Protein AF-0000000071815707 (afdb_homodimer)

Structure (mmCIF, N/CA/C/O backbone):
data_AF-0000000071815707-model_v1
#
loop_
_entity.id
_entity.type
_entity.pdbx_description
1 polymer 'SH3 domain-containing protein'
#
loop_
_atom_site.group_PDB
_atom_site.id
_atom_site.type_symbol
_atom_site.label_atom_id
_atom_site.label_alt_id
_atom_site.label_comp_id
_atom_site.label_asym_id
_atom_site.label_entity_id
_atom_site.label_seq_id
_atom_site.pdbx_PDB_ins_code
_atom_site.Cartn_x
_atom_site.Cartn_y
_atom_site.Cartn_z
_atom_site.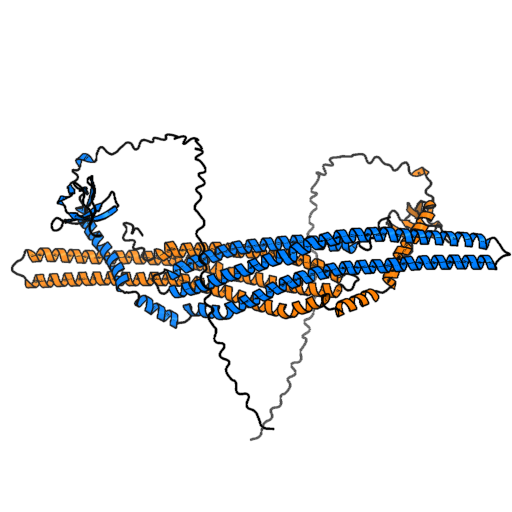occupancy
_atom_site.B_iso_or_equiv
_atom_site.auth_seq_id
_atom_site.auth_comp_id
_atom_site.auth_asym_id
_atom_site.auth_atom_id
_atom_site.pdbx_PDB_model_num
ATOM 1 N N . MET A 1 1 ? 10.055 40.281 7.887 1 21.92 1 MET A N 1
ATOM 2 C CA . MET A 1 1 ? 8.797 40.531 7.18 1 21.92 1 MET A CA 1
ATOM 3 C C . MET A 1 1 ? 8.508 42 7.051 1 21.92 1 MET A C 1
ATOM 5 O O . MET A 1 1 ? 8.578 42.75 8.031 1 21.92 1 MET A O 1
ATOM 9 N N . ASP A 1 2 ? 8.672 42.656 6.074 1 25.88 2 ASP A N 1
ATOM 10 C CA . ASP A 1 2 ? 8.359 44.031 5.66 1 25.88 2 ASP A CA 1
ATOM 11 C C . ASP A 1 2 ? 6.945 44.406 6.074 1 25.88 2 ASP A C 1
ATOM 13 O O . ASP A 1 2 ? 5.98 43.719 5.727 1 25.88 2 ASP A O 1
ATOM 17 N N . ILE A 1 3 ? 6.812 45.062 7.152 1 32 3 ILE A N 1
ATOM 18 C CA . ILE A 1 3 ? 5.512 45.531 7.594 1 32 3 ILE A CA 1
ATOM 19 C C . ILE A 1 3 ? 4.945 46.5 6.555 1 32 3 ILE A C 1
ATOM 21 O O . ILE A 1 3 ? 5.523 47.562 6.297 1 32 3 ILE A O 1
ATOM 25 N N . PRO A 1 4 ? 4.27 46.219 5.547 1 33.03 4 PRO A N 1
ATOM 26 C CA . PRO A 1 4 ? 3.746 47.188 4.59 1 33.03 4 PRO A CA 1
ATOM 27 C C . PRO A 1 4 ? 3.197 48.438 5.266 1 33.03 4 PRO A C 1
ATOM 29 O O . PRO A 1 4 ? 2.902 48.438 6.465 1 33.03 4 PRO A O 1
ATOM 32 N N . ASP A 1 5 ? 3.166 49.656 4.734 1 33.66 5 ASP A N 1
ATOM 33 C CA . ASP A 1 5 ? 2.643 51 5 1 33.66 5 ASP A CA 1
ATOM 34 C C . ASP A 1 5 ? 1.382 50.938 5.859 1 33.66 5 ASP A C 1
ATOM 36 O O . ASP A 1 5 ? 1.018 51.906 6.512 1 33.66 5 ASP A O 1
ATOM 40 N N . THR A 1 6 ? 0.234 50.312 5.41 1 34.72 6 THR A N 1
ATOM 41 C CA . THR A 1 6 ? -1.09 50.219 6.012 1 34.72 6 THR A CA 1
ATOM 42 C C . THR A 1 6 ? -1.019 49.469 7.344 1 34.72 6 THR A C 1
ATOM 44 O O . THR A 1 6 ? -0.213 48.562 7.508 1 34.72 6 THR A O 1
ATOM 47 N N . TYR A 1 7 ? -1.387 50.094 8.539 1 36.47 7 TYR A N 1
ATOM 48 C CA . TYR A 1 7 ? -1.727 49.5 9.828 1 36.47 7 TYR A CA 1
ATOM 49 C C . TYR A 1 7 ? -2.061 48 9.68 1 36.47 7 TYR A C 1
ATOM 51 O O . TYR A 1 7 ? -2.77 47.438 10.508 1 36.47 7 TYR A O 1
ATOM 59 N N . ASP A 1 8 ? -2.068 47.5 8.594 1 43.66 8 ASP A N 1
ATOM 60 C CA . ASP A 1 8 ? -2.684 46.188 8.414 1 43.66 8 ASP A CA 1
ATOM 61 C C . ASP A 1 8 ? -1.941 45.125 9.203 1 43.66 8 ASP A C 1
ATOM 63 O O . ASP A 1 8 ? -0.959 44.562 8.719 1 43.66 8 ASP A O 1
ATOM 67 N N . ILE A 1 9 ? -1.707 45.562 10.648 1 50.03 9 ILE A N 1
ATOM 68 C CA . ILE A 1 9 ? -1.281 44.469 11.523 1 50.03 9 ILE A CA 1
ATOM 69 C C . ILE A 1 9 ? -1.99 43.188 11.125 1 50.03 9 ILE A C 1
ATOM 71 O O . ILE A 1 9 ? -3.221 43.125 11.148 1 50.03 9 ILE A O 1
ATOM 75 N N . TYR A 1 10 ? -1.46 42.625 10.211 1 61.28 10 TYR A N 1
ATOM 76 C CA . TYR A 1 10 ? -2.074 41.344 9.852 1 61.28 10 TYR A CA 1
ATOM 77 C C . TYR A 1 10 ? -1.724 40.281 10.867 1 61.28 10 TYR A C 1
ATOM 79 O O . TYR A 1 10 ? -0.783 39.5 10.664 1 61.28 10 TYR A O 1
ATOM 87 N N . ILE A 1 11 ? -2.34 40.469 12.18 1 73.25 11 ILE A N 1
ATOM 88 C CA . ILE A 1 11 ? -2.17 39.531 13.297 1 73.25 11 ILE A CA 1
ATOM 89 C C . ILE A 1 11 ? -2.441 38.125 12.828 1 73.25 11 ILE A C 1
ATOM 91 O O . ILE A 1 11 ? -1.843 37.156 13.336 1 73.25 11 ILE A O 1
ATOM 95 N N . PHE A 1 12 ? -3.182 38.094 11.797 1 80.69 12 PHE A N 1
ATOM 96 C CA . PHE A 1 12 ? -3.529 36.781 11.312 1 80.69 12 PHE A CA 1
ATOM 97 C C . PHE A 1 12 ? -2.709 36.406 10.078 1 80.69 12 PHE A C 1
ATOM 99 O O . PHE A 1 12 ? -3.1 35.531 9.305 1 80.69 12 PHE A O 1
ATOM 106 N N . TRP A 1 13 ? -1.586 37.094 9.891 1 80.06 13 TRP A N 1
ATOM 107 C CA . TRP A 1 13 ? -0.756 36.875 8.703 1 80.06 13 TRP A CA 1
ATOM 108 C C . TRP A 1 13 ? -0.238 35.438 8.648 1 80.06 13 TRP A C 1
ATOM 110 O O . TRP A 1 13 ? -0.31 34.781 7.602 1 80.06 13 TRP A O 1
ATOM 120 N N . ASN A 1 14 ? 0.262 34.969 9.719 1 81.75 14 ASN A N 1
ATOM 121 C CA . ASN A 1 14 ? 0.83 33.625 9.734 1 81.75 14 ASN A CA 1
ATOM 122 C C . ASN A 1 14 ? -0.205 32.594 9.344 1 81.75 14 ASN A C 1
ATOM 124 O O . ASN A 1 14 ? 0.089 31.672 8.562 1 81.75 14 ASN A O 1
ATOM 128 N N . VAL A 1 15 ? -1.394 32.75 9.875 1 88.69 15 VAL A N 1
ATOM 129 C CA . VAL A 1 15 ? -2.457 31.781 9.594 1 88.69 15 VAL A CA 1
ATOM 130 C C . VAL A 1 15 ? -2.822 31.828 8.109 1 88.69 15 VAL A C 1
ATOM 132 O O . VAL A 1 15 ? -2.895 30.797 7.445 1 88.69 15 VAL A O 1
ATOM 135 N N . ASN A 1 16 ? -2.906 33.031 7.59 1 87.62 16 ASN A N 1
ATOM 136 C CA . ASN A 1 16 ? -3.422 33.219 6.238 1 87.62 16 ASN A CA 1
ATOM 137 C C . ASN A 1 16 ? -2.35 32.938 5.188 1 87.62 16 ASN A C 1
ATOM 139 O O . ASN A 1 16 ? -2.639 32.375 4.129 1 87.62 16 ASN A O 1
ATOM 143 N N . GLU A 1 17 ? -1.121 33.25 5.469 1 86.75 17 GLU A N 1
ATOM 144 C CA . GLU A 1 17 ? -0.116 33.219 4.41 1 86.75 17 GLU A CA 1
ATOM 145 C C . GLU A 1 17 ? 0.802 32.031 4.543 1 86.75 17 GLU A C 1
ATOM 147 O O . GLU A 1 17 ? 1.519 31.672 3.605 1 86.75 17 GLU A O 1
ATOM 152 N N . LYS A 1 18 ? 0.793 31.375 5.676 1 89.56 18 LYS A N 1
ATOM 153 C CA . LYS A 1 18 ? 1.687 30.234 5.855 1 89.56 18 LYS A CA 1
ATOM 154 C C . LYS A 1 18 ? 0.898 28.953 6.129 1 89.56 18 LYS A C 1
ATOM 156 O O . LYS A 1 18 ? 0.938 28.016 5.332 1 89.56 18 LYS A O 1
ATOM 161 N N . VAL A 1 19 ? 0.032 29.031 7.152 1 94.75 19 VAL A N 1
ATOM 162 C CA . VAL A 1 19 ? -0.631 27.797 7.598 1 94.75 19 VAL A CA 1
ATOM 163 C C . VAL A 1 19 ? -1.63 27.344 6.535 1 94.75 19 VAL A C 1
ATOM 165 O O . VAL A 1 19 ? -1.634 26.172 6.141 1 94.75 19 VAL A O 1
ATOM 168 N N . HIS A 1 20 ? -2.463 28.266 6.066 1 95.69 20 HIS A N 1
ATOM 169 C CA . HIS A 1 20 ? -3.502 27.891 5.113 1 95.69 20 HIS A CA 1
ATOM 170 C C . HIS A 1 20 ? -2.9 27.359 3.82 1 95.69 20 HIS A C 1
ATOM 172 O O . HIS A 1 20 ? -3.316 26.312 3.324 1 95.69 20 HIS A O 1
ATOM 178 N N . PRO A 1 21 ? -1.893 27.938 3.225 1 95.69 21 PRO A N 1
ATOM 179 C CA . PRO A 1 21 ? -1.265 27.359 2.031 1 95.69 21 PRO A CA 1
ATOM 180 C C . PRO A 1 21 ? -0.648 25.984 2.291 1 95.69 21 PRO A C 1
ATOM 182 O O . PRO A 1 21 ? -0.713 25.109 1.432 1 95.69 21 PRO A O 1
ATOM 185 N N . ALA A 1 22 ? -0.028 25.844 3.443 1 97.19 22 ALA A N 1
ATOM 186 C CA . ALA A 1 22 ? 0.542 24.547 3.793 1 97.19 22 ALA A CA 1
ATOM 187 C C . ALA A 1 22 ? -0.542 23.469 3.871 1 97.19 22 ALA A C 1
ATOM 189 O O . ALA A 1 22 ? -0.329 22.344 3.449 1 97.19 22 ALA A O 1
ATOM 190 N N . LEU A 1 23 ? -1.665 23.844 4.426 1 98.25 23 LEU A N 1
ATOM 191 C CA . LEU A 1 23 ? -2.785 22.906 4.516 1 98.25 23 LEU A CA 1
ATOM 192 C C . LEU A 1 23 ? -3.326 22.562 3.129 1 98.25 23 LEU A C 1
ATOM 194 O O . LEU A 1 23 ? -3.764 21.438 2.887 1 98.25 23 LEU A O 1
ATOM 198 N N . ARG A 1 24 ? -3.305 23.547 2.254 1 97.62 24 ARG A N 1
ATOM 199 C CA . ARG A 1 24 ? -3.715 23.297 0.877 1 97.62 24 ARG A CA 1
ATOM 200 C C . ARG A 1 24 ? -2.768 22.312 0.197 1 97.62 24 ARG A C 1
ATOM 202 O O . ARG A 1 24 ? -3.205 21.438 -0.562 1 97.62 24 ARG A O 1
ATOM 209 N N . GLU A 1 25 ? -1.526 22.484 0.428 1 98.12 25 GLU A N 1
ATOM 210 C CA . GLU A 1 25 ? -0.546 21.531 -0.096 1 98.12 25 GLU A CA 1
ATOM 211 C C . GLU A 1 25 ? -0.792 20.125 0.444 1 98.12 25 GLU A C 1
ATOM 213 O O . GLU A 1 25 ? -0.697 19.156 -0.297 1 98.12 25 GLU A O 1
ATOM 218 N N . LEU A 1 26 ? -1.066 20.078 1.724 1 98.56 26 LEU A N 1
ATOM 219 C CA . LEU A 1 26 ? -1.364 18.781 2.338 1 98.56 26 LEU A CA 1
ATOM 220 C C . LEU A 1 26 ? -2.588 18.141 1.69 1 98.56 26 LEU A C 1
ATOM 222 O O . LEU A 1 26 ? -2.605 16.938 1.444 1 98.56 26 LEU A O 1
ATOM 226 N N . LEU A 1 27 ? -3.551 19 1.434 1 98.38 27 LEU A N 1
ATOM 227 C CA . LEU A 1 27 ? -4.773 18.531 0.793 1 98.38 27 LEU A CA 1
ATOM 228 C C . LEU A 1 27 ? -4.469 17.922 -0.578 1 98.38 27 LEU A C 1
ATOM 230 O O . LEU A 1 27 ? -4.938 16.828 -0.9 1 98.38 27 LEU A O 1
ATOM 234 N N . ILE A 1 28 ? -3.695 18.594 -1.384 1 98.44 28 ILE A N 1
ATOM 235 C CA . ILE A 1 28 ? -3.332 18.125 -2.721 1 98.44 28 ILE A CA 1
ATOM 236 C C . ILE A 1 28 ? -2.531 16.828 -2.621 1 98.44 28 ILE A C 1
ATOM 238 O O . ILE A 1 28 ? -2.789 15.883 -3.359 1 98.44 28 ILE A O 1
ATOM 242 N N . ALA A 1 29 ? -1.584 16.812 -1.723 1 98.38 29 ALA A N 1
ATOM 243 C CA . ALA A 1 29 ? -0.765 15.609 -1.521 1 98.38 29 ALA A CA 1
ATOM 244 C C . ALA A 1 29 ? -1.621 14.43 -1.083 1 98.38 29 ALA A C 1
ATOM 246 O O . ALA A 1 29 ? -1.375 13.289 -1.492 1 98.38 29 ALA A O 1
ATOM 247 N N . SER A 1 30 ? -2.598 14.695 -0.208 1 98.44 30 SER A N 1
ATOM 248 C CA . SER A 1 30 ? -3.484 13.633 0.267 1 98.44 30 SER A CA 1
ATOM 249 C C . SER A 1 30 ? -4.297 13.039 -0.878 1 98.44 30 SER A C 1
ATOM 251 O O . SER A 1 30 ? -4.5 11.828 -0.934 1 98.44 30 SER A O 1
ATOM 253 N N . ARG A 1 31 ? -4.723 13.898 -1.757 1 97.94 31 ARG A N 1
ATOM 254 C CA . ARG A 1 31 ? -5.461 13.422 -2.924 1 97.94 31 ARG A CA 1
ATOM 255 C C . ARG A 1 31 ? -4.57 12.57 -3.824 1 97.94 31 ARG A C 1
ATOM 257 O O . ARG A 1 31 ? -5.016 11.555 -4.363 1 97.94 31 ARG A O 1
ATOM 264 N N . GLY A 1 32 ? -3.385 13.031 -4.031 1 98 32 GLY A N 1
ATOM 265 C CA . GLY A 1 32 ? -2.438 12.234 -4.801 1 98 32 GLY A CA 1
ATOM 266 C C . GLY A 1 32 ? -2.15 10.883 -4.18 1 98 32 GLY A C 1
ATOM 267 O O . GLY A 1 32 ? -2.066 9.875 -4.887 1 98 32 GLY A O 1
ATOM 268 N N . TYR A 1 33 ? -2.027 10.852 -2.898 1 97.88 33 TYR A N 1
ATOM 269 C CA . TYR A 1 33 ? -1.787 9.609 -2.17 1 97.88 33 TYR A CA 1
ATOM 270 C C . TYR A 1 33 ? -2.961 8.648 -2.326 1 97.88 33 TYR A C 1
ATOM 272 O O . TYR A 1 33 ? -2.768 7.457 -2.578 1 97.88 33 TYR A O 1
ATOM 280 N N . GLN A 1 34 ? -4.094 9.203 -2.201 1 97.06 34 GLN A N 1
ATOM 281 C CA . GLN A 1 34 ? -5.297 8.398 -2.357 1 97.06 34 GLN A CA 1
ATOM 282 C C . GLN A 1 34 ? -5.383 7.805 -3.762 1 97.06 34 GLN A C 1
ATOM 284 O O . GLN A 1 34 ? -5.75 6.641 -3.93 1 97.06 34 GLN A O 1
ATOM 289 N N . LYS A 1 35 ? -5.082 8.578 -4.719 1 97 35 LYS A N 1
ATOM 290 C CA . LYS A 1 35 ? -5.098 8.102 -6.098 1 97 35 LYS A CA 1
ATOM 291 C C . LYS A 1 35 ? -4.078 6.988 -6.309 1 97 35 LYS A C 1
ATOM 293 O O . LYS A 1 35 ? -4.363 6 -6.992 1 97 35 LYS A O 1
ATOM 298 N N . ALA A 1 36 ? -2.904 7.152 -5.816 1 97.38 36 ALA A N 1
ATOM 299 C CA . ALA A 1 36 ? -1.86 6.137 -5.93 1 97.38 36 ALA A CA 1
ATOM 300 C C . ALA A 1 36 ? -2.289 4.832 -5.266 1 97.38 36 ALA A C 1
ATOM 302 O O . ALA A 1 36 ? -1.949 3.746 -5.738 1 97.38 36 ALA A O 1
ATOM 303 N N . GLN A 1 37 ? -3.006 4.938 -4.152 1 96.31 37 GLN A N 1
ATOM 304 C CA . GLN A 1 37 ? -3.533 3.752 -3.482 1 96.31 37 GLN A CA 1
ATOM 305 C C . GLN A 1 37 ? -4.484 2.98 -4.395 1 96.31 37 GLN A C 1
ATOM 307 O O . GLN A 1 37 ? -4.445 1.748 -4.438 1 96.31 37 GLN A O 1
ATOM 312 N N . GLN A 1 38 ? -5.258 3.711 -5.086 1 95.5 38 GLN A N 1
ATOM 313 C CA . GLN A 1 38 ? -6.211 3.08 -5.992 1 95.5 38 GLN A CA 1
ATOM 314 C C . GLN A 1 38 ? -5.492 2.373 -7.141 1 95.5 38 GLN A C 1
ATOM 316 O O . GLN A 1 38 ? -5.902 1.289 -7.559 1 95.5 38 GLN A O 1
ATOM 321 N N . GLU A 1 39 ? -4.449 2.947 -7.625 1 96.69 39 GLU A N 1
ATOM 322 C CA . GLU A 1 39 ? -3.666 2.334 -8.695 1 96.69 39 GLU A CA 1
ATOM 323 C C . GLU A 1 39 ? -2.973 1.063 -8.211 1 96.69 39 GLU A C 1
ATOM 325 O O . GLU A 1 39 ? -2.861 0.089 -8.953 1 96.69 39 GLU A O 1
ATOM 330 N N . LEU A 1 40 ? -2.506 1.1 -7.012 1 96.88 40 LEU A N 1
ATOM 331 C CA . LEU A 1 40 ? -1.903 -0.097 -6.438 1 96.88 40 LEU A CA 1
ATOM 332 C C . LEU A 1 40 ? -2.924 -1.225 -6.332 1 96.88 40 LEU A C 1
ATOM 334 O O . LEU A 1 40 ? -2.604 -2.385 -6.598 1 96.88 40 LEU A O 1
ATOM 338 N N . ASP A 1 41 ? -4.086 -0.85 -5.93 1 96.19 41 ASP A N 1
ATOM 339 C CA . ASP A 1 41 ? -5.156 -1.833 -5.801 1 96.19 41 ASP A CA 1
ATOM 340 C C . ASP A 1 41 ? -5.438 -2.516 -7.137 1 96.19 41 ASP A C 1
ATOM 342 O O . ASP A 1 41 ? -5.645 -3.73 -7.188 1 96.19 41 ASP A O 1
ATOM 346 N N . LYS A 1 42 ? -5.434 -1.756 -8.188 1 96.75 42 LYS A N 1
ATOM 347 C CA . LYS A 1 42 ? -5.672 -2.314 -9.516 1 96.75 42 LYS A CA 1
ATOM 348 C C . LYS A 1 42 ? -4.582 -3.312 -9.898 1 96.75 42 LYS A C 1
ATOM 350 O O . LYS A 1 42 ? -4.879 -4.41 -10.375 1 96.75 42 LYS A O 1
ATOM 355 N N . ALA A 1 43 ? -3.326 -2.963 -9.695 1 97.69 43 ALA A N 1
ATOM 356 C CA . ALA A 1 43 ? -2.199 -3.836 -10.008 1 97.69 43 ALA A CA 1
ATOM 357 C C . ALA A 1 43 ? -2.23 -5.102 -9.156 1 97.69 43 ALA A C 1
ATOM 359 O O . ALA A 1 43 ? -1.935 -6.195 -9.648 1 97.69 43 ALA A O 1
ATOM 360 N N . HIS A 1 44 ? -2.576 -4.949 -7.91 1 97.56 44 HIS A N 1
ATOM 361 C CA . HIS A 1 44 ? -2.652 -6.09 -7.004 1 97.56 44 HIS A CA 1
ATOM 362 C C . HIS A 1 44 ? -3.742 -7.062 -7.434 1 97.56 44 HIS A C 1
ATOM 364 O O . HIS A 1 44 ? -3.561 -8.281 -7.348 1 97.56 44 HIS A O 1
ATOM 370 N N . ASN A 1 45 ? -4.816 -6.523 -7.91 1 97.5 45 ASN A N 1
ATOM 371 C CA . ASN A 1 45 ? -5.902 -7.379 -8.375 1 97.5 45 ASN A CA 1
ATOM 372 C C . ASN A 1 45 ? -5.477 -8.234 -9.562 1 97.5 45 ASN A C 1
ATOM 374 O O . ASN A 1 45 ? -5.832 -9.414 -9.641 1 97.5 45 ASN A O 1
ATOM 378 N N . VAL A 1 46 ? -4.734 -7.664 -10.469 1 98.38 46 VAL A N 1
ATOM 379 C CA . VAL A 1 46 ? -4.23 -8.414 -11.617 1 98.38 46 VAL A CA 1
ATOM 380 C C . VAL A 1 46 ? -3.324 -9.547 -11.133 1 98.38 46 VAL A C 1
ATOM 382 O O . VAL A 1 46 ? -3.424 -10.68 -11.617 1 98.38 46 VAL A O 1
ATOM 385 N N . PHE A 1 47 ? -2.512 -9.25 -10.133 1 98.5 47 PHE A N 1
ATOM 386 C CA . PHE A 1 47 ? -1.619 -10.234 -9.531 1 98.5 47 PHE A CA 1
ATOM 387 C C . PHE A 1 47 ? -2.412 -11.375 -8.898 1 98.5 47 PHE A C 1
ATOM 389 O O . PHE A 1 47 ? -2.109 -12.547 -9.117 1 98.5 47 PHE A O 1
ATOM 396 N N . VAL A 1 48 ? -3.432 -11.023 -8.203 1 98.44 48 VAL A N 1
ATOM 397 C CA . VAL A 1 48 ? -4.254 -12 -7.5 1 98.44 48 VAL A CA 1
ATOM 398 C C . VAL A 1 48 ? -5.02 -12.852 -8.508 1 98.44 48 VAL A C 1
ATOM 400 O O . VAL A 1 48 ? -5.188 -14.055 -8.312 1 98.44 48 VAL A O 1
ATOM 403 N N . ASP A 1 49 ? -5.434 -12.242 -9.562 1 98.25 49 ASP A N 1
ATOM 404 C CA . ASP A 1 49 ? -6.133 -12.984 -10.609 1 98.25 49 ASP A CA 1
ATOM 405 C C . ASP A 1 49 ? -5.234 -14.047 -11.227 1 98.25 49 ASP A C 1
ATOM 407 O O . ASP A 1 49 ? -5.688 -15.148 -11.547 1 98.25 49 ASP A O 1
ATOM 411 N N . CYS A 1 50 ? -3.998 -13.703 -11.406 1 98.56 50 CYS A N 1
ATOM 412 C CA . CYS A 1 50 ? -3.051 -14.672 -11.953 1 98.56 50 CYS A CA 1
ATOM 413 C C . CYS A 1 50 ? -2.82 -15.812 -10.977 1 98.56 50 CYS A C 1
ATOM 415 O O . CYS A 1 50 ? -2.709 -16.969 -11.383 1 98.56 50 CYS A O 1
ATOM 417 N N . LEU A 1 51 ? -2.785 -15.539 -9.695 1 98.5 51 LEU A N 1
ATOM 418 C CA . LEU A 1 51 ? -2.672 -16.594 -8.688 1 98.5 51 LEU A CA 1
ATOM 419 C C . LEU A 1 51 ? -3.902 -17.484 -8.695 1 98.5 51 LEU A C 1
ATOM 421 O O . LEU A 1 51 ? -3.785 -18.703 -8.547 1 98.5 51 LEU A O 1
ATOM 425 N N . ALA A 1 52 ? -5.043 -16.828 -8.867 1 98.25 52 ALA A N 1
ATOM 426 C CA . ALA A 1 52 ? -6.293 -17.578 -8.914 1 98.25 52 ALA A CA 1
ATOM 427 C C . ALA A 1 52 ? -6.309 -18.547 -10.094 1 98.25 52 ALA A C 1
ATOM 429 O O . ALA A 1 52 ? -6.852 -19.656 -10 1 98.25 52 ALA A O 1
ATOM 430 N N . LYS A 1 53 ? -5.734 -18.062 -11.188 1 97.81 53 LYS A N 1
ATOM 431 C CA . LYS A 1 53 ? -5.621 -18.938 -12.352 1 97.81 53 LYS A CA 1
ATOM 432 C C . LYS A 1 53 ? -4.777 -20.172 -12.031 1 97.81 53 LYS A C 1
ATOM 434 O O . LYS A 1 53 ? -5.156 -21.297 -12.383 1 97.81 53 LYS A O 1
ATOM 439 N N . ILE A 1 54 ? -3.697 -20.016 -11.359 1 97.81 54 ILE A N 1
ATOM 440 C CA . ILE A 1 54 ? -2.811 -21.109 -10.977 1 97.81 54 ILE A CA 1
ATOM 441 C C . ILE A 1 54 ? -3.52 -22.016 -9.977 1 97.81 54 ILE A C 1
ATOM 443 O O . ILE A 1 54 ? -3.379 -23.25 -10.039 1 97.81 54 ILE A O 1
ATOM 447 N N . GLU A 1 55 ? -4.215 -21.406 -9.094 1 97.81 55 GLU A N 1
ATOM 448 C CA . GLU A 1 55 ? -5.031 -22.156 -8.141 1 97.81 55 GLU A CA 1
ATOM 449 C C . GLU A 1 55 ? -5.961 -23.125 -8.859 1 97.81 55 GLU A C 1
ATOM 451 O O . GLU A 1 55 ? -6.027 -24.297 -8.508 1 97.81 55 GLU A O 1
ATOM 456 N N . ARG A 1 56 ? -6.699 -22.609 -9.852 1 96.31 56 ARG A N 1
ATOM 457 C CA . ARG A 1 56 ? -7.648 -23.438 -10.586 1 96.31 56 ARG A CA 1
ATOM 458 C C . ARG A 1 56 ? -6.938 -24.562 -11.328 1 96.31 56 ARG A C 1
ATOM 460 O O . ARG A 1 56 ? -7.414 -25.703 -11.344 1 96.31 56 ARG A O 1
ATOM 467 N N . MET A 1 57 ? -5.797 -24.234 -11.867 1 94.12 57 MET A N 1
ATOM 468 C CA . MET A 1 57 ? -5.027 -25.25 -12.594 1 94.12 57 MET A CA 1
ATOM 469 C C . MET A 1 57 ? -4.551 -26.344 -11.648 1 94.12 57 MET A C 1
ATOM 471 O O . MET A 1 57 ? -4.633 -27.531 -11.977 1 94.12 57 MET A O 1
ATOM 475 N N . ALA A 1 58 ? -4.117 -25.969 -10.531 1 94 58 ALA A N 1
ATOM 476 C CA . ALA A 1 58 ? -3.639 -26.953 -9.547 1 94 58 ALA A CA 1
ATOM 477 C C . ALA A 1 58 ? -4.785 -27.812 -9.031 1 94 58 ALA A C 1
ATOM 479 O O . ALA A 1 58 ? -4.629 -29.016 -8.852 1 94 58 ALA A O 1
ATOM 480 N N . LYS A 1 59 ? -5.938 -27.25 -8.867 1 92.25 59 LYS A N 1
ATOM 481 C CA . LYS A 1 59 ? -7.09 -27.953 -8.32 1 92.25 59 LYS A CA 1
ATOM 482 C C . LYS A 1 59 ? -7.66 -28.938 -9.336 1 92.25 59 LYS A C 1
ATOM 484 O O . LYS A 1 59 ? -8.25 -29.969 -8.961 1 92.25 59 LYS A O 1
ATOM 489 N N . THR A 1 60 ? -7.508 -28.578 -10.578 1 86.69 60 THR A N 1
ATOM 490 C CA . THR A 1 60 ? -8.086 -29.422 -11.625 1 86.69 60 THR A CA 1
ATOM 491 C C . THR A 1 60 ? -7.047 -30.406 -12.164 1 86.69 60 THR A C 1
ATOM 493 O O . THR A 1 60 ? -7.359 -31.25 -13.008 1 86.69 60 THR A O 1
ATOM 496 N N . SER A 1 61 ? -5.828 -30.344 -11.656 1 80.94 61 SER A N 1
ATOM 497 C CA . SER A 1 61 ? -4.773 -31.25 -12.117 1 80.94 61 SER A CA 1
ATOM 498 C C . SER A 1 61 ? -5.031 -32.688 -11.664 1 80.94 61 SER A C 1
ATOM 500 O O . SER A 1 61 ? -5.629 -32.906 -10.609 1 80.94 61 SER A O 1
ATOM 502 N N . SER A 1 62 ? -4.805 -33.688 -12.375 1 69.19 62 SER A N 1
ATOM 503 C CA . SER A 1 62 ? -5.035 -35.094 -12.094 1 69.19 62 SER A CA 1
ATOM 504 C C . SER A 1 62 ? -4.07 -35.625 -11.031 1 69.19 62 SER A C 1
ATOM 506 O O . SER A 1 62 ? -4.34 -36.625 -10.383 1 69.19 62 SER A O 1
ATOM 508 N N . GLY A 1 63 ? -3.188 -34.844 -10.523 1 68.38 63 GLY A N 1
ATOM 509 C CA . GLY A 1 63 ? -2.172 -35.312 -9.594 1 68.38 63 GLY A CA 1
ATOM 510 C C . GLY A 1 63 ? -2.355 -34.781 -8.188 1 68.38 63 GLY A C 1
ATOM 511 O O . GLY A 1 63 ? -3.451 -34.344 -7.82 1 68.38 63 GLY A O 1
ATOM 512 N N . PRO A 1 64 ? -1.428 -35.156 -7.34 1 75.94 64 PRO A N 1
ATOM 513 C CA . PRO A 1 64 ? -1.478 -34.75 -5.938 1 75.94 64 PRO A CA 1
ATOM 514 C C . PRO A 1 64 ? -1.265 -33.25 -5.754 1 75.94 64 PRO A C 1
ATOM 516 O O . PRO A 1 64 ? -0.468 -32.812 -4.91 1 75.94 64 PRO A O 1
ATOM 519 N N . SER A 1 65 ? -1.826 -32.5 -6.738 1 86.94 65 SER A N 1
ATOM 520 C CA . SER A 1 65 ? -1.614 -31.047 -6.676 1 86.94 65 SER A CA 1
ATOM 521 C C . SER A 1 65 ? -2.828 -30.328 -6.09 1 86.94 65 SER A C 1
ATOM 523 O O . SER A 1 65 ? -2.811 -29.109 -5.906 1 86.94 65 SER A O 1
ATOM 525 N N . LYS A 1 66 ? -3.857 -31.047 -5.691 1 87.81 66 LYS A N 1
ATOM 526 C CA . LYS A 1 66 ? -5.098 -30.453 -5.207 1 87.81 66 LYS A CA 1
ATOM 527 C C . LYS A 1 66 ? -4.875 -29.734 -3.883 1 87.81 66 LYS A C 1
ATOM 529 O O . LYS A 1 66 ? -5.418 -28.641 -3.664 1 87.81 66 LYS A O 1
ATOM 534 N N . GLU A 1 67 ? -4.117 -30.328 -3.055 1 89.56 67 GLU A N 1
ATOM 535 C CA . GLU A 1 67 ? -3.834 -29.719 -1.76 1 89.56 67 GLU A CA 1
ATOM 536 C C . GLU A 1 67 ? -3.059 -28.406 -1.922 1 89.56 67 GLU A C 1
ATOM 538 O O . GLU A 1 67 ? -3.271 -27.453 -1.169 1 89.56 67 GLU A O 1
ATOM 543 N N . ILE A 1 68 ? -2.176 -28.453 -2.91 1 94.06 68 ILE A N 1
ATOM 544 C CA . ILE A 1 68 ? -1.43 -27.234 -3.197 1 94.06 68 ILE A CA 1
ATOM 545 C C . ILE A 1 68 ? -2.375 -26.156 -3.74 1 94.06 68 ILE A C 1
ATOM 547 O O . ILE A 1 68 ? -2.277 -24.984 -3.369 1 94.06 68 ILE A O 1
ATOM 551 N N . GLY A 1 69 ? -3.275 -26.578 -4.598 1 96.06 69 GLY A N 1
ATOM 552 C CA . GLY A 1 69 ? -4.297 -25.656 -5.09 1 96.06 69 GLY A CA 1
ATOM 553 C C . GLY A 1 69 ? -5.152 -25.078 -3.984 1 96.06 69 GLY A C 1
ATOM 554 O O . GLY A 1 69 ? -5.48 -23.891 -4.012 1 96.06 69 GLY A O 1
ATOM 555 N N . ASP A 1 70 ? -5.488 -25.875 -3.039 1 95.5 70 ASP A N 1
ATOM 556 C CA . ASP A 1 70 ? -6.281 -25.406 -1.905 1 95.5 70 ASP A CA 1
ATOM 557 C C . ASP A 1 70 ? -5.516 -24.359 -1.096 1 95.5 70 ASP A C 1
ATOM 559 O O . ASP A 1 70 ? -6.094 -23.375 -0.64 1 95.5 70 ASP A O 1
ATOM 563 N N . ALA A 1 71 ? -4.266 -24.672 -0.9 1 96.31 71 ALA A N 1
ATOM 564 C CA . ALA A 1 71 ? -3.439 -23.719 -0.164 1 96.31 71 ALA A CA 1
ATOM 565 C C . ALA A 1 71 ? -3.336 -22.391 -0.91 1 96.31 71 ALA A C 1
ATOM 567 O O . ALA A 1 71 ? -3.508 -21.312 -0.316 1 96.31 71 ALA A O 1
ATOM 568 N N . ILE A 1 72 ? -3.129 -22.422 -2.197 1 97.94 72 ILE A N 1
ATOM 569 C CA . ILE A 1 72 ? -3.092 -21.203 -3.002 1 97.94 72 ILE A CA 1
ATOM 570 C C . ILE A 1 72 ? -4.453 -20.516 -2.955 1 97.94 72 ILE A C 1
ATOM 572 O O . ILE A 1 72 ? -4.527 -19.281 -2.916 1 97.94 72 ILE A O 1
ATOM 576 N N . GLY A 1 73 ? -5.457 -21.328 -2.953 1 97.75 73 GLY A N 1
ATOM 577 C CA . GLY A 1 73 ? -6.797 -20.781 -2.814 1 97.75 73 GLY A CA 1
ATOM 578 C C . GLY A 1 73 ? -7 -20.016 -1.516 1 97.75 73 GLY A C 1
ATOM 579 O O . GLY A 1 73 ? -7.656 -18.969 -1.495 1 97.75 73 GLY A O 1
ATOM 580 N N . GLY A 1 74 ? -6.461 -20.531 -0.436 1 97.69 74 GLY A N 1
ATOM 581 C CA . GLY A 1 74 ? -6.496 -19.812 0.827 1 97.69 74 GLY A CA 1
ATOM 582 C C . GLY A 1 74 ? -5.801 -18.453 0.765 1 97.69 74 GLY A C 1
ATOM 583 O O . GLY A 1 74 ? -6.281 -17.484 1.338 1 97.69 74 GLY A O 1
ATOM 584 N N . ILE A 1 75 ? -4.758 -18.438 0.08 1 98.31 75 ILE A N 1
ATOM 585 C CA . ILE A 1 75 ? -4.008 -17.203 -0.09 1 98.31 75 ILE A CA 1
ATOM 586 C C . ILE A 1 75 ? -4.812 -16.219 -0.942 1 98.31 75 ILE A C 1
ATOM 588 O O . ILE A 1 75 ? -4.891 -15.031 -0.626 1 98.31 75 ILE A O 1
ATOM 592 N N . VAL A 1 76 ? -5.375 -16.734 -2 1 98.31 76 VAL A N 1
ATOM 593 C CA . VAL A 1 76 ? -6.195 -15.906 -2.881 1 98.31 76 VAL A CA 1
ATOM 594 C C . VAL A 1 76 ? -7.359 -15.312 -2.096 1 98.31 76 VAL A C 1
ATOM 596 O O . VAL A 1 76 ? -7.656 -14.117 -2.219 1 98.31 76 VAL A O 1
ATOM 599 N N . ASP A 1 77 ? -7.961 -16.094 -1.308 1 97.62 77 ASP A N 1
ATOM 600 C CA . ASP A 1 77 ? -9.062 -15.617 -0.472 1 97.62 77 ASP A CA 1
ATOM 601 C C . ASP A 1 77 ? -8.586 -14.523 0.484 1 97.62 77 ASP A C 1
ATOM 603 O O . ASP A 1 77 ? -9.273 -13.516 0.673 1 97.62 77 ASP A O 1
ATOM 607 N N . TYR A 1 78 ? -7.523 -14.781 1.064 1 98.12 78 TYR A N 1
ATOM 608 C CA . TYR A 1 78 ? -6.953 -13.766 1.943 1 98.12 78 TYR A CA 1
ATOM 609 C C . TYR A 1 78 ? -6.738 -12.453 1.195 1 98.12 78 TYR A C 1
ATOM 611 O O . TYR A 1 78 ? -7.102 -11.383 1.688 1 98.12 78 TYR A O 1
ATOM 619 N N . TYR A 1 79 ? -6.102 -12.547 0.027 1 97.75 79 TYR A N 1
ATOM 620 C CA . TYR A 1 79 ? -5.812 -11.344 -0.745 1 97.75 79 TYR A CA 1
ATOM 621 C C . TYR A 1 79 ? -7.094 -10.602 -1.097 1 97.75 79 TYR A C 1
ATOM 623 O O . TYR A 1 79 ? -7.145 -9.367 -1.025 1 97.75 79 TYR A O 1
ATOM 631 N N . LYS A 1 80 ? -8.062 -11.289 -1.439 1 96.88 80 LYS A N 1
ATOM 632 C CA . LYS A 1 80 ? -9.328 -10.656 -1.785 1 96.88 80 LYS A CA 1
ATOM 633 C C . LYS A 1 80 ? -9.938 -9.938 -0.58 1 96.88 80 LYS A C 1
ATOM 635 O O . LYS A 1 80 ? -10.422 -8.812 -0.699 1 96.88 80 LYS A O 1
ATOM 640 N N . GLU A 1 81 ? -9.891 -10.539 0.525 1 96.12 81 GLU A N 1
ATOM 641 C CA . GLU A 1 81 ? -10.391 -9.914 1.745 1 96.12 81 GLU A CA 1
ATOM 642 C C . GLU A 1 81 ? -9.547 -8.703 2.133 1 96.12 81 GLU A C 1
ATOM 644 O O . GLU A 1 81 ? -10.086 -7.668 2.525 1 96.12 81 GLU A O 1
ATOM 649 N N . SER A 1 82 ? -8.281 -8.938 2.09 1 96.06 82 SER A N 1
ATOM 650 C CA . SER A 1 82 ? -7.367 -7.848 2.412 1 96.06 82 SER A CA 1
ATOM 651 C C . SER A 1 82 ? -7.574 -6.656 1.483 1 96.06 82 SER A C 1
ATOM 653 O O . SER A 1 82 ? -7.496 -5.504 1.917 1 96.06 82 SER A O 1
ATOM 655 N N . GLU A 1 83 ? -7.844 -6.941 0.24 1 94.69 83 GLU A N 1
ATOM 656 C CA . GLU A 1 83 ? -8.094 -5.879 -0.73 1 94.69 83 GLU A CA 1
ATOM 657 C C . GLU A 1 83 ? -9.375 -5.121 -0.404 1 94.69 83 GLU A C 1
ATOM 659 O O . GLU A 1 83 ? -9.43 -3.895 -0.523 1 94.69 83 GLU A O 1
ATOM 664 N N . LYS A 1 84 ? -10.383 -5.793 -0.046 1 94.94 84 LYS A N 1
ATOM 665 C CA . LYS A 1 84 ? -11.625 -5.148 0.378 1 94.94 84 LYS A CA 1
ATOM 666 C C . LYS A 1 84 ? -11.375 -4.207 1.554 1 94.94 84 LYS A C 1
ATOM 668 O O . LYS A 1 84 ? -11.898 -3.09 1.581 1 94.94 84 LYS A O 1
ATOM 673 N N . SER A 1 85 ? -10.609 -4.664 2.479 1 95.81 85 SER A N 1
ATOM 674 C CA . SER A 1 85 ? -10.266 -3.844 3.635 1 95.81 85 SER A CA 1
ATOM 675 C C . SER A 1 85 ? -9.492 -2.598 3.217 1 95.81 85 SER A C 1
ATOM 677 O O . SER A 1 85 ? -9.734 -1.506 3.736 1 95.81 85 SER A O 1
ATOM 679 N N . LYS A 1 86 ? -8.586 -2.766 2.303 1 94.94 86 LYS A N 1
ATOM 680 C CA . LYS A 1 86 ? -7.793 -1.637 1.819 1 94.94 86 LYS A CA 1
ATOM 681 C C . LYS A 1 86 ? -8.672 -0.621 1.096 1 94.94 86 LYS A C 1
ATOM 683 O O . LYS A 1 86 ? -8.461 0.588 1.217 1 94.94 86 LYS A O 1
ATOM 688 N N . GLN A 1 87 ? -9.602 -1.096 0.385 1 94.81 87 GLN A N 1
ATOM 689 C CA . GLN A 1 87 ? -10.539 -0.207 -0.294 1 94.81 87 GLN A CA 1
ATOM 690 C C . GLN A 1 87 ? -11.375 0.583 0.709 1 94.81 87 GLN A C 1
ATOM 692 O O . GLN A 1 87 ? -11.609 1.779 0.522 1 94.81 87 GLN A O 1
ATOM 697 N N . GLN A 1 88 ? -11.789 -0.096 1.709 1 95.44 88 GLN A N 1
ATOM 698 C CA . GLN A 1 88 ? -12.539 0.58 2.762 1 95.44 88 GLN A CA 1
ATOM 699 C C . GLN A 1 88 ? -11.688 1.644 3.449 1 95.44 88 GLN A C 1
ATOM 701 O O . GLN A 1 88 ? -12.18 2.721 3.785 1 95.44 88 GLN A O 1
ATOM 706 N N . LEU A 1 89 ? -10.453 1.31 3.662 1 95.31 89 LEU A N 1
ATOM 707 C CA . LEU A 1 89 ? -9.53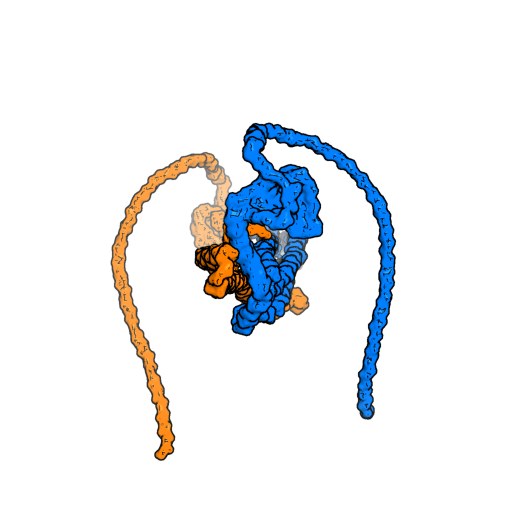1 2.264 4.266 1 95.31 89 LEU A CA 1
ATOM 708 C C . LEU A 1 89 ? -9.336 3.477 3.361 1 95.31 89 LEU A C 1
ATOM 710 O O . LEU A 1 89 ? -9.297 4.613 3.842 1 95.31 89 LEU A O 1
ATOM 714 N N . SER A 1 90 ? -9.227 3.25 2.092 1 95.19 90 SER A N 1
ATOM 715 C CA . SER A 1 90 ? -9.078 4.336 1.129 1 95.19 90 SER A CA 1
ATOM 716 C C . SER A 1 90 ? -10.32 5.227 1.104 1 95.19 90 SER A C 1
ATOM 718 O O . SER A 1 90 ? -10.203 6.453 1.051 1 95.19 90 SER A O 1
ATOM 720 N N . LYS A 1 91 ? -11.43 4.648 1.173 1 95.06 91 LYS A N 1
ATOM 721 C CA . LYS A 1 91 ? -12.672 5.406 1.214 1 95.06 91 LYS A CA 1
ATOM 722 C C . LYS A 1 91 ? -12.781 6.223 2.498 1 95.06 91 LYS A C 1
ATOM 724 O O . LYS A 1 91 ? -13.219 7.375 2.473 1 95.06 91 LYS A O 1
ATOM 729 N N . ALA A 1 92 ? -12.414 5.613 3.582 1 95.94 92 ALA A N 1
ATOM 730 C CA . ALA A 1 92 ? -12.406 6.316 4.859 1 95.94 92 ALA A CA 1
ATOM 731 C C . ALA A 1 92 ? -11.422 7.48 4.844 1 95.94 92 ALA A C 1
ATOM 733 O O . ALA A 1 92 ? -11.703 8.547 5.398 1 95.94 92 ALA A O 1
ATOM 734 N N . PHE A 1 93 ? -10.328 7.262 4.27 1 97.62 93 PHE A N 1
ATOM 735 C CA . PHE A 1 93 ? -9.336 8.328 4.145 1 97.62 93 PHE A CA 1
ATOM 736 C C . PHE A 1 93 ? -9.914 9.508 3.365 1 97.62 93 PHE A C 1
ATOM 738 O O . PHE A 1 93 ? -9.703 10.664 3.736 1 97.62 93 PHE A O 1
ATOM 745 N N . TYR A 1 94 ? -10.617 9.219 2.342 1 96.94 94 TYR A N 1
ATOM 746 C CA . TYR A 1 94 ? -11.258 10.281 1.564 1 96.94 94 TYR A CA 1
ATOM 747 C C . TYR A 1 94 ? -12.344 10.969 2.375 1 96.94 94 TYR A C 1
ATOM 749 O O . TYR A 1 94 ? -12.375 12.195 2.469 1 96.94 94 TYR A O 1
ATOM 757 N N . GLY A 1 95 ? -13.125 10.211 3.002 1 96 95 GLY A N 1
ATOM 758 C CA . GLY A 1 95 ? -14.312 10.742 3.658 1 96 95 GLY A CA 1
ATOM 759 C C . GLY A 1 95 ? -14.008 11.398 4.992 1 96 95 GLY A C 1
ATOM 760 O O . GLY A 1 95 ? -14.727 12.305 5.422 1 96 95 GLY A O 1
ATOM 761 N N . GLU A 1 96 ? -12.969 11 5.625 1 95.44 96 GLU A N 1
ATOM 762 C CA . GLU A 1 96 ? -12.727 11.453 6.992 1 95.44 96 GLU A CA 1
ATOM 763 C C . GLU A 1 96 ? -11.461 12.305 7.078 1 95.44 96 GLU A C 1
ATOM 765 O O . GLU A 1 96 ? -11.18 12.898 8.125 1 95.44 96 GLU A O 1
ATOM 770 N N . TYR A 1 97 ? -10.742 12.336 6.074 1 97.38 97 TYR A N 1
ATOM 771 C CA . TYR A 1 97 ? -9.531 13.141 6.082 1 97.38 97 TYR A CA 1
ATOM 772 C C . TYR A 1 97 ? -9.57 14.203 4.988 1 97.38 97 TYR A C 1
ATOM 774 O O . TYR A 1 97 ? -9.586 15.398 5.277 1 97.38 97 TYR A O 1
ATOM 782 N N . ILE A 1 98 ? -9.75 13.773 3.734 1 97.88 98 ILE A N 1
ATOM 783 C CA . ILE A 1 98 ? -9.609 14.672 2.588 1 97.88 98 ILE A CA 1
ATOM 784 C C . ILE A 1 98 ? -10.805 15.617 2.521 1 97.88 98 ILE A C 1
ATOM 786 O O . ILE A 1 98 ? -10.633 16.844 2.504 1 97.88 98 ILE A O 1
ATOM 790 N N . LEU A 1 99 ? -11.953 15.086 2.559 1 96.88 99 LEU A N 1
ATOM 791 C CA . LEU A 1 99 ? -13.156 15.891 2.4 1 96.88 99 LEU A CA 1
ATOM 792 C C . LEU A 1 99 ? -13.312 16.875 3.561 1 96.88 99 LEU A C 1
ATOM 794 O O . LEU A 1 99 ? -13.492 18.078 3.346 1 96.88 99 LEU A O 1
ATOM 798 N N . PRO A 1 100 ? -13.18 16.406 4.816 1 96.31 100 PRO A N 1
ATOM 799 C CA . PRO A 1 100 ? -13.273 17.359 5.93 1 96.31 100 PRO A CA 1
ATOM 800 C C . PRO A 1 100 ? -12.172 18.406 5.891 1 96.31 100 PRO A C 1
ATOM 802 O O . PRO A 1 100 ? -12.422 19.578 6.215 1 96.31 100 PRO A O 1
ATOM 805 N N . LEU A 1 101 ? -10.969 18 5.555 1 97.12 101 LEU A N 1
ATOM 806 C CA . LEU A 1 101 ? -9.883 18.969 5.449 1 97.12 101 LEU A CA 1
ATOM 807 C C . LEU A 1 101 ? -10.203 20.047 4.43 1 97.12 101 LEU A C 1
ATOM 809 O O . LEU A 1 101 ? -9.969 21.234 4.684 1 97.12 101 LEU A O 1
ATOM 813 N N . GLU A 1 102 ? -10.773 19.656 3.363 1 97 102 GLU A N 1
ATOM 814 C CA . GLU A 1 102 ? -11.141 20.594 2.303 1 97 102 GLU A CA 1
ATOM 815 C C . GLU A 1 102 ? -12.258 21.531 2.75 1 97 102 GLU A C 1
ATOM 817 O O . GLU A 1 102 ? -12.133 22.75 2.623 1 97 102 GLU A O 1
ATOM 822 N N . THR A 1 103 ? -13.289 21.047 3.322 1 96.06 103 THR A N 1
ATOM 823 C CA . THR A 1 103 ? -14.461 21.828 3.711 1 96.06 103 THR A CA 1
ATOM 824 C C . THR A 1 103 ? -14.141 22.719 4.902 1 96.06 103 THR A C 1
ATOM 826 O O . THR A 1 103 ? -14.5 23.906 4.91 1 96.06 103 THR A O 1
ATOM 829 N N . THR A 1 104 ? -13.469 22.141 5.875 1 95.5 104 THR A N 1
ATOM 830 C CA . THR A 1 104 ? -13.117 22.906 7.066 1 95.5 104 THR A CA 1
ATOM 831 C C . THR A 1 104 ? -12.117 24.016 6.727 1 95.5 104 THR A C 1
ATOM 833 O O . THR A 1 104 ? -12.203 25.125 7.262 1 95.5 104 THR A O 1
ATOM 836 N N . LEU A 1 105 ? -11.164 23.688 5.863 1 95.19 105 LEU A N 1
ATOM 837 C CA . LEU A 1 105 ? -10.172 24.688 5.461 1 95.19 105 LEU A CA 1
ATOM 838 C C . LEU A 1 105 ? -10.844 25.891 4.797 1 95.19 105 LEU A C 1
ATOM 840 O O . LEU A 1 105 ? -10.523 27.031 5.117 1 95.19 105 LEU A O 1
ATOM 844 N N . GLU A 1 106 ? -11.805 25.625 3.938 1 94.25 106 GLU A N 1
ATOM 845 C CA . GLU A 1 106 ? -12.516 26.703 3.264 1 94.25 106 GLU A CA 1
ATOM 846 C C . GLU A 1 106 ? -13.312 27.547 4.258 1 94.25 106 GLU A C 1
ATOM 848 O O . GLU A 1 106 ? -13.297 28.781 4.191 1 94.25 106 GLU A O 1
ATOM 853 N N . ALA A 1 107 ? -13.945 26.906 5.152 1 93.88 107 ALA A N 1
ATOM 854 C CA . ALA A 1 107 ? -14.695 27.609 6.188 1 93.88 107 ALA A CA 1
ATOM 855 C C . ALA A 1 107 ? -13.773 28.453 7.062 1 93.88 107 ALA A C 1
ATOM 857 O O . ALA A 1 107 ? -14.109 29.594 7.426 1 93.88 107 ALA A O 1
ATOM 858 N N . GLN A 1 108 ? -12.625 27.938 7.398 1 92.94 108 GLN A N 1
ATOM 859 C CA . GLN A 1 108 ? -11.664 28.625 8.25 1 92.94 108 GLN A CA 1
ATOM 860 C C . GLN A 1 108 ? -11.078 29.844 7.543 1 92.94 108 GLN A C 1
ATOM 862 O O . GLN A 1 108 ? -10.867 30.891 8.164 1 92.94 108 GLN A O 1
ATOM 867 N N . ILE A 1 109 ? -10.82 29.688 6.254 1 93.19 109 ILE A N 1
ATOM 868 C CA . ILE A 1 109 ? -10.297 30.797 5.473 1 93.19 109 ILE A CA 1
ATOM 869 C C . ILE A 1 109 ? -11.32 31.938 5.453 1 93.19 109 ILE A C 1
ATOM 871 O O . ILE A 1 109 ? -10.977 33.094 5.68 1 93.19 109 ILE A O 1
ATOM 875 N N . HIS A 1 110 ? -12.609 31.594 5.312 1 92.88 110 HIS A N 1
ATOM 876 C CA . HIS A 1 110 ? -13.68 32.594 5.309 1 92.88 110 HIS A CA 1
ATOM 877 C C . HIS A 1 110 ? -13.828 33.25 6.676 1 92.88 110 HIS A C 1
ATOM 879 O O . HIS A 1 110 ? -13.93 34.469 6.77 1 92.88 110 HIS A O 1
ATOM 885 N N . ASN A 1 111 ? -13.75 32.469 7.668 1 92.5 111 ASN A N 1
ATOM 886 C CA . ASN A 1 111 ? -13.883 32.969 9.031 1 92.5 111 ASN A CA 1
ATOM 887 C C . ASN A 1 111 ? -12.742 33.906 9.398 1 92.5 111 ASN A C 1
ATOM 889 O O . ASN A 1 111 ? -12.977 34.938 10.008 1 92.5 111 ASN A O 1
ATOM 893 N N . ILE A 1 112 ? -11.492 33.594 9.062 1 91.44 112 ILE A N 1
ATOM 894 C CA . ILE A 1 112 ? -10.336 34.406 9.391 1 91.44 112 ILE A CA 1
ATOM 895 C C . ILE A 1 112 ? -10.414 35.719 8.625 1 91.44 112 ILE A C 1
ATOM 897 O O . ILE A 1 112 ? -10.023 36.781 9.148 1 91.44 112 ILE A O 1
ATOM 901 N N . THR A 1 113 ? -10.953 35.656 7.398 1 87.94 113 THR A N 1
ATOM 902 C CA . THR A 1 113 ? -11.141 36.875 6.617 1 87.94 113 THR A CA 1
ATOM 903 C C . THR A 1 113 ? -12.117 37.812 7.309 1 87.94 113 THR A C 1
ATOM 905 O O . THR A 1 113 ? -11.867 39.031 7.402 1 87.94 113 THR A O 1
ATOM 908 N N . LYS A 1 114 ? -13.172 37.312 7.848 1 91.06 114 LYS A N 1
ATOM 909 C CA . LYS A 1 114 ? -14.164 38.094 8.562 1 91.06 114 LYS A CA 1
ATOM 910 C C . LYS A 1 114 ? -13.586 38.656 9.852 1 91.06 114 LYS A C 1
ATOM 912 O O . LYS A 1 114 ? -13.758 39.844 10.141 1 91.06 114 LYS A O 1
ATOM 917 N N . ILE A 1 115 ? -12.914 37.812 10.586 1 90 115 ILE A N 1
ATOM 918 C CA . ILE A 1 115 ? -12.32 38.219 11.852 1 90 115 ILE A CA 1
ATOM 919 C C . ILE A 1 115 ? -11.297 39.312 11.602 1 90 115 ILE A C 1
ATOM 921 O O . ILE A 1 115 ? -11.219 40.281 12.367 1 90 115 ILE A O 1
ATOM 925 N N . ASN A 1 116 ? -10.516 39.156 10.547 1 85.38 116 ASN A N 1
ATOM 926 C CA . ASN A 1 116 ? -9.492 40.125 10.219 1 85.38 116 ASN A CA 1
ATOM 927 C C . ASN A 1 116 ? -10.102 41.469 9.836 1 85.38 116 ASN A C 1
ATOM 929 O O . ASN A 1 116 ? -9.539 42.531 10.141 1 85.38 116 ASN A O 1
ATOM 933 N N . LYS A 1 117 ? -11.266 41.438 9.18 1 87.5 117 LYS A N 1
ATOM 934 C CA . LYS A 1 117 ? -11.961 42.688 8.82 1 87.5 117 LYS A CA 1
ATOM 935 C C . LYS A 1 117 ? -12.453 43.406 10.062 1 87.5 117 LYS A C 1
ATOM 937 O O . LYS A 1 117 ? -12.289 44.625 10.188 1 87.5 117 LYS A O 1
ATOM 942 N N . VAL A 1 118 ? -13.023 42.688 10.984 1 90.81 118 VAL A N 1
ATOM 943 C CA . VAL A 1 118 ? -13.523 43.25 12.234 1 90.81 118 VAL A CA 1
ATOM 944 C C . VAL A 1 118 ? -12.367 43.812 13.047 1 90.81 118 VAL A C 1
ATOM 946 O O . VAL A 1 118 ? -12.453 44.906 13.586 1 90.81 118 VAL A O 1
ATOM 949 N N . PHE A 1 119 ? -11.305 43.094 13.109 1 87.62 119 PHE A N 1
ATOM 950 C CA . PHE A 1 119 ? -10.117 43.531 13.836 1 87.62 119 PHE A CA 1
ATOM 951 C C . PHE A 1 119 ? -9.57 44.812 13.258 1 87.62 119 PHE A C 1
ATOM 953 O O . PHE A 1 119 ? -9.289 45.75 14 1 87.62 119 PHE A O 1
ATOM 960 N N . SER A 1 120 ? -9.453 44.844 11.938 1 83.62 120 SER A N 1
ATOM 961 C CA . SER A 1 120 ? -8.891 46.031 11.273 1 83.62 120 SER A CA 1
ATOM 962 C C . SER A 1 120 ? -9.734 47.281 11.547 1 83.62 120 SER A C 1
ATOM 964 O O . SER A 1 120 ? -9.203 48.344 11.805 1 83.62 120 SER A O 1
ATOM 966 N N . SER A 1 121 ? -11.078 47.125 11.57 1 88.69 121 SER A N 1
ATOM 967 C CA . SER A 1 121 ? -11.992 48.219 11.82 1 88.69 121 SER A CA 1
ATOM 968 C C . SER A 1 121 ? -11.891 48.719 13.258 1 88.69 121 SER A C 1
ATOM 970 O O . SER A 1 121 ? -11.773 49.906 13.5 1 88.69 121 SER A O 1
ATOM 972 N N . ASN A 1 122 ? -11.914 47.688 14.188 1 90.12 122 ASN A N 1
ATOM 973 C CA . ASN A 1 122 ? -11.828 48.031 15.602 1 90.12 122 ASN A CA 1
ATOM 974 C C . ASN A 1 122 ? -10.469 48.656 15.953 1 90.12 122 ASN A C 1
ATOM 976 O O . ASN A 1 122 ? -10.391 49.562 16.75 1 90.12 122 ASN A O 1
ATOM 980 N N . PHE A 1 123 ? -9.438 48.094 15.406 1 85.94 123 PHE A N 1
ATOM 981 C CA . PHE A 1 123 ? -8.086 48.594 15.648 1 85.94 123 PHE A CA 1
ATOM 982 C C . PHE A 1 123 ? -7.938 50.031 15.172 1 85.94 123 PHE A C 1
ATOM 984 O O . PHE A 1 123 ? -7.375 50.875 15.883 1 85.94 123 PHE A O 1
ATOM 991 N N . LYS A 1 124 ? -8.539 50.312 13.992 1 84.75 124 LYS A N 1
ATOM 992 C CA . LYS A 1 124 ? -8.508 51.656 13.453 1 84.75 124 LYS A CA 1
ATOM 993 C C . LYS A 1 124 ? -9.273 52.625 14.352 1 84.75 124 LYS A C 1
ATOM 995 O O . LYS A 1 124 ? -8.797 53.719 14.625 1 84.75 124 LYS A O 1
ATOM 1000 N N . ALA A 1 125 ? -10.406 52.25 14.844 1 90.19 125 ALA A N 1
ATOM 1001 C CA . ALA A 1 125 ? -11.227 53.094 15.711 1 90.19 125 ALA A CA 1
ATOM 1002 C C . ALA A 1 125 ? -10.492 53.406 17.016 1 90.1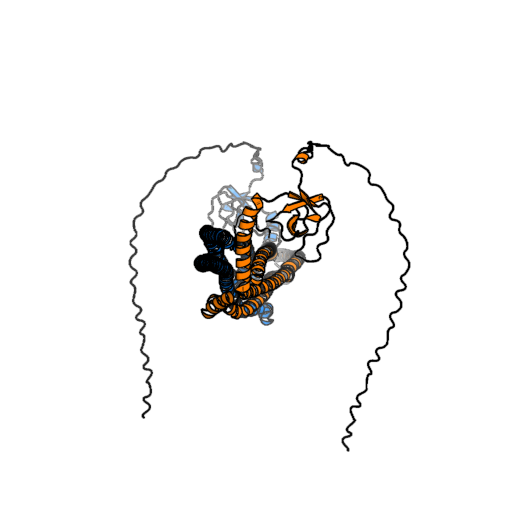9 125 ALA A C 1
ATOM 1004 O O . ALA A 1 125 ? -10.539 54.562 17.484 1 90.19 125 ALA A O 1
ATOM 1005 N N . LYS A 1 126 ? -9.82 52.406 17.516 1 88.38 126 LYS A N 1
ATOM 1006 C CA . LYS A 1 126 ? -9.086 52.625 18.766 1 88.38 126 LYS A CA 1
ATOM 1007 C C . LYS A 1 126 ? -7.859 53.5 18.562 1 88.38 126 LYS A C 1
ATOM 1009 O O . LYS A 1 126 ? -7.469 54.25 19.453 1 88.38 126 LYS A O 1
ATOM 1014 N N . CYS A 1 127 ? -7.207 53.344 17.391 1 82.12 127 CYS A N 1
ATOM 1015 C CA . CYS A 1 127 ? -6.078 54.188 17.047 1 82.12 127 CYS A CA 1
ATOM 1016 C C . CYS A 1 127 ? -6.512 55.656 16.906 1 82.12 127 CYS A C 1
ATOM 1018 O O . CYS A 1 127 ? -5.832 56.562 17.391 1 82.12 127 CYS A O 1
ATOM 1020 N N . ASP A 1 128 ? -7.711 55.844 16.344 1 88 128 ASP A N 1
ATOM 1021 C CA . ASP A 1 128 ? -8.25 57.188 16.188 1 88 128 ASP A CA 1
ATOM 1022 C C . ASP A 1 128 ? -8.57 57.812 17.531 1 88 128 ASP A C 1
ATOM 1024 O O . ASP A 1 128 ? -8.336 59 17.75 1 88 128 ASP A O 1
ATOM 1028 N N . GLY A 1 129 ? -9.117 56.969 18.375 1 90.62 129 GLY A N 1
ATOM 1029 C CA . GLY A 1 129 ? -9.391 57.438 19.719 1 90.62 129 GLY A CA 1
ATOM 1030 C C . GLY A 1 129 ? -8.148 57.875 20.484 1 90.62 129 GLY A C 1
ATOM 1031 O O . GLY A 1 129 ? -8.141 58.875 21.188 1 90.62 129 GLY A O 1
ATOM 1032 N N . LEU A 1 130 ? -7.117 57.125 20.344 1 88.69 130 LEU A N 1
ATOM 1033 C CA . LEU A 1 130 ? -5.844 57.406 20.984 1 88.69 130 LEU A CA 1
ATOM 1034 C C . LEU A 1 130 ? -5.234 58.688 20.422 1 88.69 130 LEU A C 1
ATOM 1036 O O . LEU A 1 130 ? -4.707 59.531 21.156 1 88.69 130 LEU A O 1
ATOM 1040 N N . ASP A 1 131 ? -5.352 58.938 19.125 1 87.31 131 ASP A N 1
ATOM 1041 C CA . ASP A 1 131 ? -4.832 60.125 18.453 1 87.31 131 ASP A CA 1
ATOM 1042 C C . ASP A 1 131 ? -5.566 61.375 18.922 1 87.31 131 ASP A C 1
ATOM 1044 O O . ASP A 1 131 ? -4.953 62.438 19.109 1 87.31 131 ASP A O 1
ATOM 1048 N N . LYS A 1 132 ? -6.871 61.188 19.094 1 92.12 132 LYS A N 1
ATOM 1049 C CA . LYS A 1 132 ? -7.672 62.312 19.594 1 92.12 132 LYS A CA 1
ATOM 1050 C C . LYS A 1 132 ? -7.258 62.719 21 1 92.12 132 LYS A C 1
ATOM 1052 O O . LYS A 1 132 ? -7.137 63.906 21.312 1 92.12 132 LYS A O 1
ATOM 1057 N N . ALA A 1 133 ? -7.047 61.719 21.781 1 92.19 133 ALA A N 1
ATOM 1058 C CA . ALA A 1 133 ? -6.625 61.969 23.156 1 92.19 133 ALA A CA 1
ATOM 1059 C C . ALA A 1 133 ? -5.234 62.625 23.203 1 92.19 133 ALA A C 1
ATOM 1061 O O . ALA A 1 133 ? -4.965 63.5 24.031 1 92.19 133 ALA A O 1
ATOM 1062 N N . ARG A 1 134 ? -4.359 62.156 22.344 1 88.69 134 ARG A N 1
ATOM 1063 C CA . ARG A 1 134 ? -3.012 62.719 22.25 1 88.69 134 ARG A CA 1
ATOM 1064 C C . ARG A 1 134 ? -3.051 64.188 21.812 1 88.69 134 ARG A C 1
ATOM 1066 O O . ARG A 1 134 ? -2.307 65 22.328 1 88.69 134 ARG A O 1
ATOM 1073 N N . GLY A 1 135 ? -3.91 64.5 20.875 1 89.19 135 GLY A N 1
ATOM 1074 C CA . GLY A 1 135 ? -4.074 65.875 20.406 1 89.19 135 GLY A CA 1
ATOM 1075 C C . GLY A 1 135 ? -4.598 66.812 21.469 1 89.19 135 GLY A C 1
ATOM 1076 O O . GLY A 1 135 ? -4.105 67.938 21.625 1 89.19 135 GLY A O 1
ATOM 1077 N N . GLU A 1 136 ? -5.543 66.312 22.219 1 93.06 136 GLU A N 1
ATOM 1078 C CA . GLU A 1 136 ? -6.102 67.125 23.312 1 93.06 136 GLU A CA 1
ATOM 1079 C C . GLU A 1 136 ? -5.062 67.375 24.391 1 93.06 136 GLU A C 1
ATOM 1081 O O . GLU A 1 136 ? -5.012 68.5 24.969 1 93.06 136 GLU A O 1
ATOM 1086 N N . LEU A 1 137 ? -4.293 66.375 24.688 1 91.44 137 LEU A N 1
ATOM 1087 C CA . LEU A 1 137 ? -3.24 66.562 25.688 1 91.44 137 LEU A CA 1
ATOM 1088 C C . LEU A 1 137 ? -2.195 67.562 25.234 1 91.44 137 LEU A C 1
ATOM 1090 O O . LEU A 1 137 ? -1.764 68.375 26.031 1 91.44 137 LEU A O 1
ATOM 1094 N N . LYS A 1 138 ? -1.858 67.5 23.969 1 88.19 138 LYS A N 1
ATOM 1095 C CA . LYS A 1 138 ? -0.895 68.438 23.422 1 88.19 138 LYS A CA 1
ATOM 1096 C C . LYS A 1 138 ? -1.436 69.875 23.469 1 88.19 138 LYS A C 1
ATOM 1098 O O . LYS A 1 138 ? -0.707 70.812 23.812 1 88.19 138 LYS A O 1
ATOM 1103 N N . LYS A 1 139 ? -2.686 70 23.188 1 89.75 139 LYS A N 1
ATOM 1104 C CA . LYS A 1 139 ? -3.336 71.312 23.172 1 89.75 139 LYS A CA 1
ATOM 1105 C C . LYS A 1 139 ? -3.371 71.938 24.578 1 89.75 139 LYS A C 1
ATOM 1107 O O . LYS A 1 139 ? -3.051 73.125 24.766 1 89.75 139 LYS A O 1
ATOM 1112 N N . VAL A 1 140 ? -3.707 71.125 25.562 1 89.69 140 VAL A N 1
ATOM 1113 C CA . VAL A 1 140 ? -3.838 71.625 26.922 1 89.69 140 VAL A CA 1
ATOM 1114 C C . VAL A 1 140 ? -2.457 71.938 27.5 1 89.69 140 VAL A C 1
ATOM 1116 O O . VAL A 1 140 ? -2.299 72.875 28.266 1 89.69 140 VAL A O 1
ATOM 1119 N N . LYS A 1 141 ? -1.476 71.188 27.125 1 85.75 141 LYS A N 1
ATOM 1120 C CA . LYS A 1 141 ? -0.115 71.438 27.594 1 85.75 141 LYS A CA 1
ATOM 1121 C C . LYS A 1 141 ? 0.445 72.688 27.031 1 85.75 141 LYS A C 1
ATOM 1123 O O . LYS A 1 141 ? 1.154 73.438 27.719 1 85.75 141 LYS A O 1
ATOM 1128 N N . ARG A 1 142 ? 0.129 73 25.766 1 83.38 142 ARG A N 1
ATOM 1129 C CA . ARG A 1 142 ? 0.572 74.25 25.125 1 83.38 142 ARG A CA 1
ATOM 1130 C C . ARG A 1 142 ? -0.068 75.5 25.797 1 83.38 142 ARG A C 1
ATOM 1132 O O . ARG A 1 142 ? 0.592 76.5 26 1 83.38 142 ARG A O 1
ATOM 1139 N N . LYS A 1 143 ? -1.323 75.312 26.203 1 81.19 143 LYS A N 1
ATOM 1140 C CA . LYS A 1 143 ? -2.059 76.438 26.828 1 81.19 143 LYS A CA 1
ATOM 1141 C C . LYS A 1 143 ? -1.604 76.625 28.266 1 81.19 143 LYS A C 1
ATOM 1143 O O . LYS A 1 143 ? -1.635 77.75 28.766 1 81.19 143 LYS A O 1
ATOM 1148 N N . SER A 1 144 ? -1.171 75.625 28.938 1 77.19 144 SER A N 1
ATOM 1149 C CA . SER A 1 144 ? -0.741 75.688 30.328 1 77.19 144 SER A CA 1
ATOM 1150 C C . SER A 1 144 ? 0.63 76.375 30.438 1 77.19 144 SER A C 1
ATOM 1152 O O . SER A 1 144 ? 0.936 77 31.453 1 77.19 144 SER A O 1
ATOM 1154 N N . GLN A 1 145 ? 1.601 76.25 29.578 1 70.81 145 GLN A N 1
ATOM 1155 C CA . GLN A 1 145 ? 2.93 76.812 29.641 1 70.81 145 GLN A CA 1
ATOM 1156 C C . GLN A 1 145 ? 2.854 78.375 29.484 1 70.81 145 GLN A C 1
ATOM 1158 O O . GLN A 1 145 ? 3.693 79.062 30.031 1 70.81 145 GLN A O 1
ATOM 1163 N N . GLY A 1 146 ? 1.965 78.938 28.719 1 62.59 146 GLY A N 1
ATOM 1164 C CA . GLY A 1 146 ? 1.891 80.375 28.531 1 62.59 146 GLY A CA 1
ATOM 1165 C C . GLY A 1 146 ? 1.177 81.062 29.656 1 62.59 146 GLY A C 1
ATOM 1166 O O . GLY A 1 146 ? 1.265 82.312 29.781 1 62.59 146 GLY A O 1
ATOM 1167 N N . LYS A 1 147 ? 0.236 80.438 30.547 1 61.59 147 LYS A N 1
ATOM 1168 C CA . LYS A 1 147 ? -0.551 81.188 31.5 1 61.59 147 LYS A CA 1
ATOM 1169 C C . LYS A 1 147 ? -0.012 81 32.906 1 61.59 147 LYS A C 1
ATOM 1171 O O . LYS A 1 147 ? 0.002 79.938 33.438 1 61.59 147 LYS A O 1
ATOM 1176 N N . LYS A 1 148 ? 0.934 81.875 33.375 1 61.47 148 LYS A N 1
ATOM 1177 C CA . LYS A 1 148 ? 1.647 81.938 34.656 1 61.47 148 LYS A CA 1
ATOM 1178 C C . LYS A 1 148 ? 0.695 81.75 35.812 1 61.47 148 LYS A C 1
ATOM 1180 O O . LYS A 1 148 ? 1.066 81.188 36.844 1 61.47 148 LYS A O 1
ATOM 1185 N N . GLY A 1 149 ? -0.548 82.375 35.969 1 55 149 GLY A N 1
ATOM 1186 C CA . GLY A 1 149 ? -1.225 82.688 37.25 1 55 149 GLY A CA 1
ATOM 1187 C C . GLY A 1 149 ? -2.234 81.625 37.625 1 55 149 GLY A C 1
ATOM 1188 O O . GLY A 1 149 ? -2.666 81.5 38.781 1 55 149 GLY A O 1
ATOM 1189 N N . ILE A 1 150 ? -3 81.062 36.812 1 57.06 150 ILE A N 1
ATOM 1190 C CA . ILE A 1 150 ? -4.102 80.188 37.188 1 57.06 150 ILE A CA 1
ATOM 1191 C C . ILE A 1 150 ? -3.646 78.75 37.094 1 57.06 150 ILE A C 1
ATOM 1193 O O . ILE A 1 150 ? -4.125 77.938 36.25 1 57.06 150 ILE A O 1
ATOM 1197 N N . THR A 1 151 ? -2.6 78.375 37.75 1 63.25 151 THR A N 1
ATOM 1198 C CA . THR A 1 151 ? -1.703 77.25 37.656 1 63.25 151 THR A CA 1
ATOM 1199 C C . THR A 1 151 ? -2.43 75.938 38.031 1 63.25 151 THR A C 1
ATOM 1201 O O . THR A 1 151 ? -2.252 74.938 37.375 1 63.25 151 THR A O 1
ATOM 1204 N N . GLY A 1 152 ? -3.318 75.938 39 1 69.94 152 GLY A N 1
ATOM 1205 C CA . GLY A 1 152 ? -3.877 74.75 39.562 1 69.94 152 GLY A CA 1
ATOM 1206 C C . GLY A 1 152 ? -4.906 74.062 38.688 1 69.94 152 GLY A C 1
ATOM 1207 O O . GLY A 1 152 ? -4.883 72.812 38.5 1 69.94 152 GLY A O 1
ATOM 1208 N N . LYS A 1 153 ? -5.871 74.875 38.031 1 75.38 153 LYS A N 1
ATOM 1209 C CA . LYS A 1 153 ? -6.941 74.375 37.188 1 75.38 153 LYS A CA 1
ATOM 1210 C C . LYS A 1 153 ? -6.383 73.812 35.906 1 75.38 153 LYS A C 1
ATOM 1212 O O . LYS A 1 153 ? -6.852 72.75 35.438 1 75.38 153 LYS A O 1
ATOM 1217 N N . TYR A 1 154 ? -5.359 74.312 35.406 1 78.69 154 TYR A N 1
ATOM 1218 C CA . TYR A 1 154 ? -4.75 73.812 34.188 1 78.69 154 TYR A CA 1
ATOM 1219 C C . TYR A 1 154 ? -3.973 72.562 34.438 1 78.69 154 TYR A C 1
ATOM 1221 O O . TYR A 1 154 ? -3.967 71.625 33.594 1 78.69 154 TYR A O 1
ATOM 1229 N N . GLU A 1 155 ? -3.482 72.562 35.625 1 80.38 155 GLU A N 1
ATOM 1230 C CA . GLU A 1 155 ? -2.771 71.375 36 1 80.38 155 GLU A CA 1
ATOM 1231 C C . GLU A 1 155 ? -3.73 70.188 36.125 1 80.38 155 GLU A C 1
ATOM 1233 O O . GLU A 1 155 ? -3.393 69.062 35.75 1 80.38 155 GLU A O 1
ATOM 1238 N N . GLU A 1 156 ? -4.926 70.438 36.688 1 86.31 156 GLU A N 1
ATOM 1239 C CA . GLU A 1 156 ? -5.949 69.375 36.812 1 86.31 156 GLU A CA 1
ATOM 1240 C C . GLU A 1 156 ? -6.422 68.938 35.438 1 86.31 156 GLU A C 1
ATOM 1242 O O . GLU A 1 156 ? -6.641 67.75 35.219 1 86.31 156 GLU A O 1
ATOM 1247 N N . LYS A 1 157 ? -6.516 69.875 34.5 1 89.12 157 LYS A N 1
ATOM 1248 C CA . LYS A 1 157 ? -6.957 69.562 33.156 1 89.12 157 LYS A CA 1
ATOM 1249 C C . LYS A 1 157 ? -5.895 68.75 32.406 1 89.12 157 LYS A C 1
ATOM 1251 O O . LYS A 1 157 ? -6.219 67.875 31.641 1 89.12 157 LYS A O 1
ATOM 1256 N N . VAL A 1 158 ? -4.664 69.062 32.656 1 88.06 158 VAL A N 1
ATOM 1257 C CA . VAL A 1 158 ? -3.562 68.312 32.031 1 88.06 158 VAL A CA 1
ATOM 1258 C C . VAL A 1 158 ? -3.541 66.875 32.562 1 88.06 158 VAL A C 1
ATOM 1260 O O . VAL A 1 158 ? -3.373 65.938 31.797 1 88.06 158 VAL A O 1
ATOM 1263 N N . ASN A 1 159 ? -3.732 66.75 33.844 1 89.44 159 ASN A N 1
ATOM 1264 C CA . ASN A 1 159 ? -3.766 65.438 34.469 1 89.44 159 ASN A CA 1
ATOM 1265 C C . ASN A 1 159 ? -4.926 64.562 33.938 1 89.44 159 ASN A C 1
ATOM 1267 O O . ASN A 1 159 ? -4.777 63.375 33.688 1 89.44 159 ASN A O 1
ATOM 1271 N N . ASP A 1 160 ? -6.113 65.25 33.688 1 93 160 ASP A N 1
ATOM 1272 C CA . ASP A 1 160 ? -7.281 64.562 33.156 1 93 160 ASP A CA 1
ATOM 1273 C C . ASP A 1 160 ? -7.02 64.125 31.734 1 93 160 ASP A C 1
ATOM 1275 O O . ASP A 1 160 ? -7.383 62.969 31.375 1 93 160 ASP A O 1
ATOM 1279 N N . CYS A 1 161 ? -6.332 64.938 30.984 1 91.69 161 CYS A N 1
ATOM 1280 C CA . CYS A 1 161 ? -6.047 64.562 29.594 1 91.69 161 CYS A CA 1
ATOM 1281 C C . CYS A 1 161 ? -4.992 63.469 29.531 1 91.69 161 CYS A C 1
ATOM 1283 O O . CYS A 1 161 ? -5.062 62.594 28.656 1 91.69 161 CYS A O 1
ATOM 1285 N N . GLU A 1 162 ? -4.035 63.469 30.438 1 90.12 162 GLU A N 1
ATOM 1286 C CA . GLU A 1 162 ? -3.021 62.406 30.516 1 90.12 162 GLU A CA 1
ATOM 1287 C C . GLU A 1 162 ? -3.639 61.094 30.922 1 90.12 162 GLU A C 1
ATOM 1289 O O . GLU A 1 162 ? -3.262 60.031 30.391 1 90.12 162 GLU A O 1
ATOM 1294 N N . ALA A 1 163 ? -4.574 61.125 31.875 1 92.94 163 ALA A N 1
ATOM 1295 C CA . ALA A 1 163 ? -5.277 59.938 32.312 1 92.94 163 ALA A CA 1
ATOM 1296 C C . ALA A 1 163 ? -6.094 59.344 31.172 1 92.94 163 ALA A C 1
ATOM 1298 O O . ALA A 1 163 ? -6.148 58.125 31.016 1 92.94 163 ALA A O 1
ATOM 1299 N N . GLU A 1 164 ? -6.691 60.219 30.359 1 93.5 164 GLU A N 1
ATOM 1300 C CA . GLU A 1 164 ? -7.484 59.75 29.234 1 93.5 164 GLU A CA 1
ATOM 1301 C C . GLU A 1 164 ? -6.598 59.125 28.141 1 93.5 164 GLU A C 1
ATOM 1303 O O . GLU A 1 164 ? -6.949 58.125 27.547 1 93.5 164 GLU A O 1
ATOM 1308 N N . TYR A 1 165 ? -5.449 59.719 27.922 1 91.81 165 TYR A N 1
ATOM 1309 C CA . TYR A 1 165 ? -4.496 59.188 26.953 1 91.81 165 TYR A CA 1
ATOM 1310 C C . TYR A 1 165 ? -3.992 57.812 27.391 1 91.81 165 TYR A C 1
ATOM 1312 O O . TYR A 1 165 ? -3.941 56.875 26.578 1 91.81 165 TYR A O 1
ATOM 1320 N N . ASN A 1 166 ? -3.643 57.719 28.641 1 90.94 166 ASN A N 1
ATOM 1321 C CA . ASN A 1 166 ? -3.168 56.438 29.172 1 90.94 166 ASN A CA 1
ATOM 1322 C C . ASN A 1 166 ? -4.258 55.375 29.109 1 90.94 166 ASN A C 1
ATOM 1324 O O . ASN A 1 166 ? -3.971 54.219 28.828 1 90.94 166 ASN A O 1
ATOM 1328 N N . LYS A 1 167 ? -5.5 55.812 29.375 1 93.69 167 LYS A N 1
ATOM 1329 C CA . LYS A 1 167 ? -6.625 54.875 29.312 1 93.69 167 LYS A CA 1
ATOM 1330 C C . LYS A 1 167 ? -6.805 54.344 27.891 1 93.69 167 LYS A C 1
ATOM 1332 O O . LYS A 1 167 ? -6.949 53.125 27.688 1 93.69 167 LYS A O 1
ATOM 1337 N N . LYS A 1 168 ? -6.727 55.219 26.891 1 92.12 168 LYS A N 1
ATOM 1338 C CA . LYS A 1 168 ? -6.883 54.812 25.484 1 92.12 168 LYS A CA 1
ATOM 1339 C C . LYS A 1 168 ? -5.719 53.938 25.031 1 92.12 168 LYS A C 1
ATOM 1341 O O . LYS A 1 168 ? -5.91 53 24.266 1 92.12 168 LYS A O 1
ATOM 1346 N N . GLN A 1 169 ? -4.535 54.281 25.547 1 85.56 169 GLN A N 1
ATOM 1347 C CA . GLN A 1 169 ? -3.355 53.469 25.234 1 85.56 169 GLN A CA 1
ATOM 1348 C C . GLN A 1 169 ? -3.475 52.062 25.797 1 85.56 169 GLN A C 1
ATOM 1350 O O . GLN A 1 169 ? -3.176 51.094 25.109 1 85.56 169 GLN A O 1
ATOM 1355 N N . ASN A 1 170 ? -3.938 51.969 27.016 1 88.44 170 ASN A N 1
ATOM 1356 C CA . ASN A 1 170 ? -4.117 50.656 27.656 1 88.44 170 ASN A CA 1
ATOM 1357 C C . ASN A 1 170 ? -5.195 49.844 26.953 1 88.44 170 ASN A C 1
ATOM 1359 O O . ASN A 1 170 ? -5.059 48.625 26.828 1 88.44 170 ASN A O 1
ATOM 1363 N N . GLU A 1 171 ? -6.266 50.531 26.5 1 88.94 171 GLU A N 1
ATOM 1364 C CA . GLU A 1 171 ? -7.332 49.844 25.781 1 88.94 171 GLU A CA 1
ATOM 1365 C C . GLU A 1 171 ? -6.828 49.25 24.453 1 88.94 171 GLU A C 1
ATOM 1367 O O . GLU A 1 171 ? -7.18 48.125 24.078 1 88.94 171 GLU A O 1
ATOM 1372 N N . LEU A 1 172 ? -6.016 50 23.75 1 84.69 172 LEU A N 1
ATOM 1373 C CA . LEU A 1 172 ? -5.469 49.562 22.484 1 84.69 172 LEU A CA 1
ATOM 1374 C C . LEU A 1 172 ? -4.516 48.375 22.672 1 84.69 172 LEU A C 1
ATOM 1376 O O . LEU A 1 172 ? -4.555 47.406 21.906 1 84.69 172 LEU A O 1
ATOM 1380 N N . GLU A 1 173 ? -3.699 48.438 23.703 1 80.38 173 GLU A N 1
ATOM 1381 C CA . GLU A 1 173 ? -2.758 47.344 24 1 80.38 173 GLU A CA 1
ATOM 1382 C C . GLU A 1 173 ? -3.488 46.062 24.391 1 80.38 173 GLU A C 1
ATOM 1384 O O . GLU A 1 173 ? -3.16 44.969 23.906 1 80.38 173 GLU A O 1
ATOM 1389 N N . ALA A 1 174 ? -4.512 46.312 25.266 1 84.19 174 ALA A N 1
ATOM 1390 C CA . ALA A 1 174 ? -5.289 45.156 25.703 1 84.19 174 ALA A CA 1
ATOM 1391 C C . ALA A 1 174 ? -5.996 44.5 24.531 1 84.19 174 ALA A C 1
ATOM 1393 O O . ALA A 1 174 ? -6.059 43.25 24.438 1 84.19 174 ALA A O 1
ATOM 1394 N N . TYR A 1 175 ? -6.477 45.281 23.609 1 86 175 TYR A N 1
ATOM 1395 C CA . TYR A 1 175 ? -7.164 44.781 22.422 1 86 175 TYR A CA 1
ATOM 1396 C C . TYR A 1 175 ? -6.203 44 21.516 1 86 175 TYR A C 1
ATOM 1398 O O . TYR A 1 175 ? -6.551 42.938 20.984 1 86 175 TYR A O 1
ATOM 1406 N N . THR A 1 176 ? -5.035 44.469 21.328 1 80.56 176 THR A N 1
ATOM 1407 C CA . THR A 1 176 ? -4.039 43.844 20.469 1 80.56 176 THR A CA 1
ATOM 1408 C C . THR A 1 176 ? -3.592 42.5 21.031 1 80.56 176 THR A C 1
ATOM 1410 O O . THR A 1 176 ? -3.443 41.531 20.297 1 80.56 176 THR A O 1
ATOM 1413 N N . VAL A 1 177 ? -3.402 42.5 22.359 1 80.12 177 VAL A N 1
ATOM 1414 C CA . VAL A 1 177 ? -2.988 41.281 23 1 80.12 177 VAL A CA 1
ATOM 1415 C C . VAL A 1 177 ? -4.082 40.219 22.844 1 80.12 177 VAL A C 1
ATOM 1417 O O . VAL A 1 177 ? -3.793 39.062 22.531 1 80.12 177 VAL A O 1
ATOM 1420 N N . LEU A 1 178 ? -5.344 40.656 23.016 1 83.5 178 LEU A N 1
ATOM 1421 C CA . LEU A 1 178 ? -6.473 39.75 22.906 1 83.5 178 LEU A CA 1
ATOM 1422 C C . LEU A 1 178 ? -6.555 39.156 21.5 1 83.5 178 LEU A C 1
ATOM 1424 O O . LEU A 1 178 ? -6.773 37.969 21.344 1 83.5 178 LEU A O 1
ATOM 1428 N N . GLU A 1 179 ? -6.348 40 20.562 1 85 179 GLU A N 1
ATOM 1429 C CA . GLU A 1 179 ? -6.449 39.531 19.172 1 85 179 GLU A CA 1
ATOM 1430 C C . GLU A 1 179 ? -5.254 38.656 18.797 1 85 179 GLU A C 1
ATOM 1432 O O . GLU A 1 179 ? -5.383 37.75 18 1 85 179 GLU A O 1
ATOM 1437 N N . PHE A 1 180 ? -4.156 38.938 19.281 1 81.06 180 PHE A N 1
ATOM 1438 C CA . PHE A 1 180 ? -2.986 38.094 19.031 1 81.06 180 PHE A CA 1
ATOM 1439 C C . PHE A 1 180 ? -3.195 36.719 19.609 1 81.06 180 PHE A C 1
ATOM 1441 O O . PHE A 1 180 ? -2.855 35.719 18.969 1 81.06 180 PHE A O 1
ATOM 1448 N N . GLU A 1 181 ? -3.725 36.656 20.844 1 81.56 181 GLU A N 1
ATOM 1449 C CA . GLU A 1 181 ? -4.059 35.375 21.438 1 81.56 181 GLU A CA 1
ATOM 1450 C C . GLU A 1 181 ? -5.051 34.594 20.578 1 81.56 181 GLU A C 1
ATOM 1452 O O . GLU A 1 181 ? -4.934 33.406 20.422 1 81.56 181 GLU A O 1
ATOM 1457 N N . ARG A 1 182 ? -5.984 35.344 20.094 1 84.62 182 ARG A N 1
ATOM 1458 C CA . ARG A 1 182 ? -6.973 34.719 19.203 1 84.62 182 ARG A CA 1
ATOM 1459 C C . ARG A 1 182 ? -6.309 34.125 17.969 1 84.62 182 ARG A C 1
ATOM 1461 O O . ARG A 1 182 ? -6.672 33.062 17.516 1 84.62 182 ARG A O 1
ATOM 1468 N N . ALA A 1 183 ? -5.34 34.875 17.406 1 85.38 183 ALA A N 1
ATOM 1469 C CA . ALA A 1 183 ? -4.625 34.406 16.219 1 85.38 183 ALA A CA 1
ATOM 1470 C C . ALA A 1 183 ? -3.852 33.125 16.516 1 85.38 183 ALA A C 1
ATOM 1472 O O . ALA A 1 183 ? -3.846 32.188 15.695 1 85.38 183 ALA A O 1
ATOM 1473 N N . LEU A 1 184 ? -3.205 33.031 17.672 1 84.25 184 LEU A N 1
ATOM 1474 C CA . LEU A 1 184 ? -2.451 31.844 18.062 1 84.25 184 LEU A CA 1
ATOM 1475 C C . LEU A 1 184 ? -3.379 30.656 18.25 1 84.25 184 LEU A C 1
ATOM 1477 O O . LEU A 1 184 ? -3.041 29.531 17.875 1 84.25 184 LEU A O 1
ATOM 1481 N N . ASN A 1 185 ? -4.523 30.969 18.859 1 86.56 185 ASN A N 1
ATOM 1482 C CA . ASN A 1 185 ? -5.5 29.906 19.062 1 86.56 185 ASN A CA 1
ATOM 1483 C C . ASN A 1 185 ? -6.047 29.375 17.75 1 86.56 185 ASN A C 1
ATOM 1485 O O . ASN A 1 185 ? -6.254 28.172 17.594 1 86.56 185 ASN A O 1
ATOM 1489 N N . GLU A 1 186 ? -6.242 30.312 16.875 1 89.69 186 GLU A N 1
ATOM 1490 C CA . GLU A 1 186 ? -6.719 29.906 15.547 1 89.69 186 GLU A CA 1
ATOM 1491 C C . GLU A 1 186 ? -5.68 29.047 14.828 1 89.69 186 GLU A C 1
ATOM 1493 O O . GLU A 1 186 ? -6.031 28.094 14.141 1 89.69 186 GLU A O 1
ATOM 1498 N N . GLU A 1 187 ? -4.484 29.375 14.93 1 88.62 187 GLU A N 1
ATOM 1499 C CA . GLU A 1 187 ? -3.393 28.609 14.344 1 88.62 187 GLU A CA 1
ATOM 1500 C C . GLU A 1 187 ? -3.322 27.203 14.945 1 88.62 187 GLU A C 1
ATOM 1502 O O . GLU A 1 187 ? -3.227 26.219 14.211 1 88.62 187 GLU A O 1
ATOM 1507 N N . ARG A 1 188 ? -3.398 27.156 16.234 1 90.06 188 ARG A N 1
ATOM 1508 C CA . ARG A 1 188 ? -3.334 25.875 16.922 1 90.06 188 ARG A CA 1
ATOM 1509 C C . ARG A 1 188 ? -4.48 24.969 16.5 1 90.06 188 ARG A C 1
ATOM 1511 O O . ARG A 1 188 ? -4.297 23.766 16.344 1 90.06 188 ARG A O 1
ATOM 1518 N N . LYS A 1 189 ? -5.656 25.547 16.375 1 91.06 189 LYS A N 1
ATOM 1519 C CA . LYS A 1 189 ? -6.828 24.781 15.969 1 91.06 189 LYS A CA 1
ATOM 1520 C C . LYS A 1 189 ? -6.566 24.047 14.656 1 91.06 189 LYS A C 1
ATOM 1522 O O . LYS A 1 189 ? -7.016 22.906 14.469 1 91.06 189 LYS A O 1
ATOM 1527 N N . ARG A 1 190 ? -5.832 24.656 13.836 1 94.19 190 ARG A N 1
ATOM 1528 C CA . ARG A 1 190 ? -5.547 24.062 12.539 1 94.19 190 ARG A CA 1
ATOM 1529 C C . ARG A 1 190 ? -4.578 22.891 12.664 1 94.19 190 ARG A C 1
ATOM 1531 O O . ARG A 1 190 ? -4.75 21.859 12.016 1 94.19 190 ARG A O 1
ATOM 1538 N N . TYR A 1 191 ? -3.568 23.016 13.477 1 94.75 191 TYR A N 1
ATOM 1539 C CA . TYR A 1 191 ? -2.645 21.906 13.719 1 94.75 191 TYR A CA 1
ATOM 1540 C C . TYR A 1 191 ? -3.354 20.734 14.383 1 94.75 191 TYR A C 1
ATOM 1542 O O . TYR A 1 191 ? -3.102 19.578 14.047 1 94.75 191 TYR A O 1
ATOM 1550 N N . CYS A 1 192 ? -4.227 21.094 15.328 1 93.12 192 CYS A N 1
ATOM 1551 C CA . CYS A 1 192 ? -4.984 20.047 16.016 1 93.12 192 CYS A CA 1
ATOM 1552 C C . CYS A 1 192 ? -5.875 19.281 15.039 1 93.12 192 CYS A C 1
ATOM 1554 O O . CYS A 1 192 ? -6.027 18.078 15.148 1 93.12 192 CYS A O 1
ATOM 1556 N N . MET A 1 193 ? -6.41 19.969 14.141 1 94.62 193 MET A N 1
ATOM 1557 C CA . MET A 1 193 ? -7.25 19.344 13.125 1 94.62 193 MET A CA 1
ATOM 1558 C C . MET A 1 193 ? -6.461 18.328 12.32 1 94.62 193 MET A C 1
ATOM 1560 O O . MET A 1 193 ? -6.918 17.188 12.133 1 94.62 193 MET A O 1
ATOM 1564 N N . VAL A 1 194 ? -5.293 18.703 11.891 1 97.12 194 VAL A N 1
ATOM 1565 C CA . VAL A 1 194 ? -4.449 17.797 11.102 1 97.12 194 VAL A CA 1
ATOM 1566 C C . VAL A 1 194 ? -4.086 16.578 11.938 1 97.12 194 VAL A C 1
ATOM 1568 O O . VAL A 1 194 ? -4.148 15.445 11.445 1 97.12 194 VAL A O 1
ATOM 1571 N N . LEU A 1 195 ? -3.717 16.828 13.156 1 96.69 195 LEU A N 1
ATOM 1572 C CA . LEU A 1 195 ? -3.352 15.727 14.039 1 96.69 195 LEU A CA 1
ATOM 1573 C C . LEU A 1 195 ? -4.527 14.773 14.242 1 96.69 195 LEU A C 1
ATOM 1575 O O . LEU A 1 195 ? -4.359 13.555 14.18 1 96.69 195 LEU A O 1
ATOM 1579 N N . ASP A 1 196 ? -5.625 15.336 14.438 1 95.56 196 ASP A N 1
ATOM 1580 C CA . ASP A 1 196 ? -6.82 14.539 14.68 1 95.56 196 ASP A CA 1
ATOM 1581 C C . ASP A 1 196 ? -7.137 13.648 13.477 1 95.56 196 ASP A C 1
ATOM 1583 O O . ASP A 1 196 ? -7.312 12.438 13.625 1 95.56 196 ASP A O 1
ATOM 1587 N N . TYR A 1 197 ? -7.215 14.289 12.359 1 96.62 197 TYR A N 1
ATOM 1588 C CA . TYR A 1 197 ? -7.535 13.539 11.148 1 96.62 197 TYR A CA 1
ATOM 1589 C C . TYR A 1 197 ? -6.5 12.453 10.891 1 96.62 197 TYR A C 1
ATOM 1591 O O . TYR A 1 197 ? -6.852 11.328 10.508 1 96.62 197 TYR A O 1
ATOM 1599 N N . THR A 1 198 ? -5.246 12.734 11.078 1 97.62 198 THR A N 1
ATOM 1600 C CA . THR A 1 198 ? -4.18 11.766 10.836 1 97.62 198 THR A CA 1
ATOM 1601 C C . THR A 1 198 ? -4.262 10.609 11.828 1 97.62 198 THR A C 1
ATOM 1603 O O . THR A 1 198 ? -4.074 9.453 11.461 1 97.62 198 THR A O 1
ATOM 1606 N N . CYS A 1 199 ? -4.547 10.969 13.086 1 96.62 199 CYS A N 1
ATOM 1607 C CA . CYS A 1 199 ? -4.68 9.93 14.102 1 96.62 199 CYS A CA 1
ATOM 1608 C C . CYS A 1 199 ? -5.836 8.992 13.773 1 96.62 199 CYS A C 1
ATOM 1610 O O . CYS A 1 199 ? -5.738 7.781 13.977 1 96.62 199 CYS A O 1
ATOM 1612 N N . GLU A 1 200 ? -6.883 9.539 13.273 1 95.62 200 GLU A N 1
ATOM 1613 C CA . GLU A 1 200 ? -8.023 8.711 12.883 1 95.62 200 GLU A CA 1
ATOM 1614 C C . GLU A 1 200 ? -7.641 7.746 11.766 1 95.62 200 GLU A C 1
ATOM 1616 O O . GLU A 1 200 ? -7.961 6.555 11.828 1 95.62 200 GLU A O 1
ATOM 1621 N N . ALA A 1 201 ? -7.02 8.242 10.773 1 96.19 201 ALA A N 1
ATOM 1622 C CA . ALA A 1 201 ? -6.574 7.422 9.656 1 96.19 201 ALA A CA 1
ATOM 1623 C C . ALA A 1 201 ? -5.617 6.328 10.125 1 96.19 201 ALA A C 1
ATOM 1625 O O . ALA A 1 201 ? -5.746 5.168 9.727 1 96.19 201 ALA A O 1
ATOM 1626 N N . LEU A 1 202 ? -4.684 6.668 10.969 1 97.12 202 LEU A N 1
ATOM 1627 C CA . LEU A 1 202 ? -3.695 5.723 11.477 1 97.12 202 LEU A CA 1
ATOM 1628 C C . LEU A 1 202 ? -4.359 4.641 12.32 1 97.12 202 LEU A C 1
ATOM 1630 O O . LEU A 1 202 ? -3.934 3.484 12.305 1 97.12 202 LEU A O 1
ATOM 1634 N N . SER A 1 203 ? -5.332 5.09 13.078 1 97.06 203 SER A N 1
ATOM 1635 C CA . SER A 1 203 ? -6.035 4.121 13.922 1 97.06 203 SER A CA 1
ATOM 1636 C C . SER A 1 203 ? -6.691 3.033 13.078 1 97.06 203 SER A C 1
ATOM 1638 O O . SER A 1 203 ? -6.633 1.853 13.43 1 97.06 203 SER A O 1
ATOM 1640 N N . ARG A 1 204 ? -7.285 3.393 12.039 1 96.75 204 ARG A N 1
ATOM 1641 C CA . ARG A 1 204 ? -7.91 2.432 11.141 1 96.75 204 ARG A CA 1
ATOM 1642 C C . ARG A 1 204 ? -6.863 1.52 10.5 1 96.75 204 ARG A C 1
ATOM 1644 O O . ARG A 1 204 ? -7.078 0.311 10.383 1 96.75 204 ARG A O 1
ATOM 1651 N N . GLU A 1 205 ? -5.785 2.076 10.047 1 96.31 205 GLU A N 1
ATOM 1652 C CA . GLU A 1 205 ? -4.699 1.286 9.477 1 96.31 205 GLU A CA 1
ATOM 1653 C C . GLU A 1 205 ? -4.152 0.284 10.484 1 96.31 205 GLU A C 1
ATOM 1655 O O . GLU A 1 205 ? -3.898 -0.874 10.148 1 96.31 205 GLU A O 1
ATOM 1660 N N . SER A 1 206 ? -3.955 0.794 11.703 1 97.62 206 SER A N 1
ATOM 1661 C CA . SER A 1 206 ? -3.42 -0.053 12.758 1 97.62 206 SER A CA 1
ATOM 1662 C C . SER A 1 206 ? -4.324 -1.254 13.016 1 97.62 206 SER A C 1
ATOM 1664 O O . SER A 1 206 ? -3.846 -2.381 13.148 1 97.62 206 SER A O 1
ATOM 1666 N N . THR A 1 207 ? -5.57 -1.014 13.031 1 97.25 207 THR A N 1
ATOM 1667 C CA . THR A 1 207 ? -6.535 -2.092 13.219 1 97.25 207 THR A CA 1
ATOM 1668 C C . THR A 1 207 ? -6.438 -3.111 12.094 1 97.25 207 THR A C 1
ATOM 1670 O O . THR A 1 207 ? -6.496 -4.32 12.328 1 97.25 207 THR A O 1
ATOM 1673 N N . ASN A 1 208 ? -6.32 -2.613 10.961 1 97.38 208 ASN A N 1
ATOM 1674 C CA . ASN A 1 208 ? -6.191 -3.496 9.805 1 97.38 208 ASN A CA 1
ATOM 1675 C C . ASN A 1 208 ? -4.91 -4.324 9.883 1 97.38 208 ASN A C 1
ATOM 1677 O O . ASN A 1 208 ? -4.898 -5.492 9.484 1 97.38 208 ASN A O 1
ATOM 1681 N N . TYR A 1 209 ? -3.766 -3.748 10.305 1 97.25 209 TYR A N 1
ATOM 1682 C CA . TYR A 1 209 ? -2.52 -4.484 10.492 1 97.25 209 TYR A CA 1
ATOM 1683 C C . TYR A 1 209 ? -2.727 -5.672 11.43 1 97.25 209 TYR A C 1
ATOM 1685 O O . TYR A 1 209 ? -2.299 -6.789 11.125 1 97.25 209 TYR A O 1
ATOM 1693 N N . ALA A 1 210 ? -3.375 -5.379 12.492 1 97.25 210 ALA A N 1
ATOM 1694 C CA . ALA A 1 210 ? -3.619 -6.426 13.477 1 97.25 210 ALA A CA 1
ATOM 1695 C C . ALA A 1 210 ? -4.469 -7.547 12.883 1 97.25 210 ALA A C 1
ATOM 1697 O O . ALA A 1 210 ? -4.168 -8.727 13.07 1 97.25 210 ALA A O 1
ATOM 1698 N N . LYS A 1 211 ? -5.469 -7.184 12.203 1 97.38 211 LYS A N 1
ATOM 1699 C CA . LYS A 1 211 ? -6.363 -8.148 11.57 1 97.38 211 LYS A CA 1
ATOM 1700 C C . LYS A 1 211 ? -5.602 -9.047 10.594 1 97.38 211 LYS A C 1
ATOM 1702 O O . LYS A 1 211 ? -5.73 -10.273 10.633 1 97.38 211 LYS A O 1
ATOM 1707 N N . ASN A 1 212 ? -4.816 -8.445 9.742 1 97.44 212 ASN A N 1
ATOM 1708 C CA . ASN A 1 212 ? -4.07 -9.188 8.734 1 97.44 212 ASN A CA 1
ATOM 1709 C C . ASN A 1 212 ? -3.027 -10.102 9.375 1 97.44 212 ASN A C 1
ATOM 1711 O O . ASN A 1 212 ? -2.885 -11.258 8.977 1 97.44 212 ASN A O 1
ATOM 1715 N N . HIS A 1 213 ? -2.361 -9.617 10.344 1 97.88 213 HIS A N 1
ATOM 1716 C CA . HIS A 1 213 ? -1.363 -10.438 11.023 1 97.88 213 HIS A CA 1
ATOM 1717 C C . HIS A 1 213 ? -2.006 -11.641 11.695 1 97.88 213 HIS A C 1
ATOM 1719 O O . HIS A 1 213 ? -1.491 -12.758 11.602 1 97.88 213 HIS A O 1
ATOM 1725 N N . ASN A 1 214 ? -3.092 -11.406 12.32 1 97 214 ASN A N 1
ATOM 1726 C CA . ASN A 1 214 ? -3.791 -12.477 13.023 1 97 214 ASN A CA 1
ATOM 1727 C C . ASN A 1 214 ? -4.293 -13.547 12.055 1 97 214 ASN A C 1
ATOM 1729 O O . ASN A 1 214 ? -4.312 -14.727 12.391 1 97 214 ASN A O 1
ATOM 1733 N N . PHE A 1 215 ? -4.586 -13.195 10.906 1 97.12 215 PHE A N 1
ATOM 1734 C CA . PHE A 1 215 ? -5.055 -14.133 9.891 1 97.12 215 PHE A CA 1
ATOM 1735 C C . PHE A 1 215 ? -3.902 -14.969 9.359 1 97.12 215 PHE A C 1
ATOM 1737 O O . PHE A 1 215 ? -4.039 -16.188 9.18 1 97.12 215 PHE A O 1
ATOM 1744 N N . LEU A 1 216 ? -2.787 -14.398 9.172 1 97.69 216 LEU A N 1
ATOM 1745 C CA . LEU A 1 216 ? -1.694 -15.008 8.422 1 97.69 216 LEU A CA 1
ATOM 1746 C C . LEU A 1 216 ? -0.794 -15.82 9.344 1 97.69 216 LEU A C 1
ATOM 1748 O O . LEU A 1 216 ? -0.185 -16.812 8.914 1 97.69 216 LEU A O 1
ATOM 1752 N N . LYS A 1 217 ? -0.669 -15.422 10.562 1 96.38 217 LYS A N 1
ATOM 1753 C CA . LYS A 1 217 ? 0.363 -15.914 11.469 1 96.38 217 LYS A CA 1
ATOM 1754 C C . LYS A 1 217 ? 0.311 -17.438 11.578 1 96.38 217 LYS A C 1
ATOM 1756 O O . LYS A 1 217 ? 1.35 -18.094 11.578 1 96.38 217 LYS A O 1
ATOM 1761 N N . ASP A 1 218 ? -0.874 -18.062 11.531 1 96.12 218 ASP A N 1
ATOM 1762 C CA . ASP A 1 218 ? -0.977 -19.516 11.695 1 96.12 218 ASP A CA 1
ATOM 1763 C C . ASP A 1 218 ? -1.191 -20.203 10.352 1 96.12 218 ASP A C 1
ATOM 1765 O O . ASP A 1 218 ? -0.934 -21.406 10.211 1 96.12 218 ASP A O 1
ATOM 1769 N N . ARG A 1 219 ? -1.637 -19.531 9.445 1 97 219 ARG A N 1
ATOM 1770 C CA . ARG A 1 219 ? -1.991 -20.125 8.156 1 97 219 ARG A CA 1
ATOM 1771 C C . ARG A 1 219 ? -0.758 -20.312 7.281 1 97 219 ARG A C 1
ATOM 1773 O O . ARG A 1 219 ? -0.642 -21.297 6.562 1 97 219 ARG A O 1
ATOM 1780 N N . ILE A 1 220 ? 0.218 -19.406 7.375 1 97.19 220 ILE A N 1
ATOM 1781 C CA . ILE A 1 220 ? 1.405 -19.469 6.527 1 97.19 220 ILE A CA 1
ATOM 1782 C C . ILE A 1 220 ? 2.197 -20.734 6.844 1 97.19 220 ILE A C 1
ATOM 1784 O O . ILE A 1 220 ? 2.535 -21.5 5.941 1 97.19 220 ILE A O 1
ATOM 1788 N N . PRO A 1 221 ? 2.404 -21.016 8.148 1 95.06 221 PRO A N 1
ATOM 1789 C CA . PRO A 1 221 ? 3.102 -22.266 8.445 1 95.06 221 PRO A CA 1
ATOM 1790 C C . PRO A 1 221 ? 2.322 -23.5 7.988 1 95.06 221 PRO A C 1
ATOM 1792 O O . PRO A 1 221 ? 2.918 -24.484 7.547 1 95.06 221 PRO A O 1
ATOM 1795 N N . ALA A 1 222 ? 1.06 -23.453 8.023 1 94.69 222 ALA A N 1
ATOM 1796 C CA . ALA A 1 222 ? 0.228 -24.562 7.586 1 94.69 222 ALA A CA 1
ATOM 1797 C C . ALA A 1 222 ? 0.336 -24.766 6.074 1 94.69 222 ALA A C 1
ATOM 1799 O O . ALA A 1 222 ? 0.427 -25.906 5.598 1 94.69 222 ALA A O 1
ATOM 1800 N N . TRP A 1 223 ? 0.327 -23.688 5.32 1 95 223 TRP A N 1
ATOM 1801 C CA . TRP A 1 223 ? 0.48 -23.766 3.869 1 95 223 TRP A CA 1
ATOM 1802 C C . TRP A 1 223 ? 1.861 -24.281 3.494 1 95 223 TRP A C 1
ATOM 1804 O O . TRP A 1 223 ? 1.993 -25.109 2.594 1 95 223 TRP A O 1
ATOM 1814 N N . ARG A 1 224 ? 2.932 -23.922 4.215 1 91.69 224 ARG A N 1
ATOM 1815 C CA . ARG A 1 224 ? 4.309 -24.297 3.924 1 91.69 224 ARG A CA 1
ATOM 1816 C C . ARG A 1 224 ? 4.547 -25.766 4.234 1 91.69 224 ARG A C 1
ATOM 1818 O O . ARG A 1 224 ? 5.395 -26.422 3.611 1 91.69 224 ARG A O 1
ATOM 1825 N N . ALA A 1 225 ? 3.803 -26.281 5.145 1 90.25 225 ALA A N 1
ATOM 1826 C CA . ALA A 1 225 ? 3.965 -27.672 5.566 1 90.25 225 ALA A CA 1
ATOM 1827 C C . ALA A 1 225 ? 3.568 -28.625 4.449 1 90.25 225 ALA A C 1
ATOM 1829 O O . ALA A 1 225 ? 3.998 -29.781 4.438 1 90.25 225 ALA A O 1
ATOM 1830 N N . LEU A 1 226 ? 2.828 -28.156 3.482 1 87.44 226 LEU A N 1
ATOM 1831 C CA . LEU A 1 226 ? 2.324 -29 2.406 1 87.44 226 LEU A CA 1
ATOM 1832 C C . LEU A 1 226 ? 3.449 -29.406 1.459 1 87.44 226 LEU A C 1
ATOM 1834 O O . LEU A 1 226 ? 3.334 -30.391 0.741 1 87.44 226 LEU A O 1
ATOM 1838 N N . PHE A 1 227 ? 4.543 -28.656 1.41 1 79 227 PHE A N 1
ATOM 1839 C CA . PHE A 1 227 ? 5.582 -29.016 0.454 1 79 227 PHE A CA 1
ATOM 1840 C C . PHE A 1 227 ? 6.93 -29.172 1.151 1 79 227 PHE A C 1
ATOM 1842 O O . PHE A 1 227 ? 7.91 -29.594 0.536 1 79 227 PHE A O 1
ATOM 1849 N N . ARG A 1 228 ? 7.098 -28.875 2.295 1 73.75 228 ARG A N 1
ATOM 1850 C CA . ARG A 1 228 ? 8.375 -28.984 2.99 1 73.75 228 ARG A CA 1
ATOM 1851 C C . ARG A 1 228 ? 8.43 -30.266 3.822 1 73.75 228 ARG A C 1
ATOM 1853 O O . ARG A 1 228 ? 9.508 -30.828 4.031 1 73.75 228 ARG A O 1
ATOM 1860 N N . ASP A 1 229 ? 7.25 -30.75 4.184 1 66.88 229 ASP A N 1
ATOM 1861 C CA . ASP A 1 229 ? 7.23 -31.891 5.102 1 66.88 229 ASP A CA 1
ATOM 1862 C C . ASP A 1 229 ? 7.418 -33.188 4.348 1 66.88 229 ASP A C 1
ATOM 1864 O O . ASP A 1 229 ? 6.809 -33.406 3.293 1 66.88 229 ASP A O 1
ATOM 1868 N N . GLU A 1 230 ? 8.445 -34 4.707 1 61.31 230 GLU A N 1
ATOM 1869 C CA . GLU A 1 230 ? 8.758 -35.312 4.16 1 61.31 230 GLU A CA 1
ATOM 1870 C C . GLU A 1 230 ? 7.512 -36.188 4.059 1 61.31 230 GLU A C 1
ATOM 1872 O O . GLU A 1 230 ? 7.344 -36.938 3.088 1 61.31 230 GLU A O 1
ATOM 1877 N N . ALA A 1 231 ? 6.703 -36.094 4.965 1 58.44 231 ALA A N 1
ATOM 1878 C CA . ALA A 1 231 ? 5.477 -36.875 4.984 1 58.44 231 ALA A CA 1
ATOM 1879 C C . ALA A 1 231 ? 4.57 -36.5 3.812 1 58.44 231 ALA A C 1
ATOM 1881 O O . ALA A 1 231 ? 3.992 -37.406 3.172 1 58.44 231 ALA A O 1
ATOM 1882 N N . SER A 1 232 ? 4.598 -35.281 3.527 1 60.53 232 SER A N 1
A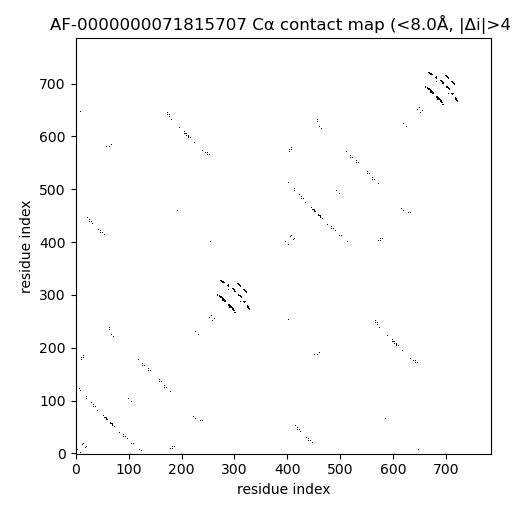TOM 1883 C CA . SER A 1 232 ? 3.762 -34.844 2.42 1 60.53 232 SER A CA 1
ATOM 1884 C C . SER A 1 232 ? 4.32 -35.312 1.079 1 60.53 232 SER A C 1
ATOM 1886 O O . SER A 1 232 ? 3.562 -35.719 0.195 1 60.53 232 SER A O 1
ATOM 1888 N N . MET A 1 233 ? 5.625 -35.281 1.09 1 62.22 233 MET A N 1
ATOM 1889 C CA . MET A 1 233 ? 6.27 -35.75 -0.132 1 62.22 233 MET A CA 1
ATOM 1890 C C . MET A 1 233 ? 6.031 -37.25 -0.325 1 62.22 233 MET A C 1
ATOM 1892 O O . MET A 1 233 ? 5.848 -37.719 -1.451 1 62.22 233 MET A O 1
ATOM 1896 N N . ALA A 1 234 ? 5.977 -37.938 0.771 1 61.91 234 ALA A N 1
ATOM 1897 C CA . ALA A 1 234 ? 5.707 -39.375 0.73 1 61.91 234 ALA A CA 1
ATOM 1898 C C . ALA A 1 234 ? 4.266 -39.656 0.309 1 61.91 234 ALA A C 1
ATOM 1900 O O . ALA A 1 234 ? 4.008 -40.562 -0.48 1 61.91 234 ALA A O 1
ATOM 1901 N N . GLN A 1 235 ? 3.332 -38.969 0.837 1 59.03 235 GLN A N 1
ATOM 1902 C CA . GLN A 1 235 ? 1.92 -39.094 0.504 1 59.03 235 GLN A CA 1
ATOM 1903 C C . GLN A 1 235 ? 1.667 -38.812 -0.97 1 59.03 235 GLN A C 1
ATOM 1905 O O . GLN A 1 235 ? 0.835 -39.438 -1.609 1 59.03 235 GLN A O 1
ATOM 1910 N N . GLN A 1 236 ? 2.41 -37.938 -1.487 1 61.34 236 GLN A N 1
ATOM 1911 C CA . GLN A 1 236 ? 2.326 -37.562 -2.895 1 61.34 236 GLN A CA 1
ATOM 1912 C C . GLN A 1 236 ? 2.691 -38.75 -3.799 1 61.34 236 GLN A C 1
ATOM 1914 O O . GLN A 1 236 ? 2.016 -39 -4.797 1 61.34 236 GLN A O 1
ATOM 1919 N N . LYS A 1 237 ? 3.781 -39.312 -3.332 1 60.75 237 LYS A N 1
ATOM 1920 C CA . LYS A 1 237 ? 4.227 -40.469 -4.09 1 60.75 237 LYS A CA 1
ATOM 1921 C C . LYS A 1 237 ? 3.16 -41.562 -4.098 1 60.75 237 LYS A C 1
ATOM 1923 O O . LYS A 1 237 ? 2.922 -42.219 -5.125 1 60.75 237 LYS A O 1
ATOM 1928 N N . GLN A 1 238 ? 2.479 -41.656 -2.967 1 58.81 238 GLN A N 1
ATOM 1929 C CA . GLN A 1 238 ? 1.431 -42.656 -2.855 1 58.81 238 GLN A CA 1
ATOM 1930 C C . GLN A 1 238 ? 0.225 -42.312 -3.719 1 58.81 238 GLN A C 1
ATOM 1932 O O . GLN A 1 238 ? -0.394 -43.188 -4.328 1 58.81 238 GLN A O 1
ATOM 1937 N N . SER A 1 239 ? -0.108 -41.094 -3.799 1 57.75 239 SER A N 1
ATOM 1938 C CA . SER A 1 239 ? -1.272 -40.656 -4.559 1 57.75 239 SER A CA 1
ATOM 1939 C C . SER A 1 239 ? -1.059 -40.812 -6.055 1 57.75 239 SER A C 1
ATOM 1941 O O . SER A 1 239 ? -1.979 -41.219 -6.777 1 57.75 239 SER A O 1
ATOM 1943 N N . ILE A 1 240 ? 0.117 -40.5 -6.41 1 59.56 240 ILE A N 1
ATOM 1944 C CA . ILE A 1 240 ? 0.431 -40.719 -7.82 1 59.56 240 ILE A CA 1
ATOM 1945 C C . ILE A 1 240 ? 0.325 -42.188 -8.156 1 59.56 240 ILE A C 1
ATOM 1947 O O . ILE A 1 240 ? -0.204 -42.562 -9.203 1 59.56 240 ILE A O 1
ATOM 1951 N N . ASP A 1 241 ? 0.756 -42.969 -7.07 1 57.12 241 ASP A N 1
ATOM 1952 C CA . ASP A 1 241 ? 0.708 -44.406 -7.258 1 57.12 241 ASP A CA 1
ATOM 1953 C C . ASP A 1 241 ? -0.734 -44.906 -7.328 1 57.12 241 ASP A C 1
ATOM 1955 O O . ASP A 1 241 ? -1.021 -45.906 -7.992 1 57.12 241 ASP A O 1
ATOM 1959 N N . SER A 1 242 ? -1.581 -44.188 -6.488 1 50.81 242 SER A N 1
ATOM 1960 C CA . SER A 1 242 ? -2.982 -44.594 -6.445 1 50.81 242 SER A CA 1
ATOM 1961 C C . SER A 1 242 ? -3.742 -44.094 -7.664 1 50.81 242 SER A C 1
ATOM 1963 O O . SER A 1 242 ? -4.902 -44.438 -7.875 1 50.81 242 SER A O 1
ATOM 1965 N N . LEU A 1 243 ? -3.301 -42.969 -8.125 1 51.62 243 LEU A N 1
ATOM 1966 C CA . LEU A 1 243 ? -3.955 -42.594 -9.375 1 51.62 243 LEU A CA 1
ATOM 1967 C C . LEU A 1 243 ? -4.16 -43.812 -10.266 1 51.62 243 LEU A C 1
ATOM 1969 O O . LEU A 1 243 ? -3.277 -44.688 -10.367 1 51.62 243 LEU A O 1
ATOM 1973 N N . ASP A 1 244 ? -5.227 -44.469 -10.312 1 43.03 244 ASP A N 1
ATOM 1974 C CA . ASP A 1 244 ? -5.648 -45.688 -11.016 1 43.03 244 ASP A CA 1
ATOM 1975 C C . ASP A 1 244 ? -4.742 -45.969 -12.211 1 43.03 244 ASP A C 1
ATOM 1977 O O . ASP A 1 244 ? -4.719 -45.219 -13.172 1 43.03 244 ASP A O 1
ATOM 1981 N N . SER A 1 245 ? -3.566 -46.594 -11.969 1 43.75 245 SER A N 1
ATOM 1982 C CA . SER A 1 245 ? -2.734 -47.344 -12.914 1 43.75 245 SER A CA 1
ATOM 1983 C C . SER A 1 245 ? -3.506 -47.656 -14.195 1 43.75 245 SER A C 1
ATOM 1985 O O . SER A 1 245 ? -2.924 -47.719 -15.273 1 43.75 245 SER A O 1
ATOM 1987 N N . ASN A 1 246 ? -4.715 -47.938 -13.867 1 43.03 246 ASN A N 1
ATOM 1988 C CA . ASN A 1 246 ? -5.59 -48.344 -14.969 1 43.03 246 ASN A CA 1
ATOM 1989 C C . ASN A 1 246 ? -5.875 -47.156 -15.906 1 43.03 246 ASN A C 1
ATOM 1991 O O . ASN A 1 246 ? -5.859 -47.312 -17.125 1 43.03 246 ASN A O 1
ATOM 1995 N N . ASP A 1 247 ? -6.141 -46 -15.344 1 48.59 247 ASP A N 1
ATOM 1996 C CA . ASP A 1 247 ? -6.449 -44.875 -16.219 1 48.59 247 ASP A CA 1
ATOM 1997 C C . ASP A 1 247 ? -5.211 -44.406 -16.984 1 48.59 247 ASP A C 1
ATOM 1999 O O . ASP A 1 247 ? -5.277 -44.125 -18.172 1 48.59 247 ASP A O 1
ATOM 2003 N N . MET A 1 248 ? -4.129 -44.219 -16.281 1 49.47 248 MET A N 1
ATOM 2004 C CA . MET A 1 248 ? -2.871 -43.969 -16.953 1 49.47 248 MET A CA 1
ATOM 2005 C C . MET A 1 248 ? -2.514 -45.094 -17.922 1 49.47 248 MET A C 1
ATOM 2007 O O . MET A 1 248 ? -2.051 -44.844 -19.031 1 49.47 248 MET A O 1
ATOM 2011 N N . LEU A 1 249 ? -2.705 -46.312 -17.344 1 49.78 249 LEU A N 1
ATOM 2012 C CA . LEU A 1 249 ? -2.566 -47.5 -18.188 1 49.78 249 LEU A CA 1
ATOM 2013 C C . LEU A 1 249 ? -3.562 -47.469 -19.344 1 49.78 249 LEU A C 1
ATOM 2015 O O . LEU A 1 249 ? -3.217 -47.812 -20.469 1 49.78 249 LEU A O 1
ATOM 2019 N N . LEU A 1 250 ? -4.719 -47.062 -18.891 1 49.19 250 LEU A N 1
ATOM 2020 C CA . LEU A 1 250 ? -5.734 -46.969 -19.938 1 49.19 250 LEU A CA 1
ATOM 2021 C C . LEU A 1 250 ? -5.387 -45.875 -20.953 1 49.19 250 LEU A C 1
ATOM 2023 O O . LEU A 1 250 ? -5.551 -46.094 -22.156 1 49.19 250 LEU A O 1
ATOM 2027 N N . ARG A 1 251 ? -4.922 -44.812 -20.422 1 50.78 251 ARG A N 1
ATOM 2028 C CA . ARG A 1 251 ? -4.535 -43.719 -21.312 1 50.78 251 ARG A CA 1
ATOM 2029 C C . ARG A 1 251 ? -3.271 -44.094 -22.094 1 50.78 251 ARG A C 1
ATOM 2031 O O . ARG A 1 251 ? -3.162 -43.781 -23.281 1 50.78 251 ARG A O 1
ATOM 2038 N N . SER A 1 252 ? -2.367 -44.656 -21.25 1 49.25 252 SER A N 1
ATOM 2039 C CA . SER A 1 252 ? -1.195 -45.219 -21.922 1 49.25 252 SER A CA 1
ATOM 2040 C C . SER A 1 252 ? -1.589 -46.281 -22.953 1 49.25 252 SER A C 1
ATOM 2042 O O . SER A 1 252 ? -1.071 -46.281 -24.062 1 49.25 252 SER A O 1
ATOM 2044 N N . HIS A 1 253 ? -2.494 -47.156 -22.422 1 48.56 253 HIS A N 1
ATOM 2045 C CA . HIS A 1 253 ? -3.016 -48.156 -23.328 1 48.56 253 HIS A CA 1
ATOM 2046 C C . HIS A 1 253 ? -3.699 -47.531 -24.531 1 48.56 253 HIS A C 1
ATOM 2048 O O . HIS A 1 253 ? -3.516 -47.969 -25.672 1 48.56 253 HIS A O 1
ATOM 2054 N N . SER A 1 254 ? -4.434 -46.531 -24.141 1 49.12 254 SER A N 1
ATOM 2055 C CA . SER A 1 254 ? -5.137 -45.844 -25.219 1 49.12 254 SER A CA 1
ATOM 2056 C C . SER A 1 254 ? -4.164 -45.156 -26.156 1 49.12 254 SER A C 1
ATOM 2058 O O . SER A 1 254 ? -4.359 -45.125 -27.359 1 49.12 254 SER A O 1
ATOM 2060 N N . LEU A 1 255 ? -3.176 -44.594 -25.531 1 48.53 255 LEU A N 1
ATOM 2061 C CA . LEU A 1 255 ? -2.164 -43.938 -26.344 1 48.53 255 LEU A CA 1
ATOM 2062 C C . LEU A 1 255 ? -1.336 -44.938 -27.125 1 48.53 255 LEU A C 1
ATOM 2064 O O . LEU A 1 255 ? -1.089 -44.75 -28.312 1 48.53 255 LEU A O 1
ATOM 2068 N N . VAL A 1 256 ? -0.926 -45.969 -26.391 1 51.22 256 VAL A N 1
ATOM 2069 C CA . VAL A 1 256 ? -0.182 -47.031 -27.047 1 51.22 256 VAL A CA 1
ATOM 2070 C C . VAL A 1 256 ? -1.071 -47.719 -28.094 1 51.22 256 VAL A C 1
ATOM 2072 O O . VAL A 1 256 ? -0.631 -48 -29.203 1 51.22 256 VAL A O 1
ATOM 2075 N N . HIS A 1 257 ? -2.273 -48 -27.562 1 49.28 257 HIS A N 1
ATOM 2076 C CA . HIS A 1 257 ? -3.221 -48.625 -28.484 1 49.28 257 HIS A CA 1
ATOM 2077 C C . HIS A 1 257 ? -3.488 -47.719 -29.688 1 49.28 257 HIS A C 1
ATOM 2079 O O . HIS A 1 257 ? -3.561 -48.156 -30.828 1 49.28 257 HIS A O 1
ATOM 2085 N N . ALA A 1 258 ? -3.629 -46.5 -29.344 1 46.97 258 ALA A N 1
ATOM 2086 C CA . ALA A 1 258 ? -3.871 -45.531 -30.422 1 46.97 258 ALA A CA 1
ATOM 2087 C C . ALA A 1 258 ? -2.672 -45.438 -31.359 1 46.97 258 ALA A C 1
ATOM 2089 O O . ALA A 1 258 ? -2.836 -45.375 -32.594 1 46.97 258 ALA A O 1
ATOM 2090 N N . LEU A 1 259 ? -1.601 -45.531 -30.828 1 47.09 259 LEU A N 1
ATOM 2091 C CA . LEU A 1 259 ? -0.378 -45.5 -31.625 1 47.09 259 LEU A CA 1
ATOM 2092 C C . LEU A 1 259 ? -0.187 -46.812 -32.375 1 47.09 259 LEU A C 1
ATOM 2094 O O . LEU A 1 259 ? 0.205 -46.781 -33.562 1 47.09 259 LEU A O 1
ATOM 2098 N N . THR A 1 260 ? -0.446 -47.844 -31.641 1 46.84 260 THR A N 1
ATOM 2099 C CA . THR A 1 260 ? -0.325 -49.156 -32.281 1 46.84 260 THR A CA 1
ATOM 2100 C C . THR A 1 260 ? -1.441 -49.344 -33.312 1 46.84 260 THR A C 1
ATOM 2102 O O . THR A 1 260 ? -1.223 -49.938 -34.375 1 46.84 260 THR A O 1
ATOM 2105 N N . GLN A 1 261 ? -2.564 -48.969 -32.875 1 44.66 261 GLN A N 1
ATOM 2106 C CA . GLN A 1 261 ? -3.668 -49.094 -33.812 1 44.66 261 GLN A CA 1
ATOM 2107 C C . GLN A 1 261 ? -3.459 -48.156 -35 1 44.66 261 GLN A C 1
ATOM 2109 O O . GLN A 1 261 ? -3.812 -48.531 -36.125 1 44.66 261 GLN A O 1
ATOM 2114 N N . ARG A 1 262 ? -3.004 -47.062 -34.781 1 41.12 262 ARG A N 1
ATOM 2115 C CA . ARG A 1 262 ? -2.754 -46.156 -35.875 1 41.12 262 ARG A CA 1
ATOM 2116 C C . ARG A 1 262 ? -1.712 -46.719 -36.844 1 41.12 262 ARG A C 1
ATOM 2118 O O . ARG A 1 262 ? -1.825 -46.562 -38.062 1 41.12 262 ARG A O 1
ATOM 2125 N N . LYS A 1 263 ? -0.691 -47.312 -36.344 1 43.25 263 LYS A N 1
ATOM 2126 C CA . LYS A 1 263 ? 0.236 -47.969 -37.25 1 43.25 263 LYS A CA 1
ATOM 2127 C C . LYS A 1 263 ? -0.453 -49.125 -38 1 43.25 263 LYS A C 1
ATOM 2129 O O . LYS A 1 263 ? -0.177 -49.375 -39.188 1 43.25 263 LYS A O 1
ATOM 2134 N N . GLU A 1 264 ? -1.217 -49.812 -37.281 1 40.94 264 GLU A N 1
ATOM 2135 C CA . GLU A 1 264 ? -2 -50.812 -38 1 40.94 264 GLU A CA 1
ATOM 2136 C C . GLU A 1 264 ? -2.916 -50.156 -39.031 1 40.94 264 GLU A C 1
ATOM 2138 O O . GLU A 1 264 ? -3.07 -50.656 -40.156 1 40.94 264 GLU A O 1
ATOM 2143 N N . VAL A 1 265 ? -3.49 -49.062 -38.656 1 39.09 265 VAL A N 1
ATOM 2144 C CA . VAL A 1 265 ? -4.355 -48.344 -39.562 1 39.09 265 VAL A CA 1
ATOM 2145 C C . VAL A 1 265 ? -3.518 -47.75 -40.688 1 39.09 265 VAL A C 1
ATOM 2147 O O . VAL A 1 265 ? -3.924 -47.75 -41.875 1 39.09 265 VAL A O 1
ATOM 2150 N N . THR A 1 266 ? -2.367 -47.188 -40.438 1 37.66 266 THR A N 1
ATOM 2151 C CA . THR A 1 266 ? -1.528 -46.719 -41.531 1 37.66 266 THR A CA 1
ATOM 2152 C C . THR A 1 266 ? -1.051 -47.875 -42.375 1 37.66 266 THR A C 1
ATOM 2154 O O . THR A 1 266 ? -0.947 -47.75 -43.625 1 37.66 266 THR A O 1
ATOM 2157 N N . ASP A 1 267 ? -0.669 -48.969 -41.812 1 37.38 267 ASP A N 1
ATOM 2158 C CA . ASP A 1 267 ? -0.448 -50.125 -42.656 1 37.38 267 ASP A CA 1
ATOM 2159 C C . ASP A 1 267 ? -1.738 -50.562 -43.344 1 37.38 267 ASP A C 1
ATOM 2161 O O . ASP A 1 267 ? -1.716 -51 -44.5 1 37.38 267 ASP A O 1
ATOM 2165 N N . LEU A 1 268 ? -2.768 -50.438 -42.656 1 37.69 268 LEU A N 1
ATOM 2166 C CA . LEU A 1 268 ? -4.062 -50.625 -43.281 1 37.69 268 LEU A CA 1
ATOM 2167 C C . LEU A 1 268 ? -4.426 -49.438 -44.188 1 37.69 268 LEU A C 1
ATOM 2169 O O . LEU A 1 268 ? -5.199 -49.562 -45.125 1 37.69 268 LEU A O 1
ATOM 2173 N N . ALA A 1 269 ? -4.059 -48.281 -43.906 1 42.34 269 ALA A N 1
ATOM 2174 C CA . ALA A 1 269 ? -4.289 -47.125 -44.75 1 42.34 269 ALA A CA 1
ATOM 2175 C C . ALA A 1 269 ? -3.541 -47.25 -46.062 1 42.34 269 ALA A C 1
ATOM 2177 O O . ALA A 1 269 ? -3.91 -46.594 -47.062 1 42.34 269 ALA A O 1
ATOM 2178 N N . GLN A 1 270 ? -2.527 -47.812 -46.125 1 40.38 270 GLN A N 1
ATOM 2179 C CA . GLN A 1 270 ? -2.088 -48.062 -47.5 1 40.38 270 GLN A CA 1
ATOM 2180 C C . GLN A 1 270 ? -3.176 -48.75 -48.312 1 40.38 270 GLN A C 1
ATOM 2182 O O . GLN A 1 270 ? -3.254 -48.594 -49.531 1 40.38 270 GLN A O 1
ATOM 2187 N N . ASN A 1 271 ? -4.039 -49.562 -47.625 1 42.44 271 ASN A N 1
ATOM 2188 C CA . ASN A 1 271 ? -5.215 -50.062 -48.344 1 42.44 271 ASN A CA 1
ATOM 2189 C C . ASN A 1 271 ? -6.445 -49.219 -48.031 1 42.44 271 ASN A C 1
ATOM 2191 O O . ASN A 1 271 ? -7.574 -49.719 -48.125 1 42.44 271 ASN A O 1
ATOM 2195 N N . SER A 1 272 ? -6.352 -48.062 -47.531 1 50.31 272 SER A N 1
ATOM 2196 C CA . SER A 1 272 ? -7.422 -47.125 -47.219 1 50.31 272 SER A CA 1
ATOM 2197 C C . SER A 1 272 ? -8.086 -46.562 -48.469 1 50.31 272 SER A C 1
ATOM 2199 O O . SER A 1 272 ? -7.41 -46.062 -49.375 1 50.31 272 SER A O 1
ATOM 2201 N N . GLN A 1 273 ? -9.148 -47.094 -48.719 1 62.16 273 GLN A N 1
ATOM 2202 C CA . GLN A 1 273 ? -9.953 -46.625 -49.844 1 62.16 273 GLN A CA 1
ATOM 2203 C C . GLN A 1 273 ? -10.953 -45.562 -49.438 1 62.16 273 GLN A C 1
ATOM 2205 O O . GLN A 1 273 ? -11.352 -45.5 -48.25 1 62.16 273 GLN A O 1
ATOM 2210 N N . THR A 1 274 ? -11.086 -44.469 -50.094 1 73.44 274 THR A N 1
ATOM 2211 C CA . THR A 1 274 ? -12.164 -43.5 -49.906 1 73.44 274 THR A CA 1
ATOM 2212 C C . THR A 1 274 ? -13.484 -44.062 -50.438 1 73.44 274 THR A C 1
ATOM 2214 O O . THR A 1 274 ? -13.586 -44.406 -51.594 1 73.44 274 THR A O 1
ATOM 2217 N N . LEU A 1 275 ? -14.383 -44.25 -49.5 1 75.06 275 LEU A N 1
ATOM 2218 C CA . LEU A 1 275 ? -15.719 -44.688 -49.875 1 75.06 275 LEU A CA 1
ATOM 2219 C C . LEU A 1 275 ? -16.719 -43.531 -49.844 1 75.06 275 LEU A C 1
ATOM 2221 O O . LEU A 1 275 ? -16.484 -42.531 -49.156 1 75.06 275 LEU A O 1
ATOM 2225 N N . VAL A 1 276 ? -17.641 -43.562 -50.625 1 82.12 276 VAL A N 1
ATOM 2226 C CA . VAL A 1 276 ? -18.734 -42.594 -50.625 1 82.12 276 VAL A CA 1
ATOM 2227 C C . VAL A 1 276 ? -20 -43.219 -50.062 1 82.12 276 VAL A C 1
ATOM 2229 O O . VAL A 1 276 ? -20.359 -44.344 -50.406 1 82.12 276 VAL A O 1
ATOM 2232 N N . ALA A 1 277 ? -20.562 -42.531 -49.031 1 85.81 277 ALA A N 1
ATOM 2233 C CA . ALA A 1 277 ? -21.844 -43 -48.5 1 85.81 277 ALA A CA 1
ATOM 2234 C C . ALA A 1 277 ? -22.938 -43 -49.562 1 85.81 277 ALA A C 1
ATOM 2236 O O . ALA A 1 277 ? -23.219 -41.938 -50.156 1 85.81 277 ALA A O 1
ATOM 2237 N N . LEU A 1 278 ? -23.516 -44.156 -49.781 1 80.94 278 LEU A N 1
ATOM 2238 C CA . LEU A 1 278 ? -24.562 -44.281 -50.781 1 80.94 278 LEU A CA 1
ATOM 2239 C C . LEU A 1 278 ? -25.938 -44.031 -50.156 1 80.94 278 LEU A C 1
ATOM 2241 O O . LEU A 1 278 ? -26.875 -43.656 -50.875 1 80.94 278 LEU A O 1
ATOM 2245 N N . TYR A 1 279 ? -26.062 -44.281 -48.781 1 82.69 279 TYR A N 1
ATOM 2246 C CA . TYR A 1 279 ? -27.312 -44.125 -48.062 1 82.69 279 TYR A CA 1
ATOM 2247 C C . TYR A 1 279 ? -27.094 -43.5 -46.719 1 82.69 279 TYR A C 1
ATOM 2249 O O . TYR A 1 279 ? -25.984 -43.531 -46.156 1 82.69 279 TYR A O 1
ATOM 2257 N N . ASP A 1 280 ? -28.125 -42.906 -46.25 1 84.5 280 ASP A N 1
ATOM 2258 C CA . ASP A 1 280 ? -28.094 -42.375 -44.875 1 84.5 280 ASP A CA 1
ATOM 2259 C C . ASP A 1 280 ? -28.078 -43.5 -43.875 1 84.5 280 ASP A C 1
ATOM 2261 O O . ASP A 1 280 ? -28.734 -44.531 -44.031 1 84.5 280 ASP A O 1
ATOM 2265 N N . LEU A 1 281 ? -27.25 -43.375 -42.844 1 83.19 281 LEU A N 1
ATOM 2266 C CA . LEU A 1 281 ? -27.156 -44.281 -41.719 1 83.19 281 LEU A CA 1
ATOM 2267 C C . LEU A 1 281 ? -27.125 -43.5 -40.406 1 83.19 281 LEU A C 1
ATOM 2269 O O . LEU A 1 281 ? -26.281 -42.625 -40.219 1 83.19 281 LEU A O 1
ATOM 2273 N N . ASP A 1 282 ? -27.984 -43.781 -39.531 1 81.56 282 ASP A N 1
ATOM 2274 C CA . ASP A 1 282 ? -28 -43.188 -38.188 1 81.56 282 ASP A CA 1
ATOM 2275 C C . ASP A 1 282 ? -27.141 -44 -37.219 1 81.56 282 ASP A C 1
ATOM 2277 O O . ASP A 1 282 ? -27.188 -45.25 -37.25 1 81.56 282 ASP A O 1
ATOM 2281 N N . ALA A 1 283 ? -26.297 -43.344 -36.438 1 74.75 283 ALA A N 1
ATOM 2282 C CA . ALA A 1 283 ? -25.484 -43.969 -35.438 1 74.75 283 ALA A CA 1
ATOM 2283 C C . ALA A 1 283 ? -26.281 -44.219 -34.156 1 74.75 283 ALA A C 1
ATOM 2285 O O . ALA A 1 283 ? -26.75 -43.281 -33.531 1 74.75 283 ALA A O 1
ATOM 2286 N N . ASP A 1 284 ? -26.578 -45.438 -33.781 1 72.19 284 ASP A N 1
ATOM 2287 C CA . ASP A 1 284 ? -27.375 -45.75 -32.594 1 72.19 284 ASP A CA 1
ATOM 2288 C C . ASP A 1 284 ? -26.484 -45.844 -31.344 1 72.19 284 ASP A C 1
ATOM 2290 O O . ASP A 1 284 ? -26.984 -45.812 -30.219 1 72.19 284 ASP A O 1
ATOM 2294 N N . THR A 1 285 ? -25.312 -46 -31.625 1 68.38 285 THR A N 1
ATOM 2295 C CA . THR A 1 285 ? -24.328 -46.062 -30.547 1 68.38 285 THR A CA 1
ATOM 2296 C C . THR A 1 285 ? -23.125 -45.188 -30.859 1 68.38 285 THR A C 1
ATOM 2298 O O . THR A 1 285 ? -22.891 -44.875 -32.031 1 68.38 285 THR A O 1
ATOM 2301 N N . GLN A 1 286 ? -22.391 -44.875 -29.859 1 73.5 286 GLN A N 1
ATOM 2302 C CA . GLN A 1 286 ? -21.266 -43.969 -30 1 73.5 286 GLN A CA 1
ATOM 2303 C C . GLN A 1 286 ? -20.156 -44.594 -30.844 1 73.5 286 GLN A C 1
ATOM 2305 O O . GLN A 1 286 ? -19.359 -43.906 -31.469 1 73.5 286 GLN A O 1
ATOM 2310 N N . ASP A 1 287 ? -20.234 -45.875 -31.156 1 73.69 287 ASP A N 1
ATOM 2311 C CA . ASP A 1 287 ? -19.188 -46.594 -31.891 1 73.69 287 ASP A CA 1
ATOM 2312 C C . ASP A 1 287 ? -19.531 -46.688 -33.375 1 73.69 287 ASP A C 1
ATOM 2314 O O . ASP A 1 287 ? -18.703 -47.094 -34.188 1 73.69 287 ASP A O 1
ATOM 2318 N N . LYS A 1 288 ? -20.719 -46.312 -33.688 1 80.19 288 LYS A N 1
ATOM 2319 C CA . LYS A 1 288 ? -21.156 -46.375 -35.062 1 80.19 288 LYS A CA 1
ATOM 2320 C C . LYS A 1 288 ? -21.047 -45 -35.75 1 80.19 288 LYS A C 1
ATOM 2322 O O . LYS A 1 288 ? -21.25 -43.969 -35.094 1 80.19 288 LYS A O 1
ATOM 2327 N N . LEU A 1 289 ? -20.703 -45.031 -36.906 1 81.31 289 LEU A N 1
ATOM 2328 C CA . LEU A 1 289 ? -20.594 -43.812 -37.688 1 81.31 289 LEU A CA 1
ATOM 2329 C C . LEU A 1 289 ? -21.906 -43.5 -38.375 1 81.31 289 LEU A C 1
ATOM 2331 O O . LEU A 1 289 ? -22.484 -44.312 -39.062 1 81.31 289 LEU A O 1
ATOM 2335 N N . ALA A 1 290 ? -22.359 -42.281 -38.094 1 86 290 ALA A N 1
ATOM 2336 C CA . ALA A 1 290 ? -23.5 -41.781 -38.844 1 86 290 ALA A CA 1
ATOM 2337 C C . ALA A 1 290 ? -23.078 -41.375 -40.25 1 86 290 ALA A C 1
ATOM 2339 O O . ALA A 1 290 ? -22.016 -40.75 -40.438 1 86 290 ALA A O 1
ATOM 2340 N N . LEU A 1 291 ? -23.844 -41.75 -41.281 1 82.5 291 LEU A N 1
ATOM 2341 C CA . LEU A 1 291 ? -23.562 -41.438 -42.688 1 82.5 291 LEU A CA 1
ATOM 2342 C C . LEU A 1 291 ? -24.719 -40.688 -43.312 1 82.5 291 LEU A C 1
ATOM 2344 O O . LEU A 1 291 ? -25.891 -40.969 -43.031 1 82.5 291 LEU A O 1
ATOM 2348 N N . HIS A 1 292 ? -24.375 -39.688 -44.031 1 86.69 292 HIS A N 1
ATOM 2349 C CA . HIS A 1 292 ? -25.281 -39.062 -45 1 86.69 292 HIS A CA 1
ATOM 2350 C C . HIS A 1 292 ? -24.844 -39.375 -46.438 1 86.69 292 HIS A C 1
ATOM 2352 O O . HIS A 1 292 ? -23.641 -39.406 -46.719 1 86.69 292 HIS A O 1
ATOM 2358 N N . GLU A 1 293 ? -25.828 -39.656 -47.25 1 84.06 293 GLU A N 1
ATOM 2359 C CA . GLU A 1 293 ? -25.516 -39.906 -48.656 1 84.06 293 GLU A CA 1
ATOM 2360 C C . GLU A 1 293 ? -24.562 -38.844 -49.219 1 84.06 293 GLU A C 1
ATOM 2362 O O . GLU A 1 293 ? -24.812 -37.656 -49.062 1 84.06 293 GLU A O 1
ATOM 2367 N N . GLY A 1 294 ? -23.422 -39.25 -49.812 1 82.38 294 GLY A N 1
ATOM 2368 C CA . GLY A 1 294 ? -22.438 -38.375 -50.406 1 82.38 294 GLY A CA 1
ATOM 2369 C C . GLY A 1 294 ? -21.234 -38.125 -49.5 1 82.38 294 GLY A C 1
ATOM 2370 O O . GLY A 1 294 ? -20.25 -37.5 -49.938 1 82.38 294 GLY A O 1
ATOM 2371 N N . ASP A 1 295 ? -21.359 -38.594 -48.344 1 82 295 ASP A N 1
ATOM 2372 C CA . ASP A 1 295 ? -20.234 -38.406 -47.438 1 82 295 ASP A CA 1
ATOM 2373 C C . ASP A 1 295 ? -19 -39.188 -47.875 1 82 295 ASP A C 1
ATOM 2375 O O . ASP A 1 295 ? -19.125 -40.312 -48.375 1 82 295 ASP A O 1
ATOM 2379 N N . ASN A 1 296 ? -17.953 -38.531 -47.844 1 83.12 296 ASN A N 1
ATOM 2380 C CA . ASN A 1 296 ? -16.672 -39.219 -48.062 1 83.12 296 ASN A CA 1
ATOM 2381 C C . ASN A 1 296 ? -16.141 -39.844 -46.75 1 83.12 296 ASN A C 1
ATOM 2383 O O . ASN A 1 296 ? -16.047 -39.156 -45.75 1 83.12 296 ASN A O 1
ATOM 2387 N N . ILE A 1 297 ? -15.914 -41.094 -46.906 1 79.69 297 ILE A N 1
ATOM 2388 C CA . ILE A 1 297 ? -15.445 -41.844 -45.719 1 79.69 297 ILE A CA 1
ATOM 2389 C C . ILE A 1 297 ? -14.047 -42.406 -46 1 79.69 297 ILE A C 1
ATOM 2391 O O . ILE A 1 297 ? -13.836 -43.125 -47 1 79.69 297 ILE A O 1
ATOM 2395 N N . LYS A 1 298 ? -13.234 -42.031 -45.312 1 79.5 298 LYS A N 1
ATOM 2396 C CA . LYS A 1 298 ? -11.906 -42.625 -45.375 1 79.5 298 LYS A CA 1
ATOM 2397 C C . LYS A 1 298 ? -11.812 -43.875 -44.469 1 79.5 298 LYS A C 1
ATOM 2399 O O . LYS A 1 298 ? -12.023 -43.781 -43.281 1 79.5 298 LYS A O 1
ATOM 2404 N N . THR A 1 299 ? -11.695 -45.031 -45.219 1 73.81 299 THR A N 1
ATOM 2405 C CA . THR A 1 299 ? -11.703 -46.281 -44.469 1 73.81 299 THR A CA 1
ATOM 2406 C C . THR A 1 299 ? -10.414 -46.469 -43.688 1 73.81 299 THR A C 1
ATOM 2408 O O . THR A 1 299 ? -9.359 -45.969 -44.094 1 73.81 299 THR A O 1
ATOM 2411 N N . LEU A 1 300 ? -10.695 -47.031 -42.531 1 68.75 300 LEU A N 1
ATOM 2412 C CA . LEU A 1 300 ? -9.562 -47.312 -41.656 1 68.75 300 LEU A CA 1
ATOM 2413 C C . LEU A 1 300 ? -9.516 -48.781 -41.312 1 68.75 300 LEU A C 1
ATOM 2415 O O . LEU A 1 300 ? -10.438 -49.312 -40.688 1 68.75 300 LEU A O 1
ATOM 2419 N N . GLY A 1 301 ? -8.578 -49.5 -41.969 1 65.88 301 GLY A N 1
ATOM 2420 C CA . GLY A 1 301 ? -8.43 -50.938 -41.719 1 65.88 301 GLY A CA 1
ATOM 2421 C C . GLY A 1 301 ? -9.18 -51.812 -42.688 1 65.88 301 GLY A C 1
ATOM 2422 O O . GLY A 1 301 ? -9.641 -51.312 -43.719 1 65.88 301 GLY A O 1
ATOM 2423 N N . GLN A 1 302 ? -9.297 -53.156 -42.5 1 63.06 302 GLN A N 1
ATOM 2424 C CA . GLN A 1 302 ? -9.992 -54.094 -43.375 1 63.06 302 GLN A CA 1
ATOM 2425 C C . GLN A 1 302 ? -11.43 -54.312 -42.906 1 63.06 302 GLN A C 1
ATOM 2427 O O . GLN A 1 302 ? -11.711 -54.25 -41.688 1 63.06 302 GLN A O 1
ATOM 2432 N N . PRO A 1 303 ? -12.289 -54.344 -43.844 1 63.06 303 PRO A N 1
ATOM 2433 C CA . PRO A 1 303 ? -13.672 -54.688 -43.5 1 63.06 303 PRO A CA 1
ATOM 2434 C C . PRO A 1 303 ? -13.781 -56 -42.75 1 63.06 303 PRO A C 1
ATOM 2436 O O . PRO A 1 303 ? -12.969 -56.906 -42.969 1 63.06 303 PRO A O 1
ATOM 2439 N N . ALA A 1 304 ? -14.602 -56.094 -41.688 1 59.94 304 ALA A N 1
ATOM 2440 C CA . ALA A 1 304 ? -14.93 -57.312 -40.969 1 59.94 304 ALA A CA 1
ATOM 2441 C C . ALA A 1 304 ? -16.438 -57.562 -40.969 1 59.94 304 ALA A C 1
ATOM 2443 O O . ALA A 1 304 ? -17.203 -56.719 -40.5 1 59.94 304 ALA A O 1
ATOM 2444 N N . ASN A 1 305 ? -16.766 -58.719 -41.406 1 63.34 305 ASN A N 1
ATOM 2445 C CA . ASN A 1 305 ? -18.141 -59.188 -41.469 1 63.34 305 ASN A CA 1
ATOM 2446 C C . ASN A 1 305 ? -19.062 -58.125 -42.094 1 63.34 305 ASN A C 1
ATOM 2448 O O . ASN A 1 305 ? -20.156 -57.875 -41.562 1 63.34 305 ASN A O 1
ATOM 2452 N N . GLY A 1 306 ? -18.531 -57.375 -43.031 1 73.19 306 GLY A N 1
ATOM 2453 C CA . GLY A 1 306 ? -19.359 -56.438 -43.75 1 73.19 306 GLY A CA 1
ATOM 2454 C C . GLY A 1 306 ? -19.328 -55.031 -43.188 1 73.19 306 GLY A C 1
ATOM 2455 O O . GLY A 1 306 ? -19.938 -54.125 -43.75 1 73.19 306 GLY A O 1
ATOM 2456 N N . TRP A 1 307 ? -18.625 -55 -41.938 1 78.44 307 TRP A N 1
ATOM 2457 C CA . TRP A 1 307 ? -18.531 -53.688 -41.312 1 78.44 307 TRP A CA 1
ATOM 2458 C C . TRP A 1 307 ? -17.125 -53.094 -41.531 1 78.44 307 TRP A C 1
ATOM 2460 O O . TRP A 1 307 ? -16.156 -53.844 -41.625 1 78.44 307 TRP A O 1
ATOM 2470 N N . GLN A 1 308 ? -17.078 -51.812 -41.75 1 75 308 GLN A N 1
ATOM 2471 C CA . GLN A 1 308 ? -15.852 -51.062 -41.969 1 75 308 GLN A CA 1
ATOM 2472 C C . GLN A 1 308 ? -15.75 -49.906 -41 1 75 308 GLN A C 1
ATOM 2474 O O . GLN A 1 308 ? -16.734 -49.219 -40.719 1 75 308 GLN A O 1
ATOM 2479 N N . TYR A 1 309 ? -14.672 -49.812 -40.344 1 79.56 309 TYR A N 1
ATOM 2480 C CA . TYR A 1 309 ? -14.43 -48.625 -39.531 1 79.56 309 TYR A CA 1
ATOM 2481 C C . TYR A 1 309 ? -13.859 -47.5 -40.375 1 79.56 309 TYR A C 1
ATOM 2483 O O . TYR A 1 309 ? -13.008 -47.75 -41.219 1 79.56 309 TYR A O 1
ATOM 2491 N N . GLY A 1 310 ? -14.32 -46.312 -40.188 1 79.25 310 GLY A N 1
ATOM 2492 C CA . GLY A 1 310 ? -13.883 -45.156 -40.969 1 79.25 310 GLY A CA 1
ATOM 2493 C C . GLY A 1 310 ? -14.227 -43.844 -40.344 1 79.25 310 GLY A C 1
ATOM 2494 O O . GLY A 1 310 ? -14.852 -43.781 -39.281 1 79.25 310 GLY A O 1
ATOM 2495 N N . THR A 1 311 ? -13.727 -42.875 -41 1 83.62 311 THR A N 1
ATOM 2496 C CA . THR A 1 311 ? -13.977 -41.469 -40.594 1 83.62 311 THR A CA 1
ATOM 2497 C C . THR A 1 311 ? -14.711 -40.719 -41.719 1 83.62 311 THR A C 1
ATOM 2499 O O . THR A 1 311 ? -14.305 -40.75 -42.875 1 83.62 311 THR A O 1
ATOM 2502 N N . ASN A 1 312 ? -15.789 -40.062 -41.281 1 80.88 312 ASN A N 1
ATOM 2503 C CA . ASN A 1 312 ? -16.484 -39.156 -42.188 1 80.88 312 ASN A CA 1
ATOM 2504 C C . ASN A 1 312 ? -15.742 -37.844 -42.375 1 80.88 312 ASN A C 1
ATOM 2506 O O . ASN A 1 312 ? -15.578 -37.094 -41.438 1 80.88 312 ASN A O 1
ATOM 2510 N N . THR A 1 313 ? -15.242 -37.625 -43.531 1 80.38 313 THR A N 1
ATOM 2511 C CA . THR A 1 313 ? -14.398 -36.469 -43.781 1 80.38 313 THR A CA 1
ATOM 2512 C C . THR A 1 313 ? -15.203 -35.188 -43.656 1 80.38 313 THR A C 1
ATOM 2514 O O . THR A 1 313 ? -14.633 -34.125 -43.406 1 80.38 313 THR A O 1
ATOM 2517 N N . ASN A 1 314 ? -16.562 -35.281 -43.812 1 80.06 314 ASN A N 1
ATOM 2518 C CA . ASN A 1 314 ? -17.422 -34.094 -43.688 1 80.06 314 ASN A CA 1
ATOM 2519 C C . ASN A 1 314 ? -17.703 -33.75 -42.25 1 80.06 314 ASN A C 1
ATOM 2521 O O . ASN A 1 314 ? -17.688 -32.562 -41.875 1 80.06 314 ASN A O 1
ATOM 2525 N N . THR A 1 315 ? -17.844 -34.719 -41.375 1 78.12 315 THR A N 1
ATOM 2526 C CA . THR A 1 315 ? -18.25 -34.438 -40 1 78.12 315 THR A CA 1
ATOM 2527 C C . THR A 1 315 ? -17.078 -34.594 -39.062 1 78.12 315 THR A C 1
ATOM 2529 O O . THR A 1 315 ? -17.125 -34.125 -37.906 1 78.12 315 THR A O 1
ATOM 2532 N N . GLY A 1 316 ? -16.062 -35.344 -39.5 1 79.38 316 GLY A N 1
ATOM 2533 C CA . GLY A 1 316 ? -14.883 -35.625 -38.688 1 79.38 316 GLY A CA 1
ATOM 2534 C C . GLY A 1 316 ? -15.094 -36.75 -37.688 1 79.38 316 GLY A C 1
ATOM 2535 O O . GLY A 1 316 ? -14.227 -37 -36.875 1 79.38 316 GLY A O 1
ATOM 2536 N N . ARG A 1 317 ? -16.203 -37.375 -37.781 1 81.5 317 ARG A N 1
ATOM 2537 C CA . ARG A 1 317 ? -16.531 -38.438 -36.844 1 81.5 317 ARG A CA 1
ATOM 2538 C C . ARG A 1 317 ? -16.062 -39.781 -37.375 1 81.5 317 ARG A C 1
ATOM 2540 O O . ARG A 1 317 ? -16.047 -40 -38.594 1 81.5 317 ARG A O 1
ATOM 2547 N N . SER A 1 318 ? -15.766 -40.625 -36.406 1 79.94 318 SER A N 1
ATOM 2548 C CA . SER A 1 318 ? -15.312 -41.969 -36.781 1 79.94 318 SER A CA 1
ATOM 2549 C C . SER A 1 318 ? -16.188 -43.062 -36.125 1 79.94 318 SER A C 1
ATOM 2551 O O . SER A 1 318 ? -16.75 -42.844 -35.062 1 79.94 318 SER A O 1
ATOM 2553 N N . GLY A 1 319 ? -16.344 -44.156 -36.75 1 82.19 319 GLY A N 1
ATOM 2554 C CA . GLY A 1 319 ? -17.141 -45.25 -36.25 1 82.19 319 GLY A CA 1
ATOM 2555 C C . GLY A 1 319 ? -17.234 -46.406 -37.25 1 82.19 319 GLY A C 1
ATOM 2556 O O . GLY A 1 319 ? -16.719 -46.312 -38.375 1 82.19 319 GLY A O 1
ATOM 2557 N N . TRP A 1 320 ? -17.891 -47.375 -36.781 1 80.62 320 TRP A N 1
ATOM 2558 C CA . TRP A 1 320 ? -18.156 -48.531 -37.625 1 80.62 320 TRP A CA 1
ATOM 2559 C C . TRP A 1 320 ? -19.391 -48.312 -38.5 1 80.62 320 TRP A C 1
ATOM 2561 O O . TRP A 1 320 ? -20.375 -47.719 -38.062 1 80.62 320 TRP A O 1
ATOM 2571 N N . PHE A 1 321 ? -19.312 -48.719 -39.719 1 84.69 321 PHE A N 1
ATOM 2572 C CA . PHE A 1 321 ? -20.438 -48.625 -40.625 1 84.69 321 PHE A CA 1
ATOM 2573 C C . PHE A 1 321 ? -20.484 -49.844 -41.531 1 84.69 321 PHE A C 1
ATOM 2575 O O . PHE A 1 321 ? -19.453 -50.438 -41.844 1 84.69 321 PHE A O 1
ATOM 2582 N N . PRO A 1 322 ? -21.625 -50.344 -41.906 1 80.56 322 PRO A N 1
ATOM 2583 C CA . PRO A 1 322 ? -21.719 -51.438 -42.844 1 80.56 322 PRO A CA 1
ATOM 2584 C C . PRO A 1 322 ? -21.266 -51.062 -44.25 1 80.56 322 PRO A C 1
ATOM 2586 O O . PRO A 1 322 ? -21.641 -50 -44.781 1 80.56 322 PRO A O 1
ATOM 2589 N N . LEU A 1 323 ? -20.5 -51.844 -44.938 1 77.81 323 LEU A N 1
ATOM 2590 C CA . LEU A 1 323 ? -19.922 -51.562 -46.25 1 77.81 323 LEU A CA 1
ATOM 2591 C C . LEU A 1 323 ? -21.031 -51.5 -47.312 1 77.81 323 LEU A C 1
ATOM 2593 O O . LEU A 1 323 ? -20.844 -50.844 -48.344 1 77.81 323 LEU A O 1
ATOM 2597 N N . THR A 1 324 ? -22.219 -52.062 -47.062 1 80.75 324 THR A N 1
ATOM 2598 C CA . THR A 1 324 ? -23.328 -52.062 -48 1 80.75 324 THR A CA 1
ATOM 2599 C C . THR A 1 324 ? -23.875 -50.656 -48.188 1 80.75 324 THR A C 1
ATOM 2601 O O . THR A 1 324 ? -24.562 -50.344 -49.156 1 80.75 324 THR A O 1
ATOM 2604 N N . TYR A 1 325 ? -23.422 -49.719 -47.188 1 83.56 325 TYR A N 1
ATOM 2605 C CA . TYR A 1 325 ? -23.906 -48.344 -47.25 1 83.56 325 TYR A CA 1
ATOM 2606 C C . TYR A 1 325 ? -22.922 -47.469 -48.031 1 83.56 325 TYR A C 1
ATOM 2608 O O . TYR A 1 325 ? -23.141 -46.25 -48.156 1 83.56 325 TYR A O 1
ATOM 2616 N N . THR A 1 326 ? -21.812 -48.062 -48.438 1 80.19 326 THR A N 1
ATOM 2617 C CA . THR A 1 326 ? -20.766 -47.25 -49.062 1 80.19 326 THR A CA 1
ATOM 2618 C C . THR A 1 326 ? -20.328 -47.844 -50.406 1 80.19 326 THR A C 1
ATOM 2620 O O . THR A 1 326 ? -20.578 -49.031 -50.656 1 80.19 326 THR A O 1
ATOM 2623 N N . GLY A 1 327 ? -19.75 -47.031 -51.344 1 80.5 327 GLY A N 1
ATOM 2624 C CA . GLY A 1 327 ? -19.188 -47.438 -52.625 1 80.5 327 GLY A CA 1
ATOM 2625 C C . GLY A 1 327 ? -17.797 -46.875 -52.875 1 80.5 327 GLY A C 1
ATOM 2626 O O . GLY A 1 327 ? -17.391 -45.938 -52.219 1 80.5 327 GLY A O 1
ATOM 2627 N N . ARG A 1 328 ? -16.953 -47.594 -53.688 1 73.5 328 ARG A N 1
ATOM 2628 C CA . ARG A 1 328 ? -15.625 -47.094 -54.062 1 73.5 328 ARG A CA 1
ATOM 2629 C C . ARG A 1 328 ? -15.727 -45.844 -54.906 1 73.5 328 ARG A C 1
ATOM 2631 O O . ARG A 1 328 ? -16.578 -45.75 -55.812 1 73.5 328 ARG A O 1
ATOM 2638 N N . GLU A 1 329 ? -15.039 -44.781 -54.438 1 60.31 329 GLU A N 1
ATOM 2639 C CA . GLU A 1 329 ? -14.969 -43.625 -55.344 1 60.31 329 GLU A CA 1
ATOM 2640 C C . GLU A 1 329 ? -14.273 -44 -56.656 1 60.31 329 GLU A C 1
ATOM 2642 O O . GLU A 1 329 ? -13.211 -44.625 -56.625 1 60.31 329 GLU A O 1
ATOM 2647 N N . SER A 1 330 ? -14.898 -44.25 -57.688 1 48.84 330 SER A N 1
ATOM 2648 C CA . SER A 1 330 ? -14.203 -44.375 -58.969 1 48.84 330 SER A CA 1
ATOM 2649 C C . SER A 1 330 ? -13.258 -43.188 -59.188 1 48.84 330 SER A C 1
ATOM 2651 O O . SER A 1 330 ? -13.594 -42.031 -58.875 1 48.84 330 SER A O 1
ATOM 2653 N N . PRO A 1 331 ? -11.859 -43.312 -59.344 1 44.91 331 PRO A N 1
ATOM 2654 C CA . PRO A 1 331 ? -10.898 -42.25 -59.625 1 44.91 331 PRO A CA 1
ATOM 2655 C C . PRO A 1 331 ? -11.461 -41.188 -60.594 1 44.91 331 PRO A C 1
ATOM 2657 O O . PRO A 1 331 ? -10.805 -40.188 -60.844 1 44.91 331 PRO A O 1
ATOM 2660 N N . SER A 1 332 ? -12.359 -41.469 -61.5 1 40.66 332 SER A N 1
ATOM 2661 C CA . SER A 1 332 ? -12.562 -40.531 -62.594 1 40.66 332 SER A CA 1
ATOM 2662 C C . SER A 1 332 ? -12.969 -39.156 -62.062 1 40.66 332 SER A C 1
ATOM 2664 O O . SER A 1 332 ? -12.805 -38.156 -62.75 1 40.66 332 SER A O 1
ATOM 2666 N N . ASN A 1 333 ? -13.867 -39.094 -61.125 1 36.5 333 ASN A N 1
ATOM 2667 C CA . ASN A 1 333 ? -14.594 -37.844 -61 1 36.5 333 ASN A CA 1
ATOM 2668 C C . ASN A 1 333 ? -13.844 -36.844 -60.125 1 36.5 333 ASN A C 1
ATOM 2670 O O . ASN A 1 333 ? -14.453 -35.969 -59.5 1 36.5 333 ASN A O 1
ATOM 2674 N N . ARG A 1 334 ? -12.578 -37.062 -59.844 1 36.69 334 ARG A N 1
ATOM 2675 C CA . ARG A 1 334 ? -11.93 -36 -59.062 1 36.69 334 ARG A CA 1
ATOM 2676 C C . ARG A 1 334 ? -11.797 -34.719 -59.906 1 36.69 334 ARG A C 1
ATOM 2678 O O . ARG A 1 334 ? -11.195 -33.75 -59.438 1 36.69 334 ARG A O 1
ATOM 2685 N N . THR A 1 335 ? -11.984 -34.75 -61.219 1 31.22 335 THR A N 1
ATOM 2686 C CA . THR A 1 335 ? -11.555 -33.594 -62 1 31.22 335 THR A CA 1
ATOM 2687 C C . THR A 1 335 ? -12.297 -32.344 -61.562 1 31.22 335 THR A C 1
ATOM 2689 O O . THR A 1 335 ? -11.734 -31.234 -61.562 1 31.22 335 THR A O 1
ATOM 2692 N N . LYS A 1 336 ? -13.648 -32.406 -61.781 1 33.38 336 LYS A N 1
ATOM 2693 C CA . LYS A 1 336 ? -14.188 -31.078 -62.031 1 33.38 336 LYS A CA 1
ATOM 2694 C C . LYS A 1 336 ? -14.164 -30.25 -60.719 1 33.38 336 LYS A C 1
ATOM 2696 O O . LYS A 1 336 ? -14.625 -29.109 -60.719 1 33.38 336 LYS A O 1
ATOM 2701 N N . ARG A 1 337 ? -14.227 -30.781 -59.656 1 27.78 337 ARG A N 1
ATOM 2702 C CA . ARG A 1 337 ? -14.625 -29.766 -58.688 1 27.78 337 ARG A CA 1
ATOM 2703 C C . ARG A 1 337 ? -13.43 -28.906 -58.281 1 27.78 337 ARG A C 1
ATOM 2705 O O . ARG A 1 337 ? -12.984 -28.953 -57.156 1 27.78 337 ARG A O 1
ATOM 2712 N N . GLY A 1 338 ? -12.281 -29 -59.062 1 29.22 338 GLY A N 1
ATOM 2713 C CA . GLY A 1 338 ? -11.32 -27.938 -58.812 1 29.22 338 GLY A CA 1
ATOM 2714 C C . GLY A 1 338 ? -11.883 -26.547 -59.062 1 29.22 338 GLY A C 1
ATOM 2715 O O . GLY A 1 338 ? -11.805 -26.016 -60.156 1 29.22 338 GLY A O 1
ATOM 2716 N N . GLY A 1 339 ? -13.156 -26.312 -58.594 1 25.83 339 GLY A N 1
ATOM 2717 C CA . GLY A 1 339 ? -13.648 -24.969 -58.875 1 25.83 339 GLY A CA 1
ATOM 2718 C C . GLY A 1 339 ? -12.609 -23.891 -58.656 1 25.83 339 GLY A C 1
ATOM 2719 O O . GLY A 1 339 ? -11.602 -24.125 -58 1 25.83 339 GLY A O 1
ATOM 2720 N N . SER A 1 340 ? -12.562 -22.922 -59.625 1 25.56 340 SER A N 1
ATOM 2721 C CA . SER A 1 340 ? -12.016 -21.578 -59.688 1 25.56 340 SER A CA 1
ATOM 2722 C C . SER A 1 340 ? -12.297 -20.797 -58.406 1 25.56 340 SER A C 1
ATOM 2724 O O . SER A 1 340 ? -13.445 -20.516 -58.094 1 25.56 340 SER A O 1
ATOM 2726 N N . LEU A 1 341 ? -11.797 -21.234 -57.281 1 23.52 341 LEU A N 1
ATOM 2727 C CA . LEU A 1 341 ? -11.805 -20.219 -56.219 1 23.52 341 LEU A CA 1
ATOM 2728 C C . LEU A 1 341 ? -11.344 -18.875 -56.781 1 23.52 341 LEU A C 1
ATOM 2730 O O . LEU A 1 341 ? -10.148 -18.656 -56.969 1 23.52 341 LEU A O 1
ATOM 2734 N N . ALA A 1 342 ? -12 -18.438 -57.875 1 22.7 342 ALA A N 1
ATOM 2735 C CA . ALA A 1 342 ? -11.844 -17.078 -58.344 1 22.7 342 ALA A CA 1
ATOM 2736 C C . ALA A 1 342 ? -11.891 -16.078 -57.188 1 22.7 342 ALA A C 1
ATOM 2738 O O . ALA A 1 342 ? -12.547 -16.344 -56.188 1 22.7 342 ALA A O 1
ATOM 2739 N N . GLU A 1 343 ? -10.906 -15.109 -57.156 1 21.47 343 GLU A N 1
ATOM 2740 C CA . GLU A 1 343 ? -10.625 -13.883 -56.438 1 21.47 343 GLU A CA 1
ATOM 2741 C C . GLU A 1 343 ? -11.859 -12.992 -56.312 1 21.47 343 GLU A C 1
ATOM 2743 O O . GLU A 1 343 ? -12.086 -12.133 -57.188 1 21.47 343 GLU A O 1
ATOM 2748 N N . VAL A 1 344 ? -13.117 -13.562 -56.281 1 20.02 344 VAL A N 1
ATOM 2749 C CA . VAL A 1 344 ? -14.094 -12.477 -56.281 1 20.02 344 VAL A CA 1
ATOM 2750 C C . VAL A 1 344 ? -13.836 -11.547 -55.094 1 20.02 344 VAL A C 1
ATOM 2752 O O . VAL A 1 344 ? -13.977 -11.945 -53.938 1 20.02 344 VAL A O 1
ATOM 2755 N N . GLY A 1 345 ? -12.844 -10.586 -55.156 1 20.75 345 GLY A N 1
ATOM 2756 C CA . GLY A 1 345 ? -12.625 -9.344 -54.438 1 20.75 345 GLY A CA 1
ATOM 2757 C C . GLY A 1 345 ? -13.898 -8.547 -54.219 1 20.75 345 GLY A C 1
ATOM 2758 O O . GLY A 1 345 ? -13.844 -7.371 -53.844 1 20.75 345 GLY A O 1
ATOM 2759 N N . GLN A 1 346 ? -15.109 -9.078 -54.562 1 19.53 346 GLN A N 1
ATOM 2760 C CA . GLN A 1 346 ? -16.031 -7.945 -54.562 1 19.53 346 GLN A CA 1
ATOM 2761 C C . GLN A 1 346 ? -16.141 -7.316 -53.156 1 19.53 346 GLN A C 1
ATOM 2763 O O . GLN A 1 346 ? -16.141 -8.023 -52.156 1 19.53 346 GLN A O 1
ATOM 2768 N N . THR A 1 347 ? -15.938 -5.957 -53.094 1 21.44 347 THR A N 1
ATOM 2769 C CA . THR A 1 347 ? -16.078 -4.801 -52.219 1 21.44 347 THR A CA 1
ATOM 2770 C C . THR A 1 347 ? -17.469 -4.746 -51.594 1 21.44 347 THR A C 1
ATOM 2772 O O . THR A 1 347 ? -18.438 -4.383 -52.281 1 21.44 347 THR A O 1
ATOM 2775 N N . ILE A 1 348 ? -18.062 -5.945 -51.188 1 18.81 348 ILE A N 1
ATOM 2776 C CA . ILE A 1 348 ? -19.422 -5.664 -50.781 1 18.81 348 ILE A CA 1
ATOM 2777 C C . ILE A 1 348 ? -19.422 -4.59 -49.719 1 18.81 348 ILE A C 1
ATOM 2779 O O . ILE A 1 348 ? -18.797 -4.754 -48.656 1 18.81 348 ILE A O 1
ATOM 2783 N N . ASP A 1 349 ? -19.781 -3.342 -50.125 1 19.5 349 ASP A N 1
ATOM 2784 C CA . ASP A 1 349 ? -20.141 -2.105 -49.438 1 19.5 349 ASP A CA 1
ATOM 2785 C C . ASP A 1 349 ? -21.281 -2.338 -48.438 1 19.5 349 ASP A C 1
ATOM 2787 O O . ASP A 1 349 ? -22.422 -2.518 -48.844 1 19.5 349 ASP A O 1
ATOM 2791 N N . TYR A 1 350 ? -21.109 -3.371 -47.531 1 17.11 350 TYR A N 1
ATOM 2792 C CA . TYR A 1 350 ? -22.188 -3.525 -46.562 1 17.11 350 TYR A CA 1
ATOM 2793 C C . TYR A 1 350 ? -22.578 -2.18 -45.969 1 17.11 350 TYR A C 1
ATOM 2795 O O . TYR A 1 350 ? -21.812 -1.595 -45.188 1 17.11 350 TYR A O 1
ATOM 2803 N N . ALA A 1 351 ? -23.203 -1.32 -46.781 1 17.44 351 ALA A N 1
ATOM 2804 C CA . ALA A 1 351 ? -23.797 -0.041 -46.406 1 17.44 351 ALA A CA 1
ATOM 2805 C C . ALA A 1 351 ? -24.609 -0.168 -45.125 1 17.44 351 ALA A C 1
ATOM 2807 O O . ALA A 1 351 ? -24.906 -1.278 -44.656 1 17.44 351 ALA A O 1
ATOM 2808 N N . SER A 1 352 ? -25.703 0.683 -44.938 1 18 352 SER A N 1
ATOM 2809 C CA . SER A 1 352 ? -26.266 1.721 -44.062 1 18 352 SER A CA 1
ATOM 2810 C C . SER A 1 352 ? -27.328 1.152 -43.125 1 18 352 SER A C 1
ATOM 2812 O O . SER A 1 352 ? -27.453 1.606 -42 1 18 352 SER A O 1
ATOM 2814 N N . HIS A 1 353 ? -28.375 0.348 -43.562 1 18.22 353 HIS A N 1
ATOM 2815 C CA . HIS A 1 353 ? -29.656 0.852 -43.094 1 18.22 353 HIS A CA 1
ATOM 2816 C C . HIS A 1 353 ? -29.922 0.39 -41.656 1 18.22 353 HIS A C 1
ATOM 2818 O O . HIS A 1 353 ? -29.812 -0.799 -41.375 1 18.22 353 HIS A O 1
ATOM 2824 N N . ARG A 1 354 ? -29.844 1.378 -40.656 1 18.42 354 ARG A N 1
ATOM 2825 C CA . ARG A 1 354 ? -30.25 1.588 -39.281 1 18.42 354 ARG A CA 1
ATOM 2826 C C . ARG A 1 354 ? -31.688 1.138 -39.062 1 18.42 354 ARG A C 1
ATOM 2828 O O . ARG A 1 354 ? -32.625 1.867 -39.375 1 18.42 354 ARG A O 1
ATOM 2835 N N . ARG A 1 355 ? -32.031 -0.123 -39.438 1 17.75 355 ARG A N 1
ATOM 2836 C CA . ARG A 1 355 ? -33.469 -0.309 -39.219 1 17.75 355 ARG A CA 1
ATOM 2837 C C . ARG A 1 355 ? -33.844 -0.095 -37.781 1 17.75 355 ARG A C 1
ATOM 2839 O O . ARG A 1 355 ? -33.156 -0.564 -36.875 1 17.75 355 ARG A O 1
ATOM 2846 N N . GLN A 1 356 ? -34.875 0.796 -37.312 1 17.56 356 GLN A N 1
ATOM 2847 C CA . GLN A 1 356 ? -35.625 1.499 -36.281 1 17.56 356 GLN A CA 1
ATOM 2848 C C . GLN A 1 356 ? -36.5 0.531 -35.469 1 17.56 356 GLN A C 1
ATOM 2850 O O . GLN A 1 356 ? -37.406 0.953 -34.75 1 17.56 356 GLN A O 1
ATOM 2855 N N . SER A 1 357 ? -36.281 -0.859 -35.406 1 17.39 357 SER A N 1
ATOM 2856 C CA . SER A 1 357 ? -37.5 -1.509 -34.906 1 17.39 357 SER A CA 1
ATOM 2857 C C . SER A 1 357 ? -37.781 -1.137 -33.469 1 17.39 357 SER A C 1
ATOM 2859 O O . SER A 1 357 ? -36.844 -0.933 -32.688 1 17.39 357 SER A O 1
ATOM 2861 N N . SER A 1 358 ? -39.125 -1.005 -33 1 18.7 358 SER A N 1
ATOM 2862 C CA . SER A 1 358 ? -40.125 -0.469 -32.094 1 18.7 358 SER A CA 1
ATOM 2863 C C . SER A 1 358 ? -40.188 -1.253 -30.797 1 18.7 358 SER A C 1
ATOM 2865 O O . SER A 1 358 ? -39.812 -2.432 -30.766 1 18.7 358 SER A O 1
ATOM 2867 N N . SER A 1 359 ? -40.688 -0.624 -29.547 1 19 359 SER A N 1
ATOM 2868 C CA . SER A 1 359 ? -40.781 -0.387 -28.109 1 19 359 SER A CA 1
ATOM 2869 C C . SER A 1 359 ? -41.719 -1.369 -27.438 1 19 359 SER A C 1
ATOM 2871 O O . SER A 1 359 ? -42.031 -1.234 -26.25 1 19 359 SER A O 1
ATOM 2873 N N . ARG A 1 360 ? -42.156 -2.564 -27.828 1 17.53 360 ARG A N 1
ATOM 2874 C CA . ARG A 1 360 ? -43.406 -2.93 -27.188 1 17.53 360 ARG A CA 1
ATOM 2875 C C . ARG A 1 360 ? -43.219 -3.281 -25.719 1 17.53 360 ARG A C 1
ATOM 2877 O O . ARG A 1 360 ? -42.312 -4.07 -25.391 1 17.53 360 ARG A O 1
ATOM 2884 N N . ILE A 1 361 ? -44.031 -2.701 -24.641 1 19.8 361 ILE A N 1
ATOM 2885 C CA . ILE A 1 361 ? -44.281 -2.344 -23.25 1 19.8 361 ILE A CA 1
ATOM 2886 C C . ILE A 1 361 ? -44.844 -3.553 -22.5 1 19.8 361 ILE A C 1
ATOM 2888 O O . ILE A 1 361 ? -45.125 -3.467 -21.297 1 19.8 361 ILE A O 1
ATOM 2892 N N . GLU A 1 362 ? -44.781 -4.895 -22.875 1 18.88 362 GLU A N 1
ATOM 2893 C CA . GLU A 1 362 ? -45.875 -5.621 -22.234 1 18.88 362 GLU A CA 1
ATOM 2894 C C . GLU A 1 362 ? -45.656 -5.695 -20.734 1 18.88 362 GLU A C 1
ATOM 2896 O O . GLU A 1 362 ? -44.531 -5.805 -20.25 1 18.88 362 GLU A O 1
ATOM 2901 N N . GLN A 1 363 ? -46.781 -5.656 -19.828 1 18.8 363 GLN A N 1
ATOM 2902 C CA . GLN A 1 363 ? -47.375 -5.355 -18.531 1 18.8 363 GLN A CA 1
ATOM 2903 C C . GLN A 1 363 ? -47.25 -6.535 -17.578 1 18.8 363 GLN A C 1
ATOM 2905 O O . GLN A 1 363 ? -48.156 -7.332 -17.422 1 18.8 363 GLN A O 1
ATOM 2910 N N . VAL A 1 364 ? -46.188 -7.344 -17.578 1 19.86 364 VAL A N 1
ATOM 2911 C CA . VAL A 1 364 ? -46.375 -8.586 -16.828 1 19.86 364 VAL A CA 1
ATOM 2912 C C . VAL A 1 364 ? -46.531 -8.289 -15.344 1 19.86 364 VAL A C 1
ATOM 2914 O O . VAL A 1 364 ? -45.719 -7.562 -14.766 1 19.86 364 VAL A O 1
ATOM 2917 N N . GLY A 1 365 ? -47.719 -8.617 -14.711 1 19.56 365 GLY A N 1
ATOM 2918 C CA . GLY A 1 365 ? -48.438 -8.344 -13.477 1 19.56 365 GLY A CA 1
ATOM 2919 C C . GLY A 1 365 ? -47.688 -8.844 -12.242 1 19.56 365 GLY A C 1
ATOM 2920 O O . GLY A 1 365 ? -46.75 -9.602 -12.352 1 19.56 365 GLY A O 1
ATOM 2921 N N . PRO A 1 366 ? -48.156 -8.516 -10.984 1 20.45 366 PRO A N 1
ATOM 2922 C CA . PRO A 1 366 ? -47.719 -8.234 -9.617 1 20.45 366 PRO A CA 1
ATOM 2923 C C . PRO A 1 366 ? -47.562 -9.5 -8.781 1 20.45 366 PRO A C 1
ATOM 2925 O O . PRO A 1 366 ? -48.562 -10.188 -8.5 1 20.45 366 PRO A O 1
ATOM 2928 N N . ALA A 1 367 ? -46.719 -10.469 -9.117 1 20.88 367 ALA A N 1
ATOM 2929 C CA . ALA A 1 367 ? -46.844 -11.75 -8.438 1 20.88 367 ALA A CA 1
ATOM 2930 C C . ALA A 1 367 ? -46.688 -11.586 -6.926 1 20.88 367 ALA A C 1
ATOM 2932 O O . ALA A 1 367 ? -45.812 -10.852 -6.461 1 20.88 367 ALA A O 1
ATOM 2933 N N . THR A 1 368 ? -47.688 -11.891 -6.168 1 19.89 368 THR A N 1
ATOM 2934 C CA . THR A 1 368 ? -48.125 -11.727 -4.777 1 19.89 368 THR A CA 1
ATOM 2935 C C . THR A 1 368 ? -47.219 -12.516 -3.842 1 19.89 368 THR A C 1
ATOM 2937 O O . THR A 1 368 ? -46.969 -13.703 -4.047 1 19.89 368 THR A O 1
ATOM 2940 N N . ILE A 1 369 ? -46.281 -11.852 -3.109 1 21.06 369 ILE A N 1
ATOM 2941 C CA . ILE A 1 369 ? -45.188 -12.141 -2.203 1 21.06 369 ILE A CA 1
ATOM 2942 C C . ILE A 1 369 ? -45.688 -12.859 -0.963 1 21.06 369 ILE A C 1
ATOM 2944 O O . ILE A 1 369 ? -46.406 -12.273 -0.149 1 21.06 369 ILE A O 1
ATOM 2948 N N . SER A 1 370 ? -46.188 -14.133 -1.15 1 20.58 370 SER A N 1
ATOM 2949 C CA . SER A 1 370 ? -46.875 -14.758 -0.017 1 20.58 370 SER A CA 1
ATOM 2950 C C . SER A 1 370 ? -45.969 -14.781 1.218 1 20.58 370 SER A C 1
ATOM 2952 O O . SER A 1 370 ? -44.781 -14.977 1.109 1 20.58 370 SER A O 1
ATOM 2954 N N . PRO A 1 371 ? -46.438 -14.289 2.348 1 20.92 371 PRO A N 1
ATOM 2955 C CA . PRO A 1 371 ? -45.875 -13.891 3.639 1 20.92 371 PRO A CA 1
ATOM 2956 C C . PRO A 1 371 ? -45.281 -15.07 4.414 1 20.92 371 PRO A C 1
ATOM 2958 O O . PRO A 1 371 ? -45.969 -16.062 4.652 1 20.92 371 PRO A O 1
ATOM 2961 N N . ILE A 1 372 ? -44.125 -15.484 4.016 1 21.42 372 ILE A N 1
ATOM 2962 C CA . ILE A 1 372 ? -43.5 -16.672 4.586 1 21.42 372 ILE A CA 1
ATOM 2963 C C . ILE A 1 372 ? -43.5 -16.578 6.109 1 21.42 372 ILE A C 1
ATOM 2965 O O . ILE A 1 372 ? -43 -15.602 6.672 1 21.42 372 ILE A O 1
ATOM 2969 N N . GLY A 1 373 ? -44.406 -17.266 6.793 1 19.84 373 GLY A N 1
ATOM 2970 C CA . GLY A 1 373 ? -44.812 -17.359 8.188 1 19.84 373 GLY A CA 1
ATOM 2971 C C . GLY A 1 373 ? -43.656 -17.609 9.125 1 19.84 373 GLY A C 1
ATOM 2972 O O . GLY A 1 373 ? -42.688 -18.281 8.758 1 19.84 373 GLY A O 1
ATOM 2973 N N . THR A 1 374 ? -43.312 -16.625 9.977 1 21.69 374 THR A N 1
ATOM 2974 C CA . THR A 1 374 ? -42.344 -16.281 11.016 1 21.69 374 THR A CA 1
ATOM 2975 C C . THR A 1 374 ? -42.344 -17.344 12.117 1 21.69 374 THR A C 1
ATOM 2977 O O . THR A 1 374 ? -43.219 -17.359 12.969 1 21.69 374 THR A O 1
ATOM 2980 N N . THR A 1 375 ? -42.25 -18.641 11.75 1 21.84 375 THR A N 1
ATOM 2981 C CA . THR A 1 375 ? -42.5 -19.547 12.867 1 21.84 375 THR A CA 1
ATOM 2982 C C . THR A 1 375 ? -41.531 -19.25 14.016 1 21.84 375 THR A C 1
ATOM 2984 O O . THR A 1 375 ? -40.312 -19.141 13.805 1 21.84 375 THR A O 1
ATOM 2987 N N . PRO A 1 376 ? -42 -18.672 15.109 1 22.2 376 PRO A N 1
ATOM 2988 C CA . PRO A 1 376 ? -41.406 -18.141 16.344 1 22.2 376 PRO A CA 1
ATOM 2989 C C . PRO A 1 376 ? -40.594 -19.172 17.109 1 22.2 376 PRO A C 1
ATOM 2991 O O . PRO A 1 376 ? -41.125 -20.234 17.484 1 22.2 376 PRO A O 1
ATOM 2994 N N . PHE A 1 377 ? -39.438 -19.547 16.531 1 20.81 377 PHE A N 1
ATOM 2995 C CA . PHE A 1 377 ? -38.688 -20.609 17.188 1 20.81 377 PHE A CA 1
ATOM 2996 C C . PHE A 1 377 ? -38.5 -20.281 18.672 1 20.81 377 PHE A C 1
ATOM 2998 O O . PHE A 1 377 ? -37.969 -19.219 19.016 1 20.81 377 PHE A O 1
ATOM 3005 N N . GLN A 1 378 ? -39.375 -20.719 19.484 1 20.27 378 GLN A N 1
ATOM 3006 C CA . GLN A 1 378 ? -39.5 -20.562 20.938 1 20.27 378 GLN A CA 1
ATOM 3007 C C . GLN A 1 378 ? -38.281 -21.062 21.656 1 20.27 378 GLN A C 1
ATOM 3009 O O . GLN A 1 378 ? -37.938 -22.25 21.594 1 20.27 378 GLN A O 1
ATOM 3014 N N . TYR A 1 379 ? -37.156 -20.281 21.438 1 20.56 379 TYR A N 1
ATOM 3015 C CA . TYR A 1 379 ? -35.938 -20.625 22.141 1 20.56 379 TYR A CA 1
ATOM 3016 C C . TYR A 1 379 ? -36.188 -20.828 23.625 1 20.56 379 TYR A C 1
ATOM 3018 O O . TYR A 1 379 ? -36.75 -19.953 24.297 1 20.56 379 TYR A O 1
ATOM 3026 N N . ASP A 1 380 ? -36.594 -22.016 23.969 1 21.42 380 ASP A N 1
ATOM 3027 C CA . ASP A 1 380 ? -36.875 -22.406 25.359 1 21.42 380 ASP A CA 1
ATOM 3028 C C . ASP A 1 380 ? -35.688 -22.141 26.25 1 21.42 380 ASP A C 1
ATOM 3030 O O . ASP A 1 380 ? -34.594 -22.688 26.031 1 21.42 380 ASP A O 1
ATOM 3034 N N . ILE A 1 381 ? -35.531 -20.891 26.656 1 23.97 381 ILE A N 1
ATOM 3035 C CA . ILE A 1 381 ? -34.562 -20.328 27.594 1 23.97 381 ILE A CA 1
ATOM 3036 C C . ILE A 1 381 ? -34.594 -21.125 28.906 1 23.97 381 ILE A C 1
ATOM 3038 O O . ILE A 1 381 ? -35.469 -20.922 29.734 1 23.97 381 ILE A O 1
ATOM 3042 N N . SER A 1 382 ? -34.5 -22.453 28.75 1 21.81 382 SER A N 1
ATOM 3043 C CA . SER A 1 382 ? -34.656 -23.125 30.031 1 21.81 382 SER A CA 1
ATOM 3044 C C . SER A 1 382 ? -33.688 -22.562 31.078 1 21.81 382 SER A C 1
ATOM 3046 O O . SER A 1 382 ? -32.562 -22.219 30.75 1 21.81 382 SER A O 1
ATOM 3048 N N . SER A 1 383 ? -34.219 -21.969 32.125 1 23.34 383 SER A N 1
ATOM 3049 C CA . SER A 1 383 ? -33.906 -21.266 33.375 1 23.34 383 SER A CA 1
ATOM 3050 C C . SER A 1 383 ? -32.969 -22.078 34.25 1 23.34 383 SER A C 1
ATOM 3052 O O . SER A 1 383 ? -32.625 -21.688 35.344 1 23.34 383 SER A O 1
ATOM 3054 N N . PRO A 1 384 ? -31.828 -22.547 33.594 1 23.08 384 PRO A N 1
ATOM 3055 C CA . PRO A 1 384 ? -31.297 -23.5 34.594 1 23.08 384 PRO A CA 1
ATOM 3056 C C . PRO A 1 384 ? -31.156 -22.891 35.969 1 23.08 384 PRO A C 1
ATOM 3058 O O . PRO A 1 384 ? -30.938 -21.688 36.094 1 23.08 384 PRO A O 1
ATOM 3061 N N . SER A 1 385 ? -31.781 -23.453 36.969 1 22.8 385 SER A N 1
ATOM 3062 C CA . SER A 1 385 ? -32.062 -23.312 38.406 1 22.8 385 SER A CA 1
ATOM 3063 C C . SER A 1 385 ? -30.766 -23.281 39.219 1 22.8 385 SER A C 1
ATOM 3065 O O . SER A 1 385 ? -30.172 -24.328 39.5 1 22.8 385 SER A O 1
ATOM 3067 N N . THR A 1 386 ? -29.766 -22.469 38.719 1 22.81 386 THR A N 1
ATOM 3068 C CA . THR A 1 386 ? -28.594 -22.609 39.594 1 22.81 386 THR A CA 1
ATOM 3069 C C . THR A 1 386 ? -28.953 -22.312 41.031 1 22.81 386 THR A C 1
ATOM 3071 O O . THR A 1 386 ? -29.547 -21.266 41.344 1 22.81 386 THR A O 1
ATOM 3074 N N . SER A 1 387 ? -29.109 -23.359 41.812 1 23.11 387 SER A N 1
ATOM 3075 C CA . SER A 1 387 ? -29.391 -23.531 43.219 1 23.11 387 SER A CA 1
ATOM 3076 C C . SER A 1 387 ? -28.422 -22.719 44.094 1 23.11 387 SER A C 1
ATOM 3078 O O . SER A 1 387 ? -27.219 -22.953 44.031 1 23.11 387 SER A O 1
ATOM 3080 N N . PRO A 1 388 ? -28.656 -21.422 44.125 1 23.38 388 PRO A N 1
ATOM 3081 C CA . PRO A 1 388 ? -27.828 -20.719 45.125 1 23.38 388 PRO A CA 1
ATOM 3082 C C . PRO A 1 388 ? -27.859 -21.375 46.5 1 23.38 388 PRO A C 1
ATOM 3084 O O . PRO A 1 388 ? -28.938 -21.688 47 1 23.38 388 PRO A O 1
ATOM 3087 N N . VAL A 1 389 ? -26.922 -22.203 46.812 1 23.67 389 VAL A N 1
ATOM 3088 C CA . VAL A 1 389 ? -26.734 -22.797 48.125 1 23.67 389 VAL A CA 1
ATOM 3089 C C . VAL A 1 389 ? -26.797 -21.719 49.219 1 23.67 389 VAL A C 1
ATOM 3091 O O . VAL A 1 389 ? -26.141 -20.672 49.094 1 23.67 389 VAL A O 1
ATOM 3094 N N . ILE A 1 390 ? -27.781 -21.719 50 1 23.8 390 ILE A N 1
ATOM 3095 C CA . ILE A 1 390 ? -28.281 -21.047 51.188 1 23.8 390 ILE A CA 1
ATOM 3096 C C . ILE A 1 390 ? -27.25 -21.172 52.312 1 23.8 390 ILE A C 1
ATOM 3098 O O . ILE A 1 390 ? -27.047 -22.266 52.875 1 23.8 390 ILE A O 1
ATOM 3102 N N . TYR A 1 391 ? -25.891 -20.875 52.125 1 22.56 391 TYR A N 1
ATOM 3103 C CA . TYR A 1 391 ? -25.281 -21.062 53.438 1 22.56 391 TYR A CA 1
ATOM 3104 C C . TYR A 1 391 ? -26.047 -20.297 54.5 1 22.56 391 TYR A C 1
ATOM 3106 O O . TYR A 1 391 ? -26.625 -19.25 54.219 1 22.56 391 TYR A O 1
ATOM 3114 N N . THR A 1 392 ? -26.328 -20.938 55.688 1 23.52 392 THR A N 1
ATOM 3115 C CA . THR A 1 392 ? -26.859 -20.875 57.062 1 23.52 392 THR A CA 1
ATOM 3116 C C . THR A 1 392 ? -26.172 -19.75 57.844 1 23.52 392 THR A C 1
ATOM 3118 O O . THR A 1 392 ? -26.734 -19.234 58.781 1 23.52 392 THR A O 1
ATOM 3121 N N . ASN A 1 393 ? -25.469 -18.656 57.719 1 23.12 393 ASN A N 1
ATOM 3122 C CA . ASN A 1 393 ? -25.734 -18 58.969 1 23.12 393 ASN A CA 1
ATOM 3123 C C . ASN A 1 393 ? -27.109 -17.359 59.031 1 23.12 393 ASN A C 1
ATOM 3125 O O . ASN A 1 393 ? -27.547 -16.781 58.031 1 23.12 393 ASN A O 1
ATOM 3129 N N . MET B 1 1 ? -9.172 -32.188 -26.531 1 22.34 1 MET B N 1
ATOM 3130 C CA . MET B 1 1 ? -7.855 -31.828 -27.062 1 22.34 1 MET B CA 1
ATOM 3131 C C . MET B 1 1 ? -7.527 -32.656 -28.297 1 22.34 1 MET B C 1
ATOM 3133 O O . MET B 1 1 ? -7.641 -33.906 -28.266 1 22.34 1 MET B O 1
ATOM 3137 N N . ASP B 1 2 ? -7.621 -32.312 -29.422 1 26.11 2 ASP B N 1
ATOM 3138 C CA . ASP B 1 2 ? -7.273 -32.844 -30.719 1 26.11 2 ASP B CA 1
ATOM 3139 C C . ASP B 1 2 ? -5.863 -33.438 -30.719 1 26.11 2 ASP B C 1
ATOM 3141 O O . ASP B 1 2 ? -4.898 -32.75 -30.375 1 26.11 2 ASP B O 1
ATOM 3145 N N . ILE B 1 3 ? -5.75 -34.688 -30.531 1 32.25 3 ILE B N 1
ATOM 3146 C CA . ILE B 1 3 ? -4.457 -35.344 -30.578 1 32.25 3 ILE B CA 1
ATOM 3147 C C . ILE B 1 3 ? -3.832 -35.156 -31.969 1 32.25 3 ILE B C 1
ATOM 3149 O O . ILE B 1 3 ? -4.383 -35.625 -32.969 1 32.25 3 ILE B O 1
ATOM 3153 N N . PRO B 1 4 ? -3.125 -34.188 -32.344 1 33.22 4 PRO B N 1
ATOM 3154 C CA . PRO B 1 4 ? -2.539 -34.094 -33.656 1 33.22 4 PRO B CA 1
ATOM 3155 C C . PRO B 1 4 ? -1.986 -35.406 -34.188 1 33.22 4 PRO B C 1
ATOM 3157 O O . PRO B 1 4 ? -1.734 -36.312 -33.406 1 33.22 4 PRO B O 1
ATOM 3160 N N . ASP B 1 5 ? -1.92 -35.75 -35.438 1 33.72 5 ASP B N 1
ATOM 3161 C CA . ASP B 1 5 ? -1.383 -36.812 -36.281 1 33.72 5 ASP B CA 1
ATOM 3162 C C . ASP B 1 5 ? -0.149 -37.438 -35.656 1 33.72 5 ASP B C 1
ATOM 3164 O O . ASP B 1 5 ? 0.216 -38.594 -35.969 1 33.72 5 ASP B O 1
ATOM 3168 N N . THR B 1 6 ? 0.992 -36.719 -35.406 1 34.5 6 THR B N 1
ATOM 3169 C CA . THR B 1 6 ? 2.283 -37.156 -34.875 1 34.5 6 THR B CA 1
ATOM 3170 C C . THR B 1 6 ? 2.137 -37.719 -33.469 1 34.5 6 THR B C 1
ATOM 3172 O O . THR B 1 6 ? 1.3 -37.25 -32.688 1 34.5 6 THR B O 1
ATOM 3175 N N . TYR B 1 7 ? 2.482 -39.031 -33.188 1 36.22 7 TYR B N 1
ATOM 3176 C CA . TYR B 1 7 ? 2.746 -39.656 -31.906 1 36.22 7 TYR B CA 1
ATOM 3177 C C . TYR B 1 7 ? 3.049 -38.625 -30.828 1 36.22 7 TYR B C 1
ATOM 3179 O O . TYR B 1 7 ? 3.672 -38.938 -29.812 1 36.22 7 TYR B O 1
ATOM 3187 N N . ASP B 1 8 ? 3.119 -37.469 -31.094 1 43.72 8 ASP B N 1
ATOM 3188 C CA . ASP B 1 8 ? 3.721 -36.5 -30.172 1 43.72 8 ASP B CA 1
ATOM 3189 C C . ASP B 1 8 ? 2.902 -36.406 -28.891 1 43.72 8 ASP B C 1
ATOM 3191 O O . ASP B 1 8 ? 1.929 -35.656 -28.812 1 43.72 8 ASP B O 1
ATOM 3195 N N . ILE B 1 9 ? 2.6 -37.781 -28.328 1 50.06 9 ILE B N 1
ATOM 3196 C CA . ILE B 1 9 ? 2.092 -37.75 -26.969 1 50.06 9 ILE B CA 1
ATOM 3197 C C . ILE B 1 9 ? 2.787 -36.656 -26.172 1 50.06 9 ILE B C 1
ATOM 3199 O O . ILE B 1 9 ? 4.012 -36.656 -26.031 1 50.06 9 ILE B O 1
ATOM 3203 N N . TYR B 1 10 ? 2.299 -35.562 -26.359 1 61.22 10 TYR B N 1
ATOM 3204 C CA . TYR B 1 10 ? 2.902 -34.5 -25.562 1 61.22 10 TYR B CA 1
ATOM 3205 C C . TYR B 1 10 ? 2.459 -34.594 -24.109 1 61.22 10 TYR B C 1
ATOM 3207 O O . TYR B 1 10 ? 1.523 -33.906 -23.688 1 61.22 10 TYR B O 1
ATOM 3215 N N . ILE B 1 11 ? 3.006 -35.719 -23.375 1 73.25 11 ILE B N 1
ATOM 3216 C CA . ILE B 1 11 ? 2.742 -36 -21.969 1 73.25 11 ILE B CA 1
ATOM 3217 C C . ILE B 1 11 ? 3.008 -34.719 -21.156 1 73.25 11 ILE B C 1
ATOM 3219 O O . ILE B 1 11 ? 2.354 -34.5 -20.125 1 73.25 11 ILE B O 1
ATOM 3223 N N . PHE B 1 12 ? 3.812 -33.938 -21.75 1 80.94 12 PHE B N 1
ATOM 3224 C CA . PHE B 1 12 ? 4.156 -32.75 -21.016 1 80.94 12 PHE B CA 1
ATOM 3225 C C . PHE B 1 12 ? 3.412 -31.531 -21.578 1 80.94 12 PHE B C 1
ATOM 3227 O O . PHE B 1 12 ? 3.83 -30.391 -21.375 1 80.94 12 PHE B O 1
ATOM 3234 N N . TRP B 1 13 ? 2.33 -31.781 -22.281 1 80.25 13 TRP B N 1
ATOM 3235 C CA . TRP B 1 13 ? 1.579 -30.703 -22.938 1 80.25 13 TRP B CA 1
ATOM 3236 C C . TRP B 1 13 ? 1.022 -29.734 -21.906 1 80.25 13 TRP B C 1
ATOM 3238 O O . TRP B 1 13 ? 1.143 -28.516 -22.062 1 80.25 13 TRP B O 1
ATOM 3248 N N . ASN B 1 14 ? 0.438 -30.25 -20.906 1 81.75 14 ASN B N 1
ATOM 3249 C CA . ASN B 1 14 ? -0.173 -29.375 -19.906 1 81.75 14 ASN B CA 1
ATOM 3250 C C . ASN B 1 14 ? 0.852 -28.438 -19.266 1 81.75 14 ASN B C 1
ATOM 3252 O O . ASN B 1 14 ? 0.581 -27.25 -19.094 1 81.75 14 ASN B O 1
ATOM 3256 N N . VAL B 1 15 ? 2.018 -28.984 -18.969 1 89.12 15 VAL B N 1
ATOM 3257 C CA . VAL B 1 15 ? 3.066 -28.188 -18.344 1 89.12 15 VAL B CA 1
ATOM 3258 C C . VAL B 1 15 ? 3.535 -27.109 -19.312 1 89.12 15 VAL B C 1
ATOM 3260 O O . VAL B 1 15 ? 3.621 -25.938 -18.938 1 89.12 15 VAL B O 1
ATOM 3263 N N . ASN B 1 16 ? 3.684 -27.453 -20.547 1 87.88 16 ASN B N 1
ATOM 3264 C CA . ASN B 1 16 ? 4.293 -26.547 -21.516 1 87.88 16 ASN B CA 1
ATOM 3265 C C . ASN B 1 16 ? 3.285 -25.531 -22.047 1 87.88 16 ASN B C 1
ATOM 3267 O O . ASN B 1 16 ? 3.627 -24.375 -22.266 1 87.88 16 ASN B O 1
ATOM 3271 N N . GLU B 1 17 ? 2.047 -25.906 -22.188 1 86.94 17 GLU B N 1
ATOM 3272 C CA . GLU B 1 17 ? 1.116 -25.047 -22.906 1 86.94 17 GLU B CA 1
ATOM 3273 C C . GLU B 1 17 ? 0.155 -24.344 -21.953 1 86.94 17 GLU B C 1
ATOM 3275 O O . GLU B 1 17 ? -0.507 -23.375 -22.328 1 86.94 17 GLU B O 1
ATOM 3280 N N . LYS B 1 18 ? 0.075 -24.812 -20.734 1 89.62 18 LYS B N 1
ATOM 3281 C CA . LYS B 1 18 ? -0.863 -24.203 -19.797 1 89.62 18 LYS B CA 1
ATOM 3282 C C . LYS B 1 18 ? -0.134 -23.609 -18.594 1 89.62 18 LYS B C 1
ATOM 3284 O O . LYS B 1 18 ? -0.148 -22.406 -18.375 1 89.62 18 LYS B O 1
ATOM 3289 N N . VAL B 1 19 ? 0.667 -24.469 -17.938 1 94.81 19 VAL B N 1
ATOM 3290 C CA . VAL B 1 19 ? 1.261 -24.047 -16.672 1 94.81 19 VAL B CA 1
ATOM 3291 C C . VAL B 1 19 ? 2.314 -22.969 -16.938 1 94.81 19 VAL B C 1
ATOM 3293 O O . VAL B 1 19 ? 2.309 -21.922 -16.281 1 94.81 19 VAL B O 1
ATOM 3296 N N . HIS B 1 20 ? 3.203 -23.234 -17.891 1 95.81 20 HIS B N 1
ATOM 3297 C CA . HIS B 1 20 ? 4.297 -22.297 -18.141 1 95.81 20 HIS B CA 1
ATOM 3298 C C . HIS B 1 20 ? 3.768 -20.938 -18.594 1 95.81 20 HIS B C 1
ATOM 3300 O O . HIS B 1 20 ? 4.184 -19.906 -18.062 1 95.81 20 HIS B O 1
ATOM 3306 N N . PRO B 1 21 ? 2.816 -20.812 -19.469 1 95.88 21 PRO B N 1
ATOM 3307 C CA . PRO B 1 21 ? 2.254 -19.5 -19.844 1 95.88 21 PRO B CA 1
ATOM 3308 C C . PRO B 1 21 ? 1.58 -18.812 -18.656 1 95.88 21 PRO B C 1
ATOM 3310 O O . PRO B 1 21 ? 1.678 -17.594 -18.516 1 95.88 21 PRO B O 1
ATOM 3313 N N . ALA B 1 22 ? 0.888 -19.578 -17.859 1 97.19 22 ALA B N 1
ATOM 3314 C CA . ALA B 1 22 ? 0.257 -19 -16.672 1 97.19 22 ALA B CA 1
ATOM 3315 C C . ALA B 1 22 ? 1.302 -18.422 -15.727 1 97.19 22 ALA B C 1
ATOM 3317 O O . ALA B 1 22 ? 1.084 -17.359 -15.133 1 97.19 22 ALA B O 1
ATOM 3318 N N . LEU B 1 23 ? 2.389 -19.109 -15.578 1 98.31 23 LEU B N 1
ATOM 3319 C CA . LEU B 1 23 ? 3.469 -18.625 -14.727 1 98.31 23 LEU B CA 1
ATOM 3320 C C . LEU B 1 23 ? 4.094 -17.359 -15.312 1 98.31 23 LEU B C 1
ATOM 3322 O O . LEU B 1 23 ? 4.516 -16.469 -14.57 1 98.31 23 LEU B O 1
ATOM 3326 N N . ARG B 1 24 ? 4.16 -17.312 -16.625 1 97.69 24 ARG B N 1
ATOM 3327 C CA . ARG B 1 24 ? 4.656 -16.109 -17.281 1 97.69 24 ARG B CA 1
ATOM 3328 C C . ARG B 1 24 ? 3.73 -14.922 -17.031 1 97.69 24 ARG B C 1
ATOM 3330 O O . ARG B 1 24 ? 4.195 -13.805 -16.812 1 97.69 24 ARG B O 1
ATOM 3337 N N . GLU B 1 25 ? 2.482 -15.172 -17.094 1 98.12 25 GLU B N 1
ATOM 3338 C CA . GLU B 1 25 ? 1.511 -14.133 -16.766 1 98.12 25 GLU B CA 1
ATOM 3339 C C . GLU B 1 25 ? 1.674 -13.656 -15.32 1 98.12 25 GLU B C 1
ATOM 3341 O O . GLU B 1 25 ? 1.599 -12.461 -15.047 1 98.12 25 GLU B O 1
ATOM 3346 N N . LEU B 1 26 ? 1.867 -14.609 -14.445 1 98.62 26 LEU B N 1
ATOM 3347 C CA . LEU B 1 26 ? 2.082 -14.266 -13.039 1 98.62 26 LEU B CA 1
ATOM 3348 C C . LEU B 1 26 ? 3.328 -13.406 -12.875 1 98.62 26 LEU B C 1
ATOM 3350 O O . LEU B 1 26 ? 3.326 -12.445 -12.102 1 98.62 26 LEU B O 1
ATOM 3354 N N . LEU B 1 27 ? 4.32 -13.781 -13.633 1 98.38 27 LEU B N 1
ATOM 3355 C CA . LEU B 1 27 ? 5.57 -13.023 -13.594 1 98.38 27 LEU B CA 1
ATOM 3356 C C . LEU B 1 27 ? 5.348 -11.578 -14.031 1 98.38 27 LEU B C 1
ATOM 3358 O O . LEU B 1 27 ? 5.797 -10.648 -13.359 1 98.38 27 LEU B O 1
ATOM 3362 N N . ILE B 1 28 ? 4.645 -11.359 -15.094 1 98.44 28 ILE B N 1
ATOM 3363 C CA . ILE B 1 28 ? 4.363 -10.023 -15.617 1 98.44 28 ILE B CA 1
ATOM 3364 C C . ILE B 1 28 ? 3.516 -9.242 -14.609 1 98.44 28 ILE B C 1
ATOM 3366 O O . ILE B 1 28 ? 3.795 -8.078 -14.328 1 98.44 28 ILE B O 1
ATOM 3370 N N . ALA B 1 29 ? 2.51 -9.891 -14.086 1 98.38 29 ALA B N 1
ATOM 3371 C CA . ALA B 1 29 ? 1.643 -9.258 -13.094 1 98.38 29 ALA B CA 1
ATOM 3372 C C . ALA B 1 29 ? 2.43 -8.867 -11.844 1 98.38 29 ALA B C 1
ATOM 3374 O O . ALA B 1 29 ? 2.18 -7.816 -11.25 1 98.38 29 ALA B O 1
ATOM 3375 N N . SER B 1 30 ? 3.352 -9.742 -11.43 1 98.44 30 SER B N 1
ATOM 3376 C CA . SER B 1 30 ? 4.172 -9.461 -10.258 1 98.44 30 SER B CA 1
ATOM 3377 C C . SER B 1 30 ? 5.039 -8.227 -10.469 1 98.44 30 SER B C 1
ATOM 3379 O O . SER B 1 30 ? 5.211 -7.414 -9.555 1 98.44 30 SER B O 1
ATOM 3381 N N . ARG B 1 31 ? 5.555 -8.102 -11.656 1 98 31 ARG B N 1
ATOM 3382 C CA . ARG B 1 31 ? 6.355 -6.926 -11.984 1 98 31 ARG B CA 1
ATOM 3383 C C . ARG B 1 31 ? 5.5 -5.66 -11.969 1 98 31 ARG B C 1
ATOM 3385 O O . ARG B 1 31 ? 5.945 -4.613 -11.5 1 98 31 ARG B O 1
ATOM 3392 N N . GLY B 1 32 ? 4.348 -5.766 -12.523 1 98.06 32 GLY B N 1
ATOM 3393 C CA . GLY B 1 32 ? 3.428 -4.641 -12.469 1 98.06 32 GLY B CA 1
ATOM 3394 C C . GLY B 1 32 ? 3.055 -4.238 -11.055 1 98.06 32 GLY B C 1
ATOM 3395 O O . GLY B 1 32 ? 2.988 -3.051 -10.742 1 98.06 32 GLY B O 1
ATOM 3396 N N . TYR B 1 33 ? 2.85 -5.203 -10.227 1 97.94 33 TYR B N 1
ATOM 3397 C CA . TYR B 1 33 ? 2.521 -4.965 -8.828 1 97.94 33 TYR B CA 1
ATOM 3398 C C . TYR B 1 33 ? 3.67 -4.27 -8.109 1 97.94 33 TYR B C 1
ATOM 3400 O O . TYR B 1 33 ? 3.455 -3.307 -7.367 1 97.94 33 TYR B O 1
ATOM 3408 N N . GLN B 1 34 ? 4.816 -4.75 -8.375 1 97.19 34 GLN B N 1
ATOM 3409 C CA . GLN B 1 34 ? 6 -4.152 -7.773 1 97.19 34 GLN B CA 1
ATOM 3410 C C . GLN B 1 34 ? 6.168 -2.697 -8.211 1 97.19 34 GLN B C 1
ATOM 3412 O O . GLN B 1 34 ? 6.512 -1.837 -7.395 1 97.19 34 GLN B O 1
ATOM 3417 N N . LYS B 1 35 ? 5.953 -2.445 -9.422 1 97.06 35 LYS B N 1
ATOM 3418 C CA . LYS B 1 35 ? 6.047 -1.083 -9.938 1 97.06 35 LYS B CA 1
ATOM 3419 C C . LYS B 1 35 ? 5.012 -0.174 -9.281 1 97.06 35 LYS B C 1
ATOM 3421 O O . LYS B 1 35 ? 5.309 0.972 -8.945 1 97.06 35 LYS B O 1
ATOM 3426 N N . ALA B 1 36 ? 3.811 -0.618 -9.18 1 97.38 36 ALA B N 1
ATOM 3427 C CA . ALA B 1 36 ? 2.742 0.15 -8.539 1 97.38 36 ALA B CA 1
ATOM 3428 C C . ALA B 1 36 ? 3.082 0.46 -7.086 1 97.38 36 ALA B C 1
ATOM 3430 O O . ALA B 1 36 ? 2.74 1.529 -6.578 1 97.38 36 ALA B O 1
ATOM 3431 N N . GLN B 1 37 ? 3.738 -0.485 -6.414 1 96.38 37 GLN B N 1
ATOM 3432 C CA . GLN B 1 37 ? 4.18 -0.26 -5.039 1 96.38 37 GLN B CA 1
ATOM 3433 C C . GLN B 1 37 ? 5.164 0.903 -4.965 1 96.38 37 GLN B C 1
ATOM 3435 O O . GLN B 1 37 ? 5.094 1.724 -4.047 1 96.38 37 GLN B O 1
ATOM 3440 N N . GLN B 1 38 ? 6.008 0.948 -5.914 1 95.69 38 GLN B N 1
ATOM 3441 C CA . GLN B 1 38 ? 7 2.018 -5.945 1 95.69 38 GLN B CA 1
ATOM 3442 C C . GLN B 1 38 ? 6.34 3.373 -6.18 1 95.69 38 GLN B C 1
ATOM 3444 O O . GLN B 1 38 ? 6.742 4.375 -5.59 1 95.69 38 GLN B O 1
ATOM 3449 N N . GLU B 1 39 ? 5.34 3.406 -6.996 1 96.69 39 GLU B N 1
ATOM 3450 C CA . GLU B 1 39 ? 4.609 4.645 -7.258 1 96.69 39 GLU B CA 1
ATOM 3451 C C . GLU B 1 39 ? 3.844 5.105 -6.023 1 96.69 39 GLU B C 1
ATOM 3453 O O . GLU B 1 39 ? 3.754 6.305 -5.754 1 96.69 39 GLU B O 1
ATOM 3458 N N . LEU B 1 40 ? 3.307 4.18 -5.316 1 96.88 40 LEU B N 1
ATOM 3459 C CA . LEU B 1 40 ? 2.627 4.516 -4.07 1 96.88 40 LEU B CA 1
ATOM 3460 C C . LEU B 1 40 ? 3.6 5.121 -3.066 1 96.88 40 LEU B C 1
ATOM 3462 O O . LEU B 1 40 ? 3.26 6.078 -2.363 1 96.88 40 LEU B O 1
ATOM 3466 N N . ASP B 1 41 ? 4.75 4.547 -3.021 1 96.25 41 ASP B N 1
ATOM 3467 C CA . ASP B 1 41 ? 5.781 5.043 -2.113 1 96.25 41 ASP B CA 1
ATOM 3468 C C . ASP B 1 41 ? 6.129 6.5 -2.418 1 96.25 41 ASP B C 1
ATOM 3470 O O . ASP B 1 41 ? 6.301 7.305 -1.503 1 96.25 41 ASP B O 1
ATOM 3474 N N . LYS B 1 42 ? 6.207 6.82 -3.672 1 96.75 42 LYS B N 1
ATOM 3475 C CA . LYS B 1 42 ? 6.52 8.188 -4.074 1 96.75 42 LYS B CA 1
ATOM 3476 C C . LYS B 1 42 ? 5.426 9.156 -3.625 1 96.75 42 LYS B C 1
ATOM 3478 O O . LYS B 1 42 ? 5.715 10.211 -3.062 1 96.75 42 LYS B O 1
ATOM 3483 N N . ALA B 1 43 ? 4.176 8.805 -3.844 1 97.69 43 ALA B N 1
ATOM 3484 C CA . ALA B 1 43 ? 3.041 9.641 -3.453 1 97.69 43 ALA B CA 1
ATOM 3485 C C . ALA B 1 43 ? 2.973 9.797 -1.937 1 97.69 43 ALA B C 1
ATOM 3487 O O . ALA B 1 43 ? 2.674 10.883 -1.431 1 97.69 43 ALA B O 1
ATOM 3488 N N . HIS B 1 44 ? 3.244 8.734 -1.24 1 97.62 44 HIS B N 1
ATOM 3489 C CA . HIS B 1 44 ? 3.221 8.758 0.218 1 97.62 44 HIS B CA 1
ATOM 3490 C C . HIS B 1 44 ? 4.305 9.68 0.769 1 97.62 44 HIS B C 1
ATOM 3492 O O . HIS B 1 44 ? 4.074 10.398 1.745 1 97.62 44 HIS B O 1
ATOM 3498 N N . ASN B 1 45 ? 5.422 9.688 0.115 1 97.56 45 ASN B N 1
ATOM 3499 C CA . ASN B 1 45 ? 6.512 10.555 0.549 1 97.56 45 ASN B CA 1
ATOM 3500 C C . ASN B 1 45 ? 6.137 12.031 0.425 1 97.56 45 ASN B C 1
ATOM 3502 O O . ASN B 1 45 ? 6.461 12.836 1.303 1 97.56 45 ASN B O 1
ATOM 3506 N N . VAL B 1 46 ? 5.469 12.383 -0.634 1 98.31 46 VAL B N 1
ATOM 3507 C CA . VAL B 1 46 ? 5.02 13.758 -0.82 1 98.31 46 VAL B CA 1
ATOM 3508 C C . VAL B 1 46 ? 4.047 14.141 0.293 1 98.31 46 VAL B C 1
ATOM 3510 O O . VAL B 1 46 ? 4.141 15.227 0.863 1 98.31 46 VAL B O 1
ATOM 3513 N N . PHE B 1 47 ? 3.182 13.203 0.648 1 98.5 47 PHE B N 1
ATOM 3514 C CA . PHE B 1 47 ? 2.217 13.391 1.725 1 98.5 47 PHE B CA 1
ATOM 3515 C C . PHE B 1 47 ? 2.926 13.609 3.057 1 98.5 47 PHE B C 1
ATOM 3517 O O . PHE B 1 47 ? 2.598 14.539 3.799 1 98.5 47 PHE B O 1
ATOM 3524 N N . VAL B 1 48 ? 3.912 12.812 3.297 1 98.5 48 VAL B N 1
ATOM 3525 C CA . VAL B 1 48 ? 4.652 12.875 4.555 1 98.5 48 VAL B CA 1
ATOM 3526 C C . VAL B 1 48 ? 5.457 14.172 4.621 1 98.5 48 VAL B C 1
ATOM 3528 O O . VAL B 1 48 ? 5.57 14.781 5.684 1 98.5 48 VAL B O 1
ATOM 3531 N N . ASP B 1 49 ? 5.953 14.594 3.516 1 98.25 49 ASP B N 1
ATOM 3532 C CA . ASP B 1 49 ? 6.699 15.844 3.461 1 98.25 49 ASP B CA 1
ATOM 3533 C C . ASP B 1 49 ? 5.805 17.031 3.822 1 98.25 49 ASP B C 1
ATOM 3535 O O . ASP B 1 49 ? 6.246 17.969 4.496 1 98.25 49 ASP B O 1
ATOM 3539 N N . CYS B 1 50 ? 4.594 16.969 3.363 1 98.56 50 CYS B N 1
ATOM 3540 C CA . CYS B 1 50 ? 3.652 18.031 3.693 1 98.56 50 CYS B CA 1
ATOM 3541 C C . CYS B 1 50 ? 3.316 18.031 5.18 1 98.56 50 CYS B C 1
ATOM 3543 O O . CYS B 1 50 ? 3.197 19.078 5.801 1 98.56 50 CYS B O 1
ATOM 3545 N N . LEU B 1 51 ? 3.213 16.875 5.773 1 98.5 51 LEU B N 1
ATOM 3546 C CA . LEU B 1 51 ? 2.996 16.766 7.215 1 98.5 51 LEU B CA 1
ATOM 3547 C C . LEU B 1 51 ? 4.195 17.312 7.984 1 98.5 51 LEU B C 1
ATOM 3549 O O . LEU B 1 51 ? 4.027 17.969 9.008 1 98.5 51 LEU B O 1
ATOM 3553 N N . ALA B 1 52 ? 5.367 17 7.453 1 98.25 52 AL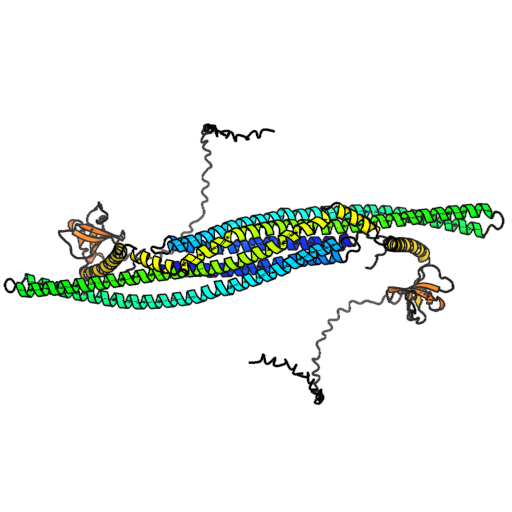A B N 1
ATOM 3554 C CA . ALA B 1 52 ? 6.59 17.469 8.086 1 98.25 52 ALA B CA 1
ATOM 3555 C C . ALA B 1 52 ? 6.652 19 8.078 1 98.25 52 ALA B C 1
ATOM 3557 O O . ALA B 1 52 ? 7.152 19.609 9.023 1 98.25 52 ALA B O 1
ATOM 3558 N N . LYS B 1 53 ? 6.168 19.547 6.98 1 97.81 53 LYS B N 1
ATOM 3559 C CA . LYS B 1 53 ? 6.105 21 6.902 1 97.81 53 LYS B CA 1
ATOM 3560 C C . LYS B 1 53 ? 5.199 21.578 7.988 1 97.81 53 LYS B C 1
ATOM 3562 O O . LYS B 1 53 ? 5.562 22.547 8.656 1 97.81 53 LYS B O 1
ATOM 3567 N N . ILE B 1 54 ? 4.086 20.984 8.219 1 97.88 54 ILE B N 1
ATOM 3568 C CA . ILE B 1 54 ? 3.141 21.422 9.242 1 97.88 54 ILE B CA 1
ATOM 3569 C C . ILE B 1 54 ? 3.748 21.203 10.633 1 97.88 54 ILE B C 1
ATOM 3571 O O . ILE B 1 54 ? 3.568 22.031 11.523 1 97.88 54 ILE B O 1
ATOM 3575 N N . GLU B 1 55 ? 4.406 20.109 10.766 1 97.81 55 GLU B N 1
ATOM 3576 C CA . GLU B 1 55 ? 5.133 19.828 12 1 97.81 55 GLU B CA 1
ATOM 3577 C C . GLU B 1 55 ? 6.078 20.984 12.352 1 97.81 55 GLU B C 1
ATOM 3579 O O . GLU B 1 55 ? 6.082 21.453 13.492 1 97.81 55 GLU B O 1
ATOM 3584 N N . ARG B 1 56 ? 6.883 21.406 11.391 1 96.25 56 ARG B N 1
ATOM 3585 C CA . ARG B 1 56 ? 7.855 22.469 11.617 1 96.25 56 ARG B CA 1
ATOM 3586 C C . ARG B 1 56 ? 7.16 23.781 11.961 1 96.25 56 ARG B C 1
ATOM 3588 O O . ARG B 1 56 ? 7.598 24.5 12.859 1 96.25 56 ARG B O 1
ATOM 3595 N N . MET B 1 57 ? 6.066 24 11.289 1 94 57 MET B N 1
ATOM 3596 C CA . MET B 1 57 ? 5.312 25.219 11.547 1 94 57 MET B CA 1
ATOM 3597 C C . MET B 1 57 ? 4.734 25.219 12.961 1 94 57 MET B C 1
ATOM 3599 O O . MET B 1 57 ? 4.801 26.234 13.664 1 94 57 MET B O 1
ATOM 3603 N N . ALA B 1 58 ? 4.254 24.141 13.352 1 94.06 58 ALA B N 1
ATOM 3604 C CA . ALA B 1 58 ? 3.678 24.031 14.695 1 94.06 58 ALA B CA 1
ATOM 3605 C C . ALA B 1 58 ? 4.758 24.141 15.766 1 94.06 58 ALA B C 1
ATOM 3607 O O . ALA B 1 58 ? 4.547 24.781 16.797 1 94.06 58 ALA B O 1
ATOM 3608 N N . LYS B 1 59 ? 5.902 23.641 15.508 1 92.31 59 LYS B N 1
ATOM 3609 C CA . LYS B 1 59 ? 6.996 23.625 16.484 1 92.31 59 LYS B CA 1
ATOM 3610 C C . LYS B 1 59 ? 7.598 25.031 16.625 1 92.31 59 LYS B C 1
ATOM 3612 O O . LYS B 1 59 ? 8.133 25.359 17.688 1 92.31 59 LYS B O 1
ATOM 3617 N N . THR B 1 60 ? 7.539 25.75 15.562 1 86.75 60 THR B N 1
ATOM 3618 C CA . THR B 1 60 ? 8.156 27.078 15.586 1 86.75 60 THR B CA 1
ATOM 3619 C C . THR B 1 60 ? 7.121 28.141 15.914 1 86.75 60 THR B C 1
ATOM 3621 O O . THR B 1 60 ? 7.457 29.328 16.047 1 86.75 60 THR B O 1
ATOM 3624 N N . SER B 1 61 ? 5.875 27.734 16.125 1 81.06 61 SER B N 1
ATOM 3625 C CA . SER B 1 61 ? 4.82 28.703 16.453 1 81.06 61 SER B CA 1
ATOM 3626 C C . SER B 1 61 ? 4.996 29.25 17.859 1 81.06 61 SER B C 1
ATOM 3628 O O . SER B 1 61 ? 5.508 28.562 18.75 1 81.06 61 SER B O 1
ATOM 3630 N N . SER B 1 62 ? 4.805 30.453 18.156 1 68.69 62 SER B N 1
ATOM 3631 C CA . SER B 1 62 ? 4.969 31.125 19.453 1 68.69 62 SER B CA 1
ATOM 3632 C C . SER B 1 62 ? 3.908 30.688 20.453 1 68.69 62 SER B C 1
ATOM 3634 O O . SER B 1 62 ? 4.098 30.812 21.656 1 68.69 62 SER B O 1
ATOM 3636 N N . GLY B 1 63 ? 3.029 29.812 20.125 1 67.94 63 GLY B N 1
ATOM 3637 C CA . GLY B 1 63 ? 1.935 29.422 21 1 67.94 63 GLY B CA 1
ATOM 3638 C C . GLY B 1 63 ? 2.035 27.984 21.484 1 67.94 63 GLY B C 1
ATOM 3639 O O . GLY B 1 63 ? 3.115 27.391 21.453 1 67.94 63 GLY B O 1
ATOM 3640 N N . PRO B 1 64 ? 1.044 27.609 22.25 1 75.62 64 PRO B N 1
ATOM 3641 C CA . PRO B 1 64 ? 1.006 26.266 22.828 1 75.62 64 PRO B CA 1
ATOM 3642 C C . PRO B 1 64 ? 0.833 25.172 21.766 1 75.62 64 PRO B C 1
ATOM 3644 O O . PRO B 1 64 ? 0.007 24.281 21.922 1 75.62 64 PRO B O 1
ATOM 3647 N N . SER B 1 65 ? 1.471 25.453 20.609 1 86.94 65 SER B N 1
ATOM 3648 C CA . SER B 1 65 ? 1.308 24.5 19.516 1 86.94 65 SER B CA 1
ATOM 3649 C C . SER B 1 65 ? 2.502 23.547 19.422 1 86.94 65 SER B C 1
ATOM 3651 O O . SER B 1 65 ? 2.512 22.625 18.609 1 86.94 65 SER B O 1
ATOM 3653 N N . LYS B 1 66 ? 3.49 23.688 20.312 1 87.88 66 LYS B N 1
ATOM 3654 C CA . LYS B 1 66 ? 4.715 22.891 20.234 1 87.88 66 LYS B CA 1
ATOM 3655 C C . LYS B 1 66 ? 4.43 21.406 20.516 1 87.88 66 LYS B C 1
ATOM 3657 O O . LYS B 1 66 ? 4.988 20.531 19.859 1 87.88 66 LYS B O 1
ATOM 3662 N N . GLU B 1 67 ? 3.594 21.188 21.453 1 89.62 67 GLU B N 1
ATOM 3663 C CA . GLU B 1 67 ? 3.248 19.797 21.781 1 89.62 67 GLU B CA 1
ATOM 3664 C C . GLU B 1 67 ? 2.529 19.109 20.625 1 89.62 67 GLU B C 1
ATOM 3666 O O . GLU B 1 67 ? 2.725 17.922 20.391 1 89.62 67 GLU B O 1
ATOM 3671 N N . ILE B 1 68 ? 1.703 19.922 19.984 1 94.06 68 ILE B N 1
ATOM 3672 C CA . ILE B 1 68 ? 1.019 19.391 18.812 1 94.06 68 ILE B CA 1
ATOM 3673 C C . ILE B 1 68 ? 2.033 19.094 17.703 1 94.06 68 ILE B C 1
ATOM 3675 O O . ILE B 1 68 ? 1.951 18.062 17.031 1 94.06 68 ILE B O 1
ATOM 3679 N N . GLY B 1 69 ? 2.982 20 17.531 1 96.06 69 GLY B N 1
ATOM 3680 C CA . GLY B 1 69 ? 4.062 19.766 16.578 1 96.06 69 GLY B CA 1
ATOM 3681 C C . GLY B 1 69 ? 4.863 18.5 16.891 1 96.06 69 GLY B C 1
ATOM 3682 O O . GLY B 1 69 ? 5.23 17.75 15.984 1 96.06 69 GLY B O 1
ATOM 3683 N N . ASP B 1 70 ? 5.105 18.281 18.141 1 95.56 70 ASP B N 1
ATOM 3684 C CA . ASP B 1 70 ? 5.836 17.094 18.562 1 95.56 70 ASP B CA 1
ATOM 3685 C C . ASP B 1 70 ? 5.051 15.828 18.219 1 95.56 70 ASP B C 1
ATOM 3687 O O . ASP B 1 70 ? 5.629 14.828 17.797 1 95.56 70 ASP B O 1
ATOM 3691 N N . ALA B 1 71 ? 3.785 15.898 18.5 1 96.38 71 ALA B N 1
ATOM 3692 C CA . ALA B 1 71 ? 2.943 14.75 18.172 1 96.38 71 ALA B CA 1
ATOM 3693 C C . ALA B 1 71 ? 2.936 14.477 16.672 1 96.38 71 ALA B C 1
ATOM 3695 O O . ALA B 1 71 ? 3.102 13.336 16.25 1 96.38 71 ALA B O 1
ATOM 3696 N N . ILE B 1 72 ? 2.803 15.5 15.852 1 97.94 72 ILE B N 1
ATOM 3697 C CA . ILE B 1 72 ? 2.861 15.336 14.406 1 97.94 72 ILE B CA 1
ATOM 3698 C C . ILE B 1 72 ? 4.238 14.812 14 1 97.94 72 ILE B C 1
ATOM 3700 O O . ILE B 1 72 ? 4.352 14 13.078 1 97.94 72 ILE B O 1
ATOM 3704 N N . GLY B 1 73 ? 5.219 15.312 14.695 1 97.81 73 GLY B N 1
ATOM 3705 C CA . GLY B 1 73 ? 6.562 14.812 14.453 1 97.81 73 GLY B CA 1
ATOM 3706 C C . GLY B 1 73 ? 6.703 13.32 14.711 1 97.81 73 GLY B C 1
ATOM 3707 O O . GLY B 1 73 ? 7.391 12.617 13.969 1 97.81 73 GLY B O 1
ATOM 3708 N N . GLY B 1 74 ? 6.082 12.836 15.758 1 97.69 74 GLY B N 1
ATOM 3709 C CA . GLY B 1 74 ? 6.055 11.398 16.016 1 97.69 74 GLY B CA 1
ATOM 3710 C C . GLY B 1 74 ? 5.41 10.609 14.891 1 97.69 74 GLY B C 1
ATOM 3711 O O . GLY B 1 74 ? 5.879 9.531 14.531 1 97.69 74 GLY B O 1
ATOM 3712 N N . ILE B 1 75 ? 4.414 11.156 14.367 1 98.31 75 ILE B N 1
ATOM 3713 C CA . ILE B 1 75 ? 3.719 10.516 13.25 1 98.31 75 ILE B CA 1
ATOM 3714 C C . ILE B 1 75 ? 4.613 10.523 12.016 1 98.31 75 ILE B C 1
ATOM 3716 O O . ILE B 1 75 ? 4.707 9.516 11.305 1 98.31 75 ILE B O 1
ATOM 3720 N N . VAL B 1 76 ? 5.219 11.648 11.766 1 98.31 76 VAL B N 1
ATOM 3721 C CA . VAL B 1 76 ? 6.121 11.773 10.625 1 98.31 76 VAL B CA 1
ATOM 3722 C C . VAL B 1 76 ? 7.25 10.75 10.75 1 98.31 76 VAL B C 1
ATOM 3724 O O . VAL B 1 76 ? 7.59 10.078 9.773 1 98.31 76 VAL B O 1
ATOM 3727 N N . ASP B 1 77 ? 7.785 10.625 11.898 1 97.62 77 ASP B N 1
ATOM 3728 C CA . ASP B 1 77 ? 8.836 9.641 12.133 1 97.62 77 ASP B CA 1
ATOM 3729 C C . ASP B 1 77 ? 8.336 8.219 11.867 1 97.62 77 ASP B C 1
ATOM 3731 O O . ASP B 1 77 ? 9.039 7.414 11.266 1 97.62 77 ASP B O 1
ATOM 3735 N N . TYR B 1 78 ? 7.223 7.973 12.367 1 98.19 78 TYR B N 1
ATOM 3736 C CA . TYR B 1 78 ? 6.629 6.664 12.102 1 98.19 78 TYR B CA 1
ATOM 3737 C C . TYR B 1 78 ? 6.508 6.414 10.602 1 98.19 78 TYR B C 1
ATOM 3739 O O . TYR B 1 78 ? 6.871 5.34 10.117 1 98.19 78 TYR B O 1
ATOM 3747 N N . TYR B 1 79 ? 5.945 7.395 9.891 1 97.75 79 TYR B N 1
ATOM 3748 C CA . TYR B 1 79 ? 5.746 7.23 8.453 1 97.75 79 TYR B CA 1
ATOM 3749 C C . TYR B 1 79 ? 7.074 6.984 7.75 1 97.75 79 TYR B C 1
ATOM 3751 O O . TYR B 1 79 ? 7.16 6.141 6.852 1 97.75 79 TYR B O 1
ATOM 3759 N N . LYS B 1 80 ? 8.039 7.66 8.133 1 96.94 80 LYS B N 1
ATOM 3760 C CA . LYS B 1 80 ? 9.352 7.48 7.512 1 96.94 80 LYS B CA 1
ATOM 3761 C C . LYS B 1 80 ? 9.891 6.078 7.77 1 96.94 80 LYS B C 1
ATOM 3763 O O . LYS B 1 80 ? 10.422 5.434 6.859 1 96.94 80 LYS B O 1
ATOM 3768 N N . GLU B 1 81 ? 9.758 5.605 8.93 1 96.25 81 GLU B N 1
ATOM 3769 C CA . GLU B 1 81 ? 10.195 4.254 9.258 1 96.25 81 GLU B CA 1
ATOM 3770 C C . GLU B 1 81 ? 9.367 3.211 8.516 1 96.25 81 GLU B C 1
ATOM 3772 O O . GLU B 1 81 ? 9.906 2.227 8 1 96.25 81 GLU B O 1
ATOM 3777 N N . SER B 1 82 ? 8.094 3.422 8.586 1 96.12 82 SER B N 1
ATOM 3778 C CA . SER B 1 82 ? 7.195 2.508 7.887 1 96.12 82 SER B CA 1
ATOM 3779 C C . SER B 1 82 ? 7.508 2.455 6.395 1 96.12 82 SER B C 1
ATOM 3781 O O . SER B 1 82 ? 7.438 1.39 5.777 1 96.12 82 SER B O 1
ATOM 3783 N N . GLU B 1 83 ? 7.855 3.58 5.832 1 94.69 83 GLU B N 1
ATOM 3784 C CA . GLU B 1 83 ? 8.203 3.639 4.418 1 94.69 83 GLU B CA 1
ATOM 3785 C C . GLU B 1 83 ? 9.484 2.861 4.133 1 94.69 83 GLU B C 1
ATOM 3787 O O . GLU B 1 83 ? 9.586 2.17 3.117 1 94.69 83 GLU B O 1
ATOM 3792 N N . LYS B 1 84 ? 10.445 2.992 4.941 1 95.06 84 LYS B N 1
ATOM 3793 C CA . LYS B 1 84 ? 11.672 2.213 4.801 1 95.06 84 LYS B CA 1
ATOM 3794 C C . LYS B 1 84 ? 11.375 0.716 4.809 1 95.06 84 LYS B C 1
ATOM 3796 O O . LYS B 1 84 ? 11.93 -0.034 4.004 1 95.06 84 LYS B O 1
ATOM 3801 N N . SER B 1 85 ? 10.547 0.318 5.707 1 95.94 85 SER B N 1
ATOM 3802 C CA . SER B 1 85 ? 10.148 -1.084 5.785 1 95.94 85 SER B CA 1
ATOM 3803 C C . SER B 1 85 ? 9.445 -1.533 4.508 1 95.94 85 SER B C 1
ATOM 3805 O O . SER B 1 85 ? 9.695 -2.637 4.016 1 95.94 85 SER B O 1
ATOM 3807 N N . LYS B 1 86 ? 8.586 -0.7 4 1 95.06 86 LYS B N 1
ATOM 3808 C CA . LYS B 1 86 ? 7.871 -1.023 2.77 1 95.06 86 LYS B CA 1
ATOM 3809 C C . LYS B 1 86 ? 8.828 -1.145 1.589 1 95.06 86 LYS B C 1
ATOM 3811 O O . LYS B 1 86 ? 8.648 -2.002 0.722 1 95.06 86 LYS B O 1
ATOM 3816 N N . GLN B 1 87 ? 9.789 -0.312 1.559 1 94.94 87 GLN B N 1
ATOM 3817 C CA . GLN B 1 87 ? 10.805 -0.389 0.508 1 94.94 87 GLN B CA 1
ATOM 3818 C C . GLN B 1 87 ? 11.586 -1.692 0.596 1 94.94 87 GLN B C 1
ATOM 3820 O O . GLN B 1 87 ? 11.875 -2.322 -0.425 1 94.94 87 GLN B O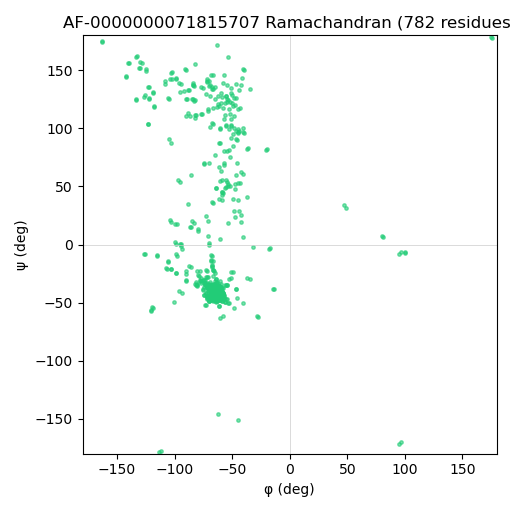 1
ATOM 3825 N N . GLN B 1 88 ? 11.914 -2.047 1.785 1 95.5 88 GLN B N 1
ATOM 3826 C CA . GLN B 1 88 ? 12.609 -3.314 1.986 1 95.5 88 GLN B CA 1
ATOM 3827 C C . GLN B 1 88 ? 11.742 -4.492 1.546 1 95.5 88 GLN B C 1
ATOM 3829 O O . GLN B 1 88 ? 12.25 -5.453 0.964 1 95.5 88 GLN B O 1
ATOM 3834 N N . LEU B 1 89 ? 10.5 -4.414 1.852 1 95.44 89 LEU B N 1
ATOM 3835 C CA . LEU B 1 89 ? 9.57 -5.457 1.438 1 95.44 89 LEU B CA 1
ATOM 3836 C C . LEU B 1 89 ? 9.477 -5.531 -0.083 1 95.44 89 LEU B C 1
ATOM 3838 O O . LEU B 1 89 ? 9.438 -6.621 -0.655 1 95.44 89 LEU B O 1
ATOM 3842 N N . SER B 1 90 ? 9.438 -4.398 -0.721 1 95.31 90 SER B N 1
ATOM 3843 C CA . SER B 1 90 ? 9.398 -4.352 -2.18 1 95.31 90 SER B CA 1
ATOM 3844 C C . SER B 1 90 ? 10.656 -4.945 -2.791 1 95.31 90 SER B C 1
ATOM 3846 O O . SER B 1 90 ? 10.586 -5.684 -3.775 1 95.31 90 SER B O 1
ATOM 3848 N N . LYS B 1 91 ? 11.742 -4.656 -2.223 1 95.31 91 LYS B N 1
ATOM 3849 C CA . LYS B 1 91 ? 13.008 -5.215 -2.691 1 95.31 91 LYS B CA 1
ATOM 3850 C C . LYS B 1 91 ? 13.047 -6.73 -2.494 1 95.31 91 LYS B C 1
ATOM 3852 O O . LYS B 1 91 ? 13.516 -7.461 -3.363 1 95.31 91 LYS B O 1
ATOM 3857 N N . ALA B 1 92 ? 12.586 -7.164 -1.363 1 96 92 ALA B N 1
ATOM 3858 C CA . ALA B 1 92 ? 12.516 -8.594 -1.09 1 96 92 ALA B CA 1
ATOM 3859 C C . ALA B 1 92 ? 11.57 -9.289 -2.066 1 96 92 ALA B C 1
ATOM 3861 O O . ALA B 1 92 ? 11.844 -10.406 -2.514 1 96 92 ALA B O 1
ATOM 3862 N N . PHE B 1 93 ? 10.5 -8.672 -2.33 1 97.69 93 PHE B N 1
ATOM 3863 C CA . PHE B 1 93 ? 9.562 -9.227 -3.299 1 97.69 93 PHE B CA 1
ATOM 3864 C C . PHE B 1 93 ? 10.227 -9.406 -4.656 1 97.69 93 PHE B C 1
ATOM 3866 O O . PHE B 1 93 ? 10.031 -10.422 -5.324 1 97.69 93 PHE B O 1
ATOM 3873 N N . TYR B 1 94 ? 10.992 -8.453 -5.047 1 97.12 94 TYR B N 1
ATOM 3874 C CA . TYR B 1 94 ? 11.719 -8.555 -6.309 1 97.12 94 TYR B CA 1
ATOM 3875 C C . TYR B 1 94 ? 12.766 -9.656 -6.25 1 97.12 94 TYR B C 1
ATOM 3877 O O . TYR B 1 94 ? 12.82 -10.516 -7.129 1 97.12 94 TYR B O 1
ATOM 3885 N N . GLY B 1 95 ? 13.477 -9.68 -5.219 1 96.19 95 GLY B N 1
ATOM 3886 C CA . GLY B 1 95 ? 14.633 -10.562 -5.125 1 96.19 95 GLY B CA 1
ATOM 3887 C C . GLY B 1 95 ? 14.258 -12 -4.805 1 96.19 95 GLY B C 1
ATOM 3888 O O . GLY B 1 95 ? 14.977 -12.93 -5.168 1 96.19 95 GLY B O 1
ATOM 3889 N N . GLU B 1 96 ? 13.164 -12.195 -4.16 1 95.69 96 GLU B N 1
ATOM 3890 C CA . GLU B 1 96 ? 12.844 -13.523 -3.656 1 95.69 96 GLU B CA 1
ATOM 3891 C C . GLU B 1 96 ? 11.602 -14.086 -4.344 1 95.69 96 GLU B C 1
ATOM 3893 O O . GLU B 1 96 ? 11.258 -15.258 -4.16 1 95.69 96 GLU B O 1
ATOM 3898 N N . TYR B 1 97 ? 10.961 -13.32 -5.059 1 97.44 97 TYR B N 1
ATOM 3899 C CA . TYR B 1 97 ? 9.773 -13.797 -5.758 1 97.44 97 TYR B CA 1
ATOM 3900 C C . TYR B 1 97 ? 9.93 -13.633 -7.266 1 97.44 97 TYR B C 1
ATOM 3902 O O . TYR B 1 97 ? 9.969 -14.625 -8 1 97.44 97 TYR B O 1
ATOM 3910 N N . ILE B 1 98 ? 10.172 -12.406 -7.723 1 98 98 ILE B N 1
ATOM 3911 C CA . ILE B 1 98 ? 10.141 -12.094 -9.148 1 98 98 ILE B CA 1
ATOM 3912 C C . ILE B 1 98 ? 11.367 -12.688 -9.836 1 98 98 ILE B C 1
ATOM 3914 O O . ILE B 1 98 ? 11.242 -13.453 -10.789 1 98 98 ILE B O 1
ATOM 3918 N N . LEU B 1 99 ? 12.5 -12.406 -9.328 1 97.12 99 LEU B N 1
ATOM 3919 C CA . LEU B 1 99 ? 13.742 -12.852 -9.969 1 97.12 99 LEU B CA 1
ATOM 3920 C C . LEU B 1 99 ? 13.836 -14.375 -9.969 1 97.12 99 LEU B C 1
ATOM 3922 O O . LEU B 1 99 ? 14.07 -14.984 -11.016 1 97.12 99 LEU B O 1
ATOM 3926 N N . PRO B 1 100 ? 13.617 -15.031 -8.812 1 96.62 100 PRO B N 1
ATOM 3927 C CA . PRO B 1 100 ? 13.656 -16.5 -8.828 1 96.62 100 PRO B CA 1
ATOM 3928 C C . PRO B 1 100 ? 12.594 -17.109 -9.742 1 96.62 100 PRO B C 1
ATOM 3930 O O . PRO B 1 100 ? 12.859 -18.109 -10.414 1 96.62 100 PRO B O 1
ATOM 3933 N N . LEU B 1 101 ? 11.414 -16.562 -9.719 1 97.31 101 LEU B N 1
ATOM 3934 C CA . LEU B 1 101 ? 10.359 -17.062 -10.602 1 97.31 101 LEU B CA 1
ATOM 3935 C C . LEU B 1 101 ? 10.789 -16.984 -12.062 1 97.31 101 LEU B C 1
ATOM 3937 O O . LEU B 1 101 ? 10.586 -17.922 -12.828 1 97.31 101 LEU B O 1
ATOM 3941 N N . GLU B 1 102 ? 11.406 -15.922 -12.414 1 97.12 102 GLU B N 1
ATOM 3942 C CA . GLU B 1 102 ? 11.867 -15.711 -13.781 1 97.12 102 GLU B CA 1
ATOM 3943 C C . GLU B 1 102 ? 12.977 -16.703 -14.141 1 97.12 102 GLU B C 1
ATOM 3945 O O . GLU B 1 102 ? 12.906 -17.375 -15.164 1 97.12 102 GLU B O 1
ATOM 3950 N N . THR B 1 103 ? 13.961 -16.859 -13.336 1 96.31 103 THR B N 1
ATOM 3951 C CA . THR B 1 103 ? 15.125 -17.703 -13.609 1 96.31 103 THR B CA 1
ATOM 3952 C C . THR B 1 103 ? 14.75 -19.172 -13.562 1 96.31 103 THR B C 1
ATOM 3954 O O . THR B 1 103 ? 15.141 -19.953 -14.445 1 96.31 103 THR B O 1
ATOM 3957 N N . THR B 1 104 ? 13.992 -19.531 -12.539 1 95.69 104 THR B N 1
ATOM 3958 C CA . THR B 1 104 ? 13.586 -20.938 -12.391 1 95.69 104 THR B CA 1
ATOM 3959 C C . THR B 1 104 ? 12.648 -21.344 -13.523 1 95.69 104 THR B C 1
ATOM 3961 O O . THR B 1 104 ? 12.734 -22.453 -14.031 1 95.69 104 THR B O 1
ATOM 3964 N N . LEU B 1 105 ? 11.75 -20.438 -13.891 1 95.5 105 LEU B N 1
ATOM 3965 C CA . LEU B 1 105 ? 10.82 -20.734 -14.977 1 95.5 105 LEU B CA 1
ATOM 3966 C C . LEU B 1 105 ? 11.578 -21.016 -16.281 1 95.5 105 LEU B C 1
ATOM 3968 O O . LEU B 1 105 ? 11.281 -21.984 -16.969 1 95.5 105 LEU B O 1
ATOM 3972 N N . GLU B 1 106 ? 12.586 -20.203 -16.562 1 94.5 106 GLU B N 1
ATOM 3973 C CA . GLU B 1 106 ? 13.375 -20.406 -17.781 1 94.5 106 GLU B CA 1
ATOM 3974 C C . GLU B 1 106 ? 14.125 -21.734 -17.734 1 94.5 106 GLU B C 1
ATOM 3976 O O . GLU B 1 106 ? 14.148 -22.469 -18.719 1 94.5 106 GLU B O 1
ATOM 3981 N N . ALA B 1 107 ? 14.68 -22.031 -16.625 1 94.25 107 ALA B N 1
ATOM 3982 C CA . ALA B 1 107 ? 15.383 -23.312 -16.453 1 94.25 107 ALA B CA 1
ATOM 3983 C C . ALA B 1 107 ? 14.43 -24.484 -16.609 1 94.25 107 ALA B C 1
ATOM 3985 O O . ALA B 1 107 ? 14.773 -25.5 -17.234 1 94.25 107 ALA B O 1
ATOM 3986 N N . GLN B 1 108 ? 13.25 -24.375 -16.078 1 93.44 108 GLN B N 1
ATOM 3987 C CA . GLN B 1 108 ? 12.258 -25.438 -16.125 1 93.44 108 GLN B CA 1
ATOM 3988 C C . GLN B 1 108 ? 11.758 -25.656 -17.562 1 93.44 108 GLN B C 1
ATOM 3990 O O . GLN B 1 108 ? 11.547 -26.797 -17.984 1 93.44 108 GLN B O 1
ATOM 3995 N N . ILE B 1 109 ? 11.57 -24.562 -18.281 1 93.56 109 ILE B N 1
ATOM 3996 C CA . ILE B 1 109 ? 11.141 -24.656 -19.672 1 93.56 109 ILE B CA 1
ATOM 3997 C C . ILE B 1 109 ? 12.195 -25.406 -20.484 1 93.56 109 ILE B C 1
ATOM 3999 O O . ILE B 1 109 ? 11.867 -26.312 -21.25 1 93.56 109 ILE B O 1
ATOM 4003 N N . HIS B 1 110 ? 13.484 -25.125 -20.219 1 93.25 110 HIS B N 1
ATOM 4004 C CA . HIS B 1 110 ? 14.586 -25.781 -20.906 1 93.25 110 HIS B CA 1
ATOM 4005 C C . HIS B 1 110 ? 14.656 -27.266 -20.547 1 93.25 110 HIS B C 1
ATOM 4007 O O . HIS B 1 110 ? 14.789 -28.125 -21.422 1 93.25 110 HIS B O 1
ATOM 4013 N N . ASN B 1 111 ? 14.477 -27.516 -19.312 1 92.81 111 ASN B N 1
ATOM 4014 C CA . ASN B 1 111 ? 14.539 -28.891 -18.812 1 92.81 111 ASN B CA 1
ATOM 4015 C C . ASN B 1 111 ? 13.406 -29.734 -19.391 1 92.81 111 ASN B C 1
ATOM 4017 O O . ASN B 1 111 ? 13.625 -30.875 -19.797 1 92.81 111 ASN B O 1
ATOM 4021 N N . ILE B 1 112 ? 12.172 -29.234 -19.438 1 91.81 112 ILE B N 1
ATOM 4022 C CA . ILE B 1 112 ? 11.031 -29.969 -19.953 1 91.81 112 ILE B CA 1
ATOM 4023 C C . ILE B 1 112 ? 11.203 -30.234 -21.453 1 91.81 112 ILE B C 1
ATOM 4025 O O . ILE B 1 112 ? 10.82 -31.297 -21.953 1 91.81 112 ILE B O 1
ATOM 4029 N N . THR B 1 113 ? 11.82 -29.25 -22.156 1 88.38 113 THR B N 1
ATOM 4030 C CA . THR B 1 113 ? 12.094 -29.438 -23.578 1 88.38 113 THR B CA 1
ATOM 4031 C C . THR B 1 113 ? 13.055 -30.609 -23.781 1 88.38 113 THR B C 1
ATOM 4033 O O . THR B 1 113 ? 12.836 -31.438 -24.672 1 88.38 113 THR B O 1
ATOM 4036 N N . LYS B 1 114 ? 14.055 -30.719 -22.969 1 91.44 114 LYS B N 1
ATOM 4037 C CA . LYS B 1 114 ? 15.016 -31.812 -23.047 1 91.44 114 LYS B CA 1
ATOM 4038 C C . LYS B 1 114 ? 14.359 -33.156 -22.719 1 91.44 114 LYS B C 1
ATOM 4040 O O . LYS B 1 114 ? 14.539 -34.125 -23.438 1 91.44 114 LYS B O 1
ATOM 4045 N N . ILE B 1 115 ? 13.609 -33.125 -21.625 1 90.31 115 ILE B N 1
ATOM 4046 C CA . ILE B 1 115 ? 12.945 -34.344 -21.188 1 90.31 115 ILE B CA 1
ATOM 4047 C C . ILE B 1 115 ? 11.977 -34.844 -22.266 1 90.31 115 ILE B C 1
ATOM 4049 O O . ILE B 1 115 ? 11.875 -36.031 -22.531 1 90.31 115 ILE B O 1
ATOM 4053 N N . ASN B 1 116 ? 11.266 -33.906 -22.859 1 85.5 116 ASN B N 1
ATOM 4054 C CA . ASN B 1 116 ? 10.297 -34.25 -23.906 1 85.5 116 ASN B CA 1
ATOM 4055 C C . ASN B 1 116 ? 10.984 -34.812 -25.125 1 85.5 116 ASN B C 1
ATOM 4057 O O . ASN B 1 116 ? 10.438 -35.719 -25.781 1 85.5 116 ASN B O 1
ATOM 4061 N N . LYS B 1 117 ? 12.188 -34.344 -25.453 1 87.75 117 LYS B N 1
ATOM 4062 C CA . LYS B 1 117 ? 12.945 -34.875 -26.578 1 87.75 117 LYS B CA 1
ATOM 4063 C C . LYS B 1 117 ? 13.375 -36.312 -26.312 1 87.75 117 LYS B C 1
ATOM 4065 O O . LYS B 1 117 ? 13.242 -37.188 -27.188 1 87.75 117 LYS B O 1
ATOM 4070 N N . VAL B 1 118 ? 13.859 -36.594 -25.125 1 91.06 118 VAL B N 1
ATOM 4071 C CA . VAL B 1 118 ? 14.289 -37.906 -24.734 1 91.06 118 VAL B CA 1
ATOM 4072 C C . VAL B 1 118 ? 13.086 -38.875 -24.719 1 91.06 118 VAL B C 1
ATOM 4074 O O . VAL B 1 118 ? 13.172 -40 -25.219 1 91.06 118 VAL B O 1
ATOM 4077 N N . PHE B 1 119 ? 12 -38.406 -24.203 1 87.75 119 PHE B N 1
ATOM 4078 C CA . PHE B 1 119 ? 10.781 -39.219 -24.156 1 87.75 119 PHE B CA 1
ATOM 4079 C C . PHE B 1 119 ? 10.328 -39.594 -25.562 1 87.75 119 PHE B C 1
ATOM 4081 O O . PHE B 1 119 ? 10.023 -40.75 -25.828 1 87.75 119 PHE B O 1
ATOM 4088 N N . SER B 1 120 ? 10.289 -38.594 -26.438 1 83.69 120 SER B N 1
ATOM 4089 C CA . SER B 1 120 ? 9.82 -38.812 -27.812 1 83.69 120 SER B CA 1
ATOM 4090 C C . SER B 1 120 ? 10.688 -39.844 -28.531 1 83.69 120 SER B C 1
ATOM 4092 O O . SER B 1 120 ? 10.172 -40.719 -29.219 1 83.69 120 SER B O 1
ATOM 4094 N N . SER B 1 121 ? 12.016 -39.781 -28.297 1 89.12 121 SER B N 1
ATOM 4095 C CA . SER B 1 121 ? 12.945 -40.719 -28.922 1 89.12 121 SER B CA 1
ATOM 4096 C C . SER B 1 121 ? 12.766 -42.156 -28.391 1 89.12 121 SER B C 1
ATOM 4098 O O . SER B 1 121 ? 12.664 -43.094 -29.172 1 89.12 121 SER B O 1
ATOM 4100 N N . ASN B 1 122 ? 12.688 -42.219 -27.031 1 90.38 122 ASN B N 1
ATOM 4101 C CA . ASN B 1 122 ? 12.508 -43.531 -26.391 1 90.38 122 ASN B CA 1
ATOM 4102 C C . ASN B 1 122 ? 11.156 -44.125 -26.734 1 90.38 122 ASN B C 1
ATOM 4104 O O . ASN B 1 122 ? 11.047 -45.344 -26.953 1 90.38 122 ASN B O 1
ATOM 4108 N N . PHE B 1 123 ? 10.141 -43.344 -26.719 1 86.06 123 PHE B N 1
ATOM 4109 C CA . PHE B 1 123 ? 8.789 -43.781 -27.047 1 86.06 123 PHE B CA 1
ATOM 4110 C C . PHE B 1 123 ? 8.727 -44.344 -28.469 1 86.06 123 PHE B C 1
ATOM 4112 O O . PHE B 1 123 ? 8.141 -45.406 -28.703 1 86.06 123 PHE B O 1
ATOM 4119 N N . LYS B 1 124 ? 9.406 -43.625 -29.375 1 84.88 124 LYS B N 1
ATOM 4120 C CA . LYS B 1 124 ? 9.461 -44.062 -30.766 1 84.88 124 LYS B CA 1
ATOM 4121 C C . LYS B 1 124 ? 10.188 -45.406 -30.875 1 84.88 124 LYS B C 1
ATOM 4123 O O . LYS B 1 124 ? 9.727 -46.312 -31.578 1 84.88 124 LYS B O 1
ATOM 4128 N N . ALA B 1 125 ? 11.281 -45.594 -30.203 1 90.44 125 ALA B N 1
ATOM 4129 C CA . ALA B 1 125 ? 12.062 -46.812 -30.234 1 90.44 125 ALA B CA 1
ATOM 4130 C C . ALA B 1 125 ? 11.242 -48 -29.719 1 90.44 125 ALA B C 1
ATOM 4132 O O . ALA B 1 125 ? 11.289 -49.094 -30.281 1 90.44 125 ALA B O 1
ATOM 4133 N N . LYS B 1 126 ? 10.516 -47.75 -28.672 1 88.69 126 LYS B N 1
ATOM 4134 C CA . LYS B 1 126 ? 9.703 -48.781 -28.078 1 88.69 126 LYS B CA 1
ATOM 4135 C C . LYS B 1 126 ? 8.516 -49.156 -28.969 1 88.69 126 LYS B C 1
ATOM 4137 O O . LYS B 1 126 ? 8.094 -50.312 -29.016 1 88.69 126 LYS B O 1
ATOM 4142 N N . CYS B 1 127 ? 7.93 -48.125 -29.641 1 82.25 127 CYS B N 1
ATOM 4143 C CA . CYS B 1 127 ? 6.855 -48.375 -30.594 1 82.25 127 CYS B CA 1
ATOM 4144 C C . CYS B 1 127 ? 7.352 -49.219 -31.766 1 82.25 127 CYS B C 1
ATOM 4146 O O . CYS B 1 127 ? 6.672 -50.156 -32.188 1 82.25 127 CYS B O 1
ATOM 4148 N N . ASP B 1 128 ? 8.602 -48.938 -32.188 1 88.06 128 ASP B N 1
ATOM 4149 C CA . ASP B 1 128 ? 9.195 -49.688 -33.281 1 88.06 128 ASP B CA 1
ATOM 4150 C C . ASP B 1 128 ? 9.438 -51.156 -32.875 1 88.06 128 ASP B C 1
ATOM 4152 O O . ASP B 1 128 ? 9.219 -52.062 -33.656 1 88.06 128 ASP B O 1
ATOM 4156 N N . GLY B 1 129 ? 9.898 -51.281 -31.672 1 90.81 129 GLY B N 1
ATOM 4157 C CA . GLY B 1 129 ? 10.102 -52.625 -31.156 1 90.81 129 GLY B CA 1
ATOM 4158 C C . GLY B 1 129 ? 8.82 -53.438 -31.078 1 90.81 129 GLY B C 1
ATOM 4159 O O . GLY B 1 129 ? 8.797 -54.625 -31.406 1 90.81 129 GLY B O 1
ATOM 4160 N N . LEU B 1 130 ? 7.781 -52.812 -30.656 1 88.75 130 LEU B N 1
ATOM 4161 C CA . LEU B 1 130 ? 6.477 -53.469 -30.562 1 88.75 130 LEU B CA 1
ATOM 4162 C C . LEU B 1 130 ? 5.949 -53.812 -31.953 1 88.75 130 LEU B C 1
ATOM 4164 O O . LEU B 1 130 ? 5.398 -54.906 -32.156 1 88.75 130 LEU B O 1
ATOM 4168 N N . ASP B 1 131 ? 6.16 -52.969 -32.938 1 87.19 131 ASP B N 1
ATOM 4169 C CA . ASP B 1 131 ? 5.723 -53.219 -34.312 1 87.19 131 ASP B CA 1
ATOM 4170 C C . ASP B 1 131 ? 6.465 -54.375 -34.938 1 87.19 131 ASP B C 1
ATOM 4172 O O . ASP B 1 131 ? 5.871 -55.188 -35.656 1 87.19 131 ASP B O 1
ATOM 4176 N N . LYS B 1 132 ? 7.75 -54.469 -34.594 1 92.44 132 LYS B N 1
ATOM 4177 C CA . LYS B 1 132 ? 8.547 -55.594 -35.094 1 92.44 132 LYS B CA 1
ATOM 4178 C C . LYS B 1 132 ? 8.047 -56.906 -34.531 1 92.44 132 LYS B C 1
ATOM 4180 O O . LYS B 1 132 ? 7.938 -57.906 -35.25 1 92.44 132 LYS B O 1
ATOM 4185 N N . ALA B 1 133 ? 7.762 -56.875 -33.281 1 92.19 133 ALA B N 1
ATOM 4186 C CA . ALA B 1 133 ? 7.254 -58.094 -32.625 1 92.19 133 ALA B CA 1
ATOM 4187 C C . ALA B 1 133 ? 5.883 -58.469 -33.188 1 92.19 133 ALA B C 1
ATOM 4189 O O . ALA B 1 133 ? 5.586 -59.656 -33.344 1 92.19 133 ALA B O 1
ATOM 4190 N N . ARG B 1 134 ? 5.051 -57.5 -33.438 1 88.56 134 ARG B N 1
ATOM 4191 C CA . ARG B 1 134 ? 3.732 -57.719 -34.031 1 88.56 134 ARG B CA 1
ATOM 4192 C C . ARG B 1 134 ? 3.85 -58.344 -35.438 1 88.56 134 ARG B C 1
ATOM 4194 O O . ARG B 1 134 ? 3.102 -59.25 -35.781 1 88.56 134 ARG B O 1
ATOM 4201 N N . GLY B 1 135 ? 4.773 -57.844 -36.219 1 89.06 135 GLY B N 1
ATOM 4202 C CA . GLY B 1 135 ? 5.016 -58.375 -37.562 1 89.06 135 GLY B CA 1
ATOM 4203 C C . GLY B 1 135 ? 5.492 -59.812 -37.562 1 89.06 135 GLY B C 1
ATOM 4204 O O . GLY B 1 135 ? 5.027 -60.625 -38.375 1 89.06 135 GLY B O 1
ATOM 4205 N N . GLU B 1 136 ? 6.363 -60.125 -36.656 1 93.19 136 GLU B N 1
ATOM 4206 C CA . GLU B 1 136 ? 6.871 -61.5 -36.531 1 93.19 136 GLU B CA 1
ATOM 4207 C C . GLU B 1 136 ? 5.766 -62.438 -36.125 1 93.19 136 GLU B C 1
ATOM 4209 O O . GLU B 1 136 ? 5.707 -63.594 -36.594 1 93.19 136 GLU B O 1
ATOM 4214 N N . LEU B 1 137 ? 4.961 -62.031 -35.219 1 91.56 137 LEU B N 1
ATOM 4215 C CA . LEU B 1 137 ? 3.844 -62.844 -34.75 1 91.56 137 LEU B CA 1
ATOM 4216 C C . LEU B 1 137 ? 2.869 -63.125 -35.906 1 91.56 137 LEU B C 1
ATOM 4218 O O . LEU B 1 137 ? 2.412 -64.25 -36.062 1 91.56 137 LEU B O 1
ATOM 4222 N N . LYS B 1 138 ? 2.611 -62.094 -36.688 1 88.31 138 LYS B N 1
ATOM 4223 C CA . LYS B 1 138 ? 1.723 -62.25 -37.844 1 88.31 138 LYS B CA 1
ATOM 4224 C C . LYS B 1 138 ? 2.307 -63.219 -38.875 1 88.31 138 LYS B C 1
ATOM 4226 O O . LYS B 1 138 ? 1.589 -64.062 -39.406 1 88.31 138 LYS B O 1
ATOM 4231 N N . LYS B 1 139 ? 3.58 -63.125 -39.062 1 89.94 139 LYS B N 1
ATOM 4232 C CA . LYS B 1 139 ? 4.273 -63.969 -40.031 1 89.94 139 LYS B CA 1
ATOM 4233 C C . LYS B 1 139 ? 4.23 -65.438 -39.594 1 89.94 139 LYS B C 1
ATOM 4235 O O . LYS B 1 139 ? 3.936 -66.312 -40.406 1 89.94 139 LYS B O 1
ATOM 4240 N N . VAL B 1 140 ? 4.477 -65.688 -38.344 1 89.81 140 VAL B N 1
ATOM 4241 C CA . VAL B 1 140 ? 4.527 -67.062 -37.844 1 89.81 140 VAL B CA 1
ATOM 4242 C C . VAL B 1 140 ? 3.121 -67.625 -37.812 1 89.81 140 VAL B C 1
ATOM 4244 O O . VAL B 1 140 ? 2.941 -68.812 -38.062 1 89.81 140 VAL B O 1
ATOM 4247 N N . LYS B 1 141 ? 2.135 -66.875 -37.531 1 85.69 141 LYS B N 1
ATOM 4248 C CA . LYS B 1 141 ? 0.752 -67.312 -37.5 1 85.69 141 LYS B CA 1
ATOM 4249 C C . LYS B 1 141 ? 0.277 -67.688 -38.906 1 85.69 141 LYS B C 1
ATOM 4251 O O . LYS B 1 141 ? -0.448 -68.688 -39.094 1 85.69 141 LYS B O 1
ATOM 4256 N N . ARG B 1 142 ? 0.688 -66.938 -39.938 1 83.62 142 ARG B N 1
ATOM 4257 C CA . ARG B 1 142 ? 0.333 -67.25 -41.312 1 83.62 142 ARG B CA 1
ATOM 4258 C C . ARG B 1 142 ? 0.965 -68.562 -41.781 1 83.62 142 ARG B C 1
ATOM 4260 O O . ARG B 1 142 ? 0.323 -69.312 -42.469 1 83.62 142 ARG B O 1
ATOM 4267 N N . LYS B 1 143 ? 2.189 -68.812 -41.312 1 81.31 143 LYS B N 1
ATOM 4268 C CA . LYS B 1 143 ? 2.914 -70 -41.688 1 81.31 143 LYS B CA 1
ATOM 4269 C C . LYS B 1 143 ? 2.367 -71.25 -41 1 81.31 143 LYS B C 1
ATOM 4271 O O . LYS B 1 143 ? 2.385 -72.375 -41.531 1 81.31 143 LYS B O 1
ATOM 4276 N N . SER B 1 144 ? 1.882 -71.125 -39.781 1 77.38 144 SER B N 1
ATOM 4277 C CA . SER B 1 144 ? 1.359 -72.188 -39 1 77.38 144 SER B CA 1
ATOM 4278 C C . SER B 1 144 ? 0.007 -72.688 -39.531 1 77.38 144 SER B C 1
ATOM 4280 O O . SER B 1 144 ? -0.347 -73.875 -39.406 1 77.38 144 SER B O 1
ATOM 4282 N N . GLN B 1 145 ? -0.915 -71.938 -40.031 1 70.81 145 GLN B N 1
ATOM 4283 C CA . GLN B 1 145 ? -2.223 -72.312 -40.562 1 70.81 145 GLN B CA 1
ATOM 4284 C C . GLN B 1 145 ? -2.088 -73.188 -41.812 1 70.81 145 GLN B C 1
ATOM 4286 O O . GLN B 1 145 ? -2.941 -74 -42.094 1 70.81 145 GLN B O 1
ATOM 4291 N N . GLY B 1 146 ? -1.129 -72.938 -42.688 1 62.28 146 GLY B N 1
ATOM 4292 C CA . GLY B 1 146 ? -0.991 -73.688 -43.875 1 62.28 146 GLY B CA 1
ATOM 4293 C C . GLY B 1 146 ? -0.329 -75.062 -43.656 1 62.28 146 GLY B C 1
ATOM 4294 O O . GLY B 1 146 ? -0.365 -75.938 -44.531 1 62.28 146 GLY B O 1
ATOM 4295 N N . LYS B 1 147 ? 0.489 -75.312 -42.531 1 62.53 147 LYS B N 1
ATOM 4296 C CA . LYS B 1 147 ? 1.232 -76.562 -42.438 1 62.53 147 LYS B CA 1
ATOM 4297 C C . LYS B 1 147 ? 0.573 -77.562 -41.469 1 62.53 147 LYS B C 1
ATOM 4299 O O . LYS B 1 147 ? 0.483 -77.25 -40.281 1 62.53 147 LYS B O 1
ATOM 4304 N N . LYS B 1 148 ? -0.337 -78.375 -41.875 1 61.34 148 LYS B N 1
ATOM 4305 C CA . LYS B 1 148 ? -1.123 -79.438 -41.188 1 61.34 148 LYS B CA 1
ATOM 4306 C C . LYS B 1 148 ? -0.251 -80.25 -40.219 1 61.34 148 LYS B C 1
ATOM 4308 O O . LYS B 1 148 ? -0.699 -80.625 -39.156 1 61.34 148 LYS B O 1
ATOM 4313 N N . GLY B 1 149 ? 0.962 -80.812 -40.562 1 54.75 149 GLY B N 1
ATOM 4314 C CA . GLY B 1 149 ? 1.57 -82 -39.938 1 54.75 149 GLY B CA 1
ATOM 4315 C C . GLY B 1 149 ? 2.523 -81.625 -38.812 1 54.75 149 GLY B C 1
ATOM 4316 O O . GLY B 1 149 ? 2.877 -82.5 -38 1 54.75 149 GLY B O 1
ATOM 4317 N N . ILE B 1 150 ? 3.33 -80.688 -38.844 1 57.09 150 ILE B N 1
ATOM 4318 C CA . ILE B 1 150 ? 4.383 -80.438 -37.875 1 57.09 150 ILE B CA 1
ATOM 4319 C C . ILE B 1 150 ? 3.896 -79.438 -36.844 1 57.09 150 ILE B C 1
ATOM 4321 O O . ILE B 1 150 ? 4.418 -78.312 -36.75 1 57.09 150 ILE B O 1
ATOM 4325 N N . THR B 1 151 ? 2.791 -79.688 -36.219 1 63.12 151 THR B N 1
ATOM 4326 C CA . THR B 1 151 ? 1.865 -78.875 -35.438 1 63.12 151 THR B CA 1
ATOM 4327 C C . THR B 1 151 ? 2.527 -78.312 -34.188 1 63.12 151 THR B C 1
ATOM 4329 O O . THR B 1 151 ? 2.348 -77.188 -33.812 1 63.12 151 THR B O 1
ATOM 4332 N N . GLY B 1 152 ? 3.328 -79.125 -33.469 1 70 152 GLY B N 1
ATOM 4333 C CA . GLY B 1 152 ? 3.807 -78.812 -32.156 1 70 152 GLY B CA 1
ATOM 4334 C C . GLY B 1 152 ? 4.863 -77.688 -32.125 1 70 152 GLY B C 1
ATOM 4335 O O . GLY B 1 152 ? 4.812 -76.812 -31.312 1 70 152 GLY B O 1
ATOM 4336 N N . LYS B 1 153 ? 5.891 -77.75 -33.125 1 75.56 153 LYS B N 1
ATOM 4337 C CA . LYS B 1 153 ? 6.996 -76.812 -33.188 1 75.56 153 LYS B CA 1
ATOM 4338 C C . LYS B 1 153 ? 6.504 -75.438 -33.594 1 75.56 153 LYS B C 1
ATOM 4340 O O . LYS B 1 153 ? 6.965 -74.438 -33.031 1 75.56 153 LYS B O 1
ATOM 4345 N N . TYR B 1 154 ? 5.543 -75.375 -34.406 1 78.94 154 TYR B N 1
ATOM 4346 C CA . TYR B 1 154 ? 5.004 -74.062 -34.844 1 78.94 154 TYR B CA 1
ATOM 4347 C C . TYR B 1 154 ? 4.164 -73.438 -33.75 1 78.94 154 TYR B C 1
ATOM 4349 O O . TYR B 1 154 ? 4.18 -72.188 -33.594 1 78.94 154 TYR B O 1
ATOM 4357 N N . GLU B 1 155 ? 3.596 -74.375 -33.031 1 80.31 155 GLU B N 1
ATOM 4358 C CA . GLU B 1 155 ? 2.82 -73.812 -31.906 1 80.31 155 GLU B CA 1
ATOM 4359 C C . GLU B 1 155 ? 3.725 -73.188 -30.859 1 80.31 155 GLU B C 1
ATOM 4361 O O . GLU B 1 155 ? 3.379 -72.188 -30.281 1 80.31 155 GLU B O 1
ATOM 4366 N N . GLU B 1 156 ? 4.883 -73.812 -30.609 1 86.38 156 GLU B N 1
ATOM 4367 C CA . GLU B 1 156 ? 5.855 -73.25 -29.672 1 86.38 156 GLU B CA 1
ATOM 4368 C C . GLU B 1 156 ? 6.402 -71.938 -30.156 1 86.38 156 GLU B C 1
ATOM 4370 O O . GLU B 1 156 ? 6.594 -71 -29.359 1 86.38 156 GLU B O 1
ATOM 4375 N N . LYS B 1 157 ? 6.598 -71.875 -31.484 1 89.06 157 LYS B N 1
ATOM 4376 C CA . LYS B 1 157 ? 7.117 -70.625 -32.062 1 89.06 157 LYS B CA 1
ATOM 4377 C C . LYS B 1 157 ? 6.082 -69.5 -31.984 1 89.06 157 LYS B C 1
ATOM 4379 O O . LYS B 1 157 ? 6.426 -68.312 -31.75 1 89.06 157 LYS B O 1
ATOM 4384 N N . VAL B 1 158 ? 4.855 -69.812 -32.156 1 88.31 158 VAL B N 1
ATOM 4385 C CA . VAL B 1 158 ? 3.771 -68.875 -32.062 1 88.31 158 VAL B CA 1
ATOM 4386 C C . VAL B 1 158 ? 3.664 -68.375 -30.641 1 88.31 158 VAL B C 1
ATOM 4388 O O . VAL B 1 158 ? 3.521 -67.125 -30.406 1 88.31 158 VAL B O 1
ATOM 4391 N N . ASN B 1 159 ? 3.768 -69.25 -29.672 1 89.38 159 ASN B N 1
ATOM 4392 C CA . ASN B 1 159 ? 3.713 -68.875 -28.266 1 89.38 159 ASN B CA 1
ATOM 4393 C C . ASN B 1 159 ? 4.875 -67.938 -27.891 1 89.38 159 ASN B C 1
ATOM 4395 O O . ASN B 1 159 ? 4.699 -67 -27.109 1 89.38 159 ASN B O 1
ATOM 4399 N N . ASP B 1 160 ? 6.09 -68.25 -28.484 1 93 160 ASP B N 1
ATOM 4400 C CA . ASP B 1 160 ? 7.266 -67.438 -28.219 1 93 160 ASP B CA 1
ATOM 4401 C C . ASP B 1 160 ? 7.09 -66 -28.766 1 93 160 ASP B C 1
ATOM 4403 O O . ASP B 1 160 ? 7.438 -65.062 -28.109 1 93 160 ASP B O 1
ATOM 4407 N N . CYS B 1 161 ? 6.492 -65.938 -29.938 1 91.75 161 CYS B N 1
ATOM 4408 C CA . CYS B 1 161 ? 6.289 -64.688 -30.562 1 91.75 161 CYS B CA 1
ATOM 4409 C C . CYS B 1 161 ? 5.207 -63.875 -29.844 1 91.75 161 CYS B C 1
ATOM 4411 O O . CYS B 1 161 ? 5.309 -62.656 -29.703 1 91.75 161 CYS B O 1
ATOM 4413 N N . GLU B 1 162 ? 4.199 -64.562 -29.312 1 90.12 162 GLU B N 1
ATOM 4414 C CA . GLU B 1 162 ? 3.146 -63.906 -28.531 1 90.12 162 GLU B CA 1
ATOM 4415 C C . GLU B 1 162 ? 3.688 -63.375 -27.203 1 90.12 162 GLU B C 1
ATOM 4417 O O . GLU B 1 162 ? 3.314 -62.281 -26.766 1 90.12 162 GLU B O 1
ATOM 4422 N N . ALA B 1 163 ? 4.555 -64.188 -26.578 1 93 163 ALA B N 1
ATOM 4423 C CA . ALA B 1 163 ? 5.188 -63.781 -25.312 1 93 163 ALA B CA 1
ATOM 4424 C C . ALA B 1 163 ? 6.059 -62.531 -25.531 1 93 163 ALA B C 1
ATOM 4426 O O . ALA B 1 163 ? 6.082 -61.625 -24.688 1 93 163 ALA B O 1
ATOM 4427 N N . GLU B 1 164 ? 6.734 -62.469 -26.688 1 93.44 164 GLU B N 1
ATOM 4428 C CA . GLU B 1 164 ? 7.59 -61.344 -27 1 93.44 164 GLU B CA 1
ATOM 4429 C C . GLU B 1 164 ? 6.758 -60.094 -27.281 1 93.44 164 GLU B C 1
ATOM 4431 O O . GLU B 1 164 ? 7.117 -59 -26.844 1 93.44 164 GLU B O 1
ATOM 4436 N N . TYR B 1 165 ? 5.66 -60.25 -27.938 1 91.81 165 TYR B N 1
ATOM 4437 C CA . TYR B 1 165 ? 4.758 -59.156 -28.219 1 91.81 165 TYR B CA 1
ATOM 4438 C C . TYR B 1 165 ? 4.18 -58.562 -26.922 1 91.81 165 TYR B C 1
ATOM 4440 O O . TYR B 1 165 ? 4.16 -57.375 -26.719 1 91.81 165 TYR B O 1
ATOM 4448 N N . ASN B 1 166 ? 3.738 -59.469 -26.078 1 91 166 ASN B N 1
ATOM 4449 C CA . ASN B 1 166 ? 3.188 -59.031 -24.797 1 91 166 ASN B CA 1
ATOM 4450 C C . ASN B 1 166 ? 4.242 -58.344 -23.938 1 91 166 ASN B C 1
ATOM 4452 O O . ASN B 1 166 ? 3.939 -57.375 -23.234 1 91 166 ASN B O 1
ATOM 4456 N N . LYS B 1 167 ? 5.477 -58.875 -24.016 1 93.81 167 LYS B N 1
ATOM 4457 C CA . LYS B 1 167 ? 6.574 -58.25 -23.266 1 93.81 167 LYS B CA 1
ATOM 4458 C C . LYS B 1 167 ? 6.832 -56.844 -23.75 1 93.81 167 LYS B C 1
ATOM 4460 O O . LYS B 1 167 ? 6.953 -55.906 -22.922 1 93.81 167 LYS B O 1
ATOM 4465 N N . LYS B 1 168 ? 6.863 -56.625 -25.062 1 92.12 168 LYS B N 1
ATOM 4466 C CA . LYS B 1 168 ? 7.102 -55.281 -25.641 1 92.12 168 LYS B CA 1
ATOM 4467 C C . LYS B 1 168 ? 5.945 -54.344 -25.328 1 92.12 168 LYS B C 1
ATOM 4469 O O . LYS B 1 168 ? 6.16 -53.156 -25.094 1 92.12 168 LYS B O 1
ATOM 4474 N N . GLN B 1 169 ? 4.738 -54.906 -25.328 1 85.62 169 GLN B N 1
ATOM 4475 C CA . GLN B 1 169 ? 3.557 -54.125 -25.016 1 85.62 169 GLN B CA 1
ATOM 4476 C C . GLN B 1 169 ? 3.59 -53.656 -23.562 1 85.62 169 GLN B C 1
ATOM 4478 O O . GLN B 1 169 ? 3.309 -52.5 -23.266 1 85.62 169 GLN B O 1
ATOM 4483 N N . ASN B 1 170 ? 3.961 -54.562 -22.672 1 88.62 170 ASN B N 1
ATOM 4484 C CA . ASN B 1 170 ? 4.055 -54.219 -21.25 1 88.62 170 ASN B CA 1
ATOM 4485 C C . ASN B 1 170 ? 5.148 -53.188 -20.984 1 88.62 170 ASN B C 1
ATOM 4487 O O . ASN B 1 170 ? 4.98 -52.312 -20.156 1 88.62 170 ASN B O 1
ATOM 4491 N N . GLU B 1 171 ? 6.273 -53.312 -21.734 1 89.06 171 GLU B N 1
ATOM 4492 C CA . GLU B 1 171 ? 7.367 -52.344 -21.594 1 89.06 171 GLU B CA 1
ATOM 4493 C C . GLU B 1 171 ? 6.938 -50.938 -22.031 1 89.06 171 GLU B C 1
ATOM 4495 O O . GLU B 1 171 ? 7.273 -49.969 -21.375 1 89.06 171 GLU B O 1
ATOM 4500 N N . LEU B 1 172 ? 6.203 -50.844 -23.094 1 84.81 172 LEU B N 1
ATOM 4501 C CA . LEU B 1 172 ? 5.73 -49.562 -23.609 1 84.81 172 LEU B CA 1
ATOM 4502 C C . LEU B 1 172 ? 4.73 -48.938 -22.641 1 84.81 172 LEU B C 1
ATOM 4504 O O . LEU B 1 172 ? 4.793 -47.719 -22.375 1 84.81 172 LEU B O 1
ATOM 4508 N N . GLU B 1 173 ? 3.848 -49.719 -22.094 1 80.62 173 GLU B N 1
ATOM 4509 C CA . GLU B 1 173 ? 2.854 -49.219 -21.141 1 80.62 173 GLU B CA 1
ATOM 4510 C C . GLU B 1 173 ? 3.514 -48.75 -19.859 1 80.62 173 GLU B C 1
ATOM 4512 O O . GLU B 1 173 ? 3.186 -47.656 -19.359 1 80.62 173 GLU B O 1
ATOM 4517 N N . ALA B 1 174 ? 4.484 -49.594 -19.422 1 84.31 174 ALA B N 1
ATOM 4518 C CA . ALA B 1 174 ? 5.188 -49.219 -18.203 1 84.31 174 ALA B CA 1
ATOM 4519 C C . ALA B 1 174 ? 5.949 -47.906 -18.391 1 84.31 174 ALA B C 1
ATOM 4521 O O . ALA B 1 174 ? 5.98 -47.062 -17.5 1 84.31 174 ALA B O 1
ATOM 4522 N N . TYR B 1 175 ? 6.512 -47.719 -19.547 1 86.19 175 TYR B N 1
ATOM 4523 C CA . TYR B 1 175 ? 7.262 -46.5 -19.859 1 86.19 175 TYR B CA 1
ATOM 4524 C C . TYR B 1 175 ? 6.34 -45.281 -19.906 1 86.19 175 TYR B C 1
ATOM 4526 O O . TYR B 1 175 ? 6.688 -44.219 -19.422 1 86.19 175 TYR B O 1
ATOM 4534 N N . THR B 1 176 ? 5.203 -45.406 -20.469 1 80.69 176 THR B N 1
ATOM 4535 C CA . THR B 1 176 ? 4.25 -44.312 -20.609 1 80.69 176 THR B CA 1
ATOM 4536 C C . THR B 1 176 ? 3.723 -43.875 -19.25 1 80.69 176 THR B C 1
ATOM 4538 O O . THR B 1 176 ? 3.598 -42.688 -18.984 1 80.69 176 THR B O 1
ATOM 4541 N N . VAL B 1 177 ? 3.451 -44.875 -18.438 1 80.12 177 VAL B N 1
ATOM 4542 C CA . VAL B 1 177 ? 2.955 -44.594 -17.094 1 80.12 177 VAL B CA 1
ATOM 4543 C C . VAL B 1 177 ? 4.023 -43.812 -16.312 1 80.12 177 VAL B C 1
ATOM 4545 O O . VAL B 1 177 ? 3.723 -42.844 -15.641 1 80.12 177 VAL B O 1
ATOM 4548 N N . LEU B 1 178 ? 5.277 -44.281 -16.453 1 83.5 178 LEU B N 1
ATOM 4549 C CA . LEU B 1 178 ? 6.387 -43.656 -15.75 1 83.5 178 LEU B CA 1
ATOM 4550 C C . LEU B 1 178 ? 6.547 -42.188 -16.188 1 83.5 178 LEU B C 1
ATOM 4552 O O . LEU B 1 178 ? 6.73 -41.312 -15.344 1 83.5 178 LEU B O 1
ATOM 4556 N N . GLU B 1 179 ? 6.426 -42 -17.438 1 85.12 179 GLU B N 1
ATOM 4557 C CA . GLU B 1 179 ? 6.609 -40.625 -17.953 1 85.12 179 GLU B CA 1
ATOM 4558 C C . GLU B 1 179 ? 5.414 -39.75 -17.609 1 85.12 179 GLU B C 1
ATOM 4560 O O . GLU B 1 179 ? 5.57 -38.531 -17.391 1 85.12 179 GLU B O 1
ATOM 4565 N N . PHE B 1 180 ? 4.297 -40.25 -17.594 1 81.12 180 PHE B N 1
ATOM 4566 C CA . PHE B 1 180 ? 3.119 -39.5 -17.188 1 81.12 180 PHE B CA 1
ATOM 4567 C C . PHE B 1 180 ? 3.244 -39.062 -15.727 1 81.12 180 PHE B C 1
ATOM 4569 O O . PHE B 1 180 ? 2.922 -37.906 -15.398 1 81.12 180 PHE B O 1
ATOM 4576 N N . GLU B 1 18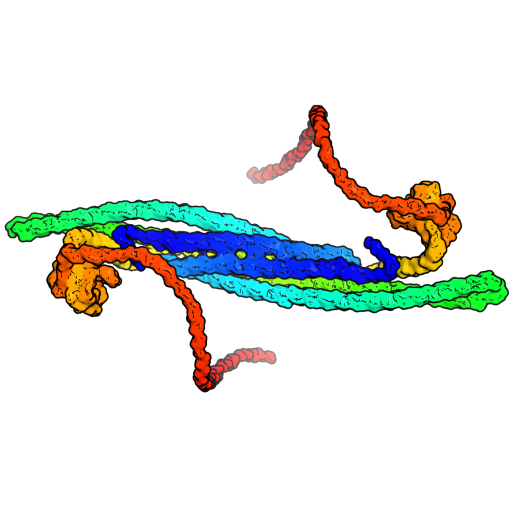1 ? 3.689 -40 -14.875 1 81.69 181 GLU B N 1
ATOM 4577 C CA . GLU B 1 181 ? 3.941 -39.656 -13.484 1 81.69 181 GLU B CA 1
ATOM 4578 C C . GLU B 1 181 ? 4.969 -38.531 -13.375 1 81.69 181 GLU B C 1
ATOM 4580 O O . GLU B 1 181 ? 4.824 -37.625 -12.547 1 81.69 181 GLU B O 1
ATOM 4585 N N . ARG B 1 182 ? 5.957 -38.656 -14.18 1 84.94 182 ARG B N 1
ATOM 4586 C CA . ARG B 1 182 ? 6.984 -37.625 -14.195 1 84.94 182 ARG B CA 1
ATOM 4587 C C . ARG B 1 182 ? 6.391 -36.281 -14.578 1 84.94 182 ARG B C 1
ATOM 4589 O O . ARG B 1 182 ? 6.746 -35.25 -14 1 84.94 182 ARG B O 1
ATOM 4596 N N . ALA B 1 183 ? 5.48 -36.281 -15.539 1 85.5 183 ALA B N 1
ATOM 4597 C CA . ALA B 1 183 ? 4.836 -35.031 -15.984 1 85.5 183 ALA B CA 1
ATOM 4598 C C . ALA B 1 183 ? 4.008 -34.406 -14.867 1 85.5 183 ALA B C 1
ATOM 4600 O O . ALA B 1 183 ? 4.027 -33.188 -14.672 1 85.5 183 ALA B O 1
ATOM 4601 N N . LEU B 1 184 ? 3.285 -35.219 -14.125 1 84.38 184 LEU B N 1
ATOM 4602 C CA . LEU B 1 184 ? 2.469 -34.75 -13.016 1 84.38 184 LEU B CA 1
ATOM 4603 C C . LEU B 1 184 ? 3.344 -34.156 -11.914 1 84.38 184 LEU B C 1
ATOM 4605 O O . LEU B 1 184 ? 2.996 -33.125 -11.312 1 84.38 184 LEU B O 1
ATOM 4609 N N . ASN B 1 185 ? 4.441 -34.875 -11.68 1 86.69 185 ASN B N 1
ATOM 4610 C CA . ASN B 1 185 ? 5.371 -34.375 -10.664 1 86.69 185 ASN B CA 1
ATOM 4611 C C . ASN B 1 185 ? 5.988 -33.031 -11.062 1 86.69 185 ASN B C 1
ATOM 4613 O O . ASN B 1 185 ? 6.168 -32.156 -10.219 1 86.69 185 ASN B O 1
ATOM 4617 N N . GLU B 1 186 ? 6.281 -32.969 -12.32 1 89.81 186 GLU B N 1
ATOM 4618 C CA . GLU B 1 186 ? 6.836 -31.719 -12.82 1 89.81 186 GLU B CA 1
ATOM 4619 C C . GLU B 1 186 ? 5.824 -30.578 -12.695 1 89.81 186 GLU B C 1
ATOM 4621 O O . GLU B 1 186 ? 6.191 -29.453 -12.359 1 89.81 186 GLU B O 1
ATOM 4626 N N . GLU B 1 187 ? 4.645 -30.828 -12.961 1 88.81 187 GLU B N 1
ATOM 4627 C CA . GLU B 1 187 ? 3.57 -29.844 -12.812 1 88.81 187 GLU B CA 1
ATOM 4628 C C . GLU B 1 187 ? 3.416 -29.406 -11.359 1 88.81 187 GLU B C 1
ATOM 4630 O O . GLU B 1 187 ? 3.344 -28.219 -11.07 1 88.81 187 GLU B O 1
ATOM 4635 N N . ARG B 1 188 ? 3.404 -30.359 -10.492 1 90.25 188 ARG B N 1
ATOM 4636 C CA . ARG B 1 188 ? 3.252 -30.078 -9.07 1 90.25 188 ARG B CA 1
ATOM 4637 C C . ARG B 1 188 ? 4.398 -29.219 -8.562 1 90.25 188 ARG B C 1
ATOM 4639 O O . ARG B 1 188 ? 4.188 -28.312 -7.746 1 90.25 188 ARG B O 1
ATOM 4646 N N . LYS B 1 189 ? 5.586 -29.531 -9.008 1 91.12 189 LYS B N 1
ATOM 4647 C CA . LYS B 1 189 ? 6.762 -28.766 -8.594 1 91.12 189 LYS B CA 1
ATOM 4648 C C . LYS B 1 189 ? 6.57 -27.266 -8.883 1 91.12 189 LYS B C 1
ATOM 4650 O O . LYS B 1 189 ? 7 -26.422 -8.102 1 91.12 189 LYS B O 1
ATOM 4655 N N . ARG B 1 190 ? 5.914 -27.016 -9.93 1 94.31 190 ARG B N 1
ATOM 4656 C CA . ARG B 1 190 ? 5.703 -25.625 -10.328 1 94.31 190 ARG B CA 1
ATOM 4657 C C . ARG B 1 190 ? 4.691 -24.938 -9.414 1 94.31 190 ARG B C 1
ATOM 4659 O O . ARG B 1 190 ? 4.879 -23.781 -9.023 1 94.31 190 ARG B O 1
ATOM 4666 N N . TYR B 1 191 ? 3.633 -25.609 -9.055 1 94.81 191 TYR B N 1
ATOM 4667 C CA . TYR B 1 191 ? 2.66 -25.062 -8.117 1 94.81 191 TYR B CA 1
ATOM 4668 C C . TYR B 1 191 ? 3.283 -24.859 -6.742 1 94.81 191 TYR B C 1
ATOM 4670 O O . TYR B 1 191 ? 3.02 -23.844 -6.082 1 94.81 191 TYR B O 1
ATOM 4678 N N . CYS B 1 192 ? 4.105 -25.828 -6.355 1 93.19 192 CYS B N 1
ATOM 4679 C CA . CYS B 1 192 ? 4.781 -25.719 -5.066 1 93.19 192 CYS B CA 1
ATOM 4680 C C . CYS B 1 192 ? 5.711 -24.5 -5.043 1 93.19 192 CYS B C 1
ATOM 4682 O O . CYS B 1 192 ? 5.82 -23.828 -4.023 1 93.19 192 CYS B O 1
ATOM 4684 N N . MET B 1 193 ? 6.324 -24.266 -6.102 1 94.75 193 MET B N 1
ATOM 4685 C CA . MET B 1 193 ? 7.215 -23.109 -6.215 1 94.75 193 MET B CA 1
ATOM 4686 C C . MET B 1 193 ? 6.453 -21.812 -5.988 1 94.75 193 MET B C 1
ATOM 4688 O O . MET B 1 193 ? 6.887 -20.953 -5.211 1 94.75 193 MET B O 1
ATOM 4692 N N . VAL B 1 194 ? 5.328 -21.672 -6.629 1 97.19 194 VAL B N 1
ATOM 4693 C CA . VAL B 1 194 ? 4.512 -20.484 -6.496 1 97.19 194 VAL B CA 1
ATOM 4694 C C . VAL B 1 194 ? 4.055 -20.328 -5.047 1 97.19 194 VAL B C 1
ATOM 4696 O O . VAL B 1 194 ? 4.113 -19.219 -4.484 1 97.19 194 VAL B O 1
ATOM 4699 N N . LEU B 1 195 ? 3.613 -21.406 -4.492 1 96.75 195 LEU B N 1
ATOM 4700 C CA . LEU B 1 195 ? 3.154 -21.375 -3.109 1 96.75 195 LEU B CA 1
ATOM 4701 C C . LEU B 1 195 ? 4.281 -20.953 -2.17 1 96.75 195 LEU B C 1
ATOM 4703 O O . LEU B 1 195 ? 4.082 -20.125 -1.283 1 96.75 195 LEU B O 1
ATOM 4707 N N . ASP B 1 196 ? 5.387 -21.5 -2.4 1 95.69 196 ASP B N 1
ATOM 4708 C CA . ASP B 1 196 ? 6.535 -21.203 -1.549 1 95.69 196 ASP B CA 1
ATOM 4709 C C . ASP B 1 196 ? 6.91 -19.734 -1.606 1 95.69 196 ASP B C 1
ATOM 4711 O O . ASP B 1 196 ? 7.039 -19.078 -0.569 1 95.69 196 ASP B O 1
ATOM 4715 N N . TYR B 1 197 ? 7.078 -19.281 -2.801 1 96.62 197 TYR B N 1
ATOM 4716 C CA . TYR B 1 197 ? 7.453 -17.891 -2.979 1 96.62 197 TYR B CA 1
ATOM 4717 C C . TYR B 1 197 ? 6.406 -16.953 -2.373 1 96.62 197 TYR B C 1
ATOM 4719 O O . TYR B 1 197 ? 6.746 -15.961 -1.735 1 96.62 197 TYR B O 1
ATOM 4727 N N . THR B 1 198 ? 5.152 -17.25 -2.555 1 97.62 198 THR B N 1
ATOM 4728 C CA . THR B 1 198 ? 4.074 -16.406 -2.039 1 97.62 198 THR B CA 1
ATOM 4729 C C . THR B 1 198 ? 4.051 -16.438 -0.514 1 97.62 198 THR B C 1
ATOM 4731 O O . THR B 1 198 ? 3.852 -15.398 0.127 1 97.62 198 THR B O 1
ATOM 4734 N N . CYS B 1 199 ? 4.266 -17.641 0.022 1 96.69 199 CYS B N 1
ATOM 4735 C CA . CYS B 1 199 ? 4.301 -17.766 1.476 1 96.69 199 CYS B CA 1
ATOM 4736 C C . CYS B 1 199 ? 5.441 -16.953 2.066 1 96.69 199 CYS B C 1
ATOM 4738 O O . CYS B 1 199 ? 5.293 -16.328 3.121 1 96.69 199 CYS B O 1
ATOM 4740 N N . GLU B 1 200 ? 6.539 -16.938 1.402 1 95.75 200 GLU B N 1
ATOM 4741 C CA . GLU B 1 200 ? 7.672 -16.141 1.871 1 95.75 200 GLU B CA 1
ATOM 4742 C C . GLU B 1 200 ? 7.34 -14.648 1.873 1 95.75 200 GLU B C 1
ATOM 4744 O O . GLU B 1 200 ? 7.613 -13.953 2.85 1 95.75 200 GLU B O 1
ATOM 4749 N N . ALA B 1 201 ? 6.793 -14.195 0.82 1 96.19 201 ALA B N 1
ATOM 4750 C CA . ALA B 1 201 ? 6.395 -12.797 0.708 1 96.19 201 ALA B CA 1
ATOM 4751 C C . ALA B 1 201 ? 5.375 -12.422 1.782 1 96.19 201 ALA B C 1
ATOM 4753 O O . ALA B 1 201 ? 5.496 -11.375 2.426 1 96.19 201 ALA B O 1
ATOM 4754 N N . LEU B 1 202 ? 4.41 -13.258 1.998 1 97.12 202 LEU B N 1
ATOM 4755 C CA . LEU B 1 202 ? 3.357 -13.008 2.979 1 97.12 202 LEU B CA 1
ATOM 4756 C C . LEU B 1 202 ? 3.926 -12.992 4.395 1 97.12 202 LEU B C 1
ATOM 4758 O O . LEU B 1 202 ? 3.465 -12.227 5.242 1 97.12 202 LEU B O 1
ATOM 4762 N N . SER B 1 203 ? 4.859 -13.891 4.598 1 97.12 203 SER B N 1
ATOM 4763 C CA . SER B 1 203 ? 5.469 -13.945 5.922 1 97.12 203 SER B CA 1
ATOM 4764 C C . SER B 1 203 ? 6.148 -12.617 6.27 1 97.12 203 SER B C 1
ATOM 4766 O O . SER B 1 203 ? 6.027 -12.133 7.395 1 97.12 203 SER B O 1
ATOM 4768 N N . ARG B 1 204 ? 6.824 -12.062 5.371 1 96.81 204 ARG B N 1
ATOM 4769 C CA . ARG B 1 204 ? 7.477 -10.773 5.574 1 96.81 204 ARG B CA 1
ATOM 4770 C C . ARG B 1 204 ? 6.449 -9.672 5.801 1 96.81 204 ARG B C 1
ATOM 4772 O O . ARG B 1 204 ? 6.629 -8.812 6.672 1 96.81 204 ARG B O 1
ATOM 4779 N N . GLU B 1 205 ? 5.422 -9.648 5.012 1 96.25 205 GLU B N 1
ATOM 4780 C CA . GLU B 1 205 ? 4.355 -8.672 5.18 1 96.25 205 GLU B CA 1
ATOM 4781 C C . GLU B 1 205 ? 3.705 -8.789 6.555 1 96.25 205 GLU B C 1
ATOM 4783 O O . GLU B 1 205 ? 3.441 -7.781 7.211 1 96.25 205 GLU B O 1
ATOM 4788 N N . SER B 1 206 ? 3.445 -10.047 6.922 1 97.62 206 SER B N 1
ATOM 4789 C CA . SER B 1 206 ? 2.811 -10.297 8.211 1 97.62 206 SER B CA 1
ATOM 4790 C C . SER B 1 206 ? 3.656 -9.758 9.359 1 97.62 206 SER B C 1
ATOM 4792 O O . SER B 1 206 ? 3.133 -9.133 10.281 1 97.62 206 SER B O 1
ATOM 4794 N N . THR B 1 207 ? 4.91 -9.961 9.266 1 97.31 207 THR B N 1
ATOM 4795 C CA . THR B 1 207 ? 5.824 -9.445 10.281 1 97.31 207 THR B CA 1
ATOM 4796 C C . THR B 1 207 ? 5.77 -7.926 10.344 1 97.31 207 THR B C 1
ATOM 4798 O O . THR B 1 207 ? 5.777 -7.34 11.43 1 97.31 207 THR B O 1
ATOM 4801 N N . ASN B 1 208 ? 5.742 -7.371 9.227 1 97.44 208 ASN B N 1
ATOM 4802 C CA . ASN B 1 208 ? 5.664 -5.914 9.156 1 97.44 208 ASN B CA 1
ATOM 4803 C C . ASN B 1 208 ? 4.355 -5.398 9.75 1 97.44 208 ASN B C 1
ATOM 4805 O O . ASN B 1 208 ? 4.336 -4.348 10.391 1 97.44 208 ASN B O 1
ATOM 4809 N N . TYR B 1 209 ? 3.211 -6.062 9.508 1 97.31 209 TYR B N 1
ATOM 4810 C CA . TYR B 1 209 ? 1.933 -5.703 10.117 1 97.31 209 TYR B CA 1
ATOM 4811 C C . TYR B 1 209 ? 2.037 -5.672 11.633 1 97.31 209 TYR B C 1
ATOM 4813 O O . TYR B 1 209 ? 1.596 -4.711 12.273 1 97.31 209 TYR B O 1
ATOM 4821 N N . ALA B 1 210 ? 2.623 -6.688 12.117 1 97.31 210 ALA B N 1
ATOM 4822 C CA . ALA B 1 210 ? 2.768 -6.785 13.57 1 97.31 210 ALA B CA 1
ATOM 4823 C C . ALA B 1 210 ? 3.621 -5.645 14.117 1 97.31 210 ALA B C 1
ATOM 4825 O O . ALA B 1 210 ? 3.268 -5.023 15.125 1 97.31 210 ALA B O 1
ATOM 4826 N N . LYS B 1 211 ? 4.668 -5.375 13.477 1 97.38 211 LYS B N 1
ATOM 4827 C CA . LYS B 1 211 ? 5.57 -4.297 13.875 1 97.38 211 LYS B CA 1
ATOM 4828 C C . LYS B 1 211 ? 4.852 -2.953 13.891 1 97.38 211 LYS B C 1
ATOM 4830 O O . LYS B 1 211 ? 4.938 -2.207 14.867 1 97.38 211 LYS B O 1
ATOM 4835 N N . ASN B 1 212 ? 4.137 -2.67 12.828 1 97.5 212 ASN B N 1
ATOM 4836 C CA . ASN B 1 212 ? 3.438 -1.395 12.711 1 97.5 212 ASN B CA 1
ATOM 4837 C C . ASN B 1 212 ? 2.326 -1.266 13.742 1 97.5 212 ASN B C 1
ATOM 4839 O O . ASN B 1 212 ? 2.176 -0.215 14.375 1 97.5 212 ASN B O 1
ATOM 4843 N N . HIS B 1 213 ? 1.62 -2.291 13.961 1 97.88 213 HIS B N 1
ATOM 4844 C CA . HIS B 1 213 ? 0.553 -2.262 14.953 1 97.88 213 HIS B CA 1
ATOM 4845 C C . HIS B 1 213 ? 1.109 -2.027 16.344 1 97.88 213 HIS B C 1
ATOM 4847 O O . HIS B 1 213 ? 0.568 -1.222 17.109 1 97.88 213 HIS B O 1
ATOM 4853 N N . ASN B 1 214 ? 2.158 -2.686 16.641 1 97 214 ASN B N 1
ATOM 4854 C CA . ASN B 1 214 ? 2.775 -2.562 17.953 1 97 214 ASN B CA 1
ATOM 4855 C C . ASN B 1 214 ? 3.307 -1.153 18.203 1 97 214 ASN B C 1
ATOM 4857 O O . ASN B 1 214 ? 3.264 -0.654 19.328 1 97 214 ASN B O 1
ATOM 4861 N N . PHE B 1 215 ? 3.686 -0.509 17.203 1 97.12 215 PHE B N 1
ATOM 4862 C CA . PHE B 1 215 ? 4.195 0.854 17.312 1 97.12 215 PHE B CA 1
ATOM 4863 C C . PHE B 1 215 ? 3.055 1.841 17.531 1 97.12 215 PHE B C 1
ATOM 4865 O O . PHE B 1 215 ? 3.166 2.748 18.359 1 97.12 215 PHE B O 1
ATOM 4872 N N . LEU B 1 216 ? 1.975 1.639 16.906 1 97.69 216 LEU B N 1
ATOM 4873 C CA . LEU B 1 216 ? 0.914 2.637 16.828 1 97.69 216 LEU B CA 1
ATOM 4874 C C . LEU B 1 216 ? -0.071 2.477 17.969 1 97.69 216 LEU B C 1
ATOM 4876 O O . LEU B 1 216 ? -0.684 3.451 18.422 1 97.69 216 LEU B O 1
ATOM 4880 N N . LYS B 1 217 ? -0.265 1.296 18.438 1 96.31 217 LYS B N 1
ATOM 4881 C CA . LYS B 1 217 ? -1.369 0.944 19.312 1 96.31 217 LYS B CA 1
ATOM 4882 C C . LYS B 1 217 ? -1.379 1.83 20.562 1 96.31 217 LYS B C 1
ATOM 4884 O O . LYS B 1 217 ? -2.438 2.289 21 1 96.31 217 LYS B O 1
ATOM 4889 N N . ASP B 1 218 ? -0.207 2.242 21.109 1 96.06 218 ASP B N 1
ATOM 4890 C CA . ASP B 1 218 ? -0.166 3.041 22.328 1 96.06 218 ASP B CA 1
ATOM 4891 C C . ASP B 1 218 ? 0.118 4.508 22 1 96.06 218 ASP B C 1
ATOM 4893 O O . ASP B 1 218 ? -0.166 5.391 22.828 1 96.06 218 ASP B O 1
ATOM 4897 N N . ARG B 1 219 ? 0.644 4.758 20.922 1 97 219 ARG B N 1
ATOM 4898 C CA . ARG B 1 219 ? 1.065 6.113 20.594 1 97 219 ARG B CA 1
ATOM 4899 C C . ARG B 1 219 ? -0.111 6.945 20.094 1 97 219 ARG B C 1
ATOM 4901 O O . ARG B 1 219 ? -0.209 8.141 20.391 1 97 219 ARG B O 1
ATOM 4908 N N . ILE B 1 220 ? -1.074 6.312 19.406 1 97.19 220 ILE B N 1
ATOM 4909 C CA . ILE B 1 220 ? -2.201 7.039 18.828 1 97.19 220 ILE B CA 1
ATOM 4910 C C . ILE B 1 220 ? -3.053 7.633 19.953 1 97.19 220 ILE B C 1
ATOM 4912 O O . ILE B 1 220 ? -3.354 8.828 19.938 1 97.19 220 ILE B O 1
ATOM 4916 N N . PRO B 1 221 ? -3.354 6.836 20.984 1 94.94 221 PRO B N 1
ATOM 4917 C CA . PRO B 1 221 ? -4.109 7.43 22.094 1 94.94 221 PRO B CA 1
ATOM 4918 C C . PRO B 1 221 ? -3.34 8.539 22.797 1 94.94 221 PRO B C 1
ATOM 4920 O O . PRO B 1 221 ? -3.938 9.531 23.234 1 94.94 221 PRO B O 1
ATOM 4923 N N . ALA B 1 222 ? -2.084 8.445 22.859 1 94.69 222 ALA B N 1
ATOM 4924 C CA . ALA B 1 222 ? -1.259 9.469 23.484 1 94.69 222 ALA B CA 1
ATOM 4925 C C . ALA B 1 222 ? -1.271 10.758 22.672 1 94.69 222 ALA B C 1
ATOM 4927 O O . ALA B 1 222 ? -1.36 11.852 23.234 1 94.69 222 ALA B O 1
ATOM 4928 N N . TRP B 1 223 ? -1.186 10.641 21.375 1 94.94 223 TRP B N 1
ATOM 4929 C CA . TRP B 1 223 ? -1.244 11.805 20.5 1 94.94 223 TRP B CA 1
ATOM 4930 C C . TRP B 1 223 ? -2.613 12.469 20.562 1 94.94 223 TRP B C 1
ATOM 4932 O O . TRP B 1 223 ? -2.711 13.695 20.625 1 94.94 223 TRP B O 1
ATOM 4942 N N . ARG B 1 224 ? -3.705 11.711 20.672 1 91.56 224 ARG B N 1
ATOM 4943 C CA . ARG B 1 224 ? -5.074 12.219 20.688 1 91.56 224 ARG B CA 1
ATOM 4944 C C . ARG B 1 224 ? -5.379 12.93 22 1 91.56 224 ARG B C 1
ATOM 4946 O O . ARG B 1 224 ? -6.199 13.852 22.031 1 91.56 224 ARG B O 1
ATOM 4953 N N . ALA B 1 225 ? -4.711 12.531 23.016 1 90.19 225 ALA B N 1
ATOM 4954 C CA . ALA B 1 225 ? -4.945 13.102 24.344 1 90.19 225 ALA B CA 1
ATOM 4955 C C . ALA B 1 225 ? -4.504 14.562 24.406 1 90.19 225 ALA B C 1
ATOM 4957 O O . ALA B 1 225 ? -4.977 15.328 25.25 1 90.19 225 ALA B O 1
ATOM 4958 N N . LEU B 1 226 ? -3.686 14.977 23.469 1 87.38 226 LEU B N 1
ATOM 4959 C CA . LEU B 1 226 ? -3.137 16.328 23.469 1 87.38 226 LEU B CA 1
ATOM 4960 C C . LEU B 1 226 ? -4.207 17.344 23.094 1 87.38 226 LEU B C 1
ATOM 4962 O O . LEU B 1 226 ? -4.074 18.531 23.406 1 87.38 226 LEU B O 1
ATOM 4966 N N . PHE B 1 227 ? -5.281 16.938 22.422 1 79 227 PHE B N 1
ATOM 4967 C CA . PHE B 1 227 ? -6.266 17.938 22.016 1 79 227 PHE B CA 1
ATOM 4968 C C . PHE B 1 227 ? -7.66 17.547 22.484 1 79 227 PHE B C 1
ATOM 4970 O O . PHE B 1 227 ? -8.609 18.328 22.359 1 79 227 PHE B O 1
ATOM 4977 N N . ARG B 1 228 ? -7.898 16.484 22.969 1 73.5 228 ARG B N 1
ATOM 4978 C CA . ARG B 1 228 ? -9.227 16.062 23.406 1 73.5 228 ARG B CA 1
ATOM 4979 C C . ARG B 1 228 ? -9.383 16.25 24.922 1 73.5 228 ARG B C 1
ATOM 4981 O O . ARG B 1 228 ? -10.484 16.5 25.406 1 73.5 228 ARG B O 1
ATOM 4988 N N . ASP B 1 229 ? -8.234 16.234 25.594 1 66.75 229 ASP B N 1
ATOM 4989 C CA . ASP B 1 229 ? -8.328 16.266 27.062 1 66.75 229 ASP B CA 1
ATOM 4990 C C . ASP B 1 229 ? -8.508 17.688 27.562 1 66.75 229 ASP B C 1
ATOM 4992 O O . ASP B 1 229 ? -7.848 18.609 27.094 1 66.75 229 ASP B O 1
ATOM 4996 N N . GLU B 1 230 ? -9.586 17.953 28.344 1 61.03 230 GLU B N 1
ATOM 4997 C CA . GLU B 1 230 ? -9.914 19.234 28.984 1 61.03 230 GLU B CA 1
ATOM 4998 C C . GLU B 1 230 ? -8.688 19.828 29.672 1 61.03 230 GLU B C 1
ATOM 5000 O O . GLU B 1 230 ? -8.484 21.047 29.641 1 61.03 230 GLU B O 1
ATOM 5005 N N . ALA B 1 231 ? -7.941 19.031 30.234 1 57.91 231 ALA B N 1
ATOM 5006 C CA . ALA B 1 231 ? -6.75 19.484 30.938 1 57.91 231 ALA B CA 1
ATOM 5007 C C . ALA B 1 231 ? -5.754 20.125 29.969 1 57.91 231 ALA B C 1
ATOM 5009 O O . ALA B 1 231 ? -5.164 21.172 30.281 1 57.91 231 ALA B O 1
ATOM 5010 N N . SER B 1 232 ? -5.719 19.562 28.859 1 60.12 232 SER B N 1
ATOM 5011 C CA . SER B 1 232 ? -4.793 20.094 27.859 1 60.12 232 SER B CA 1
ATOM 5012 C C . SER B 1 232 ? -5.273 21.438 27.312 1 60.12 232 SER B C 1
ATOM 5014 O O . SER B 1 232 ? -4.477 22.359 27.109 1 60.12 232 SER B O 1
ATOM 5016 N N . MET B 1 233 ? -6.578 21.469 27.203 1 61.62 233 MET B N 1
ATOM 5017 C CA . MET B 1 233 ? -7.152 22.734 26.75 1 61.62 233 MET B CA 1
ATOM 5018 C C . MET B 1 233 ? -6.953 23.828 27.781 1 61.62 233 MET B C 1
ATOM 5020 O O . MET B 1 233 ? -6.707 24.984 27.438 1 61.62 233 MET B O 1
ATOM 5024 N N . ALA B 1 234 ? -7.004 23.438 29.016 1 61.56 234 ALA B N 1
ATOM 5025 C CA . ALA B 1 234 ? -6.785 24.375 30.109 1 61.56 234 ALA B CA 1
ATOM 5026 C C . ALA B 1 234 ? -5.328 24.844 30.156 1 61.56 234 ALA B C 1
ATOM 5028 O O . ALA B 1 234 ? -5.051 26.016 30.375 1 61.56 234 ALA B O 1
ATOM 5029 N N . GLN B 1 235 ? -4.422 23.953 30.031 1 58.62 235 GLN B N 1
ATOM 5030 C CA . GLN B 1 235 ? -2.994 24.25 30.031 1 58.62 235 GLN B CA 1
ATOM 5031 C C . GLN B 1 235 ? -2.629 25.188 28.875 1 58.62 235 GLN B C 1
ATOM 5033 O O . GLN B 1 235 ? -1.777 26.062 29.016 1 58.62 235 GLN B O 1
ATOM 5038 N N . GLN B 1 236 ? -3.322 25.062 27.844 1 60.59 236 GLN B N 1
ATOM 5039 C CA . GLN B 1 236 ? -3.135 25.906 26.656 1 60.59 236 GLN B CA 1
ATOM 5040 C C . GLN B 1 236 ? -3.48 27.359 26.953 1 60.59 236 GLN B C 1
ATOM 5042 O O . GLN B 1 236 ? -2.754 28.266 26.547 1 60.59 236 GLN B O 1
ATOM 5047 N N . LYS B 1 237 ? -4.609 27.359 27.625 1 60 237 LYS B N 1
ATOM 5048 C CA . LYS B 1 237 ? -5.035 28.703 28.016 1 60 237 LYS B CA 1
ATOM 5049 C C . LYS B 1 237 ? -4.004 29.359 28.922 1 60 237 LYS B C 1
ATOM 5051 O O . LYS B 1 237 ? -3.717 30.562 28.766 1 60 237 LYS B O 1
ATOM 5056 N N . GLN B 1 238 ? -3.398 28.547 29.75 1 58.22 238 GLN B N 1
ATOM 5057 C CA . GLN B 1 238 ? -2.391 29.078 30.672 1 58.22 238 GLN B CA 1
ATOM 5058 C C . GLN B 1 238 ? -1.118 29.469 29.922 1 58.22 238 GLN B C 1
ATOM 5060 O O . GLN B 1 238 ? -0.485 30.469 30.25 1 58.22 238 GLN B O 1
ATOM 5065 N N . SER B 1 239 ? -0.742 28.75 28.969 1 57.16 239 SER B N 1
ATOM 5066 C CA . SER B 1 239 ? 0.484 29 28.219 1 57.16 239 SER B CA 1
ATOM 5067 C C . SER B 1 239 ? 0.368 30.281 27.391 1 57.16 239 SER B C 1
ATOM 5069 O O . SER B 1 239 ? 1.323 31.062 27.297 1 57.16 239 SER B O 1
ATOM 5071 N N . ILE B 1 240 ? -0.789 30.375 26.828 1 58.91 240 ILE B N 1
ATOM 5072 C CA . ILE B 1 240 ? -1.012 31.594 26.078 1 58.91 240 ILE B CA 1
ATOM 5073 C C . ILE B 1 240 ? -0.93 32.812 27.016 1 58.91 240 ILE B C 1
ATOM 5075 O O . ILE B 1 240 ? -0.341 33.812 26.672 1 58.91 240 ILE B O 1
ATOM 5079 N N . ASP B 1 241 ? -1.451 32.469 28.25 1 56.44 241 ASP B N 1
ATOM 5080 C CA . ASP B 1 241 ? -1.436 33.531 29.25 1 56.44 241 ASP B CA 1
ATOM 5081 C C . ASP B 1 241 ? -0.008 33.875 29.688 1 56.44 241 ASP B C 1
ATOM 5083 O O . ASP B 1 241 ? 0.295 35 30.047 1 56.44 241 ASP B O 1
ATOM 5087 N N . SER B 1 242 ? 0.8 32.75 29.75 1 50.16 242 SER B N 1
ATOM 5088 C CA . SER B 1 242 ? 2.18 32.938 30.188 1 50.16 242 SER B CA 1
ATOM 5089 C C . SER B 1 242 ? 3.039 33.5 29.062 1 50.16 242 SER B C 1
ATOM 5091 O O . SER B 1 242 ? 4.203 33.844 29.297 1 50.16 242 SER B O 1
ATOM 5093 N N . LEU B 1 243 ? 2.668 33.156 27.891 1 51.09 243 LEU B N 1
ATOM 5094 C CA . LEU B 1 243 ? 3.42 33.844 26.859 1 51.09 243 LEU B CA 1
ATOM 5095 C C . LEU B 1 243 ? 3.643 35.312 27.234 1 51.09 243 LEU B C 1
ATOM 5097 O O . LEU B 1 243 ? 2.742 35.969 27.766 1 51.09 243 LEU B O 1
ATOM 5101 N N . ASP B 1 244 ? 4.699 35.75 27.781 1 42.62 244 ASP B N 1
ATOM 5102 C CA . ASP B 1 244 ? 5.133 37.031 28.297 1 42.62 244 ASP B CA 1
ATOM 5103 C C . ASP B 1 244 ? 4.305 38.188 27.703 1 42.62 244 ASP B C 1
ATOM 5105 O O . ASP B 1 244 ? 4.359 38.438 26.5 1 42.62 244 ASP B O 1
ATOM 5109 N N . SER B 1 245 ? 3.096 38.438 28.25 1 43.06 245 SER B N 1
ATOM 5110 C CA . SER B 1 245 ? 2.314 39.656 28.156 1 43.06 245 SER B CA 1
ATOM 5111 C C . SER B 1 245 ? 3.164 40.812 27.641 1 43.06 245 SER B C 1
ATOM 5113 O O . SER B 1 245 ? 2.656 41.719 26.953 1 43.06 245 SER B O 1
ATOM 5115 N N . ASN B 1 246 ? 4.328 40.719 28.156 1 42.47 246 ASN B N 1
ATOM 5116 C CA . ASN B 1 246 ? 5.266 41.781 27.812 1 42.47 246 ASN B CA 1
ATOM 5117 C C . ASN B 1 246 ? 5.648 41.719 26.344 1 42.47 246 ASN B C 1
ATOM 5119 O O . ASN B 1 246 ? 5.715 42.781 25.672 1 42.47 246 ASN B O 1
ATOM 5123 N N . ASP B 1 247 ? 5.902 40.531 25.797 1 48.16 247 ASP B N 1
ATOM 5124 C CA . ASP B 1 247 ? 6.305 40.469 24.406 1 48.16 247 ASP B CA 1
ATOM 5125 C C . ASP B 1 247 ? 5.133 40.781 23.469 1 48.16 247 ASP B C 1
ATOM 5127 O O . ASP B 1 247 ? 5.289 41.5 22.484 1 48.16 247 ASP B O 1
ATOM 5131 N N . MET B 1 248 ? 4.031 40.188 23.719 1 48.84 248 MET B N 1
ATOM 5132 C CA . MET B 1 248 ? 2.826 40.562 23 1 48.84 248 MET B CA 1
ATOM 5133 C C . MET B 1 248 ? 2.502 42.031 23.219 1 48.84 248 MET B C 1
ATOM 5135 O O . MET B 1 248 ? 2.121 42.75 22.297 1 48.84 248 MET B O 1
ATOM 5139 N N . LEU B 1 249 ? 2.607 42.375 24.547 1 49.16 249 LEU B N 1
ATOM 5140 C CA . LEU B 1 249 ? 2.494 43.781 24.906 1 49.16 249 LEU B CA 1
ATOM 5141 C C . LEU B 1 249 ? 3.564 44.625 24.203 1 49.16 249 LEU B C 1
ATOM 5143 O O . LEU B 1 249 ? 3.285 45.719 23.703 1 49.16 249 LEU B O 1
ATOM 5147 N N . LEU B 1 250 ? 4.703 43.969 24.234 1 48.84 250 LEU B N 1
ATOM 5148 C CA . LEU B 1 250 ? 5.789 44.688 23.578 1 48.84 250 LEU B CA 1
ATOM 5149 C C . LEU B 1 250 ? 5.547 44.75 22.078 1 48.84 250 LEU B C 1
ATOM 5151 O O . LEU B 1 250 ? 5.785 45.812 21.469 1 48.84 250 LEU B O 1
ATOM 5155 N N . ARG B 1 251 ? 5.066 43.688 21.562 1 50.34 251 ARG B N 1
ATOM 5156 C CA . ARG B 1 251 ? 4.773 43.688 20.141 1 50.34 251 ARG B CA 1
ATOM 5157 C C . ARG B 1 251 ? 3.551 44.531 19.828 1 50.34 251 ARG B C 1
ATOM 5159 O O . ARG B 1 251 ? 3.521 45.25 18.828 1 50.34 251 ARG B O 1
ATOM 5166 N N . SER B 1 252 ? 2.574 44.281 20.75 1 48.5 252 SER B N 1
ATOM 5167 C CA . SER B 1 252 ? 1.435 45.188 20.656 1 48.5 252 SER B CA 1
ATOM 5168 C C . SER B 1 252 ? 1.863 46.656 20.844 1 48.5 252 SER B C 1
ATOM 5170 O O . SER B 1 252 ? 1.422 47.531 20.109 1 48.5 252 SER B O 1
ATOM 5172 N N . HIS B 1 253 ? 2.703 46.781 21.922 1 47.88 253 HIS B N 1
ATOM 5173 C CA . HIS B 1 253 ? 3.256 48.094 22.156 1 47.88 253 HIS B CA 1
ATOM 5174 C C . HIS B 1 253 ? 4.035 48.594 20.938 1 47.88 253 HIS B C 1
ATOM 5176 O O . HIS B 1 253 ? 3.912 49.75 20.531 1 47.88 253 HIS B O 1
ATOM 5182 N N . SER B 1 254 ? 4.77 47.625 20.484 1 48.5 254 SER B N 1
ATOM 5183 C CA . SER B 1 254 ? 5.562 48 19.312 1 48.5 254 SER B CA 1
ATOM 5184 C C . SER B 1 254 ? 4.672 48.281 18.109 1 48.5 254 SER B C 1
ATOM 5186 O O . SER B 1 254 ? 4.949 49.188 17.328 1 48.5 254 SER B O 1
ATOM 5188 N N . LEU B 1 255 ? 3.668 47.5 18.031 1 47.72 255 LEU B N 1
ATOM 5189 C CA . LEU B 1 255 ? 2.73 47.719 16.938 1 47.72 255 LEU B CA 1
ATOM 5190 C C . LEU B 1 255 ? 1.925 48.969 17.156 1 47.72 255 LEU B C 1
ATOM 5192 O O . LEU B 1 255 ? 1.759 49.781 16.234 1 47.72 255 LEU B O 1
ATOM 5196 N N . VAL B 1 256 ? 1.424 49.094 18.391 1 50.06 256 VAL B N 1
ATOM 5197 C CA . VAL B 1 256 ? 0.695 50.312 18.734 1 50.06 256 VAL B CA 1
ATOM 5198 C C . VAL B 1 256 ? 1.632 51.531 18.656 1 50.06 256 VAL B C 1
ATOM 5200 O O . VAL B 1 256 ? 1.262 52.562 18.125 1 50.06 256 VAL B O 1
ATOM 5203 N N . HIS B 1 257 ? 2.781 51.281 19.312 1 48.22 257 HIS B N 1
ATOM 5204 C CA . HIS B 1 257 ? 3.77 52.344 19.234 1 48.22 257 HIS B CA 1
ATOM 5205 C C . HIS B 1 257 ? 4.141 52.656 17.797 1 48.22 257 HIS B C 1
ATOM 5207 O O . HIS B 1 257 ? 4.273 53.812 17.422 1 48.22 257 HIS B O 1
ATOM 5213 N N . ALA B 1 258 ? 4.285 51.625 17.109 1 45.97 258 ALA B N 1
ATOM 5214 C CA . ALA B 1 258 ? 4.625 51.812 15.703 1 45.97 258 ALA B CA 1
ATOM 5215 C C . ALA B 1 258 ? 3.492 52.531 14.961 1 45.97 258 ALA B C 1
ATOM 5217 O O . ALA B 1 258 ? 3.734 53.406 14.141 1 45.97 258 ALA B O 1
ATOM 5218 N N . LEU B 1 259 ? 2.395 52.188 15.289 1 46.19 259 LEU B N 1
ATOM 5219 C CA . LEU B 1 259 ? 1.228 52.812 14.68 1 46.19 259 LEU B CA 1
ATOM 5220 C C . LEU B 1 259 ? 1.043 54.25 15.18 1 46.19 259 LEU B C 1
ATOM 5222 O O . LEU B 1 259 ? 0.721 55.156 14.406 1 46.19 259 LEU B O 1
ATOM 5226 N N . THR B 1 260 ? 1.212 54.344 16.484 1 45.88 260 THR B N 1
ATOM 5227 C CA . THR B 1 260 ? 1.099 55.688 17.062 1 45.88 260 THR B CA 1
ATOM 5228 C C . THR B 1 260 ? 2.279 56.562 16.641 1 45.88 260 THR B C 1
ATOM 5230 O O . THR B 1 260 ? 2.123 57.75 16.422 1 45.88 260 THR B O 1
ATOM 5233 N N . GLN B 1 261 ? 3.367 55.938 16.719 1 43.66 261 GLN B N 1
ATOM 5234 C CA . GLN B 1 261 ? 4.527 56.688 16.281 1 43.66 261 GLN B CA 1
ATOM 5235 C C . GLN B 1 261 ? 4.434 57.031 14.797 1 43.66 261 GLN B C 1
ATOM 5237 O O . GLN B 1 261 ? 4.859 58.094 14.367 1 43.66 261 GLN B O 1
ATOM 5242 N N . ARG B 1 262 ? 3.99 56.156 14.078 1 40.66 262 ARG B N 1
ATOM 5243 C CA . ARG B 1 262 ? 3.854 56.438 12.648 1 40.66 262 ARG B CA 1
ATOM 5244 C C . ARG B 1 262 ? 2.863 57.594 12.406 1 40.66 262 ARG B C 1
ATOM 5246 O O . ARG B 1 262 ? 3.062 58.406 11.508 1 40.66 262 ARG B O 1
ATOM 5253 N N . LYS B 1 263 ? 1.793 57.625 13.102 1 43.41 263 LYS B N 1
ATOM 5254 C CA . LYS B 1 263 ? 0.923 58.781 12.969 1 43.41 263 LYS B CA 1
ATOM 5255 C C . LYS B 1 263 ? 1.64 60.062 13.414 1 43.41 263 LYS B C 1
ATOM 5257 O O . LYS B 1 263 ? 1.446 61.125 12.82 1 43.41 263 LYS B O 1
ATOM 5262 N N . GLU B 1 264 ? 2.316 59.938 14.445 1 39.97 264 GLU B N 1
ATOM 5263 C CA . GLU B 1 264 ? 3.129 61.094 14.797 1 39.97 264 GLU B CA 1
ATOM 5264 C C . GLU B 1 264 ? 4.145 61.406 13.703 1 39.97 264 GLU B C 1
ATOM 5266 O O . GLU B 1 264 ? 4.379 62.562 13.375 1 39.97 264 GLU B O 1
ATOM 5271 N N . VAL B 1 265 ? 4.699 60.344 13.156 1 38.03 265 VAL B N 1
ATOM 5272 C CA . VAL B 1 265 ? 5.656 60.562 12.07 1 38.03 265 VAL B CA 1
ATOM 5273 C C . VAL B 1 265 ? 4.922 61.031 10.82 1 38.03 265 VAL B C 1
ATOM 5275 O O . VAL B 1 265 ? 5.418 61.906 10.094 1 38.03 265 VAL B O 1
ATOM 5278 N N . THR B 1 266 ? 3.783 60.531 10.484 1 36.97 266 THR B N 1
ATOM 5279 C CA . THR B 1 266 ? 3.053 61.094 9.352 1 36.97 266 THR B CA 1
ATOM 5280 C C . THR B 1 266 ? 2.611 62.531 9.648 1 36.97 266 THR B C 1
ATOM 5282 O O . THR B 1 266 ? 2.607 63.375 8.75 1 36.97 266 THR B O 1
ATOM 5285 N N . ASP B 1 267 ? 2.146 62.812 10.805 1 36.56 267 ASP B N 1
ATOM 5286 C CA . ASP B 1 267 ? 1.981 64.25 11.133 1 36.56 267 ASP B CA 1
ATOM 5287 C C . ASP B 1 267 ? 3.322 64.938 11.109 1 36.56 267 ASP B C 1
ATOM 5289 O O . ASP B 1 267 ? 3.398 66.125 10.68 1 36.56 267 ASP B O 1
ATOM 5293 N N . LEU B 1 268 ? 4.285 64.25 11.508 1 36.84 268 LEU B N 1
ATOM 5294 C CA . LEU B 1 268 ? 5.629 64.812 11.336 1 36.84 268 LEU B CA 1
ATOM 5295 C C . LEU B 1 268 ? 6.09 64.688 9.891 1 36.84 268 LEU B C 1
ATOM 5297 O O . LEU B 1 268 ? 6.945 65.438 9.422 1 36.84 268 LEU B O 1
ATOM 5301 N N . ALA B 1 269 ? 5.746 63.719 9.164 1 41.56 269 ALA B N 1
ATOM 5302 C CA . ALA B 1 269 ? 6.078 63.562 7.75 1 41.56 269 ALA B CA 1
ATOM 5303 C C . ALA B 1 269 ? 5.426 64.688 6.918 1 41.56 269 ALA B C 1
ATOM 5305 O O . ALA B 1 269 ? 5.887 65 5.816 1 41.56 269 ALA B O 1
ATOM 5306 N N . GLN B 1 270 ? 4.406 65.125 7.234 1 39.88 270 GLN B N 1
ATOM 5307 C CA . GLN B 1 270 ? 4.094 66.375 6.488 1 39.88 270 GLN B CA 1
ATOM 5308 C C . GLN B 1 270 ? 5.238 67.375 6.559 1 39.88 270 GLN B C 1
ATOM 5310 O O . GLN B 1 270 ? 5.422 68.188 5.648 1 39.88 270 GLN B O 1
ATOM 5315 N N . ASN B 1 271 ? 6.027 67.312 7.668 1 41.81 271 ASN B N 1
ATOM 5316 C CA . ASN B 1 271 ? 7.254 68.125 7.66 1 41.81 271 ASN B CA 1
ATOM 5317 C C . ASN B 1 271 ? 8.469 67.25 7.316 1 41.81 271 ASN B C 1
ATOM 5319 O O . ASN B 1 271 ? 9.594 67.562 7.711 1 41.81 271 ASN B O 1
ATOM 5323 N N . SER B 1 272 ? 8.367 66.125 6.77 1 49.75 272 SER B N 1
ATOM 5324 C CA . SER B 1 272 ? 9.438 65.188 6.352 1 49.75 272 SER B CA 1
ATOM 5325 C C . SER B 1 272 ? 10.219 65.812 5.176 1 49.75 272 SER B C 1
ATOM 5327 O O . SER B 1 272 ? 9.633 66.125 4.152 1 49.75 272 SER B O 1
ATOM 5329 N N . GLN B 1 273 ? 11.297 66.25 5.465 1 61.44 273 GLN B N 1
ATOM 5330 C CA . GLN B 1 273 ? 12.211 66.75 4.453 1 61.44 273 GLN B CA 1
ATOM 5331 C C . GLN B 1 273 ? 13.211 65.688 4.012 1 61.44 273 GLN B C 1
ATOM 5333 O O . GLN B 1 273 ? 13.508 64.75 4.762 1 61.44 273 GLN B O 1
ATOM 5338 N N . THR B 1 274 ? 13.438 65.438 2.779 1 73.31 274 THR B N 1
ATOM 5339 C CA . THR B 1 274 ? 14.531 64.625 2.27 1 73.31 274 THR B CA 1
ATOM 5340 C C . THR B 1 274 ? 15.867 65.375 2.451 1 73.31 274 THR B C 1
ATOM 5342 O O . THR B 1 274 ? 16.047 66.5 1.979 1 73.31 274 THR B O 1
ATOM 5345 N N . LEU B 1 275 ? 16.672 64.75 3.256 1 74.94 275 LEU B N 1
ATOM 5346 C CA . LEU B 1 275 ? 18.016 65.25 3.469 1 74.94 275 LEU B CA 1
ATOM 5347 C C . LEU B 1 275 ? 19.047 64.438 2.717 1 74.94 275 LEU B C 1
ATOM 5349 O O . LEU B 1 275 ? 18.812 63.281 2.389 1 74.94 275 LEU B O 1
ATOM 5353 N N . VAL B 1 276 ? 20.047 65 2.291 1 81.94 276 VAL B N 1
ATOM 5354 C CA . VAL B 1 276 ? 21.172 64.375 1.652 1 81.94 276 VAL B CA 1
ATOM 5355 C C . VAL B 1 276 ? 22.359 64.312 2.617 1 81.94 276 VAL B C 1
ATOM 5357 O O . VAL B 1 276 ? 22.703 65.312 3.25 1 81.94 276 VAL B O 1
ATOM 5360 N N . ALA B 1 277 ? 22.875 63.094 2.803 1 85.5 277 ALA B N 1
ATOM 5361 C CA . ALA B 1 277 ? 24.078 62.938 3.627 1 85.5 277 ALA B CA 1
ATOM 5362 C C . ALA B 1 277 ? 25.25 63.688 3.012 1 85.5 277 ALA B C 1
ATOM 5364 O O . ALA B 1 277 ? 25.625 63.438 1.866 1 85.5 277 ALA B O 1
ATOM 5365 N N . LEU B 1 278 ? 25.781 64.625 3.799 1 80.69 278 LEU B N 1
ATOM 5366 C CA . LEU B 1 278 ? 26.906 65.375 3.33 1 80.69 278 LEU B CA 1
ATOM 5367 C C . LEU B 1 278 ? 28.234 64.75 3.672 1 80.69 278 LEU B C 1
ATOM 5369 O O . LEU B 1 278 ? 29.25 64.938 3.014 1 80.69 278 LEU B O 1
ATOM 5373 N N . TYR B 1 279 ? 28.234 63.875 4.758 1 82.44 279 TYR B N 1
ATOM 5374 C CA . TYR B 1 279 ? 29.438 63.188 5.234 1 82.44 279 TYR B CA 1
ATOM 5375 C C . TYR B 1 279 ? 29.125 61.75 5.633 1 82.44 279 TYR B C 1
ATOM 5377 O O . TYR B 1 279 ? 27.969 61.406 5.914 1 82.44 279 TYR B O 1
ATOM 5385 N N . ASP B 1 280 ? 30.156 61 5.59 1 84.19 280 ASP B N 1
ATOM 5386 C CA . ASP B 1 280 ? 30.047 59.625 6.078 1 84.19 280 ASP B CA 1
ATOM 5387 C C . ASP B 1 280 ? 29.891 59.594 7.598 1 84.19 280 ASP B C 1
ATOM 5389 O O . ASP B 1 280 ? 30.516 60.375 8.305 1 84.19 280 ASP B O 1
ATOM 5393 N N . LEU B 1 281 ? 29 58.781 8.078 1 83.31 281 LEU B N 1
ATOM 5394 C CA . LEU B 1 281 ? 28.781 58.531 9.5 1 83.31 281 LEU B CA 1
ATOM 5395 C C . LEU B 1 281 ? 28.672 57.031 9.781 1 83.31 281 LEU B C 1
ATOM 5397 O O . LEU B 1 281 ? 27.875 56.312 9.164 1 83.31 281 LEU B O 1
ATOM 5401 N N . ASP B 1 282 ? 29.453 56.531 10.641 1 81.5 282 ASP B N 1
ATOM 5402 C CA . ASP B 1 282 ? 29.391 55.156 11.078 1 81.5 282 ASP B CA 1
ATOM 5403 C C . ASP B 1 282 ? 28.422 54.969 12.25 1 81.5 282 ASP B C 1
ATOM 5405 O O . ASP B 1 282 ? 28.406 55.812 13.164 1 81.5 282 ASP B O 1
ATOM 5409 N N . ALA B 1 283 ? 27.562 53.969 12.172 1 74.44 283 ALA B N 1
ATOM 5410 C CA . ALA B 1 283 ? 26.641 53.656 13.258 1 74.44 283 ALA B CA 1
ATOM 5411 C C . ALA B 1 283 ? 27.312 52.812 14.344 1 74.44 283 ALA B C 1
ATOM 5413 O O . ALA B 1 283 ? 27.766 51.688 14.086 1 74.44 283 ALA B O 1
ATOM 5414 N N . ASP B 1 284 ? 27.531 53.344 15.523 1 72.31 284 ASP B N 1
ATOM 5415 C CA . ASP B 1 284 ? 28.203 52.625 16.609 1 72.31 284 ASP B CA 1
ATOM 5416 C C . ASP B 1 284 ? 27.219 51.781 17.406 1 72.31 284 ASP B C 1
ATOM 5418 O O . ASP B 1 284 ? 27.609 50.906 18.188 1 72.31 284 ASP B O 1
ATOM 5422 N N . THR B 1 285 ? 26.078 52.156 17.234 1 68.25 285 THR B N 1
ATOM 5423 C CA . THR B 1 285 ? 25.016 51.406 17.906 1 68.25 285 THR B CA 1
ATOM 5424 C C . THR B 1 285 ? 23.875 51.094 16.922 1 68.25 285 THR B C 1
ATOM 5426 O O . THR B 1 285 ? 23.75 51.75 15.891 1 68.25 285 THR B O 1
ATOM 5429 N N . GLN B 1 286 ? 23.078 50.156 17.297 1 72.88 286 GLN B N 1
ATOM 5430 C CA . GLN B 1 286 ? 22 49.719 16.422 1 72.88 286 GLN B CA 1
ATOM 5431 C C . GLN B 1 286 ? 20.938 50.781 16.25 1 72.88 286 GLN B C 1
ATOM 5433 O O . GLN B 1 286 ? 20.219 50.812 15.242 1 72.88 286 GLN B O 1
ATOM 5438 N N . ASP B 1 287 ? 20.984 51.875 17.016 1 73.31 287 ASP B N 1
ATOM 5439 C CA . ASP B 1 287 ? 19.969 52.906 16.969 1 73.31 287 ASP B CA 1
ATOM 5440 C C . ASP B 1 287 ? 20.422 54.094 16.094 1 73.31 287 ASP B C 1
ATOM 5442 O O . ASP B 1 287 ? 19.656 55 15.805 1 73.31 287 ASP B O 1
ATOM 5446 N N . LYS B 1 288 ? 21.641 54.031 15.727 1 79.88 288 LYS B N 1
ATOM 5447 C CA . LYS B 1 288 ? 22.188 55.094 14.898 1 79.88 288 LYS B CA 1
ATOM 5448 C C . LYS B 1 288 ? 22.203 54.688 13.422 1 79.88 288 LYS B C 1
ATOM 5450 O O . LYS B 1 288 ? 22.375 53.531 13.086 1 79.88 288 LYS B O 1
ATOM 5455 N N . LEU B 1 289 ? 21.938 55.625 12.656 1 81.38 289 LEU B N 1
ATOM 5456 C CA . LEU B 1 289 ? 21.953 55.406 11.219 1 81.38 289 LEU B CA 1
ATOM 5457 C C . LEU B 1 289 ? 23.328 55.656 10.633 1 81.38 289 LEU B C 1
ATOM 5459 O O . LEU B 1 289 ? 23.922 56.719 10.867 1 81.38 289 LEU B O 1
ATOM 5463 N N . ALA B 1 290 ? 23.797 54.625 9.945 1 85.75 290 ALA B N 1
ATOM 5464 C CA . ALA B 1 290 ? 25.016 54.844 9.18 1 85.75 290 ALA B CA 1
ATOM 5465 C C . ALA B 1 290 ? 24.719 55.625 7.902 1 85.75 290 ALA B C 1
ATOM 5467 O O . ALA B 1 290 ? 23.703 55.406 7.238 1 85.75 290 ALA B O 1
ATOM 5468 N N . LEU B 1 291 ? 25.547 56.625 7.586 1 82.12 291 LEU B N 1
ATOM 5469 C CA . LEU B 1 291 ? 25.391 57.469 6.406 1 82.12 291 LEU B CA 1
ATOM 5470 C C . LEU B 1 291 ? 26.641 57.438 5.535 1 82.12 291 LEU B C 1
ATOM 5472 O O . LEU B 1 291 ? 27.75 57.344 6.051 1 82.12 291 LEU B O 1
ATOM 5476 N N . HIS B 1 292 ? 26.391 57.312 4.27 1 86.44 292 HIS B N 1
ATOM 5477 C CA . HIS B 1 292 ? 27.406 57.625 3.258 1 86.44 292 HIS B CA 1
ATOM 5478 C C . HIS B 1 292 ? 27.062 58.906 2.51 1 86.44 292 HIS B C 1
ATOM 5480 O O . HIS B 1 292 ? 25.891 59.156 2.24 1 86.44 292 HIS B O 1
ATOM 5486 N N . GLU B 1 293 ? 28.109 59.656 2.268 1 83.69 293 GLU B N 1
ATOM 5487 C CA . GLU B 1 293 ? 27.891 60.906 1.516 1 83.69 293 GLU B CA 1
ATOM 5488 C C . GLU B 1 293 ? 27.047 60.656 0.277 1 83.69 293 GLU B C 1
ATOM 5490 O O . GLU B 1 293 ? 27.328 59.75 -0.508 1 83.69 293 GLU B O 1
ATOM 5495 N N . GLY B 1 294 ? 25.922 61.406 0.095 1 81.88 294 GLY B N 1
ATOM 5496 C CA . GLY B 1 294 ? 25.031 61.312 -1.042 1 81.88 294 GLY B CA 1
ATOM 5497 C C . GLY B 1 294 ? 23.781 60.5 -0.742 1 81.88 294 GLY B C 1
ATOM 5498 O O . GLY B 1 294 ? 22.859 60.438 -1.56 1 81.88 294 GLY B O 1
ATOM 5499 N N . ASP B 1 295 ? 23.781 59.938 0.383 1 81.94 295 ASP B N 1
ATOM 5500 C CA . ASP B 1 295 ? 22.609 59.125 0.732 1 81.94 295 ASP B CA 1
ATOM 5501 C C . ASP B 1 295 ? 21.375 60.031 0.914 1 81.94 295 ASP B C 1
ATOM 5503 O O . ASP B 1 295 ? 21.484 61.125 1.457 1 81.94 295 ASP B O 1
ATOM 5507 N N . ASN B 1 296 ? 20.359 59.625 0.362 1 83 296 ASN B N 1
ATOM 5508 C CA . ASN B 1 296 ? 19.078 60.281 0.625 1 83 296 ASN B CA 1
ATOM 5509 C C . ASN B 1 296 ? 18.422 59.719 1.885 1 83 296 ASN B C 1
ATOM 5511 O O . ASN B 1 296 ? 18.266 58.5 2.031 1 83 296 ASN B O 1
ATOM 5515 N N . ILE B 1 297 ? 18.141 60.656 2.73 1 79.44 297 ILE B N 1
ATOM 5516 C CA . ILE B 1 297 ? 17.547 60.281 4.012 1 79.44 297 ILE B CA 1
ATOM 5517 C C . ILE B 1 297 ? 16.156 60.906 4.129 1 79.44 297 ILE B C 1
ATOM 5519 O O . ILE B 1 297 ? 15.992 62.125 4 1 79.44 297 ILE B O 1
ATOM 5523 N N . LYS B 1 298 ? 15.32 60.156 4.242 1 79.38 298 LYS B N 1
ATOM 5524 C CA . LYS B 1 298 ? 13.977 60.656 4.535 1 79.38 298 LYS B CA 1
ATOM 5525 C C . LYS B 1 298 ? 13.758 60.781 6.035 1 79.38 298 LYS B C 1
ATOM 5527 O O . LYS B 1 298 ? 13.875 59.812 6.789 1 79.38 298 LYS B O 1
ATOM 5532 N N . THR B 1 299 ? 13.633 62.094 6.406 1 73.25 299 THR B N 1
ATOM 5533 C CA . THR B 1 299 ? 13.531 62.406 7.832 1 73.25 299 THR B CA 1
ATOM 5534 C C . THR B 1 299 ? 12.164 61.969 8.375 1 73.25 299 THR B C 1
ATOM 5536 O O . THR B 1 299 ? 11.172 61.969 7.645 1 73.25 299 THR B O 1
ATOM 5539 N N . LEU B 1 300 ? 12.344 61.469 9.578 1 68.5 300 LEU B N 1
ATOM 5540 C CA . LEU B 1 300 ? 11.125 61.031 10.266 1 68.5 300 LEU B CA 1
ATOM 5541 C C . LEU B 1 300 ? 10.977 61.75 11.602 1 68.5 300 LEU B C 1
ATOM 5543 O O . LEU B 1 300 ? 11.828 61.594 12.484 1 68.5 300 LEU B O 1
ATOM 5547 N N . GLY B 1 301 ? 10.078 62.75 11.648 1 65.25 301 GLY B N 1
ATOM 5548 C CA . GLY B 1 301 ? 9.844 63.5 12.875 1 65.25 301 GLY B CA 1
ATOM 5549 C C . GLY B 1 301 ? 10.641 64.812 12.945 1 65.25 301 GLY B C 1
ATOM 5550 O O . GLY B 1 301 ? 11.195 65.25 11.938 1 65.25 301 GLY B O 1
ATOM 5551 N N . GLN B 1 302 ? 10.688 65.5 14.094 1 62.44 302 GLN B N 1
ATOM 5552 C CA . GLN B 1 302 ? 11.414 66.75 14.289 1 62.44 302 GLN B CA 1
ATOM 5553 C C . GLN B 1 302 ? 12.789 66.5 14.891 1 62.44 302 GLN B C 1
ATOM 5555 O O . GLN B 1 302 ? 12.977 65.562 15.648 1 62.44 302 GLN B O 1
ATOM 5560 N N . PRO B 1 303 ? 13.703 67.25 14.359 1 62.53 303 PRO B N 1
ATOM 5561 C CA . PRO B 1 303 ? 15.031 67.125 14.961 1 62.53 303 PRO B CA 1
ATOM 5562 C C . PRO B 1 303 ? 15.031 67.438 16.453 1 62.53 303 PRO B C 1
ATOM 5564 O O . PRO B 1 303 ? 14.188 68.188 16.938 1 62.53 303 PRO B O 1
ATOM 5567 N N . ALA B 1 304 ? 15.758 66.688 17.281 1 59.72 304 ALA B N 1
ATOM 5568 C CA . ALA B 1 304 ? 15.977 66.938 18.703 1 59.72 304 ALA B CA 1
ATOM 5569 C C . ALA B 1 304 ? 17.469 67.062 19.016 1 59.72 304 ALA B C 1
ATOM 5571 O O . ALA B 1 304 ? 18.25 66.125 18.75 1 59.72 304 ALA B O 1
ATOM 5572 N N . ASN B 1 305 ? 17.781 68.125 19.594 1 62.81 305 ASN B N 1
ATOM 5573 C CA . ASN B 1 305 ? 19.141 68.438 20.031 1 62.81 305 ASN B CA 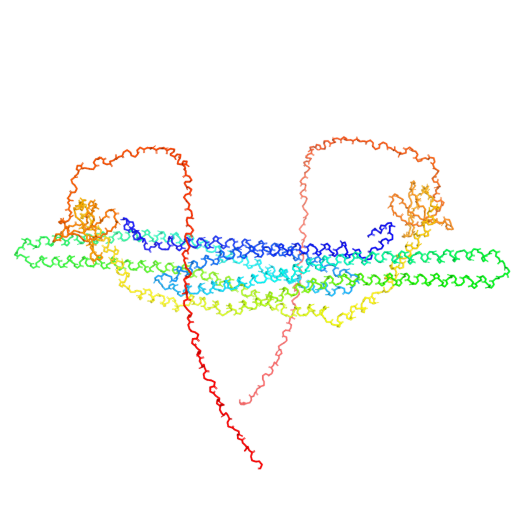1
ATOM 5574 C C . ASN B 1 305 ? 20.156 68.188 18.922 1 62.81 305 ASN B C 1
ATOM 5576 O O . ASN B 1 305 ? 21.219 67.562 19.172 1 62.81 305 ASN B O 1
ATOM 5580 N N . GLY B 1 306 ? 19.719 68.375 17.703 1 73.06 306 GLY B N 1
ATOM 5581 C CA . GLY B 1 306 ? 20.641 68.312 16.578 1 73.06 306 GLY B CA 1
ATOM 5582 C C . GLY B 1 306 ? 20.625 66.938 15.906 1 73.06 306 GLY B C 1
ATOM 5583 O O . GLY B 1 306 ? 21.328 66.75 14.906 1 73.06 306 GLY B O 1
ATOM 5584 N N . TRP B 1 307 ? 19.828 66 16.609 1 78.31 307 TRP B N 1
ATOM 5585 C CA . TRP B 1 307 ? 19.734 64.688 16.031 1 78.31 307 TRP B CA 1
ATOM 5586 C C . TRP B 1 307 ? 18.391 64.5 15.344 1 78.31 307 TRP B C 1
ATOM 5588 O O . TRP B 1 307 ? 17.391 65.062 15.758 1 78.31 307 TRP B O 1
ATOM 5598 N N . GLN B 1 308 ? 18.422 63.812 14.25 1 74.62 308 GLN B N 1
ATOM 5599 C CA . GLN B 1 308 ? 17.25 63.531 13.422 1 74.62 308 GLN B CA 1
ATOM 5600 C C . GLN B 1 308 ? 17.125 62.031 13.172 1 74.62 308 GLN B C 1
ATOM 5602 O O . GLN B 1 308 ? 18.125 61.344 12.93 1 74.62 308 GLN B O 1
ATOM 5607 N N . TYR B 1 309 ? 16 61.531 13.461 1 79.62 309 TYR B N 1
ATOM 5608 C CA . TYR B 1 309 ? 15.742 60.156 13.086 1 79.62 309 TYR B CA 1
ATOM 5609 C C . TYR B 1 309 ? 15.289 60.031 11.641 1 79.62 309 TYR B C 1
ATOM 5611 O O . TYR B 1 309 ? 14.508 60.875 11.172 1 79.62 309 TYR B O 1
ATOM 5619 N N . GLY B 1 310 ? 15.789 59.094 10.906 1 78.94 310 GLY B N 1
ATOM 5620 C CA . GLY B 1 310 ? 15.469 58.938 9.492 1 78.94 310 GLY B CA 1
ATOM 5621 C C . GLY B 1 310 ? 15.82 57.594 8.938 1 78.94 310 GLY B C 1
ATOM 5622 O O . GLY B 1 310 ? 16.359 56.75 9.648 1 78.94 310 GLY B O 1
ATOM 5623 N N . THR B 1 311 ? 15.422 57.469 7.723 1 83.44 311 THR B N 1
ATOM 5624 C CA . THR B 1 311 ? 15.703 56.25 6.973 1 83.44 311 THR B CA 1
ATOM 5625 C C . THR B 1 311 ? 16.562 56.562 5.746 1 83.44 311 THR B C 1
ATOM 5627 O O . THR B 1 311 ? 16.25 57.469 4.973 1 83.44 311 THR B O 1
ATOM 5630 N N . ASN B 1 312 ? 17.609 55.75 5.625 1 80.31 312 ASN B N 1
ATOM 5631 C CA . ASN B 1 312 ? 18.422 55.812 4.414 1 80.31 312 ASN B CA 1
ATOM 5632 C C . ASN B 1 312 ? 17.75 55.125 3.244 1 80.31 312 ASN B C 1
ATOM 5634 O O . ASN B 1 312 ? 17.547 53.906 3.285 1 80.31 312 ASN B O 1
ATOM 5638 N N . THR B 1 313 ? 17.375 55.875 2.285 1 80.06 313 THR B N 1
ATOM 5639 C CA . THR B 1 313 ? 16.609 55.312 1.169 1 80.06 313 THR B CA 1
ATOM 5640 C C . THR B 1 313 ? 17.453 54.344 0.362 1 80.06 313 THR B C 1
ATOM 5642 O O . THR B 1 313 ? 16.922 53.438 -0.309 1 80.06 313 THR B O 1
ATOM 5645 N N . ASN B 1 314 ? 18.812 54.469 0.455 1 79.75 314 ASN B N 1
ATOM 5646 C CA . ASN B 1 314 ? 19.703 53.594 -0.283 1 79.75 314 ASN B CA 1
ATOM 5647 C C . ASN B 1 314 ? 19.891 52.25 0.432 1 79.75 314 ASN B C 1
ATOM 5649 O O . ASN B 1 314 ? 19.906 51.188 -0.208 1 79.75 314 ASN B O 1
ATOM 5653 N N . THR B 1 315 ? 19.906 52.219 1.713 1 77.69 315 THR B N 1
ATOM 5654 C CA . THR B 1 315 ? 20.219 51 2.447 1 77.69 315 THR B CA 1
ATOM 5655 C C . THR B 1 315 ? 18.969 50.438 3.098 1 77.69 315 THR B C 1
ATOM 5657 O O . THR B 1 315 ? 18.953 49.281 3.502 1 77.69 315 THR B O 1
ATOM 5660 N N . GLY B 1 316 ? 17.969 51.281 3.273 1 78.94 316 GLY B N 1
ATOM 5661 C CA . GLY B 1 316 ? 16.719 50.906 3.906 1 78.94 316 GLY B CA 1
ATOM 5662 C C . GLY B 1 316 ? 16.797 50.875 5.422 1 78.94 316 GLY B C 1
ATOM 5663 O O . GLY B 1 316 ? 15.859 50.469 6.09 1 78.94 316 GLY B O 1
ATOM 5664 N N . ARG B 1 317 ? 17.875 51.312 5.938 1 81.12 317 ARG B N 1
ATOM 5665 C CA . ARG B 1 317 ? 18.094 51.312 7.383 1 81.12 317 ARG B CA 1
ATOM 5666 C C . ARG B 1 317 ? 17.594 52.625 8.008 1 81.12 317 ARG B C 1
ATOM 5668 O O . ARG B 1 317 ? 17.656 53.688 7.375 1 81.12 317 ARG B O 1
ATOM 5675 N N . SER B 1 318 ? 17.188 52.469 9.25 1 79.5 318 SER B N 1
ATOM 5676 C CA . SER B 1 318 ? 16.719 53.656 9.977 1 79.5 318 SER B CA 1
ATOM 5677 C C . SER B 1 318 ? 17.484 53.844 11.281 1 79.5 318 SER B C 1
ATOM 5679 O O . SER B 1 318 ? 17.953 52.875 11.883 1 79.5 318 SER B O 1
ATOM 5681 N N . GLY B 1 319 ? 17.625 55.031 11.719 1 81.81 319 GLY B N 1
ATOM 5682 C CA . GLY B 1 319 ? 18.312 55.375 12.938 1 81.81 319 GLY B CA 1
ATOM 5683 C C . GLY B 1 319 ? 18.438 56.875 13.141 1 81.81 319 GLY B C 1
ATOM 5684 O O . GLY B 1 319 ? 18 57.656 12.297 1 81.81 319 GLY B O 1
ATOM 5685 N N . TRP B 1 320 ? 19.031 57.156 14.25 1 80.56 320 TRP B N 1
ATOM 5686 C CA . TRP B 1 320 ? 19.312 58.531 14.594 1 80.56 320 TRP B CA 1
ATOM 5687 C C . TRP B 1 320 ? 20.625 59 13.953 1 80.56 320 TRP B C 1
ATOM 5689 O O . TRP B 1 320 ? 21.594 58.25 13.883 1 80.56 320 TRP B O 1
ATOM 5699 N N . PHE B 1 321 ? 20.609 60.188 13.438 1 84.44 321 PHE B N 1
ATOM 5700 C CA . PHE B 1 321 ? 21.812 60.781 12.875 1 84.44 321 PHE B CA 1
ATOM 5701 C C . PHE B 1 321 ? 21.875 62.281 13.195 1 84.44 321 PHE B C 1
ATOM 5703 O O . PHE B 1 321 ? 20.828 62.906 13.367 1 84.44 321 PHE B O 1
ATOM 5710 N N . PRO B 1 322 ? 23 62.812 13.43 1 80.19 322 PRO B N 1
ATOM 5711 C CA . PRO B 1 322 ? 23.141 64.25 13.633 1 80.19 322 PRO B CA 1
ATOM 5712 C C . PRO B 1 322 ? 22.797 65.062 12.383 1 80.19 322 PRO B C 1
ATOM 5714 O O . PRO B 1 322 ? 23.266 64.75 11.289 1 80.19 322 PRO B O 1
ATOM 5717 N N . LEU B 1 323 ? 22.062 66.125 12.484 1 77.56 323 LEU B N 1
ATOM 5718 C CA . LEU B 1 323 ? 21.625 66.938 11.375 1 77.56 323 LEU B CA 1
ATOM 5719 C C . LEU B 1 323 ? 22.797 67.625 10.703 1 77.56 323 LEU B C 1
ATOM 5721 O O . LEU B 1 323 ? 22.734 68 9.523 1 77.56 323 LEU B O 1
ATOM 5725 N N . THR B 1 324 ? 23.922 67.812 11.391 1 80.38 324 THR B N 1
ATOM 5726 C CA . THR B 1 324 ? 25.109 68.5 10.867 1 80.38 324 THR B CA 1
ATOM 5727 C C . THR B 1 324 ? 25.734 67.688 9.742 1 80.38 324 THR B C 1
ATOM 5729 O O . THR B 1 324 ? 26.5 68.188 8.938 1 80.38 324 THR B O 1
ATOM 5732 N N . TYR B 1 325 ? 25.25 66.312 9.656 1 83 325 TYR B N 1
ATOM 5733 C CA . TYR B 1 325 ? 25.797 65.5 8.617 1 83 325 TYR B CA 1
ATOM 5734 C C . TYR B 1 325 ? 24.922 65.5 7.375 1 83 325 TYR B C 1
ATOM 5736 O O . TYR B 1 325 ? 25.188 64.812 6.402 1 83 325 TYR B O 1
ATOM 5744 N N . THR B 1 326 ? 23.812 66.25 7.449 1 79.94 326 THR B N 1
ATOM 5745 C CA . THR B 1 326 ? 22.859 66.188 6.344 1 79.94 326 THR B CA 1
ATOM 5746 C C . THR B 1 326 ? 22.5 67.625 5.879 1 79.94 326 THR B C 1
ATOM 5748 O O . THR B 1 326 ? 22.719 68.562 6.605 1 79.94 326 THR B O 1
ATOM 5751 N N . GLY B 1 327 ? 22.031 67.812 4.613 1 80 327 GLY B N 1
ATOM 5752 C CA . GLY B 1 327 ? 21.547 69 4.027 1 80 327 GLY B CA 1
ATOM 5753 C C . GLY B 1 327 ? 20.203 68.875 3.332 1 80 327 GLY B C 1
ATOM 5754 O O . GLY B 1 327 ? 19.797 67.75 3.006 1 80 327 GLY B O 1
ATOM 5755 N N . ARG B 1 328 ? 19.391 70 3.262 1 73.12 328 ARG B N 1
ATOM 5756 C CA . ARG B 1 328 ? 18.125 69.938 2.537 1 73.12 328 ARG B CA 1
ATOM 5757 C C . ARG B 1 328 ? 18.359 69.812 1.039 1 73.12 328 ARG B C 1
ATOM 5759 O O . ARG B 1 328 ? 19.266 70.375 0.472 1 73.12 328 ARG B O 1
ATOM 5766 N N . GLU B 1 329 ? 17.656 68.75 0.515 1 59.84 329 GLU B N 1
ATOM 5767 C CA . GLU B 1 329 ? 17.703 68.688 -0.943 1 59.84 329 GLU B CA 1
ATOM 5768 C C . GLU B 1 329 ? 17.094 69.938 -1.576 1 59.84 329 GLU B C 1
ATOM 5770 O O . GLU B 1 329 ? 16 70.312 -1.188 1 59.84 329 GLU B O 1
ATOM 5775 N N . SER B 1 330 ? 17.766 70.875 -2.004 1 48.31 330 SER B N 1
ATOM 5776 C CA . SER B 1 330 ? 17.172 71.875 -2.824 1 48.31 330 SER B CA 1
ATOM 5777 C C . SER B 1 330 ? 16.281 71.312 -3.916 1 48.31 330 SER B C 1
ATOM 5779 O O . SER B 1 330 ? 16.641 70.312 -4.539 1 48.31 330 SER B O 1
ATOM 5781 N N . PRO B 1 331 ? 14.875 71.562 -4.004 1 43.81 331 PRO B N 1
ATOM 5782 C CA . PRO B 1 331 ? 13.992 71.125 -5.074 1 43.81 331 PRO B CA 1
ATOM 5783 C C . PRO B 1 331 ? 14.664 71.125 -6.441 1 43.81 331 PRO B C 1
ATOM 5785 O O . PRO B 1 331 ? 14.047 70.75 -7.441 1 43.81 331 PRO B O 1
ATOM 5788 N N . SER B 1 332 ? 15.586 71.938 -6.711 1 39.34 332 SER B N 1
ATOM 5789 C CA . SER B 1 332 ? 15.914 72.125 -8.117 1 39.34 332 SER B CA 1
ATOM 5790 C C . SER B 1 332 ? 16.297 70.812 -8.781 1 39.34 332 SER B C 1
ATOM 5792 O O . SER B 1 332 ? 16.203 70.688 -10 1 39.34 332 SER B O 1
ATOM 5794 N N . ASN B 1 333 ? 17.109 70.062 -8.156 1 35.69 333 ASN B N 1
ATOM 5795 C CA . ASN B 1 333 ? 17.875 69.125 -9 1 35.69 333 ASN B CA 1
ATOM 5796 C C . ASN B 1 333 ? 17.109 67.812 -9.242 1 35.69 333 ASN B C 1
ATOM 5798 O O . ASN B 1 333 ? 17.703 66.812 -9.43 1 35.69 333 ASN B O 1
ATOM 5802 N N . ARG B 1 334 ? 15.805 67.812 -8.961 1 35.81 334 ARG B N 1
ATOM 5803 C CA . ARG B 1 334 ? 15.172 66.562 -9.32 1 35.81 334 ARG B CA 1
ATOM 5804 C C . ARG B 1 334 ? 15.188 66.312 -10.836 1 35.81 334 ARG B C 1
ATOM 5806 O O . ARG B 1 334 ? 14.648 65.312 -11.336 1 35.81 334 ARG B O 1
ATOM 5813 N N . THR B 1 335 ? 15.281 67.438 -11.625 1 30.88 335 THR B N 1
ATOM 5814 C CA . THR B 1 335 ? 14.953 67.25 -13.039 1 30.88 335 THR B CA 1
ATOM 5815 C C . THR B 1 335 ? 15.852 66.188 -13.688 1 30.88 335 THR B C 1
ATOM 5817 O O . THR B 1 335 ? 15.438 65.5 -14.633 1 30.88 335 THR B O 1
ATOM 5820 N N . LYS B 1 336 ? 17.141 66.5 -13.672 1 31.47 336 LYS B N 1
ATOM 5821 C CA . LYS B 1 336 ? 17.75 65.875 -14.828 1 31.47 336 LYS B CA 1
ATOM 5822 C C . LYS B 1 336 ? 17.734 64.312 -14.688 1 31.47 336 LYS B C 1
ATOM 5824 O O . LYS B 1 336 ? 18.203 63.625 -15.57 1 31.47 336 LYS B O 1
ATOM 5829 N N . ARG B 1 337 ? 17.734 63.844 -13.562 1 27.44 337 ARG B N 1
ATOM 5830 C CA . ARG B 1 337 ? 18.234 62.5 -13.781 1 27.44 337 ARG B CA 1
ATOM 5831 C C . ARG B 1 337 ? 17.125 61.562 -14.305 1 27.44 337 ARG B C 1
ATOM 5833 O O . ARG B 1 337 ? 16.703 60.656 -13.609 1 27.44 337 ARG B O 1
ATOM 5840 N N . GLY B 1 338 ? 15.93 62.188 -14.727 1 28.58 338 GLY B N 1
ATOM 5841 C CA . GLY B 1 338 ? 15.086 61.281 -15.477 1 28.58 338 GLY B CA 1
ATOM 5842 C C . GLY B 1 338 ? 15.758 60.719 -16.719 1 28.58 338 GLY B C 1
ATOM 5843 O O . GLY B 1 338 ? 15.68 61.312 -17.797 1 28.58 338 GLY B O 1
ATOM 5844 N N . GLY B 1 339 ? 17.031 60.406 -16.656 1 25.42 339 GLY B N 1
ATOM 5845 C CA . GLY B 1 339 ? 17.609 59.906 -17.891 1 25.42 339 GLY B CA 1
ATOM 5846 C C . GLY B 1 339 ? 16.688 58.938 -18.625 1 25.42 339 GLY B C 1
ATOM 5847 O O . GLY B 1 339 ? 15.703 58.469 -18.062 1 25.42 339 GLY B O 1
ATOM 5848 N N . SER B 1 340 ? 16.75 59.062 -20.031 1 25.42 340 SER B N 1
ATOM 5849 C CA . SER B 1 340 ? 16.312 58.312 -21.203 1 25.42 340 SER B CA 1
ATOM 5850 C C . SER B 1 340 ? 16.531 56.812 -21 1 25.42 340 SER B C 1
ATOM 5852 O O . SER B 1 340 ? 17.672 56.344 -20.938 1 25.42 340 SER B O 1
ATOM 5854 N N . LEU B 1 341 ? 15.945 56.219 -20.062 1 23.31 341 LEU B N 1
ATOM 5855 C CA . LEU B 1 341 ? 15.961 54.781 -20.234 1 23.31 341 LEU B CA 1
ATOM 5856 C C . LEU B 1 341 ? 15.555 54.375 -21.641 1 23.31 341 LEU B C 1
ATOM 5858 O O . LEU B 1 341 ? 14.367 54.406 -21.984 1 23.31 341 LEU B O 1
ATOM 5862 N N . ALA B 1 342 ? 16.172 55.062 -22.703 1 22.12 342 ALA B N 1
ATOM 5863 C CA . ALA B 1 342 ? 16.141 54.531 -24.062 1 22.12 342 ALA B CA 1
ATOM 5864 C C . ALA B 1 342 ? 16.203 53.031 -24.062 1 22.12 342 ALA B C 1
ATOM 5866 O O . ALA B 1 342 ? 16.75 52.406 -23.141 1 22.12 342 ALA B O 1
ATOM 5867 N N . GLU B 1 343 ? 15.266 52.344 -24.906 1 21.5 343 GLU B N 1
ATOM 5868 C CA . GLU B 1 343 ? 15.055 51.031 -25.469 1 21.5 343 GLU B CA 1
ATOM 5869 C C . GLU B 1 343 ? 16.359 50.438 -25.984 1 21.5 343 GLU B C 1
ATOM 5871 O O . GLU B 1 343 ? 16.406 49.844 -27.078 1 21.5 343 GLU B O 1
ATOM 5876 N N . VAL B 1 344 ? 17.562 50.906 -25.562 1 19.81 344 VAL B N 1
ATOM 5877 C CA . VAL B 1 344 ? 18.578 50.25 -26.359 1 19.81 344 VAL B CA 1
ATOM 5878 C C . VAL B 1 344 ? 18.375 48.75 -26.297 1 19.81 344 VAL B C 1
ATOM 5880 O O . VAL B 1 344 ? 18.5 48.125 -25.234 1 19.81 344 VAL B O 1
ATOM 5883 N N . GLY B 1 345 ? 17.406 48.125 -27.125 1 20.61 345 GLY B N 1
ATOM 5884 C CA . GLY B 1 345 ? 17.359 46.812 -27.734 1 20.61 345 GLY B CA 1
ATOM 5885 C C . GLY B 1 345 ? 18.734 46.281 -28.109 1 20.61 345 GLY B C 1
ATOM 5886 O O . GLY B 1 345 ? 18.828 45.281 -28.844 1 20.61 345 GLY B O 1
ATOM 5887 N N . GLN B 1 346 ? 19.844 47.062 -27.891 1 19.08 346 GLN B N 1
ATOM 5888 C CA . GLN B 1 346 ? 20.906 46.438 -28.703 1 19.08 346 GLN B CA 1
ATOM 5889 C C . GLN B 1 346 ? 21.078 44.969 -28.359 1 19.08 346 GLN B C 1
ATOM 5891 O O . GLN B 1 346 ? 20.953 44.594 -27.188 1 19.08 346 GLN B O 1
ATOM 5896 N N . THR B 1 347 ? 21.031 44.125 -29.453 1 21.14 347 THR B N 1
ATOM 5897 C CA . THR B 1 347 ? 21.422 42.781 -29.906 1 21.14 347 THR B CA 1
ATOM 5898 C C . THR B 1 347 ? 22.828 42.438 -29.438 1 21.14 347 THR B C 1
ATOM 5900 O O . THR B 1 347 ? 23.812 42.719 -30.125 1 21.14 347 THR B O 1
ATOM 5903 N N . ILE B 1 348 ? 23.281 43.094 -28.281 1 18.39 348 ILE B N 1
ATOM 5904 C CA . ILE B 1 348 ? 24.703 42.781 -28.203 1 18.39 348 ILE B CA 1
ATOM 5905 C C . ILE B 1 348 ? 24.891 41.281 -28.281 1 18.39 348 ILE B C 1
ATOM 5907 O O . ILE B 1 348 ? 24.344 40.531 -27.469 1 18.39 348 ILE B O 1
ATOM 5911 N N . ASP B 1 349 ? 25.25 40.812 -29.516 1 19.53 349 ASP B N 1
ATOM 5912 C CA . ASP B 1 349 ? 25.859 39.625 -30.062 1 19.53 349 ASP B CA 1
ATOM 5913 C C . ASP B 1 349 ? 27.078 39.188 -29.25 1 19.53 349 ASP B C 1
ATOM 5915 O O . ASP B 1 349 ? 28.172 39.719 -29.438 1 19.53 349 ASP B O 1
ATOM 5919 N N . TYR B 1 350 ? 26.969 39.344 -27.875 1 16.86 350 TYR B N 1
ATOM 5920 C CA . TYR B 1 350 ? 28.203 38.938 -27.219 1 16.86 350 TYR B CA 1
ATOM 5921 C C . TYR B 1 350 ? 28.688 37.594 -27.766 1 16.86 350 TYR B C 1
ATOM 5923 O O . TYR B 1 350 ? 28.172 36.562 -27.422 1 16.86 350 TYR B O 1
ATOM 5931 N N . ALA B 1 351 ? 28.969 37.469 -29.094 1 17.09 351 ALA B N 1
ATOM 5932 C CA . ALA B 1 351 ? 29.656 36.344 -29.703 1 17.09 351 ALA B CA 1
ATOM 5933 C C . ALA B 1 351 ? 30.922 36 -28.922 1 17.09 351 ALA B C 1
ATOM 5935 O O . ALA B 1 351 ? 31.234 34.812 -28.75 1 17.09 351 ALA B O 1
ATOM 5936 N N . SER B 1 352 ? 31.812 37.062 -28.75 1 17.78 352 SER B N 1
ATOM 5937 C CA . SER B 1 352 ? 33.156 36.625 -29.125 1 17.78 352 SER B CA 1
ATOM 5938 C C . SER B 1 352 ? 33.625 35.5 -28.219 1 17.78 352 SER B C 1
ATOM 5940 O O . SER B 1 352 ? 33 35.188 -27.203 1 17.78 352 SER B O 1
ATOM 5942 N N . HIS B 1 353 ? 34.969 35.562 -27.984 1 17.52 353 HIS B N 1
ATOM 5943 C CA . HIS B 1 353 ? 36.219 34.781 -28.031 1 17.52 353 HIS B CA 1
ATOM 5944 C C . HIS B 1 353 ? 36.469 34.062 -26.719 1 17.52 353 HIS B C 1
ATOM 5946 O O . HIS B 1 353 ? 36.312 34.656 -25.641 1 17.52 353 HIS B O 1
ATOM 5952 N N . ARG B 1 354 ? 36.344 32.75 -26.797 1 18.09 354 ARG B N 1
ATOM 5953 C CA . ARG B 1 354 ? 36.812 31.562 -26.109 1 18.09 354 ARG B CA 1
ATOM 5954 C C . ARG B 1 354 ? 38.25 31.734 -25.641 1 18.09 354 ARG B C 1
ATOM 5956 O O . ARG B 1 354 ? 39.188 31.531 -26.406 1 18.09 354 ARG B O 1
ATOM 5963 N N . ARG B 1 355 ? 38.594 33 -25.094 1 17.88 355 ARG B N 1
ATOM 5964 C CA . ARG B 1 355 ? 40.031 33 -24.828 1 17.88 355 ARG B CA 1
ATOM 5965 C C . ARG B 1 355 ? 40.438 31.766 -24.047 1 17.88 355 ARG B C 1
ATOM 5967 O O . ARG B 1 355 ? 39.719 31.312 -23.156 1 17.88 355 ARG B O 1
ATOM 5974 N N . GLN B 1 356 ? 41.5 30.953 -24.484 1 17.69 356 GLN B N 1
ATOM 5975 C CA . GLN B 1 356 ? 42.375 29.781 -24.391 1 17.69 356 GLN B CA 1
ATOM 5976 C C . GLN B 1 356 ? 43.156 29.766 -23.078 1 17.69 356 GLN B C 1
ATOM 5978 O O . GLN B 1 356 ? 44 28.906 -22.875 1 17.69 356 GLN B O 1
ATOM 5983 N N . SER B 1 357 ? 42.906 30.766 -22.094 1 18.08 357 SER B N 1
ATOM 5984 C CA . SER B 1 357 ? 44.125 30.828 -21.297 1 18.08 357 SER B CA 1
ATOM 5985 C C . SER B 1 357 ? 44.438 29.484 -20.641 1 18.08 357 SER B C 1
ATOM 5987 O O . SER B 1 357 ? 43.5 28.781 -20.219 1 18.08 357 SER B O 1
ATOM 5989 N N . SER B 1 358 ? 45.656 29.016 -20.781 1 18.16 358 SER B N 1
ATOM 5990 C CA . SER B 1 358 ? 46.625 27.938 -20.516 1 18.16 358 SER B CA 1
ATOM 5991 C C . SER B 1 358 ? 46.75 27.672 -19.031 1 18.16 358 SER B C 1
ATOM 5993 O O . SER B 1 358 ? 46.812 28.594 -18.219 1 18.16 358 SER B O 1
ATOM 5995 N N . SER B 1 359 ? 46.25 26.469 -18.641 1 19.16 359 SER B N 1
ATOM 5996 C CA . SER B 1 359 ? 46.219 25.625 -17.453 1 19.16 359 SER B CA 1
ATOM 5997 C C . SER B 1 359 ? 47.594 25.484 -16.844 1 19.16 359 SER B C 1
ATOM 5999 O O . SER B 1 359 ? 48.375 24.594 -17.234 1 19.16 359 SER B O 1
ATOM 6001 N N . ARG B 1 360 ? 48.312 26.609 -16.562 1 17.12 360 ARG B N 1
ATOM 6002 C CA . ARG B 1 360 ? 49.656 26.328 -16 1 17.12 360 ARG B CA 1
ATOM 6003 C C . ARG B 1 360 ? 49.531 25.422 -14.781 1 17.12 360 ARG B C 1
ATOM 6005 O O . ARG B 1 360 ? 48.75 25.688 -13.867 1 17.12 360 ARG B O 1
ATOM 6012 N N . ILE B 1 361 ? 50.219 24.188 -14.781 1 19.22 361 ILE B N 1
ATOM 6013 C CA . ILE B 1 361 ? 50.438 22.906 -14.133 1 19.22 361 ILE B CA 1
ATOM 6014 C C . ILE B 1 361 ? 51.188 23.125 -12.812 1 19.22 361 ILE B C 1
ATOM 6016 O O . ILE B 1 361 ? 51.406 22.172 -12.062 1 19.22 361 ILE B O 1
ATOM 6020 N N . GLU B 1 362 ? 51.406 24.438 -12.328 1 18.22 362 GLU B N 1
ATOM 6021 C CA . GLU B 1 362 ? 52.625 24.328 -11.531 1 18.22 362 GLU B CA 1
ATOM 6022 C C . GLU B 1 362 ? 52.469 23.281 -10.43 1 18.22 362 GLU B C 1
ATOM 6024 O O . GLU B 1 362 ? 51.375 23.062 -9.914 1 18.22 362 GLU B O 1
ATOM 6029 N N . GLN B 1 363 ? 53.594 22.547 -10.102 1 18.56 363 GLN B N 1
ATOM 6030 C CA . GLN B 1 363 ? 54.219 21.391 -9.484 1 18.56 363 GLN B CA 1
ATOM 6031 C C . GLN B 1 363 ? 54.188 21.5 -7.961 1 18.56 363 GLN B C 1
ATOM 6033 O O . GLN B 1 363 ? 54.844 20.719 -7.266 1 18.56 363 GLN B O 1
ATOM 6038 N N . VAL B 1 364 ? 53.25 22.25 -7.43 1 19.42 364 VAL B N 1
ATOM 6039 C CA . VAL B 1 364 ? 53.656 22.562 -6.059 1 19.42 364 VAL B CA 1
ATOM 6040 C C . VAL B 1 364 ? 53.906 21.266 -5.301 1 19.42 364 VAL B C 1
ATOM 6042 O O . VAL B 1 364 ? 53.156 20.297 -5.414 1 19.42 364 VAL B O 1
ATOM 6045 N N . GLY B 1 365 ? 55.094 21.125 -4.801 1 18.83 365 GLY B N 1
ATOM 6046 C CA . GLY B 1 365 ? 56 20.141 -4.207 1 18.83 365 GLY B CA 1
ATOM 6047 C C . GLY B 1 365 ? 55.375 19.422 -3.027 1 18.83 365 GLY B C 1
ATOM 6048 O O . GLY B 1 365 ? 54.344 19.844 -2.508 1 18.83 365 GLY B O 1
ATOM 6049 N N . PRO B 1 366 ? 55.938 18.344 -2.73 1 20.56 366 PRO B N 1
ATOM 6050 C CA . PRO B 1 366 ? 55.594 17.109 -2.004 1 20.56 366 PRO B CA 1
ATOM 6051 C C . PRO B 1 366 ? 55.469 17.344 -0.501 1 20.56 366 PRO B C 1
ATOM 6053 O O . PRO B 1 366 ? 56.375 17.844 0.147 1 20.56 366 PRO B O 1
ATOM 6056 N N . ALA B 1 367 ? 54.375 18.094 -0.092 1 18.94 367 ALA B N 1
ATOM 6057 C CA . ALA B 1 367 ? 54.312 18.438 1.325 1 18.94 367 ALA B CA 1
ATOM 6058 C C . ALA B 1 367 ? 54.594 17.219 2.201 1 18.94 367 ALA B C 1
ATOM 6060 O O . ALA B 1 367 ? 54 16.156 2.018 1 18.94 367 ALA B O 1
ATOM 6061 N N . THR B 1 368 ? 55.812 17.203 2.576 1 19.42 368 THR B N 1
ATOM 6062 C CA . THR B 1 368 ? 56.469 16.172 3.383 1 19.42 368 THR B CA 1
ATOM 6063 C C . THR B 1 368 ? 55.719 15.969 4.695 1 19.42 368 THR B C 1
ATOM 6065 O O . THR B 1 368 ? 55.656 16.875 5.535 1 19.42 368 THR B O 1
ATOM 6068 N N . ILE B 1 369 ? 54.438 15.672 4.578 1 19.7 369 ILE B N 1
ATOM 6069 C CA . ILE B 1 369 ? 53.656 15.484 5.781 1 19.7 369 ILE B CA 1
ATOM 6070 C C . ILE B 1 369 ? 54.406 14.602 6.77 1 19.7 369 ILE B C 1
ATOM 6072 O O . ILE B 1 369 ? 54.781 13.477 6.445 1 19.7 369 ILE B O 1
ATOM 6076 N N . SER B 1 370 ? 55.156 15.352 7.566 1 19.62 370 SER B N 1
ATOM 6077 C CA . SER B 1 370 ? 56 14.758 8.594 1 19.62 370 SER B CA 1
ATOM 6078 C C . SER B 1 370 ? 55.25 13.703 9.391 1 19.62 370 SER B C 1
ATOM 6080 O O . SER B 1 370 ? 54.031 13.773 9.523 1 19.62 370 SER B O 1
ATOM 6082 N N . PRO B 1 371 ? 55.938 12.633 9.656 1 20.48 371 PRO B N 1
ATOM 6083 C CA . PRO B 1 371 ? 55.656 11.273 10.133 1 20.48 371 PRO B CA 1
ATOM 6084 C C . PRO B 1 371 ? 55 11.258 11.508 1 20.48 371 PRO B C 1
ATOM 6086 O O . PRO B 1 371 ? 55.562 11.805 12.469 1 20.48 371 PRO B O 1
ATOM 6089 N N . ILE B 1 372 ? 53.812 11.836 11.555 1 20.81 372 ILE B N 1
ATOM 6090 C CA . ILE B 1 372 ? 53.25 11.938 12.898 1 20.81 372 ILE B CA 1
ATOM 6091 C C . ILE B 1 372 ? 53.531 10.648 13.672 1 20.81 372 ILE B C 1
ATOM 6093 O O . ILE B 1 372 ? 53.156 9.555 13.219 1 20.81 372 ILE B O 1
ATOM 6097 N N . GLY B 1 373 ? 54.531 10.734 14.5 1 18.86 373 GLY B N 1
ATOM 6098 C CA . GLY B 1 373 ? 55.156 9.758 15.375 1 18.86 373 GLY B CA 1
ATOM 6099 C C . GLY B 1 373 ? 54.156 8.898 16.125 1 18.86 373 GLY B C 1
ATOM 6100 O O . GLY B 1 373 ? 53.031 9.336 16.391 1 18.86 373 GLY B O 1
ATOM 6101 N N . THR B 1 374 ? 54.188 7.621 15.875 1 21.36 374 THR B N 1
ATOM 6102 C CA . THR B 1 374 ? 53.594 6.348 16.266 1 21.36 374 THR B CA 1
ATOM 6103 C C . THR B 1 374 ? 53.594 6.195 17.781 1 21.36 374 THR B C 1
ATOM 6105 O O . THR B 1 374 ? 53.25 5.133 18.312 1 21.36 374 THR B O 1
ATOM 6108 N N . THR B 1 375 ? 53.531 7.375 18.516 1 20.94 375 THR B N 1
ATOM 6109 C CA . THR B 1 375 ? 54 6.953 19.828 1 20.94 375 THR B CA 1
ATOM 6110 C C . THR B 1 375 ? 53.188 5.77 20.328 1 20.94 375 THR B C 1
ATOM 6112 O O . THR B 1 375 ? 51.969 5.727 20.141 1 20.94 375 THR B O 1
ATOM 6115 N N . PRO B 1 376 ? 53.844 4.707 20.656 1 21.28 376 PRO B N 1
ATOM 6116 C CA . PRO B 1 376 ? 53.594 3.316 21.031 1 21.28 376 PRO B CA 1
ATOM 6117 C C . PRO B 1 376 ? 52.75 3.197 22.297 1 21.28 376 PRO B C 1
ATOM 6119 O O . PRO B 1 376 ? 53.156 3.67 23.375 1 21.28 376 PRO B O 1
ATOM 6122 N N . PHE B 1 377 ? 51.531 3.869 22.266 1 20.44 377 PHE B N 1
ATOM 6123 C CA . PHE B 1 377 ? 50.938 3.826 23.594 1 20.44 377 PHE B CA 1
ATOM 6124 C C . PHE B 1 377 ? 51 2.416 24.172 1 20.44 377 PHE B C 1
ATOM 6126 O O . PHE B 1 377 ? 50.5 1.468 23.547 1 20.44 377 PHE B O 1
ATOM 6133 N N . GLN B 1 378 ? 52.031 2.139 24.859 1 19.27 378 GLN B N 1
ATOM 6134 C CA . GLN B 1 378 ? 52.406 0.917 25.578 1 19.27 378 GLN B CA 1
ATOM 6135 C C . GLN B 1 378 ? 51.312 0.5 26.547 1 19.27 378 GLN B C 1
ATOM 6137 O O . GLN B 1 378 ? 51.062 1.175 27.547 1 19.27 378 GLN B O 1
ATOM 6142 N N . TYR B 1 379 ? 50.062 0.375 25.984 1 19.28 379 TYR B N 1
ATOM 6143 C CA . TYR B 1 379 ? 49.094 -0.078 26.984 1 19.28 379 TYR B CA 1
ATOM 6144 C C . TYR B 1 379 ? 49.688 -1.225 27.797 1 19.28 379 TYR B C 1
ATOM 6146 O O . TYR B 1 379 ? 50.188 -2.195 27.25 1 19.28 379 TYR B O 1
ATOM 6154 N N . ASP B 1 380 ? 50.219 -0.92 28.922 1 19.48 380 ASP B N 1
ATOM 6155 C CA . ASP B 1 380 ? 50.781 -1.768 29.969 1 19.48 380 ASP B CA 1
ATOM 6156 C C . ASP B 1 380 ? 49.844 -2.912 30.328 1 19.48 380 ASP B C 1
ATOM 6158 O O . ASP B 1 380 ? 48.656 -2.686 30.609 1 19.48 380 ASP B O 1
ATOM 6162 N N . ILE B 1 381 ? 50.125 -4.113 29.781 1 22.41 381 ILE B N 1
ATOM 6163 C CA . ILE B 1 381 ? 49.688 -5.496 29.922 1 22.41 381 ILE B CA 1
ATOM 6164 C C . ILE B 1 381 ? 49.656 -5.883 31.391 1 22.41 381 ILE B C 1
ATOM 6166 O O . ILE B 1 381 ? 49.594 -7.07 31.734 1 22.41 381 ILE B O 1
ATOM 6170 N N . SER B 1 382 ? 49.531 -4.863 32.312 1 20.48 382 SER B N 1
ATOM 6171 C CA . SER B 1 382 ? 49.938 -5.48 33.562 1 20.48 382 SER B CA 1
ATOM 6172 C C . SER B 1 382 ? 49.125 -6.754 33.844 1 20.48 382 SER B C 1
ATOM 6174 O O . SER B 1 382 ? 47.969 -6.844 33.469 1 20.48 382 SER B O 1
ATOM 6176 N N . SER B 1 383 ? 49.875 -7.84 34.062 1 20.98 383 SER B N 1
ATOM 6177 C CA . SER B 1 383 ? 49.844 -9.273 34.312 1 20.98 383 SER B CA 1
ATOM 6178 C C . SER B 1 383 ? 49.031 -9.594 35.562 1 20.98 383 SER B C 1
ATOM 6180 O O . SER B 1 383 ? 48.938 -10.75 35.969 1 20.98 383 SER B O 1
ATOM 6182 N N . PRO B 1 384 ? 47.781 -8.93 35.75 1 21.34 384 PRO B N 1
ATOM 6183 C CA . PRO B 1 384 ? 47.531 -9.266 37.125 1 21.34 384 PRO B CA 1
ATOM 6184 C C . PRO B 1 384 ? 47.688 -10.758 37.406 1 21.34 384 PRO B C 1
ATOM 6186 O O . PRO B 1 384 ? 47.438 -11.594 36.562 1 21.34 384 PRO B O 1
ATOM 6189 N N . SER B 1 385 ? 48.594 -11.133 38.344 1 19.66 385 SER B N 1
ATOM 6190 C CA . SER B 1 385 ? 49.156 -12.32 39 1 19.66 385 SER B CA 1
ATOM 6191 C C . SER B 1 385 ? 48.031 -13.117 39.688 1 19.66 385 SER B C 1
ATOM 6193 O O . SER B 1 385 ? 47.531 -12.703 40.719 1 19.66 385 SER B O 1
ATOM 6195 N N . THR B 1 386 ? 47 -13.484 38.906 1 20.56 386 THR B N 1
ATOM 6196 C CA . THR B 1 386 ? 46.094 -14.328 39.656 1 20.56 386 THR B CA 1
ATOM 6197 C C . THR B 1 386 ? 46.812 -15.469 40.344 1 20.56 386 THR B C 1
ATOM 6199 O O . THR B 1 386 ? 47.594 -16.188 39.719 1 20.56 386 THR B O 1
ATOM 6202 N N . SER B 1 387 ? 47.031 -15.359 41.688 1 20.47 387 SER B N 1
ATOM 6203 C CA . SER B 1 387 ? 47.656 -16.234 42.688 1 20.47 387 SER B CA 1
ATOM 6204 C C . SER B 1 387 ? 47.062 -17.641 42.625 1 20.47 387 SER B C 1
ATOM 6206 O O . SER B 1 387 ? 45.875 -17.812 42.375 1 20.47 387 SER B O 1
ATOM 6208 N N . PRO B 1 388 ? 47.969 -18.656 42.562 1 21.84 388 PRO B N 1
ATOM 6209 C CA . PRO B 1 388 ? 47.969 -20.125 42.469 1 21.84 388 PRO B CA 1
ATOM 6210 C C . PRO B 1 388 ? 47.281 -20.781 43.688 1 21.84 388 PRO B C 1
ATOM 6212 O O . PRO B 1 388 ? 47.156 -22.016 43.719 1 21.84 388 PRO B O 1
ATOM 6215 N N . VAL B 1 389 ? 46.219 -20.344 44.281 1 22.7 389 VAL B N 1
ATOM 6216 C CA . VAL B 1 389 ? 46.062 -21.016 45.594 1 22.7 389 VAL B CA 1
ATOM 6217 C C . VAL B 1 389 ? 46.156 -22.531 45.375 1 22.7 389 VAL B C 1
ATOM 6219 O O . VAL B 1 389 ? 45.406 -23.078 44.562 1 22.7 389 VAL B O 1
ATOM 6222 N N . ILE B 1 390 ? 47.281 -23.125 45.812 1 21.58 390 ILE B N 1
ATOM 6223 C CA . ILE B 1 390 ? 47.875 -24.453 46 1 21.58 390 ILE B CA 1
ATOM 6224 C C . ILE B 1 390 ? 47 -25.266 46.938 1 21.58 390 ILE B C 1
ATOM 6226 O O . ILE B 1 390 ? 46.906 -24.969 48.125 1 21.58 390 ILE B O 1
ATOM 6230 N N . TYR B 1 391 ? 45.656 -25.328 46.844 1 21.97 391 TYR B N 1
ATOM 6231 C CA . TYR B 1 391 ? 45.188 -26.219 47.906 1 21.97 391 TYR B CA 1
ATOM 6232 C C . TYR B 1 391 ? 46.031 -27.5 47.906 1 21.97 391 TYR B C 1
ATOM 6234 O O . TYR B 1 391 ? 46.375 -28.031 46.875 1 21.97 391 TYR B O 1
ATOM 6242 N N . THR B 1 392 ? 46.719 -27.734 49.094 1 22.06 392 THR B N 1
ATOM 6243 C CA . THR B 1 392 ? 47.5 -28.641 49.906 1 22.06 392 THR B CA 1
ATOM 6244 C C . THR B 1 392 ? 46.875 -30.031 49.906 1 22.06 392 THR B C 1
ATOM 6246 O O . THR B 1 392 ? 45.719 -30.203 50.281 1 22.06 392 THR B O 1
ATOM 6249 N N . ASN B 1 393 ? 47.438 -30.922 49.062 1 19.95 393 ASN B N 1
ATOM 6250 C CA . ASN B 1 393 ? 47.719 -32.281 49.531 1 19.95 393 ASN B CA 1
ATOM 6251 C C . ASN B 1 393 ? 48.688 -32.312 50.719 1 19.95 393 ASN B C 1
ATOM 6253 O O . ASN B 1 393 ? 49.688 -31.625 50.688 1 19.95 393 ASN B O 1
#

InterPro domains:
  IPR001452 SH3 domain [PF00018] (276-322)
  IPR001452 SH3 domain [PS50002] (270-331)
  IPR001452 SH3 domain [SM00326] (273-330)
  IPR013606 IMD/I-BAR domain [PF08397] (16-228)
  IPR027267 AH/BAR domain superfamily [G3DSA:1.20.1270.60] (6-231)
  IPR027267 AH/BAR domain superfamily [SSF103657] (13-230)
  IPR027681 I-BAR domain containing protein IRSp53/IRTKS/Pinkbar [PTHR14206] (7-240)
  IPR036028 SH3-like domain superfamily [SSF50044] (273-330)

Solvent-accessible surface area (backbone atoms only — not comparable to full-atom values): 42878 Å² total; per-residue (Å²): 130,83,76,65,91,64,84,67,72,54,69,50,38,58,45,62,72,46,50,48,54,48,51,51,50,33,49,53,26,47,51,49,27,54,51,31,51,52,52,29,52,54,30,44,48,52,32,45,50,36,51,46,51,51,18,53,51,26,50,69,41,94,43,73,22,35,66,56,12,49,42,42,42,53,50,42,52,47,51,53,52,52,48,53,52,50,51,51,50,52,50,45,42,42,63,59,35,50,50,47,51,53,54,50,48,53,52,48,55,54,49,51,52,52,51,50,51,54,46,53,53,52,51,49,53,41,51,50,51,29,52,52,31,48,50,52,35,52,52,48,51,59,56,46,74,74,49,82,80,68,51,67,66,45,48,53,50,43,51,51,29,50,51,48,29,51,50,36,49,51,51,46,36,53,49,42,37,53,50,42,52,50,35,44,50,53,44,38,53,53,54,50,47,54,47,49,35,49,44,53,52,49,51,54,51,34,52,48,22,46,52,51,22,66,60,43,69,66,47,47,61,57,51,49,45,62,74,68,35,67,66,40,56,51,52,36,55,49,42,55,63,58,46,54,58,57,55,46,37,41,47,24,40,46,47,48,43,48,50,51,46,43,49,50,26,51,64,22,35,75,67,37,48,54,27,30,23,70,37,70,37,81,45,90,45,87,60,30,33,61,37,47,58,68,34,43,26,43,36,45,38,74,68,52,97,56,29,28,36,29,31,31,71,82,79,69,45,56,20,38,36,55,47,90,38,41,42,76,59,67,80,75,71,68,61,71,76,66,65,78,81,64,81,76,71,76,77,76,74,81,74,78,86,78,79,77,88,84,79,88,75,84,79,83,78,81,80,79,78,73,77,78,78,77,76,75,76,73,74,76,74,73,68,77,78,77,74,75,77,74,78,71,129,130,84,76,65,92,64,83,68,72,53,69,50,38,59,44,63,71,46,50,47,53,47,51,49,50,34,48,53,27,48,51,47,28,52,52,31,51,53,51,30,52,55,32,43,49,52,31,44,50,34,50,46,51,50,17,53,51,26,49,69,40,95,44,74,22,37,66,55,13,50,42,42,42,54,49,42,51,48,52,53,52,52,49,53,51,50,52,52,50,52,51,45,42,41,63,59,34,50,49,48,50,53,55,50,49,55,51,49,53,53,49,49,53,51,52,50,50,52,48,54,54,53,50,49,52,43,51,50,51,31,51,52,31,49,51,52,34,54,52,47,52,61,56,47,73,74,48,82,82,68,50,68,67,45,49,52,51,41,51,51,31,49,52,49,29,52,50,35,49,50,50,45,35,53,50,42,38,52,50,43,52,48,35,44,51,54,44,36,52,52,55,49,49,54,47,49,36,50,44,53,52,49,51,54,51,33,52,48,22,47,54,51,22,65,59,42,69,64,47,47,62,57,51,50,45,63,73,70,34,66,66,41,56,51,51,36,55,48,42,54,62,57,46,53,58,57,55,45,36,43,47,23,38,45,47,47,44,47,51,52,46,43,49,49,24,50,65,23,34,77,64,39,47,54,27,31,23,70,39,70,38,82,44,89,45,87,61,31,32,62,37,48,58,68,34,43,26,43,37,45,39,73,68,53,97,54,29,29,36,30,30,32,71,81,78,69,46,55,19,38,34,54,46,90,37,40,40,77,59,65,81,72,72,70,62,70,77,66,65,79,81,65,76,79,68,75,74,76,73,82,67,81,78,82,77,74,85,78,81,79,73,80,71,82,71,79,75,73,73,71,75,76,74,70,77,71,78,70,76,77,72,77,64,81,77,78,78,71,84,73,82,82,129

Sequence (786 aa):
MDIPDTYDIYIFWNVNEKVHPALRELLIASRGYQKAQQELDKAHNVFVDCLAKIERMAKTSSGPSKEIGDAIGGIVDYYKESEKSKQQLSKAFYGEYILPLETTLEAQIHNITKINKVFSSNFKAKCDGLDKARGELKKVKRKSQGKKGITGKYEEKVNDCEAEYNKKQNELEAYTVLEFERALNEERKRYCMVLDYTCEALSRESTNYAKNHNFLKDRIPAWRALFRDEASMAQQKQSIDSLDSNDMLLRSHSLVHALTQRKEVTDLAQNSQTLVALYDLDADTQDKLALHEGDNIKTLGQPANGWQYGTNTNTGRSGWFPLTYTGRESPSNRTKRGGSLAEVGQTIDYASHRRQSSSRIEQVGPATISPIGTTPFQYDISSPSTSPVIYTNMDIPDTYDIYIFWNVNEKVHPALRELLIASRGYQKAQQELDKAHNVFVDCLAKIERMAKTSSGPSKEIGDAIGGIVDYYKESEKSKQQLSKAFYGEYILPLETTLEAQIHNITKINKVFSSNFKAKCDGLDKARGELKKVKRKSQGKKGITGKYEEKVNDCEAEYNKKQNELEAYTVLEFERALNEERKRYCMVLDYTCEALSRESTNYAKNHNFLKDRIPAWRALFRDEASMAQQKQSIDSLDSNDMLLRSHSLVHALTQRKEVTDLAQNSQTLVALYDLDADTQDKLALHEGDNIKTLGQPANGWQYGTNTNTGRSGWFPLTYTGRESPSNRTKRGGSLAEVGQTIDYASHRRQSSSRIEQVGPATISPIGTTPFQYDISSPSTSPVIYTN

Secondary structure (DSSP, 8-state):
----SS----TTHIIIIIIHHHHHHHHHHHHHHHHHHHHHHHHHHHHHHHHHHHHHHHHHSSSTTHHHHHHHHHHHHHHHHHHHHHHHHHHHHIIIIIHHHHHHHHHHHHHHHHHHHHHHHHHHHHHHHHHHHHHHHHHHHHHHHH--S-HHHHHHHHHHHHHHHHHHHHHHHHHHHHHHHHHHHHHHHHHHHHHHHHHHHHHHHHHHHHHHHHHHHHHHHHHHHHHH-HHHHHHHHHHHHHS-HHHHHHHHHHHHHHHHHHHHHHHHHTT--EEEE-S-B--SSTTBPPB-TT-EEEEEEEEETTEEEEEETTT--EEEEEGGGEEE--GGGGSTT--------------------------------------------------------/----SS----TTHHIIIIIHHHHHHHHHHHHHHHHHHHHHHHHHHHHHHHHHHHHHHHHHSSSTTHHHHHHHHHHHHHHHHHHHHHHHHHHHHIIIIIHHHHHHHHHHHHHHHHHHHHHHHHHHHHHHHHHHHHHHHHHHHHHHHH-SS-HHHHHHHHHHHHHHHHHHHHHHHHHHHHHHHHHHHHHHHHHHHHHHHHHHHHHHHHHHHHHHHHHHHHHHHHHHHHHH-HHHHHHHHHHHHHS-HHHHHHHHHHHHHHHHHHHHHHHHHTT-PEEEE-S-B--SSTTBPPB-TT-EEEEEEEEETTEEEEEETTT--EEEEEGGGEEE--GGGGSTT------------TT------------------------------------------

Radius of gyration: 50.05 Å; Cα contacts (8 Å, |Δi|>4): 766; chains: 2; bounding box: 105×165×122 Å

Organism: Trichoplax adhaerens (NCBI:txid10228)

Nearest PDB structures (foldseek):
  2ykt-assembly1_A-2  TM=8.748E-01  e=9.182E-09  Homo sapiens
  2d1l-assembly1_A  TM=8.364E-01  e=4.766E-07  Mus musculus
  2d1l-assembly1_B  TM=8.462E-01  e=5.481E-06  Mus musculus
  4wpe-assembly1_A-2  TM=3.785E-01  e=4.783E-04  Saccharomyces cerevisiae S288C
  5i6j-assembly1_A-2  TM=3.440E-01  e=5.702E-02  Homo sapiens

pLDDT: mean 71.9, std 27.38, range [16.86, 98.62]

Foldseek 3Di:
DPPPPPPLPVLLCCVQPPVLVVLVVVLVVLVVVLVVLVVVLVVLVVVLVVLLVVLVVQCPDLAPSNLLSVLSVLVSVLSVVLSVLSVVLSVCCCVLPNVCSVVVSVVLNVVSVVVSVVLSVVLVVLVVQLVVLVVQLVVLVVVQVPPPPPNPVSVVVNVVSVVSNVVSVVVSVVSVVVVSVVSVVSSVVSVVSNVVSVVVSVVSVVVSVVVSCVSCVPSVVVSVCCPPPPVNVVVRVVRVVPSPCCVVVVVVCVVVVVVVLVVQQVVQLVVWFWKFFCDFDDDPDLQADTDHGGWTWTFGHDDDPQKTWTAGPVVRGIHIDGCVRIHGDDVPPPPDVPDCPDPPPPPPCPDDDPPPDDDDDDDPDDPDPPDPDPPPPPPCPPPPPPPPPPPDD/DPPPPPPLPVLQCCVQPPVLVVLVVVLVVLVVVLVVLVVVLVVLVVVLVVLLVVLVVQCPDLAPSNLLSVLSVLVSVLSVVLSVLSVVLSVCCCVLPNVCSVVVSVVLNVVSVVVSVVLSVVLVVLVVQLVVLVVQLVVLVVVQVPDPPPNPVSVVVNVVSVVSNVVSVVVSVVSVVVVSVVSVVSSVVSVVSNVVSVVVSVVSVVVSVVVSCVSCVPSVVVSVCCPPPPVNVVVRVVRVVPSPCCVVVVVVCVVVVVVVLVVQQVVQLVVWFWKFFCDFDDDPDLQADTDHGGFIWTFTGDDDPQKTWTAGPVVRGTHIDGCVRIHGDDVPPPPDPVDDPDPCPPPPPVPDDPPPPDPPPDDPDDPPPPDPDPPPPPPPPPPPPPDPPPPDD